Protein AF-A0A5E4Q7G3-F1 (afdb_monomer_lite)

Structure (mmCIF, N/CA/C/O backbone):
data_AF-A0A5E4Q7G3-F1
#
_entry.id   AF-A0A5E4Q7G3-F1
#
loop_
_atom_site.group_PDB
_atom_site.id
_atom_site.type_symbol
_atom_site.label_atom_id
_atom_site.label_alt_id
_atom_site.label_comp_id
_atom_site.label_asym_id
_atom_site.label_entity_id
_atom_site.label_seq_id
_atom_site.pdbx_PDB_ins_code
_atom_site.Cartn_x
_atom_site.Cartn_y
_atom_site.Cartn_z
_atom_site.occupancy
_atom_site.B_iso_or_equiv
_atom_site.auth_seq_id
_atom_site.auth_comp_id
_atom_site.auth_asym_id
_atom_site.auth_atom_id
_atom_site.pdbx_PDB_model_num
ATOM 1 N N . MET A 1 1 ? 1.281 -84.523 -41.295 1.00 33.53 1 MET A N 1
ATOM 2 C CA . MET A 1 1 ? 2.326 -84.997 -42.229 1.00 33.53 1 MET A CA 1
ATOM 3 C C . MET A 1 1 ? 3.065 -83.779 -42.746 1.00 33.53 1 MET A C 1
ATOM 5 O O . MET A 1 1 ? 2.372 -82.820 -43.047 1.00 33.53 1 MET A O 1
ATOM 9 N N . HIS A 1 2 ? 4.398 -83.860 -42.839 1.00 33.78 2 HIS A N 1
ATOM 10 C CA . HIS A 1 2 ? 5.343 -82.878 -43.409 1.00 33.78 2 HIS A CA 1
ATOM 11 C C . HIS A 1 2 ? 5.363 -81.467 -42.773 1.00 33.78 2 HIS A C 1
ATOM 13 O O . HIS A 1 2 ? 4.324 -80.849 -42.578 1.00 33.78 2 HIS A O 1
ATOM 19 N N . ASN A 1 3 ? 6.486 -81.024 -42.182 1.00 35.19 3 ASN A N 1
ATOM 20 C CA . ASN A 1 3 ? 7.797 -80.636 -42.763 1.00 35.19 3 ASN A CA 1
ATOM 21 C C . ASN A 1 3 ? 7.667 -79.319 -43.564 1.00 35.19 3 ASN A C 1
ATOM 23 O O . ASN A 1 3 ? 6.898 -79.261 -44.516 1.00 35.19 3 ASN A O 1
ATOM 27 N N . GLU A 1 4 ? 8.217 -78.189 -43.093 1.00 39.72 4 GLU A N 1
ATOM 28 C CA . GLU A 1 4 ? 9.654 -77.803 -43.120 1.00 39.72 4 GLU A CA 1
ATOM 29 C C . GLU A 1 4 ? 10.160 -77.636 -44.569 1.00 39.72 4 GLU A C 1
ATOM 31 O O . GLU A 1 4 ? 10.179 -78.600 -45.324 1.00 39.72 4 GLU A O 1
ATOM 36 N N . ASN A 1 5 ? 10.594 -76.456 -45.031 1.00 40.16 5 ASN A N 1
ATOM 37 C CA . ASN A 1 5 ? 11.782 -75.736 -44.539 1.00 40.16 5 ASN A CA 1
ATOM 38 C C . ASN A 1 5 ? 11.869 -74.264 -45.040 1.00 40.16 5 ASN A C 1
ATOM 40 O O . ASN A 1 5 ? 10.962 -73.793 -45.718 1.00 40.16 5 ASN A O 1
ATOM 44 N N . ASN A 1 6 ? 12.995 -73.583 -44.747 1.00 35.78 6 ASN A N 1
ATOM 45 C CA . ASN A 1 6 ? 13.366 -72.192 -45.105 1.00 35.78 6 ASN A CA 1
ATOM 46 C C . ASN A 1 6 ? 12.511 -71.114 -44.399 1.00 35.78 6 ASN A C 1
ATOM 48 O O . ASN A 1 6 ? 11.368 -70.880 -44.764 1.00 35.78 6 ASN A O 1
ATOM 52 N N . VAL A 1 7 ? 12.951 -70.406 -43.346 1.00 44.25 7 VAL A N 1
ATOM 53 C CA . VAL A 1 7 ? 14.304 -70.013 -42.873 1.00 44.25 7 VAL A CA 1
ATOM 54 C C . VAL A 1 7 ? 15.029 -69.052 -43.828 1.00 44.25 7 VAL A C 1
ATOM 56 O O . VAL A 1 7 ? 15.693 -69.507 -44.751 1.00 44.25 7 VAL A O 1
ATOM 59 N N . ASN A 1 8 ? 14.889 -67.729 -43.588 1.00 41.88 8 ASN A N 1
ATOM 60 C CA . ASN A 1 8 ? 16.001 -66.740 -43.539 1.00 41.88 8 ASN A CA 1
ATOM 61 C C . ASN A 1 8 ? 15.612 -65.238 -43.401 1.00 41.88 8 ASN A C 1
ATOM 63 O O . ASN A 1 8 ? 16.510 -64.406 -43.331 1.00 41.88 8 ASN A O 1
ATOM 67 N N . SER A 1 9 ? 14.335 -64.837 -43.276 1.00 43.03 9 SER A N 1
ATOM 68 C CA . SER A 1 9 ? 13.967 -63.404 -43.088 1.00 43.03 9 SER A CA 1
ATOM 69 C C . SER A 1 9 ? 13.734 -62.949 -41.631 1.00 43.03 9 SER A C 1
ATOM 71 O O . SER A 1 9 ? 13.394 -61.794 -41.381 1.00 43.03 9 SER A O 1
ATOM 73 N N . ILE A 1 10 ? 13.896 -63.838 -40.645 1.00 42.53 10 ILE A N 1
ATOM 74 C CA . ILE A 1 10 ? 13.334 -63.652 -39.291 1.00 42.53 10 ILE A CA 1
ATOM 75 C C . ILE A 1 10 ? 14.233 -62.827 -38.336 1.00 42.53 10 ILE A C 1
ATOM 77 O O . ILE A 1 10 ? 13.729 -62.219 -37.388 1.00 42.53 10 ILE A O 1
ATOM 81 N N . ASN A 1 11 ? 15.543 -62.723 -38.594 1.00 47.00 11 ASN A N 1
ATOM 82 C CA . ASN A 1 11 ? 16.506 -62.159 -37.629 1.00 47.00 11 ASN A CA 1
ATOM 83 C C . ASN A 1 11 ? 16.468 -60.629 -37.427 1.00 47.00 11 ASN A C 1
ATOM 85 O O . ASN A 1 11 ? 17.014 -60.154 -36.435 1.00 47.00 11 ASN A O 1
ATOM 89 N N . LEU A 1 12 ? 15.806 -59.852 -38.294 1.00 42.72 12 LEU A N 1
ATOM 90 C CA . LEU A 1 12 ? 15.695 -58.388 -38.127 1.00 42.72 12 LEU A CA 1
ATOM 91 C C . LEU A 1 12 ? 14.387 -57.938 -37.449 1.00 42.72 12 LEU A C 1
ATOM 93 O O . LEU A 1 12 ? 14.372 -56.924 -36.752 1.00 42.72 12 LEU A O 1
ATOM 97 N N . GLY A 1 13 ? 13.299 -58.707 -37.570 1.00 46.28 13 GLY A N 1
ATOM 98 C CA . GLY A 1 13 ? 12.019 -58.370 -36.930 1.00 46.28 13 GLY A CA 1
ATOM 99 C C . GLY A 1 13 ? 12.007 -58.598 -35.412 1.00 46.28 13 GLY A C 1
ATOM 100 O O . GLY A 1 13 ? 11.421 -57.815 -34.662 1.00 46.28 13 GLY A O 1
ATOM 101 N N . ILE A 1 14 ? 12.679 -59.654 -34.938 1.00 47.28 14 ILE A N 1
ATOM 102 C CA . ILE A 1 14 ? 12.605 -60.078 -33.529 1.00 47.28 14 ILE A CA 1
ATOM 103 C C . ILE A 1 14 ? 13.321 -59.102 -32.582 1.00 47.28 14 ILE A C 1
ATOM 105 O O . ILE A 1 14 ? 12.804 -58.833 -31.497 1.00 47.28 14 ILE A O 1
ATOM 109 N N . ILE A 1 15 ? 14.458 -58.522 -32.982 1.00 46.25 15 ILE A N 1
ATOM 110 C CA . ILE A 1 15 ? 15.265 -57.636 -32.119 1.00 46.25 15 ILE A CA 1
ATOM 111 C C . ILE A 1 15 ? 14.501 -56.341 -31.778 1.00 46.25 15 ILE A C 1
ATOM 113 O O . ILE A 1 15 ? 14.453 -55.938 -30.612 1.00 46.25 15 ILE A O 1
ATOM 117 N N . SER A 1 16 ? 13.811 -55.754 -32.764 1.00 46.75 16 SER A N 1
ATOM 118 C CA . SER A 1 16 ? 12.926 -54.590 -32.583 1.00 46.75 16 SER A CA 1
ATOM 119 C C . SER A 1 16 ? 11.803 -54.867 -31.569 1.00 46.75 16 SER A C 1
ATOM 121 O O . SER A 1 16 ? 11.556 -54.080 -30.648 1.00 46.75 16 SER A O 1
ATOM 123 N N . ILE A 1 17 ? 11.164 -56.037 -31.680 1.00 47.84 17 ILE A N 1
ATOM 124 C CA . ILE A 1 17 ? 10.080 -56.450 -30.782 1.00 47.84 17 ILE A CA 1
ATOM 125 C C . ILE A 1 17 ? 10.610 -56.738 -29.368 1.00 47.84 17 ILE A C 1
ATOM 127 O O . ILE A 1 17 ? 9.956 -56.363 -28.394 1.00 47.84 17 ILE A O 1
ATOM 131 N N . PHE A 1 18 ? 11.795 -57.340 -29.223 1.00 43.28 18 PHE A N 1
ATOM 132 C CA . PHE A 1 18 ? 12.357 -57.667 -27.908 1.00 43.28 18 PHE A CA 1
ATOM 133 C C . PHE A 1 18 ? 12.684 -56.418 -27.076 1.00 43.28 18 PHE A C 1
ATOM 135 O O . PHE A 1 18 ? 12.331 -56.364 -25.895 1.00 43.28 18 PHE A O 1
ATOM 142 N N . TYR A 1 19 ? 13.276 -55.383 -27.682 1.00 40.91 19 TYR A N 1
ATOM 143 C CA . TYR A 1 19 ? 13.567 -54.134 -26.967 1.00 40.91 19 TYR A CA 1
ATOM 144 C C . TYR A 1 19 ? 12.303 -53.333 -26.634 1.00 40.91 19 TYR A C 1
ATOM 146 O O . TYR A 1 19 ? 12.154 -52.874 -25.498 1.00 40.91 19 TYR A O 1
ATOM 154 N N . ARG A 1 20 ? 11.334 -53.234 -27.558 1.00 41.97 20 ARG A N 1
ATOM 155 C CA . ARG A 1 20 ? 10.076 -52.515 -27.287 1.00 41.97 20 ARG A CA 1
ATOM 156 C C . ARG A 1 20 ? 9.209 -53.226 -26.230 1.00 41.97 20 ARG A C 1
ATOM 158 O O . ARG A 1 20 ? 8.549 -52.555 -25.442 1.00 41.97 20 ARG A O 1
ATOM 165 N N . LYS A 1 21 ? 9.265 -54.564 -26.145 1.00 40.22 21 LYS A N 1
ATOM 166 C CA . LYS A 1 21 ? 8.501 -55.375 -25.173 1.00 40.22 21 LYS A CA 1
ATOM 167 C C . LYS A 1 21 ? 9.150 -55.476 -23.782 1.00 40.22 21 LYS A C 1
ATOM 169 O O . LYS A 1 21 ? 8.447 -55.748 -22.810 1.00 40.22 21 LYS A O 1
ATOM 174 N N . LYS A 1 22 ? 10.463 -55.230 -23.650 1.00 40.47 22 LYS A N 1
ATOM 175 C CA . LYS A 1 22 ? 11.159 -55.220 -22.345 1.00 40.47 22 LYS A CA 1
ATOM 176 C C . LYS A 1 22 ? 10.972 -53.902 -21.579 1.00 40.47 22 LYS A C 1
ATOM 178 O O . LYS A 1 22 ? 10.901 -53.927 -20.354 1.00 40.47 22 LYS A O 1
ATOM 183 N N . LEU A 1 23 ? 10.801 -52.778 -22.282 1.00 38.38 23 LEU A N 1
ATOM 184 C CA . LEU A 1 23 ? 10.471 -51.478 -21.675 1.00 38.38 23 LEU A CA 1
ATOM 185 C C . LEU A 1 23 ? 8.989 -51.351 -21.275 1.00 38.38 23 LEU A C 1
ATOM 187 O O . LEU A 1 23 ? 8.686 -50.732 -20.259 1.00 38.38 23 LEU A O 1
ATOM 191 N N . SER A 1 24 ? 8.059 -51.994 -21.992 1.00 40.38 24 SER A N 1
ATOM 192 C CA . SER A 1 24 ? 6.626 -51.948 -21.651 1.00 40.38 24 SER A CA 1
ATOM 193 C C . SER A 1 24 ? 6.224 -52.812 -20.445 1.00 40.38 24 SER A C 1
ATOM 195 O O . SER A 1 24 ? 5.126 -52.642 -19.922 1.00 40.38 24 SER A O 1
ATOM 197 N N . HIS A 1 25 ? 7.077 -53.743 -19.998 1.00 40.81 25 HIS A N 1
ATOM 198 C CA . HIS A 1 25 ? 6.750 -54.701 -18.929 1.00 40.81 25 HIS A CA 1
ATOM 199 C C . HIS A 1 25 ? 7.330 -54.379 -17.541 1.00 40.81 25 HIS A C 1
ATOM 201 O O . HIS A 1 25 ? 6.961 -55.052 -16.581 1.00 40.81 25 HIS A O 1
ATOM 207 N N . LEU A 1 26 ? 8.164 -53.340 -17.391 1.00 40.31 26 LEU A N 1
ATOM 208 C CA . LEU A 1 26 ? 8.622 -52.877 -16.067 1.00 40.31 26 LEU A CA 1
ATOM 209 C C . LEU A 1 26 ? 7.696 -51.826 -15.420 1.00 40.31 26 LEU A C 1
ATOM 211 O O . LEU A 1 26 ? 7.762 -51.623 -14.212 1.00 40.31 26 LEU A O 1
ATOM 215 N N . ALA A 1 27 ? 6.804 -51.191 -16.189 1.00 46.03 27 ALA A N 1
ATOM 216 C CA . ALA A 1 27 ? 5.942 -50.107 -15.701 1.00 46.03 27 ALA A CA 1
ATOM 217 C C . ALA A 1 27 ? 4.634 -50.572 -15.020 1.00 46.03 27 ALA A C 1
ATOM 219 O O . ALA A 1 27 ? 3.998 -49.793 -14.311 1.00 46.03 27 ALA A O 1
ATOM 220 N N . VAL A 1 28 ? 4.208 -51.830 -15.211 1.00 48.28 28 VAL A N 1
ATOM 221 C CA . VAL A 1 28 ? 2.921 -52.347 -14.702 1.00 48.28 28 VAL A CA 1
ATOM 222 C C . VAL A 1 28 ? 3.105 -53.746 -14.109 1.00 48.28 28 VAL A C 1
ATOM 224 O O . VAL A 1 28 ? 2.985 -54.748 -14.810 1.00 48.28 28 VAL A O 1
ATOM 227 N N . GLY A 1 29 ? 3.376 -53.841 -12.802 1.00 42.97 29 GLY A N 1
ATOM 228 C CA . GLY A 1 29 ? 3.504 -55.159 -12.162 1.00 42.97 29 GLY A CA 1
ATOM 229 C C . GLY A 1 29 ? 3.873 -55.216 -10.679 1.00 42.97 29 GLY A C 1
ATOM 230 O O . GLY A 1 29 ? 3.520 -56.202 -10.037 1.00 42.97 29 GLY A O 1
ATOM 231 N N . SER A 1 30 ? 4.532 -54.195 -10.114 1.00 51.88 30 SER A N 1
ATOM 232 C CA . SER A 1 30 ? 5.008 -54.257 -8.719 1.00 51.88 30 SER A CA 1
ATOM 233 C C . SER A 1 30 ? 3.874 -54.581 -7.722 1.00 51.88 30 SER A C 1
ATOM 235 O O . SER A 1 30 ? 2.863 -53.864 -7.706 1.00 51.88 30 SER A O 1
ATOM 237 N N . PRO A 1 31 ? 4.031 -55.606 -6.853 1.00 57.00 31 PRO A N 1
ATOM 238 C CA . PRO A 1 31 ? 3.083 -55.897 -5.778 1.00 57.00 31 PRO A CA 1
ATOM 239 C C . PRO A 1 31 ? 2.855 -54.689 -4.868 1.00 57.00 31 PRO A C 1
ATOM 241 O O . PRO A 1 31 ? 1.723 -54.456 -4.446 1.00 57.00 31 PRO A O 1
ATOM 244 N N . PHE A 1 32 ? 3.897 -53.877 -4.654 1.00 50.94 32 PHE A N 1
ATOM 245 C CA . PHE A 1 32 ? 3.817 -52.628 -3.904 1.00 50.94 32 PHE A CA 1
ATOM 246 C C . PHE A 1 32 ? 2.799 -51.670 -4.528 1.00 50.94 32 PHE A C 1
ATOM 248 O O . PHE A 1 32 ? 1.934 -51.182 -3.820 1.00 50.94 32 PHE A O 1
ATOM 255 N N . ASN A 1 33 ? 2.784 -51.485 -5.853 1.00 52.88 33 ASN A N 1
ATOM 256 C CA . ASN A 1 33 ? 1.806 -50.602 -6.504 1.00 52.88 33 ASN A CA 1
ATOM 257 C C . ASN A 1 33 ? 0.362 -51.134 -6.418 1.00 52.88 33 ASN A C 1
ATOM 259 O O . ASN A 1 33 ? -0.573 -50.348 -6.286 1.00 52.88 33 ASN A O 1
ATOM 263 N N . LYS A 1 34 ? 0.148 -52.459 -6.432 1.00 61.25 34 LYS A N 1
ATOM 264 C CA . LYS A 1 34 ? -1.188 -53.040 -6.182 1.00 61.25 34 LYS A CA 1
ATOM 265 C C . LYS A 1 34 ? -1.612 -52.925 -4.715 1.00 61.25 34 LYS A C 1
ATOM 267 O O . LYS A 1 34 ? -2.794 -52.708 -4.452 1.00 61.25 34 LYS A O 1
ATOM 272 N N . MET A 1 35 ? -0.683 -53.072 -3.772 1.00 57.88 35 MET A N 1
ATOM 273 C CA . MET A 1 35 ? -0.973 -52.990 -2.339 1.00 57.88 35 MET A CA 1
ATOM 274 C C . MET A 1 35 ? -1.159 -51.534 -1.895 1.00 57.88 35 MET A C 1
ATOM 276 O O . MET A 1 35 ? -2.177 -51.232 -1.289 1.00 57.88 35 MET A O 1
ATOM 280 N N . PHE A 1 36 ? -0.285 -50.623 -2.327 1.00 58.00 36 PHE A N 1
ATOM 281 C CA . PHE A 1 36 ? -0.400 -49.172 -2.160 1.00 58.00 36 PHE A CA 1
ATOM 282 C C . PHE A 1 36 ? -1.655 -48.618 -2.836 1.00 58.00 36 PHE A C 1
ATOM 284 O O . PHE A 1 36 ? -2.344 -47.807 -2.229 1.00 58.00 36 PHE A O 1
ATOM 291 N N . LYS A 1 37 ? -2.038 -49.100 -4.033 1.00 67.88 37 LYS A N 1
ATOM 292 C CA . LYS A 1 37 ? -3.345 -48.746 -4.606 1.00 67.88 37 LYS A CA 1
ATOM 293 C C . LYS A 1 37 ? -4.497 -49.241 -3.727 1.00 67.88 37 LYS A C 1
ATOM 295 O O . LYS A 1 37 ? -5.342 -48.434 -3.382 1.00 67.88 37 LYS A O 1
ATOM 300 N N . LYS A 1 38 ? -4.507 -50.500 -3.268 1.00 72.06 38 LYS A N 1
ATOM 301 C CA . LYS A 1 38 ? -5.537 -50.974 -2.317 1.00 72.06 38 LYS A CA 1
ATOM 302 C C . LYS A 1 38 ? -5.549 -50.194 -0.996 1.00 72.06 38 LYS A C 1
ATOM 304 O O . LYS A 1 38 ? -6.622 -50.000 -0.438 1.00 72.06 38 LYS A O 1
ATOM 309 N N . PHE A 1 39 ? -4.395 -49.751 -0.499 1.00 62.75 39 PHE A N 1
ATOM 310 C CA . PHE A 1 39 ? -4.285 -48.934 0.712 1.00 62.75 39 PHE A CA 1
ATOM 311 C C . PHE A 1 39 ? -4.801 -47.513 0.482 1.00 62.75 39 PHE A C 1
ATOM 313 O O . PHE A 1 39 ? -5.541 -47.003 1.312 1.00 62.75 39 PHE A O 1
ATOM 320 N N . LYS A 1 40 ? -4.472 -46.901 -0.661 1.00 68.81 40 LYS A N 1
ATOM 321 C CA . LYS A 1 40 ? -4.963 -45.584 -1.083 1.00 68.81 40 LYS A CA 1
ATOM 322 C C . LYS A 1 40 ? -6.460 -45.598 -1.385 1.00 68.81 40 LYS A C 1
ATOM 324 O O . LYS A 1 40 ? -7.146 -44.665 -0.995 1.00 68.81 40 LYS A O 1
ATOM 329 N N . ASP A 1 41 ? -6.962 -46.645 -2.034 1.00 70.88 41 ASP A N 1
ATOM 330 C CA . ASP A 1 41 ? -8.383 -46.825 -2.330 1.00 70.88 41 ASP A CA 1
ATOM 331 C C . ASP A 1 41 ? -9.168 -47.034 -1.016 1.00 70.88 41 ASP A C 1
ATOM 333 O O . ASP A 1 41 ? -10.182 -46.373 -0.811 1.00 70.88 41 ASP A O 1
ATOM 337 N N . LYS A 1 42 ? -8.651 -47.839 -0.067 1.00 67.50 42 LYS A N 1
ATOM 338 C CA . LYS A 1 42 ? -9.216 -47.966 1.292 1.00 67.50 42 LYS A CA 1
ATOM 339 C C . LYS A 1 42 ? -9.164 -46.665 2.092 1.00 67.50 42 LYS A C 1
ATOM 341 O O . LYS A 1 42 ? -10.177 -46.279 2.656 1.00 67.50 42 LYS A O 1
ATOM 346 N N . LEU A 1 43 ? -8.020 -45.978 2.128 1.00 58.28 43 LEU A N 1
ATOM 347 C CA . LEU A 1 43 ? -7.893 -44.679 2.797 1.00 58.28 43 LEU A CA 1
ATOM 348 C C . LEU A 1 43 ? -8.832 -43.648 2.172 1.00 58.28 43 LEU A C 1
ATOM 350 O O . LEU A 1 43 ? -9.441 -42.881 2.900 1.00 58.28 43 LEU A O 1
ATOM 354 N N . ALA A 1 44 ? -9.011 -43.647 0.850 1.00 66.19 44 ALA A N 1
ATOM 355 C CA . ALA A 1 44 ? -9.978 -42.780 0.188 1.00 66.19 44 ALA A CA 1
ATOM 356 C C . ALA A 1 44 ? -11.426 -43.144 0.556 1.00 66.19 44 ALA A C 1
ATOM 358 O O . ALA A 1 44 ? -12.235 -42.246 0.756 1.00 66.19 44 ALA A O 1
ATOM 359 N N . GLU A 1 45 ? -11.765 -44.428 0.681 1.00 70.06 45 GLU A N 1
ATOM 360 C CA . GLU A 1 45 ? -13.092 -44.894 1.107 1.00 70.06 45 GLU A CA 1
ATOM 361 C C . GLU A 1 45 ? -13.373 -44.578 2.591 1.00 70.06 45 GLU A C 1
ATOM 363 O O . GLU A 1 45 ? -14.463 -44.123 2.942 1.00 70.06 45 GLU A O 1
ATOM 368 N N . GLU A 1 46 ? -12.372 -44.713 3.459 1.00 65.44 46 GLU A N 1
ATOM 369 C CA . GLU A 1 46 ? -12.439 -44.407 4.892 1.00 65.44 46 GLU A CA 1
ATOM 370 C C . GLU A 1 46 ? -12.462 -42.889 5.157 1.00 65.44 46 GLU A C 1
ATOM 372 O O . GLU A 1 46 ? -13.314 -42.404 5.897 1.00 65.44 46 GLU A O 1
ATOM 377 N N . VAL A 1 47 ? -11.636 -42.101 4.458 1.00 60.50 47 VAL A N 1
ATOM 378 C CA . VAL A 1 47 ? -11.658 -40.624 4.496 1.00 60.50 47 VAL A CA 1
ATOM 379 C C . VAL A 1 47 ? -12.928 -40.052 3.858 1.00 60.50 47 VAL A C 1
ATOM 381 O O . VAL A 1 47 ? -13.389 -38.997 4.280 1.00 60.50 47 VAL A O 1
ATOM 384 N N . LYS A 1 48 ? -13.546 -40.730 2.882 1.00 64.12 48 LYS A N 1
ATOM 385 C CA . LYS A 1 48 ? -14.812 -40.288 2.266 1.00 64.12 48 LYS A CA 1
ATOM 386 C C . LYS A 1 48 ? -16.045 -40.679 3.085 1.00 64.12 48 LYS A C 1
ATOM 388 O O . LYS A 1 48 ? -17.024 -39.937 3.090 1.00 64.12 48 LYS A O 1
ATOM 393 N N . SER A 1 49 ? -15.998 -41.803 3.803 1.00 62.84 49 SER A N 1
ATOM 394 C CA . SER A 1 49 ? -17.077 -42.239 4.703 1.00 62.84 49 SER A CA 1
ATOM 395 C C . SER A 1 49 ? -16.978 -41.647 6.113 1.00 62.84 49 SER A C 1
ATOM 397 O O . SER A 1 49 ? -18.004 -41.532 6.781 1.00 62.84 49 SER A O 1
ATOM 399 N N . SER A 1 50 ? -15.797 -41.207 6.561 1.00 61.75 50 SER A N 1
ATOM 400 C CA . SER A 1 50 ? -15.600 -40.565 7.869 1.00 61.75 50 SER A CA 1
ATOM 401 C C . SER A 1 50 ? -16.462 -39.298 8.057 1.00 61.75 50 SER A C 1
ATOM 403 O O . SER A 1 50 ? -17.244 -39.280 9.010 1.00 61.75 50 SER A O 1
ATOM 405 N N . PRO A 1 51 ? -16.484 -38.305 7.139 1.00 62.56 51 PRO A N 1
ATOM 406 C CA . PRO A 1 51 ? -17.391 -37.159 7.231 1.00 62.56 51 PRO A CA 1
ATOM 407 C C . PRO A 1 51 ? -18.868 -37.559 7.277 1.00 62.56 51 PRO A C 1
ATOM 409 O O . PRO A 1 51 ? -19.615 -37.005 8.076 1.00 62.56 51 PRO A O 1
ATOM 412 N N . GLN A 1 52 ? -19.294 -38.552 6.485 1.00 69.94 52 GLN A N 1
ATOM 413 C CA . GLN A 1 52 ? -20.681 -39.031 6.511 1.00 69.94 52 GLN A CA 1
ATOM 414 C C . GLN A 1 52 ? -21.029 -39.744 7.823 1.00 69.94 52 GLN A C 1
ATOM 416 O O . GLN A 1 52 ? -22.117 -39.530 8.347 1.00 69.94 52 GLN A O 1
ATOM 421 N N . ARG A 1 53 ? -20.115 -40.537 8.397 1.00 68.62 53 ARG A N 1
ATOM 422 C CA . ARG A 1 53 ? -20.299 -41.152 9.721 1.00 68.62 53 ARG A CA 1
ATOM 423 C C . ARG A 1 53 ? -20.350 -40.102 10.825 1.00 68.62 53 ARG A C 1
ATOM 425 O O . ARG A 1 53 ? -21.239 -40.167 11.662 1.00 68.62 53 ARG A O 1
ATOM 432 N N . ILE A 1 54 ? -19.450 -39.120 10.810 1.00 66.94 54 ILE A N 1
ATOM 433 C CA . ILE A 1 54 ? -19.445 -38.009 11.773 1.00 66.94 54 ILE A CA 1
ATOM 434 C C . ILE A 1 54 ? -20.739 -37.194 11.646 1.00 66.94 54 ILE A C 1
ATOM 436 O O . ILE A 1 54 ? -21.352 -36.879 12.659 1.00 66.94 54 ILE A O 1
ATOM 440 N N . GLN A 1 55 ? -21.213 -36.928 10.426 1.00 68.81 55 GLN A N 1
ATOM 441 C CA . GLN A 1 55 ? -22.481 -36.237 10.184 1.00 68.81 55 GLN A CA 1
ATOM 442 C C . GLN A 1 55 ? -23.693 -37.064 10.647 1.00 68.81 55 GLN A C 1
ATOM 444 O O . GLN A 1 55 ? -24.594 -36.509 11.267 1.00 68.81 55 GLN A O 1
ATOM 449 N N . GLN A 1 56 ? -23.698 -38.384 10.432 1.00 72.81 56 GLN A N 1
ATOM 450 C CA . GLN A 1 56 ? -24.730 -39.292 10.951 1.00 72.81 56 GLN A CA 1
ATOM 451 C C . GLN A 1 56 ? -24.723 -39.359 12.484 1.00 72.81 56 GLN A C 1
ATOM 453 O O . GLN A 1 56 ? -25.788 -39.295 13.090 1.00 72.81 56 GLN A O 1
ATOM 458 N N . PHE A 1 57 ? -23.553 -39.430 13.127 1.00 62.88 57 PHE A N 1
ATOM 459 C CA . PHE A 1 57 ? -23.442 -39.390 14.589 1.00 62.88 57 PHE A CA 1
ATOM 460 C C . PHE A 1 57 ? -23.840 -38.027 15.164 1.00 62.88 57 PHE A C 1
ATOM 462 O O . PHE A 1 57 ? -24.537 -37.989 16.173 1.00 62.88 57 PHE A O 1
ATOM 469 N N . ALA A 1 58 ? -23.470 -36.919 14.517 1.00 63.56 58 ALA A N 1
ATOM 470 C CA . ALA A 1 58 ? -23.891 -35.578 14.914 1.00 63.56 58 ALA A CA 1
ATOM 471 C C . ALA A 1 58 ? -25.412 -35.404 14.782 1.00 63.56 58 ALA A C 1
ATOM 473 O O . ALA A 1 58 ? -26.051 -34.921 15.711 1.00 63.56 58 ALA A O 1
ATOM 474 N N . GLN A 1 59 ? -26.008 -35.864 13.678 1.00 71.00 59 GLN A N 1
ATOM 475 C CA . GLN A 1 59 ? -27.454 -35.812 13.461 1.00 71.00 59 GLN A CA 1
ATOM 476 C C . GLN A 1 59 ? -28.214 -36.745 14.418 1.00 71.00 59 GLN A C 1
ATOM 478 O O . GLN A 1 59 ? -29.257 -36.365 14.941 1.00 71.00 59 GLN A O 1
ATOM 483 N N . ALA A 1 60 ? -27.680 -37.933 14.721 1.00 74.38 60 ALA A N 1
ATOM 484 C CA . ALA A 1 60 ? -28.244 -38.826 15.733 1.00 74.38 60 ALA A CA 1
ATOM 485 C C . ALA A 1 60 ? -28.158 -38.219 17.145 1.00 74.38 60 ALA A C 1
ATOM 487 O O . ALA A 1 60 ? -29.147 -38.238 17.873 1.00 74.38 60 ALA A O 1
ATOM 488 N N . ALA A 1 61 ? -27.019 -37.627 17.517 1.00 67.81 61 ALA A N 1
ATOM 489 C CA . ALA A 1 61 ? -26.851 -36.936 18.794 1.00 67.81 61 ALA A CA 1
ATOM 490 C C . ALA A 1 61 ? -27.772 -35.711 18.908 1.00 67.81 61 ALA A C 1
ATOM 492 O O . ALA A 1 61 ? -28.378 -35.503 19.955 1.00 67.81 61 ALA A O 1
ATOM 493 N N . GLN A 1 62 ? -27.936 -34.940 17.829 1.00 71.12 62 GLN A N 1
ATOM 494 C CA . GLN A 1 62 ? -28.863 -33.810 17.767 1.00 71.12 62 GLN A CA 1
ATOM 495 C C . GLN A 1 62 ? -30.322 -34.268 17.903 1.00 71.12 62 GLN A C 1
ATOM 497 O O . GLN A 1 62 ? -31.065 -33.680 18.684 1.00 71.12 62 GLN A O 1
ATOM 502 N N . ASN A 1 63 ? -30.720 -35.348 17.223 1.00 78.06 63 ASN A N 1
ATOM 503 C CA . ASN A 1 63 ? -32.057 -35.930 17.359 1.00 78.06 63 ASN A CA 1
ATOM 504 C C . ASN A 1 63 ? -32.318 -36.425 18.792 1.00 78.06 63 ASN A C 1
ATOM 506 O O . ASN A 1 63 ? -33.362 -36.112 19.354 1.00 78.06 63 ASN A O 1
ATOM 510 N N . VAL A 1 64 ? -31.363 -37.129 19.412 1.00 79.00 64 VAL A N 1
ATOM 511 C CA . VAL A 1 64 ? -31.467 -37.582 20.814 1.00 79.00 64 VAL A CA 1
ATOM 512 C C . VAL A 1 64 ? -31.526 -36.399 21.785 1.00 79.00 64 VAL A C 1
ATOM 514 O O . VAL A 1 64 ? -32.276 -36.450 22.760 1.00 79.00 64 VAL A O 1
ATOM 517 N N . LEU A 1 65 ? -30.783 -35.318 21.526 1.00 75.44 65 LEU A N 1
ATOM 518 C CA . LEU A 1 65 ? -30.824 -34.102 22.341 1.00 75.44 65 LEU A CA 1
ATOM 519 C C . LEU A 1 65 ? -32.200 -33.423 22.257 1.00 75.44 65 LEU A C 1
ATOM 521 O O . LEU A 1 65 ? -32.776 -33.105 23.295 1.00 75.44 65 LEU A O 1
ATOM 525 N N . VAL A 1 66 ? -32.752 -33.275 21.047 1.00 81.00 66 VAL A N 1
ATOM 526 C CA . VAL A 1 66 ? -34.101 -32.730 20.815 1.00 81.00 66 VAL A CA 1
ATOM 527 C C . VAL A 1 66 ? -35.172 -33.620 21.446 1.00 81.00 66 VAL A C 1
ATOM 529 O O . VAL A 1 66 ? -36.019 -33.114 22.171 1.00 81.00 66 VAL A O 1
ATOM 532 N N . GLU A 1 67 ? -35.116 -34.942 21.266 1.00 77.38 67 GLU A N 1
ATOM 533 C CA . GLU A 1 67 ? -36.080 -35.875 21.867 1.00 77.38 67 GLU A CA 1
ATOM 534 C C . GLU A 1 67 ? -36.013 -35.861 23.406 1.00 77.38 67 GLU A C 1
ATOM 536 O O . GLU A 1 67 ? -37.043 -35.909 24.084 1.00 77.38 67 GLU A O 1
ATOM 541 N N . THR A 1 68 ? -34.813 -35.717 23.979 1.00 78.00 68 THR A N 1
ATOM 542 C CA . THR A 1 68 ? -34.623 -35.561 25.431 1.00 78.00 68 THR A CA 1
ATOM 543 C C . THR A 1 68 ? -35.164 -34.218 25.928 1.00 78.00 68 THR A C 1
ATOM 545 O O . THR A 1 68 ? -35.818 -34.172 26.972 1.00 78.00 68 THR A O 1
ATOM 548 N N . GLN A 1 69 ? -34.951 -33.135 25.174 1.00 77.25 69 GLN A N 1
ATOM 549 C CA . GLN A 1 69 ? -35.472 -31.803 25.478 1.00 77.25 69 GLN A CA 1
ATOM 550 C C . GLN A 1 69 ? -37.005 -31.765 25.395 1.00 77.25 69 GLN A C 1
ATOM 552 O O . GLN A 1 69 ? -37.645 -31.308 26.339 1.00 77.25 69 GLN A O 1
ATOM 557 N N . ASP A 1 70 ? -37.611 -32.316 24.343 1.00 81.69 70 ASP A N 1
ATOM 558 C CA . ASP A 1 70 ? -39.065 -32.447 24.196 1.00 81.69 70 ASP A CA 1
ATOM 559 C C . ASP A 1 70 ? -39.677 -33.276 25.328 1.00 81.69 70 ASP A C 1
ATOM 561 O O . ASP A 1 70 ? -40.726 -32.925 25.872 1.00 81.69 70 ASP A O 1
ATOM 565 N N . LYS A 1 71 ? -39.016 -34.367 25.729 1.00 82.69 71 LYS A N 1
ATOM 566 C CA . LYS A 1 71 ? -39.452 -35.207 26.850 1.00 82.69 71 LYS A CA 1
ATOM 567 C C . LYS A 1 71 ? -39.365 -34.467 28.188 1.00 82.69 71 LYS A C 1
ATOM 569 O O . LYS A 1 71 ? -40.275 -34.594 29.007 1.00 82.69 71 LYS A O 1
ATOM 574 N N . ALA A 1 72 ? -38.331 -33.650 28.394 1.00 73.19 72 ALA A N 1
ATOM 575 C CA . ALA A 1 72 ? -38.220 -32.773 29.558 1.00 73.19 72 ALA A CA 1
ATOM 576 C C . ALA A 1 72 ? -39.286 -31.661 29.547 1.00 73.19 72 ALA A C 1
ATOM 578 O O . ALA A 1 72 ? -39.917 -31.416 30.573 1.00 73.19 72 ALA A O 1
ATOM 579 N N . LEU A 1 73 ? -39.552 -31.036 28.395 1.00 80.38 73 LEU A N 1
ATOM 580 C CA . LEU A 1 73 ? -40.583 -30.005 28.237 1.00 80.38 73 LEU A CA 1
ATOM 581 C C . LEU A 1 73 ? -41.992 -30.562 28.476 1.00 80.38 73 LEU A C 1
ATOM 583 O O . LEU A 1 73 ? -42.756 -29.956 29.225 1.00 80.38 73 LEU A O 1
ATOM 587 N N . ARG A 1 74 ? -42.320 -31.747 27.937 1.00 85.00 74 ARG A N 1
ATOM 588 C CA . ARG A 1 74 ? -43.572 -32.454 28.264 1.00 85.00 74 ARG A CA 1
ATOM 589 C C . ARG A 1 74 ? -43.672 -32.729 29.759 1.00 85.00 74 ARG A C 1
ATOM 591 O O . ARG A 1 74 ? -44.694 -32.409 30.353 1.00 85.00 74 ARG A O 1
ATOM 598 N N . ARG A 1 75 ? -42.596 -33.212 30.393 1.00 85.06 75 ARG A N 1
ATOM 599 C CA . ARG A 1 75 ? -42.592 -33.479 31.838 1.00 85.06 75 ARG A CA 1
ATOM 600 C C . ARG A 1 75 ? -42.755 -32.210 32.684 1.00 85.06 75 ARG A C 1
ATOM 602 O O . ARG A 1 75 ? -43.406 -32.259 33.722 1.00 85.06 75 ARG A O 1
ATOM 609 N N . ILE A 1 76 ? -42.220 -31.071 32.243 1.00 79.06 76 ILE A N 1
ATOM 610 C CA . ILE A 1 76 ? -42.439 -29.763 32.882 1.00 79.06 76 ILE A CA 1
ATOM 611 C C . ILE A 1 76 ? -43.898 -29.313 32.722 1.00 79.06 76 ILE A C 1
ATOM 613 O O . ILE A 1 76 ? -44.470 -28.790 33.677 1.00 79.06 76 ILE A O 1
ATOM 617 N N . SER A 1 77 ? -44.520 -29.531 31.560 1.00 82.31 77 SER A N 1
ATOM 618 C CA . SER A 1 77 ? -45.947 -29.246 31.351 1.00 82.31 77 SER A CA 1
ATOM 619 C C . SER A 1 77 ? -46.846 -30.140 32.211 1.00 82.31 77 SER A C 1
ATOM 621 O O . SER A 1 77 ? -47.703 -29.613 32.911 1.00 82.31 77 SER A O 1
ATOM 623 N N . GLU A 1 78 ? -46.588 -31.453 32.256 1.00 84.94 78 GLU A N 1
ATOM 624 C CA . GLU A 1 78 ? -47.273 -32.404 33.150 1.00 84.94 78 GLU A CA 1
ATOM 625 C C . GLU A 1 78 ? -47.183 -31.964 34.620 1.00 84.94 78 GLU A C 1
ATOM 627 O O . GLU A 1 78 ? -48.187 -31.945 35.325 1.00 84.94 78 GLU A O 1
ATOM 632 N N . LEU A 1 79 ? -45.994 -31.566 35.091 1.00 86.25 79 LEU A N 1
ATOM 633 C CA . LEU A 1 79 ? -45.790 -31.112 36.472 1.00 86.25 79 LEU A CA 1
ATOM 634 C C . LEU A 1 79 ? -46.468 -29.762 36.764 1.00 86.25 79 LEU A C 1
ATOM 636 O O . LEU A 1 79 ? -46.945 -29.548 37.878 1.00 86.25 79 LEU A O 1
ATOM 640 N N . LYS A 1 80 ? -46.552 -28.854 35.781 1.00 85.50 80 LYS A N 1
ATOM 641 C CA . LYS A 1 80 ? -47.317 -27.600 35.906 1.00 85.50 80 LYS A CA 1
ATOM 642 C C . LYS A 1 80 ? -48.821 -27.857 35.975 1.00 85.50 80 LYS A C 1
ATOM 644 O O . LYS A 1 80 ? -49.495 -27.244 36.800 1.00 85.50 80 LYS A O 1
ATOM 649 N N . GLU A 1 81 ? -49.334 -28.767 35.151 1.00 89.62 81 GLU A N 1
ATOM 650 C CA . GLU A 1 81 ? -50.740 -29.176 35.170 1.00 89.62 81 GLU A CA 1
ATOM 651 C C . GLU A 1 81 ? -51.089 -29.874 36.492 1.00 89.62 81 GLU A C 1
ATOM 653 O O . GLU A 1 81 ? -52.051 -29.482 37.149 1.00 89.62 81 GLU A O 1
ATOM 658 N N . GLN A 1 82 ? -50.251 -30.807 36.960 1.00 84.31 82 GLN A N 1
ATOM 659 C CA . GLN A 1 82 ? -50.401 -31.447 38.273 1.00 84.31 82 GLN A CA 1
ATOM 660 C C . GLN A 1 82 ? -50.403 -30.426 39.420 1.00 84.31 82 GLN A C 1
ATOM 662 O O . GLN A 1 82 ? -51.305 -30.465 40.251 1.00 84.31 82 GLN A O 1
ATOM 667 N N . CYS A 1 83 ? -49.469 -29.470 39.436 1.00 84.69 83 CYS A N 1
ATOM 668 C CA . CYS A 1 83 ? -49.427 -28.410 40.449 1.00 84.69 83 CYS A CA 1
ATOM 669 C C . CYS A 1 83 ? -50.682 -27.512 40.412 1.00 84.69 83 CYS A C 1
ATOM 671 O O . CYS A 1 83 ? -51.224 -27.154 41.457 1.00 84.69 83 CYS A O 1
ATOM 673 N N . SER A 1 84 ? -51.198 -27.185 39.222 1.00 83.44 84 SER A N 1
ATOM 674 C CA . SER A 1 84 ? -52.433 -26.402 39.072 1.00 83.44 84 SER A CA 1
ATOM 675 C C . SER A 1 84 ? -53.675 -27.171 39.547 1.00 83.44 84 SER A C 1
ATOM 677 O O . SER A 1 84 ? -54.513 -26.615 40.263 1.00 83.44 84 SER A O 1
ATOM 679 N N . LEU A 1 85 ? -53.769 -28.464 39.221 1.00 86.69 85 LEU A N 1
ATOM 680 C CA . LEU A 1 85 ? -54.830 -29.353 39.698 1.00 86.69 85 LEU A CA 1
ATOM 681 C C . LEU A 1 85 ? -54.760 -29.562 41.218 1.00 86.69 85 LEU A C 1
ATOM 683 O O . LEU A 1 85 ? -55.798 -29.555 41.876 1.00 86.69 85 LEU A O 1
ATOM 687 N N . GLU A 1 86 ? -53.562 -29.680 41.794 1.00 84.69 86 GLU A N 1
ATOM 688 C CA . GLU A 1 86 ? -53.354 -29.804 43.241 1.00 84.69 86 GLU A CA 1
ATOM 689 C C . GLU A 1 86 ? -53.715 -28.508 43.987 1.00 84.69 86 GLU A C 1
ATOM 691 O O . GLU A 1 86 ? -54.396 -28.560 45.011 1.00 84.69 86 GLU A O 1
ATOM 696 N N . GLN A 1 87 ? -53.361 -27.333 43.449 1.00 83.25 87 GLN A N 1
ATOM 697 C CA . GLN A 1 87 ? -53.818 -26.043 43.983 1.00 83.25 87 GLN A CA 1
ATOM 698 C C . GLN A 1 87 ? -55.347 -25.914 43.935 1.00 83.25 87 GLN A C 1
ATOM 700 O O . GLN A 1 87 ? -55.953 -25.488 44.920 1.00 83.25 87 GLN A O 1
ATOM 705 N N . SER A 1 88 ? -55.979 -26.326 42.831 1.00 81.75 88 SER A N 1
ATOM 706 C CA . SER A 1 88 ? -57.440 -26.351 42.702 1.00 81.75 88 SER A CA 1
ATOM 707 C C . SER A 1 88 ? -58.080 -27.297 43.727 1.00 81.75 88 SER A C 1
ATOM 709 O O . SER A 1 88 ? -58.957 -26.889 44.489 1.00 81.75 88 SER A O 1
ATOM 711 N N . ALA A 1 89 ? -57.584 -28.534 43.837 1.00 85.12 89 ALA A N 1
ATOM 712 C CA . ALA A 1 89 ? -58.054 -29.513 44.815 1.00 85.12 89 ALA A CA 1
ATOM 713 C C . ALA A 1 89 ? -57.894 -29.010 46.261 1.00 85.12 89 ALA A C 1
ATOM 715 O O . ALA A 1 89 ? -58.812 -29.158 47.067 1.00 85.12 89 ALA A O 1
ATOM 716 N N . LYS A 1 90 ? -56.776 -28.346 46.580 1.00 86.44 90 LYS A N 1
ATOM 717 C CA . LYS A 1 90 ? -56.535 -27.729 47.890 1.00 86.44 90 LYS A CA 1
ATOM 718 C C . LYS A 1 90 ? -57.499 -26.574 48.176 1.00 86.44 90 LYS A C 1
ATOM 720 O O . LYS A 1 90 ? -58.017 -26.498 49.286 1.00 86.44 90 LYS A O 1
ATOM 725 N N . ALA A 1 91 ? -57.794 -25.720 47.195 1.00 87.25 91 ALA A N 1
ATOM 726 C CA . ALA A 1 91 ? -58.783 -24.648 47.338 1.00 87.25 91 ALA A CA 1
ATOM 727 C C . ALA A 1 91 ? -60.214 -25.195 47.516 1.00 87.25 91 ALA A C 1
ATOM 729 O O . ALA A 1 91 ? -60.985 -24.676 48.324 1.00 87.25 91 ALA A O 1
ATOM 730 N N . HIS A 1 92 ? -60.562 -26.283 46.820 1.00 85.12 92 HIS A N 1
ATOM 731 C CA . HIS A 1 92 ? -61.820 -27.000 47.031 1.00 85.12 92 HIS A CA 1
ATOM 732 C C . HIS A 1 92 ? -61.898 -27.646 48.425 1.00 85.12 92 HIS A C 1
ATOM 734 O O . HIS A 1 92 ? -62.944 -27.554 49.068 1.00 85.12 92 HIS A O 1
ATOM 740 N N . LEU A 1 93 ? -60.803 -28.234 48.922 1.00 87.81 93 LEU A N 1
ATOM 741 C CA . LEU A 1 93 ? -60.719 -28.798 50.272 1.00 87.81 93 LEU A CA 1
ATOM 742 C C . LEU A 1 93 ? -60.849 -27.712 51.351 1.00 87.81 93 LEU A C 1
ATOM 744 O O . LEU A 1 93 ? -61.629 -27.874 52.284 1.00 87.81 93 LEU A O 1
ATOM 748 N N . GLU A 1 94 ? -60.146 -26.583 51.210 1.00 89.00 94 GLU A N 1
ATOM 749 C CA . GLU A 1 94 ? -60.272 -25.449 52.133 1.00 89.00 94 GLU A CA 1
ATOM 750 C C . GLU A 1 94 ? -61.707 -24.907 52.146 1.00 89.00 94 GLU A C 1
ATOM 752 O O . GLU A 1 94 ? -62.264 -24.655 53.212 1.00 89.00 94 GLU A O 1
ATOM 757 N N . LYS A 1 95 ? -62.349 -24.789 50.976 1.00 86.56 95 LYS A N 1
ATOM 758 C CA . LYS A 1 95 ? -63.747 -24.356 50.885 1.00 86.56 95 LYS A CA 1
ATOM 759 C C . LYS A 1 95 ? -64.710 -25.344 51.554 1.00 86.56 95 LYS A C 1
ATOM 761 O O . LYS A 1 95 ? -65.650 -24.898 52.204 1.00 86.56 95 LYS A O 1
ATOM 766 N N . ALA A 1 96 ? -64.477 -26.651 51.435 1.00 84.88 96 ALA A N 1
ATOM 767 C CA . ALA A 1 96 ? -65.271 -27.666 52.129 1.00 84.88 96 ALA A CA 1
ATOM 768 C C . ALA A 1 96 ? -65.088 -27.590 53.656 1.00 84.88 96 ALA A C 1
ATOM 770 O O . ALA A 1 96 ? -66.074 -27.588 54.387 1.00 84.88 96 ALA A O 1
ATOM 771 N N . LEU A 1 97 ? -63.847 -27.439 54.134 1.00 87.50 97 LEU A N 1
ATOM 772 C CA . LEU A 1 97 ? -63.537 -27.289 55.560 1.00 87.50 97 LEU A CA 1
ATOM 773 C C . LEU A 1 97 ? -64.091 -25.983 56.152 1.00 87.50 97 LEU A C 1
ATOM 775 O O . LEU A 1 97 ? -64.535 -25.984 57.296 1.00 87.50 97 LEU A O 1
ATOM 779 N N . ARG A 1 98 ? -64.119 -24.886 55.380 1.00 91.44 98 ARG A N 1
ATOM 780 C CA . ARG A 1 98 ? -64.807 -23.641 55.767 1.00 91.44 98 ARG A CA 1
ATOM 781 C C . ARG A 1 98 ? -66.310 -23.862 55.924 1.00 91.44 98 ARG A C 1
ATOM 783 O O . ARG A 1 98 ? -66.834 -23.538 56.977 1.00 91.44 98 ARG A O 1
ATOM 790 N N . VAL A 1 99 ? -66.976 -24.488 54.949 1.00 87.12 99 VAL A N 1
ATOM 791 C CA . VAL A 1 99 ? -68.415 -24.803 55.052 1.00 87.12 99 VAL A CA 1
ATOM 792 C C . VAL A 1 99 ? -68.707 -25.713 56.251 1.00 87.12 99 VAL A C 1
ATOM 794 O O . VAL A 1 99 ? -69.659 -25.461 56.981 1.00 87.12 99 VAL A O 1
ATOM 797 N N . GLU A 1 100 ? -67.875 -26.725 56.520 1.00 87.44 100 GLU A N 1
ATOM 798 C CA . GLU A 1 100 ? -68.067 -27.578 57.699 1.00 87.44 100 GLU A CA 1
ATOM 799 C C . GLU A 1 100 ? -67.839 -26.815 59.023 1.00 87.44 100 GLU A C 1
ATOM 801 O O . GLU A 1 100 ? -68.554 -27.063 59.997 1.00 87.44 100 GLU A O 1
ATOM 806 N N . LEU A 1 101 ? -66.891 -25.869 59.070 1.00 90.38 101 LEU A N 1
ATOM 807 C CA . LEU A 1 101 ? -66.697 -24.962 60.209 1.00 90.38 101 LEU A CA 1
ATOM 808 C C . LEU A 1 101 ? -67.878 -24.001 60.392 1.00 90.38 101 LEU A C 1
ATOM 810 O O . LEU A 1 101 ? -68.330 -23.833 61.523 1.00 90.38 101 LEU A O 1
ATOM 814 N N . ASP A 1 102 ? -68.412 -23.431 59.312 1.00 89.88 102 ASP A N 1
ATOM 815 C CA . ASP A 1 102 ? -69.594 -22.563 59.335 1.00 89.88 102 ASP A CA 1
ATOM 816 C C . ASP A 1 102 ? -70.824 -23.344 59.845 1.00 89.88 102 ASP A C 1
ATOM 818 O O . ASP A 1 102 ? -71.558 -22.860 60.708 1.00 89.88 102 ASP A O 1
ATOM 822 N N . GLU A 1 103 ? -71.002 -24.601 59.414 1.00 88.12 103 GLU A N 1
ATOM 823 C CA . GLU A 1 103 ? -72.017 -25.518 59.955 1.00 88.12 103 GLU A CA 1
ATOM 824 C C . GLU A 1 103 ? -71.796 -25.839 61.444 1.00 88.12 103 GLU A C 1
ATOM 826 O O . GLU A 1 103 ? -72.766 -25.904 62.209 1.00 88.12 103 GLU A O 1
ATOM 831 N N . LYS A 1 104 ? -70.542 -26.030 61.897 1.00 89.44 104 LYS A N 1
ATOM 832 C CA . LYS A 1 104 ? -70.259 -26.192 63.336 1.00 89.44 104 LYS A CA 1
ATOM 833 C C . LYS A 1 104 ? -70.590 -24.908 64.097 1.00 89.44 104 LYS A C 1
ATOM 835 O O . LYS A 1 104 ? -71.183 -25.016 65.167 1.00 89.44 104 LYS A O 1
ATOM 840 N N . SER A 1 105 ? -70.258 -23.732 63.558 1.00 88.75 105 SER A N 1
ATOM 841 C CA . SER A 1 105 ? -70.553 -22.436 64.180 1.00 88.75 105 SER A CA 1
ATOM 842 C C . SER A 1 105 ? -72.055 -22.244 64.326 1.00 88.75 105 SER A C 1
ATOM 844 O O . SER A 1 105 ? -72.527 -22.136 65.449 1.00 88.75 105 SER A O 1
ATOM 846 N N . MET A 1 106 ? -72.832 -22.385 63.244 1.00 84.94 106 MET A N 1
ATOM 847 C CA . MET A 1 106 ? -74.299 -22.332 63.301 1.00 84.94 106 MET A CA 1
ATOM 848 C C . MET A 1 106 ? -74.892 -23.310 64.325 1.00 84.94 106 MET A C 1
ATOM 850 O O . MET A 1 106 ? -75.905 -23.014 64.961 1.00 84.9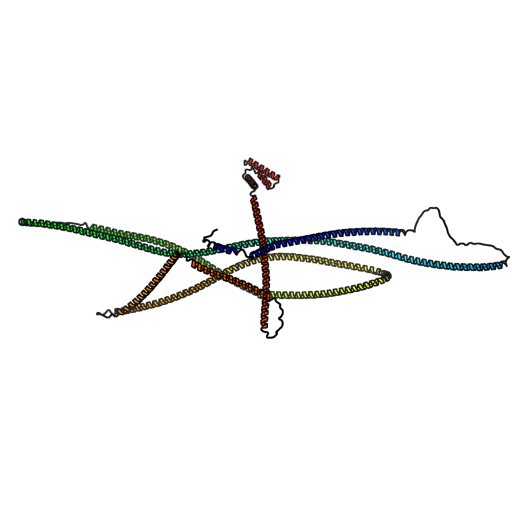4 106 MET A O 1
ATOM 854 N N . LYS A 1 107 ? -74.269 -24.479 64.517 1.00 86.56 107 LYS A N 1
ATOM 855 C CA . LYS A 1 107 ? -74.691 -25.452 65.530 1.00 86.56 107 LYS A CA 1
ATOM 856 C C . LYS A 1 107 ? -74.299 -25.043 66.954 1.00 86.56 107 LYS A C 1
ATOM 858 O O . LYS A 1 107 ? -75.079 -25.291 67.871 1.00 86.56 107 LYS A O 1
ATOM 863 N N . ILE A 1 108 ? -73.145 -24.406 67.147 1.00 88.38 108 ILE A N 1
ATOM 864 C CA . ILE A 1 108 ? -72.727 -23.787 68.416 1.00 88.38 108 ILE A CA 1
ATOM 865 C C . ILE A 1 108 ? -73.638 -22.600 68.751 1.00 88.38 108 ILE A C 1
ATOM 867 O O . ILE A 1 108 ? -74.079 -22.496 69.892 1.00 88.38 108 ILE A O 1
ATOM 871 N N . ASP A 1 109 ? -74.001 -21.772 67.774 1.00 85.81 109 ASP A N 1
ATOM 872 C CA . ASP A 1 109 ? -74.912 -20.636 67.930 1.00 85.81 109 ASP A CA 1
ATOM 873 C C . ASP A 1 109 ? -76.333 -21.111 68.267 1.00 85.81 109 ASP A C 1
ATOM 875 O O . ASP A 1 109 ? -76.968 -20.593 69.188 1.00 85.81 109 ASP A O 1
ATOM 879 N N . ALA A 1 110 ? -76.821 -22.164 67.602 1.00 82.12 110 ALA A N 1
ATOM 880 C CA . ALA A 1 110 ? -78.105 -22.790 67.918 1.00 82.12 110 ALA A CA 1
ATOM 881 C C . ALA A 1 110 ? -78.119 -23.424 69.322 1.00 82.12 110 ALA A C 1
ATOM 883 O O . ALA A 1 110 ? -79.095 -23.262 70.056 1.00 82.12 110 ALA A O 1
ATOM 884 N N . LEU A 1 111 ? -77.041 -24.108 69.726 1.00 83.81 111 LEU A N 1
ATOM 885 C CA . LEU A 1 111 ? -76.899 -24.660 71.078 1.00 83.81 111 LEU A CA 1
ATOM 886 C C . LEU A 1 111 ? -76.768 -23.556 72.136 1.00 83.81 111 LEU A C 1
ATOM 888 O O . LEU A 1 111 ? -77.399 -23.650 73.183 1.00 83.81 111 LEU A O 1
ATOM 892 N N . SER A 1 112 ? -76.035 -22.479 71.852 1.00 76.00 112 SER A N 1
ATOM 893 C CA . SER A 1 112 ? -75.913 -21.310 72.733 1.00 76.00 112 SER A CA 1
ATOM 894 C C . SER A 1 112 ? -77.250 -20.586 72.877 1.00 76.00 112 SER A C 1
ATOM 896 O O . SER A 1 112 ? -77.634 -20.223 73.982 1.00 76.00 112 SER A O 1
ATOM 898 N N . THR A 1 113 ? -78.028 -20.488 71.796 1.00 83.00 113 THR A N 1
ATOM 899 C CA . THR A 1 113 ? -79.403 -19.966 71.821 1.00 83.00 113 THR A CA 1
ATOM 900 C C . THR A 1 113 ? -80.325 -20.864 72.651 1.00 83.00 113 THR A C 1
ATOM 902 O O . THR A 1 113 ? -81.124 -20.362 73.439 1.00 83.00 113 THR A O 1
ATOM 905 N N . GLN A 1 114 ? -80.203 -22.194 72.546 1.00 79.50 114 GLN A N 1
ATOM 906 C CA . GLN A 1 114 ? -80.935 -23.127 73.413 1.00 79.50 114 GLN A CA 1
ATOM 907 C C . GLN A 1 114 ? -80.517 -22.996 74.885 1.00 79.50 114 GLN A C 1
ATOM 909 O O . GLN A 1 114 ? -81.385 -22.980 75.753 1.00 79.50 114 GLN A O 1
ATOM 914 N N . ILE A 1 115 ? -79.223 -22.833 75.174 1.00 76.19 115 ILE A N 1
ATOM 915 C CA . ILE A 1 115 ? -78.704 -22.594 76.528 1.00 76.19 115 ILE A CA 1
ATOM 916 C C . ILE A 1 115 ? -79.245 -21.269 77.083 1.00 76.19 115 ILE A C 1
ATOM 918 O O . ILE A 1 115 ? -79.788 -21.274 78.185 1.00 76.19 115 ILE A O 1
ATOM 922 N N . SER A 1 116 ? -79.223 -20.174 76.316 1.00 77.25 116 SER A N 1
ATOM 923 C CA . SER A 1 116 ? -79.849 -18.903 76.710 1.00 77.25 116 SER A CA 1
ATOM 924 C C . SER A 1 116 ? -81.356 -19.042 76.943 1.00 77.25 116 SER A C 1
ATOM 926 O O . SER A 1 116 ? -81.872 -18.497 77.912 1.00 77.25 116 SER A O 1
ATOM 928 N N . LEU A 1 117 ? -82.080 -19.806 76.119 1.00 72.31 117 LEU A N 1
ATOM 929 C CA . LEU A 1 117 ? -83.515 -20.063 76.313 1.00 72.31 117 LEU A CA 1
ATOM 930 C C . LEU A 1 117 ? -83.819 -20.963 77.523 1.00 72.31 117 LEU A C 1
ATOM 932 O O . LEU A 1 117 ? -84.917 -20.884 78.073 1.00 72.31 117 LEU A O 1
ATOM 936 N N . ILE A 1 118 ? -82.874 -21.801 77.955 1.00 65.81 118 ILE A N 1
ATOM 937 C CA . ILE A 1 118 ? -82.974 -22.608 79.181 1.00 65.81 118 ILE A CA 1
ATOM 938 C C . ILE A 1 118 ? -82.624 -21.759 80.414 1.00 65.81 118 ILE A C 1
ATOM 940 O O . ILE A 1 118 ? -83.342 -21.812 81.409 1.00 65.81 118 ILE A O 1
ATOM 944 N N . GLN A 1 119 ? -81.591 -20.916 80.336 1.00 61.09 119 GLN A N 1
ATOM 945 C CA . GLN A 1 119 ? -81.217 -19.968 81.392 1.00 61.09 119 GLN A CA 1
ATOM 946 C C . GLN A 1 119 ? -82.324 -18.926 81.629 1.00 61.09 119 GLN A C 1
ATOM 948 O O . GLN A 1 119 ? -82.765 -18.743 82.763 1.00 61.09 119 GLN A O 1
ATOM 953 N N . ASN A 1 120 ? -82.870 -18.333 80.562 1.00 51.06 120 ASN A N 1
ATOM 954 C CA . ASN A 1 120 ? -83.968 -17.361 80.635 1.00 51.06 120 ASN A CA 1
ATOM 955 C C . ASN A 1 120 ? -85.299 -17.971 81.115 1.00 51.06 120 ASN A C 1
ATOM 957 O O . ASN A 1 120 ? -86.182 -17.235 81.546 1.00 51.06 120 ASN A O 1
ATOM 961 N N . LYS A 1 121 ? -85.462 -19.301 81.077 1.00 48.28 121 LYS A N 1
ATOM 962 C CA . LYS A 1 121 ? -86.647 -19.986 81.626 1.00 48.28 121 LYS A CA 1
ATOM 963 C C . LYS A 1 121 ? -86.626 -20.165 83.145 1.00 48.28 121 LYS A C 1
ATOM 965 O O . LYS A 1 121 ? -87.637 -20.588 83.694 1.00 48.28 121 LYS A O 1
ATOM 970 N N . ASN A 1 122 ? -85.515 -19.852 83.814 1.00 43.53 122 ASN A N 1
ATOM 971 C CA . ASN A 1 122 ? -85.331 -20.115 85.245 1.00 43.53 122 ASN A CA 1
ATOM 972 C C . ASN A 1 122 ? -85.376 -18.855 86.134 1.00 43.53 122 ASN A C 1
ATOM 974 O O . ASN A 1 122 ? -85.159 -18.961 87.337 1.00 43.53 122 ASN A O 1
ATOM 978 N N . ILE A 1 123 ? -85.635 -17.667 85.567 1.00 38.88 123 ILE A N 1
ATOM 979 C CA . ILE A 1 123 ? -85.679 -16.394 86.311 1.00 38.88 123 ILE A CA 1
ATOM 980 C C . ILE A 1 123 ? -86.832 -15.506 85.810 1.00 38.88 123 ILE A C 1
ATOM 982 O O . ILE A 1 123 ? -86.597 -14.506 85.142 1.00 38.88 123 ILE A O 1
ATOM 986 N N . HIS A 1 124 ? -88.082 -15.865 86.131 1.00 34.84 124 HIS A N 1
ATOM 987 C CA . HIS A 1 124 ? -89.180 -14.893 86.279 1.00 34.84 124 HIS A CA 1
ATOM 988 C C . HIS A 1 124 ? -90.424 -15.514 86.942 1.00 34.84 124 HIS A C 1
ATOM 990 O O . HIS A 1 124 ? -91.398 -15.861 86.280 1.00 34.84 124 HIS A O 1
ATOM 996 N N . GLU A 1 125 ? -90.432 -15.579 88.274 1.00 31.88 125 GLU A N 1
ATOM 997 C CA . GLU A 1 125 ? -91.688 -15.474 89.022 1.00 31.88 125 GLU A CA 1
ATOM 998 C C . GLU A 1 125 ? -91.447 -14.784 90.375 1.00 31.88 125 GLU A C 1
ATOM 1000 O O . GLU A 1 125 ? -90.780 -15.340 91.245 1.00 31.88 125 GLU A O 1
ATOM 1005 N N . LYS A 1 126 ? -92.066 -13.595 90.494 1.00 29.88 126 LYS A N 1
ATOM 1006 C CA . LYS A 1 126 ? -92.244 -12.674 91.642 1.00 29.88 126 LYS A CA 1
ATOM 1007 C C . LYS A 1 126 ? -91.207 -11.539 91.774 1.00 29.88 126 LYS A C 1
ATOM 1009 O O . LYS A 1 126 ? -90.016 -11.764 91.607 1.00 29.88 126 LYS A O 1
ATOM 1014 N N . ASP A 1 127 ? -91.599 -10.278 92.013 1.00 28.73 127 ASP A N 1
ATOM 1015 C CA . ASP A 1 127 ? -92.922 -9.716 92.381 1.00 28.73 127 ASP A CA 1
ATOM 1016 C C . ASP A 1 127 ? -93.135 -8.263 91.864 1.00 28.73 127 ASP A C 1
ATOM 1018 O O . ASP A 1 127 ? -92.216 -7.671 91.303 1.00 28.73 127 ASP A O 1
ATOM 1022 N N . PHE A 1 128 ? -94.324 -7.692 92.142 1.00 28.41 128 PHE A N 1
ATOM 1023 C CA . PHE A 1 128 ? -94.790 -6.294 91.928 1.00 28.41 128 PHE A CA 1
ATOM 1024 C C . PHE A 1 128 ? -95.189 -5.848 90.494 1.00 28.41 128 PHE A C 1
ATOM 1026 O O . PHE A 1 128 ? -94.424 -6.002 89.551 1.00 28.41 128 PHE A O 1
ATOM 1033 N N . GLN A 1 129 ? -96.337 -5.176 90.268 1.00 34.41 129 GLN A N 1
ATOM 1034 C CA . GLN A 1 129 ? -97.589 -5.088 91.057 1.00 34.41 129 GLN A CA 1
ATOM 1035 C C . GLN A 1 129 ? -98.754 -4.491 90.224 1.00 34.41 129 GLN A C 1
ATOM 1037 O O . GLN A 1 129 ? -98.504 -3.777 89.258 1.00 34.41 129 GLN A O 1
ATOM 1042 N N . ASN A 1 130 ? -99.994 -4.669 90.715 1.00 28.38 130 ASN A N 1
ATOM 1043 C CA . ASN A 1 130 ? -101.249 -3.978 90.336 1.00 28.38 130 ASN A CA 1
ATOM 1044 C C . ASN A 1 130 ? -101.839 -4.263 88.930 1.00 28.38 130 ASN A C 1
ATOM 1046 O O . ASN A 1 130 ? -101.115 -4.388 87.953 1.00 28.38 130 ASN A O 1
ATOM 1050 N N . SER A 1 131 ? -103.168 -4.344 88.748 1.00 28.83 131 SER A N 1
ATOM 1051 C CA . SER A 1 131 ? -104.287 -4.364 89.723 1.00 28.83 131 SER A CA 1
ATOM 1052 C C . SER A 1 131 ? -105.610 -4.789 89.061 1.00 28.83 131 SER A C 1
ATOM 1054 O O . SER A 1 131 ? -105.863 -4.359 87.939 1.00 28.83 131 SER A O 1
ATOM 1056 N N . ASN A 1 132 ? -106.484 -5.469 89.824 1.00 28.61 132 ASN A N 1
ATOM 1057 C CA . ASN A 1 132 ? -107.912 -5.742 89.539 1.00 28.61 132 ASN A CA 1
ATOM 1058 C C . ASN A 1 132 ? -108.205 -6.670 88.316 1.00 28.61 132 ASN A C 1
ATOM 1060 O O . ASN A 1 132 ? -107.376 -6.813 87.429 1.00 28.61 132 ASN A O 1
ATOM 1064 N N . GLU A 1 133 ? -109.335 -7.394 88.211 1.00 29.83 133 GLU A N 1
ATOM 1065 C CA . GLU A 1 133 ? -110.544 -7.438 89.056 1.00 29.83 133 GLU A CA 1
ATOM 1066 C C . GLU A 1 133 ? -111.280 -8.809 89.019 1.00 29.83 133 GLU A C 1
ATOM 1068 O O . GLU A 1 133 ? -111.497 -9.367 87.953 1.00 29.83 133 GLU A O 1
ATOM 1073 N N . ASN A 1 134 ? -111.742 -9.265 90.194 1.00 31.00 134 ASN A N 1
ATOM 1074 C CA . ASN A 1 134 ? -113.032 -9.931 90.492 1.00 31.00 134 ASN A CA 1
ATOM 1075 C C . ASN A 1 134 ? -113.559 -11.260 89.858 1.00 31.00 134 ASN A C 1
ATOM 1077 O O . ASN A 1 134 ? -113.581 -11.477 88.656 1.00 31.00 134 ASN A O 1
ATOM 1081 N N . ILE A 1 135 ? -114.251 -12.007 90.746 1.00 31.48 135 ILE A N 1
ATOM 1082 C CA . ILE A 1 135 ? -115.464 -12.851 90.543 1.00 31.48 135 ILE A CA 1
ATOM 1083 C C . ILE A 1 135 ? -115.324 -14.362 90.163 1.00 31.48 135 ILE A C 1
ATOM 1085 O O . ILE A 1 135 ? -115.529 -14.785 89.034 1.00 31.48 135 ILE A O 1
ATOM 1089 N N . ASN A 1 136 ? -115.148 -15.177 91.222 1.00 30.53 136 ASN A N 1
ATOM 1090 C CA . ASN A 1 136 ? -116.171 -16.087 91.813 1.00 30.53 136 ASN A CA 1
ATOM 1091 C C . ASN A 1 136 ? -116.443 -17.527 91.268 1.00 30.53 136 ASN A C 1
ATOM 1093 O O . ASN A 1 136 ? -116.902 -17.688 90.145 1.00 30.53 136 ASN A O 1
ATOM 1097 N N . ASN A 1 137 ? -116.410 -18.513 92.196 1.00 32.47 137 ASN A N 1
ATOM 1098 C CA . ASN A 1 137 ? -117.001 -19.883 92.167 1.00 32.47 137 ASN A CA 1
ATOM 1099 C C . ASN A 1 137 ? -116.474 -20.894 91.102 1.00 32.47 137 ASN A C 1
ATOM 1101 O O . ASN A 1 137 ? -116.208 -20.520 89.973 1.00 32.47 137 ASN A O 1
ATOM 1105 N N . GLN A 1 138 ? -116.320 -22.212 91.358 1.00 30.38 138 GLN A N 1
ATOM 1106 C CA . GLN A 1 138 ? -117.075 -23.129 92.244 1.00 30.38 138 GLN A CA 1
ATOM 1107 C C . GLN A 1 138 ? -116.333 -24.496 92.489 1.00 30.38 138 GLN A C 1
ATOM 1109 O O . GLN A 1 138 ? -115.487 -24.862 91.685 1.00 30.38 138 GLN A O 1
ATOM 1114 N N . VAL A 1 139 ? -116.770 -25.297 93.493 1.00 30.34 139 VAL A N 1
ATOM 1115 C CA . VAL A 1 139 ? -116.693 -26.801 93.606 1.00 30.34 139 VAL A CA 1
ATOM 1116 C C . VAL A 1 139 ? -115.368 -27.542 93.999 1.00 30.34 139 VAL A C 1
ATOM 1118 O O . VAL A 1 139 ? -114.469 -27.656 93.182 1.00 30.34 139 VAL A O 1
ATOM 1121 N N . GLN A 1 140 ? -115.396 -28.214 95.184 1.00 27.56 140 GLN A N 1
ATOM 1122 C CA . GLN A 1 140 ? -114.706 -29.478 95.639 1.00 27.56 140 GLN A CA 1
ATOM 1123 C C . GLN A 1 140 ? -113.145 -29.568 95.632 1.00 27.56 140 GLN A C 1
ATOM 1125 O O . GLN A 1 140 ? -112.504 -28.876 94.860 1.00 27.56 140 GLN A O 1
ATOM 1130 N N . LEU A 1 141 ? -112.411 -30.375 96.435 1.00 26.48 141 LEU A N 1
ATOM 1131 C CA . LEU A 1 141 ? -112.606 -31.351 97.554 1.00 26.48 141 LEU A CA 1
ATOM 1132 C C . LEU A 1 141 ? -111.601 -30.974 98.700 1.00 26.48 141 LEU A C 1
ATOM 1134 O O . LEU A 1 141 ? -110.559 -30.409 98.393 1.00 26.48 141 LEU A O 1
ATOM 1138 N N . ILE A 1 142 ? -111.897 -31.042 100.014 1.00 25.78 142 ILE A N 1
ATOM 1139 C CA . ILE A 1 142 ? -111.879 -32.190 100.977 1.00 25.78 142 ILE A CA 1
ATOM 1140 C C . ILE A 1 142 ? -110.492 -32.865 101.187 1.00 25.78 142 ILE A C 1
ATOM 1142 O O . ILE A 1 142 ? -109.876 -33.176 100.175 1.00 25.78 142 ILE A O 1
ATOM 1146 N N . THR A 1 143 ? -109.971 -33.283 102.371 1.00 23.56 143 THR A N 1
ATOM 1147 C CA . THR A 1 143 ? -110.039 -32.976 103.850 1.00 23.56 143 THR A CA 1
ATOM 1148 C C . THR A 1 143 ? -108.963 -33.879 104.556 1.00 23.56 143 THR A C 1
ATOM 1150 O O . THR A 1 143 ? -108.429 -34.755 103.879 1.00 23.56 143 THR A O 1
ATOM 1153 N N . LEU A 1 144 ? -108.750 -33.760 105.890 1.00 26.17 144 LEU A N 1
ATOM 1154 C CA . LEU A 1 144 ? -108.100 -34.715 106.846 1.00 26.17 144 LEU A CA 1
ATOM 1155 C C . LEU A 1 144 ? -106.557 -34.658 106.926 1.00 26.17 144 LEU A C 1
ATOM 1157 O O . LEU A 1 144 ? -105.922 -34.400 105.911 1.00 26.17 144 LEU A O 1
ATOM 1161 N N . ASN A 1 145 ? -105.845 -35.008 108.010 1.00 26.86 145 ASN A N 1
ATOM 1162 C CA . ASN A 1 145 ? -105.942 -35.140 109.498 1.00 26.86 145 ASN A CA 1
ATOM 1163 C C . ASN A 1 145 ? -104.609 -35.874 109.886 1.00 26.86 145 ASN A C 1
ATOM 1165 O O . ASN A 1 145 ? -103.917 -36.339 108.978 1.00 26.86 145 ASN A O 1
ATOM 1169 N N . ASP A 1 146 ? -104.097 -36.030 111.110 1.00 28.16 146 ASP A N 1
ATOM 1170 C CA . ASP A 1 146 ? -104.513 -35.791 112.508 1.00 28.16 146 ASP A CA 1
ATOM 1171 C C . ASP A 1 146 ? -103.538 -34.762 113.166 1.00 28.16 146 ASP A C 1
ATOM 1173 O O . ASP A 1 146 ? -102.515 -34.435 112.566 1.00 28.16 146 ASP A O 1
ATOM 1177 N N . GLU A 1 147 ? -103.767 -34.067 114.292 1.00 29.33 147 GLU A N 1
ATOM 1178 C CA . GLU A 1 147 ? -104.263 -34.439 115.640 1.00 29.33 147 GLU A CA 1
ATOM 1179 C C . GLU A 1 147 ? -103.322 -35.388 116.435 1.00 29.33 147 GLU A C 1
ATOM 1181 O O . GLU A 1 147 ? -102.711 -36.280 115.859 1.00 29.33 147 GLU A O 1
ATOM 1186 N N . HIS A 1 148 ? -103.076 -35.229 117.749 1.00 29.06 148 HIS A N 1
ATOM 1187 C CA . HIS A 1 148 ? -103.665 -34.350 118.783 1.00 29.06 148 HIS A CA 1
ATOM 1188 C C . HIS A 1 148 ? -102.593 -33.639 119.652 1.00 29.06 148 HIS A C 1
ATOM 1190 O O . HIS A 1 148 ? -101.490 -34.152 119.802 1.00 29.06 148 HIS A O 1
ATOM 1196 N N . GLU A 1 149 ? -102.966 -32.558 120.354 1.00 23.70 149 GLU A N 1
ATOM 1197 C CA . GLU A 1 149 ? -103.148 -32.616 121.824 1.00 23.70 149 GLU A CA 1
ATOM 1198 C C . GLU A 1 149 ? -104.003 -31.434 122.337 1.00 23.70 149 GLU A C 1
ATOM 1200 O O . GLU A 1 149 ? -103.794 -30.276 121.976 1.00 23.70 149 GLU A O 1
ATOM 1205 N N . SER A 1 150 ? -104.997 -31.749 123.168 1.00 27.61 150 SER A N 1
ATOM 1206 C CA . SER A 1 150 ? -105.913 -30.835 123.870 1.00 27.61 150 SER A CA 1
ATOM 1207 C C . SER A 1 150 ? -105.845 -31.152 125.384 1.00 27.61 150 SER A C 1
ATOM 1209 O O . SER A 1 150 ? -105.258 -32.160 125.767 1.00 27.61 150 SER A O 1
ATOM 1211 N N . GLU A 1 151 ? -106.347 -30.376 126.348 1.00 27.52 151 GLU A N 1
ATOM 1212 C CA . GLU A 1 151 ? -107.279 -29.239 126.367 1.00 27.52 151 GLU A CA 1
ATOM 1213 C C . GLU A 1 151 ? -107.131 -28.501 127.730 1.00 27.52 151 GLU A C 1
ATOM 1215 O O . GLU A 1 151 ? -106.562 -29.064 128.668 1.00 27.52 151 GLU A O 1
ATOM 1220 N N . GLU A 1 152 ? -107.697 -27.300 127.913 1.00 27.28 152 GLU A N 1
ATOM 1221 C CA . GLU A 1 152 ? -107.953 -26.734 129.259 1.00 27.28 152 GLU A CA 1
ATOM 1222 C C . GLU A 1 152 ? -109.330 -26.048 129.326 1.00 27.28 152 GLU A C 1
ATOM 1224 O O . GLU A 1 152 ? -109.704 -25.303 128.419 1.00 27.28 152 GLU A O 1
ATOM 1229 N N . ASN A 1 153 ? -110.088 -26.270 130.413 1.00 29.06 153 ASN A N 1
ATOM 1230 C CA . ASN A 1 153 ? -111.316 -25.524 130.732 1.00 29.06 153 ASN A CA 1
ATOM 1231 C C . ASN A 1 153 ? -111.676 -25.602 132.242 1.00 29.06 153 ASN A C 1
ATOM 1233 O O . ASN A 1 153 ? -111.056 -26.361 132.989 1.00 29.06 153 ASN A O 1
ATOM 1237 N N . LEU A 1 154 ? -112.643 -24.801 132.721 1.00 41.50 154 LEU A N 1
ATOM 1238 C CA . LEU A 1 154 ? -112.753 -24.392 134.141 1.00 41.50 154 LEU A CA 1
ATOM 1239 C C . LEU A 1 154 ? -114.196 -24.407 134.724 1.00 41.50 154 LEU A C 1
ATOM 1241 O O . LEU A 1 154 ? -115.115 -24.081 133.981 1.00 41.50 154 LEU A O 1
ATOM 1245 N N . GLN A 1 155 ? -114.374 -24.667 136.048 1.00 33.78 155 GLN A N 1
ATOM 1246 C CA . GLN A 1 155 ? -115.355 -24.079 137.034 1.00 33.78 155 GLN A CA 1
ATOM 1247 C C . GLN A 1 155 ? -115.688 -24.996 138.269 1.00 33.78 155 GLN A C 1
ATOM 1249 O O . GLN A 1 155 ? -115.110 -26.069 138.412 1.00 33.78 155 GLN A O 1
ATOM 1254 N N . SER A 1 156 ? -116.522 -24.542 139.239 1.00 36.72 156 SER A N 1
ATOM 1255 C CA . SER A 1 156 ? -116.922 -25.215 140.525 1.00 36.72 156 SER A CA 1
ATOM 1256 C C . SER A 1 156 ? -118.230 -24.600 141.113 1.00 36.72 156 SER A C 1
ATOM 1258 O O . SER A 1 156 ? -118.626 -23.577 140.544 1.00 36.72 156 SER A O 1
ATOM 1260 N N . PRO A 1 157 ? -118.926 -25.119 142.184 1.00 46.50 157 PRO A N 1
ATOM 1261 C CA . PRO A 1 157 ? -118.636 -24.735 143.603 1.00 46.50 157 PRO A CA 1
ATOM 1262 C C . PRO A 1 157 ? -119.252 -25.617 144.774 1.00 46.50 157 PRO A C 1
ATOM 1264 O O . PRO A 1 157 ? -119.713 -26.736 144.572 1.00 46.50 157 PRO A O 1
ATOM 1267 N N . THR A 1 158 ? -119.334 -25.041 146.001 1.00 31.70 158 THR A N 1
ATOM 1268 C CA . THR A 1 158 ? -120.344 -25.188 147.119 1.00 31.70 158 THR A CA 1
ATOM 1269 C C . THR A 1 158 ? -120.316 -26.259 148.260 1.00 31.70 158 THR A C 1
ATOM 1271 O O . THR A 1 158 ? -120.786 -27.378 148.115 1.00 31.70 158 THR A O 1
ATOM 1274 N N . ALA A 1 159 ? -119.898 -25.792 149.459 1.00 35.44 159 ALA A N 1
ATOM 1275 C CA . ALA A 1 159 ? -120.512 -25.801 150.825 1.00 35.44 159 ALA A CA 1
ATOM 1276 C C . ALA A 1 159 ? -121.233 -27.012 151.507 1.00 35.44 159 ALA A C 1
ATOM 1278 O O . ALA A 1 159 ? -122.247 -27.499 151.019 1.00 35.44 159 ALA A O 1
ATOM 1279 N N . THR A 1 160 ? -120.841 -27.333 152.765 1.00 41.03 160 THR A N 1
ATOM 1280 C CA . THR A 1 160 ? -121.663 -27.337 154.031 1.00 41.03 160 THR A CA 1
ATOM 1281 C C . THR A 1 160 ? -120.855 -27.839 155.263 1.00 41.03 160 THR A C 1
ATOM 1283 O O . THR A 1 160 ? -119.683 -28.190 155.120 1.00 41.03 160 THR A O 1
ATOM 1286 N N . GLU A 1 161 ? -121.418 -27.793 156.487 1.00 41.09 161 GLU A N 1
ATOM 1287 C CA . GLU A 1 161 ? -120.665 -27.723 157.764 1.00 41.09 161 GLU A CA 1
ATOM 1288 C C . GLU A 1 161 ? -120.976 -28.830 158.821 1.00 41.09 161 GLU A C 1
ATOM 1290 O O . GLU A 1 161 ? -121.924 -29.602 158.715 1.00 41.09 161 GLU A O 1
ATOM 1295 N N . THR A 1 162 ? -120.113 -28.915 159.842 1.00 44.94 162 THR A N 1
ATOM 1296 C CA . THR A 1 162 ? -120.328 -29.451 161.213 1.00 44.94 162 THR A CA 1
ATOM 1297 C C . THR A 1 162 ? -120.880 -30.862 161.507 1.00 44.94 162 THR A C 1
ATOM 1299 O O . THR A 1 162 ? -121.199 -31.142 162.659 1.00 44.94 162 THR A O 1
ATOM 1302 N N . VAL A 1 163 ? -120.728 -31.846 160.609 1.00 51.44 163 VAL A N 1
ATOM 1303 C CA . VAL A 1 163 ? -120.319 -33.218 161.045 1.00 51.44 163 VAL A CA 1
ATOM 1304 C C . VAL A 1 163 ? -118.788 -33.333 160.957 1.00 51.44 163 VAL A C 1
ATOM 1306 O O . VAL A 1 163 ? -118.200 -34.156 160.254 1.00 51.44 163 VAL A O 1
ATOM 1309 N N . VAL A 1 164 ? -118.122 -32.386 161.620 1.00 56.56 164 VAL A N 1
ATOM 1310 C CA . VAL A 1 164 ? -116.706 -32.051 161.429 1.00 56.56 164 VAL A CA 1
ATOM 1311 C C . VAL A 1 164 ? -115.910 -32.462 162.663 1.00 56.56 164 VAL A C 1
ATOM 1313 O O . VAL A 1 164 ? -115.739 -31.665 163.575 1.00 56.56 164 VAL A O 1
ATOM 1316 N N . LEU A 1 165 ? -115.381 -33.690 162.652 1.00 48.88 165 LEU A N 1
ATOM 1317 C CA . LEU A 1 165 ? -114.058 -33.996 163.224 1.00 48.88 165 LEU A CA 1
ATOM 1318 C C . LEU A 1 165 ? -113.495 -35.327 162.693 1.00 48.88 165 LEU A C 1
ATOM 1320 O O . LEU A 1 165 ? -112.401 -35.328 162.141 1.00 48.88 165 LEU A O 1
ATOM 1324 N N . ASN A 1 166 ? -114.251 -36.430 162.737 1.00 51.47 166 ASN A N 1
ATOM 1325 C CA . ASN A 1 166 ? -113.755 -37.738 162.262 1.00 51.47 166 ASN A CA 1
ATOM 1326 C C . ASN A 1 166 ? -113.526 -37.741 160.742 1.00 51.47 166 ASN A C 1
ATOM 1328 O O . ASN A 1 166 ? -112.404 -37.957 160.290 1.00 51.47 166 ASN A O 1
ATOM 1332 N N . ASN A 1 167 ? -114.524 -37.303 159.965 1.00 52.84 167 ASN A N 1
ATOM 1333 C CA . ASN A 1 167 ? -114.365 -37.027 158.530 1.00 52.84 167 ASN A CA 1
ATOM 1334 C C . ASN A 1 167 ? -113.341 -35.910 158.243 1.00 52.84 167 ASN A C 1
ATOM 1336 O O . ASN A 1 167 ? -113.022 -35.672 157.084 1.00 52.84 167 ASN A O 1
ATOM 1340 N N . LYS A 1 168 ? -112.845 -35.184 159.258 1.00 54.97 168 LYS A N 1
ATOM 1341 C CA . LYS A 1 168 ? -111.771 -34.191 159.112 1.00 54.97 168 LYS A CA 1
ATOM 1342 C C . LYS A 1 168 ? -110.392 -34.850 159.182 1.00 54.97 168 LYS A C 1
ATOM 1344 O O . LYS A 1 168 ? -109.508 -34.375 158.488 1.00 54.97 168 LYS A O 1
ATOM 1349 N N . ILE A 1 169 ? -110.216 -35.929 159.951 1.00 59.12 169 ILE A N 1
ATOM 1350 C CA . ILE A 1 169 ? -108.965 -36.708 159.988 1.00 59.12 169 ILE A CA 1
ATOM 1351 C C . ILE A 1 169 ? -108.787 -37.453 158.665 1.00 59.12 169 ILE A C 1
ATOM 1353 O O . ILE A 1 169 ? -107.803 -37.213 157.976 1.00 59.12 169 ILE A O 1
ATOM 1357 N N . GLU A 1 170 ? -109.784 -38.233 158.235 1.00 61.91 170 GLU A N 1
ATOM 1358 C CA . GLU A 1 170 ? -109.718 -38.947 156.951 1.00 61.91 170 GLU A CA 1
ATOM 1359 C C . GLU A 1 170 ? -109.563 -37.971 155.770 1.00 61.91 170 GLU A C 1
ATOM 1361 O O . GLU A 1 170 ? -108.724 -38.174 154.892 1.00 61.91 170 GLU A O 1
ATOM 1366 N N . LYS A 1 171 ? -110.288 -36.839 155.776 1.00 61.66 171 LYS A N 1
ATOM 1367 C CA . LYS A 1 171 ? -110.065 -35.791 154.769 1.00 61.66 171 LYS A CA 1
ATOM 1368 C C . LYS A 1 171 ? -108.687 -35.153 154.875 1.00 61.66 171 LYS A C 1
ATOM 1370 O O . LYS A 1 171 ? -108.173 -34.806 153.826 1.00 61.66 171 LYS A O 1
ATOM 1375 N N . LEU A 1 172 ? -108.081 -34.992 156.055 1.00 64.62 172 LEU A N 1
ATOM 1376 C CA . LEU A 1 172 ? -106.711 -34.474 156.200 1.00 64.62 172 LEU A CA 1
ATOM 1377 C C . LEU A 1 172 ? -105.660 -35.471 155.701 1.00 64.62 172 LEU A C 1
ATOM 1379 O O . LEU A 1 172 ? -104.677 -35.038 155.110 1.00 64.62 172 LEU A O 1
ATOM 1383 N N . GLU A 1 173 ? -105.872 -36.776 155.865 1.00 66.38 173 GLU A N 1
ATOM 1384 C CA . GLU A 1 173 ? -105.008 -37.818 155.296 1.00 66.38 173 GLU A CA 1
ATOM 1385 C C . GLU A 1 173 ? -105.145 -37.879 153.769 1.00 66.38 173 GLU A C 1
ATOM 1387 O O . GLU A 1 173 ? -104.140 -37.864 153.057 1.00 66.38 173 GLU A O 1
ATOM 1392 N N . GLN A 1 174 ? -106.373 -37.810 153.242 1.00 67.38 174 GLN A N 1
ATOM 1393 C CA . GLN A 1 174 ? -106.616 -37.641 151.806 1.00 67.38 174 GLN A CA 1
ATOM 1394 C C . GLN A 1 174 ? -106.056 -36.306 151.280 1.00 67.38 174 GLN A C 1
ATOM 1396 O O . GLN A 1 174 ? -105.554 -36.267 150.158 1.00 67.38 174 GLN A O 1
ATOM 1401 N N . LEU A 1 175 ? -106.077 -35.225 152.073 1.00 67.19 175 LEU A N 1
ATOM 1402 C CA . LEU A 1 175 ? -105.459 -33.941 151.724 1.00 67.19 175 LEU A CA 1
ATOM 1403 C C . LEU A 1 175 ? -103.933 -34.038 151.730 1.00 67.19 175 LEU A C 1
ATOM 1405 O O . LEU A 1 175 ? -103.304 -33.485 150.843 1.00 67.19 175 LEU A O 1
ATOM 1409 N N . LEU A 1 176 ? -103.328 -34.758 152.678 1.00 67.62 176 LEU A N 1
ATOM 1410 C CA . LEU A 1 176 ? -101.886 -35.016 152.724 1.00 67.62 176 LEU A CA 1
ATOM 1411 C C . LEU A 1 176 ? -101.427 -35.903 151.566 1.00 67.62 176 LEU A C 1
ATOM 1413 O O . LEU A 1 176 ? -100.357 -35.660 151.011 1.00 67.62 176 LEU A O 1
ATOM 1417 N N . SER A 1 177 ? -102.238 -36.886 151.170 1.00 71.19 177 SER A N 1
ATOM 1418 C CA . SER A 1 177 ? -101.987 -37.692 149.975 1.00 71.19 177 SER A CA 1
ATOM 1419 C C . SER A 1 177 ? -102.095 -36.831 148.713 1.00 71.19 177 SER A C 1
ATOM 1421 O O . SER A 1 177 ? -101.122 -36.723 147.972 1.00 71.19 177 SER A O 1
ATOM 1423 N N . LYS A 1 178 ? -103.200 -36.091 148.535 1.00 72.88 178 LYS A N 1
ATOM 1424 C CA . LYS A 1 178 ? -103.387 -35.160 147.408 1.00 72.88 178 LYS A CA 1
ATOM 1425 C C . LYS A 1 178 ? -102.364 -34.025 147.383 1.00 72.88 178 LYS A C 1
ATOM 1427 O O . LYS A 1 178 ? -101.985 -33.602 146.300 1.00 72.88 178 LYS A O 1
ATOM 1432 N N . TYR A 1 179 ? -101.873 -33.545 148.525 1.00 70.44 179 TYR A N 1
ATOM 1433 C CA . TYR A 1 179 ? -100.785 -32.567 148.570 1.00 70.44 179 TYR A CA 1
ATOM 1434 C C . TYR A 1 179 ? -99.435 -33.205 148.252 1.00 70.44 179 TYR A C 1
ATOM 1436 O O . TYR A 1 179 ? -98.666 -32.580 147.538 1.00 70.44 179 TYR A O 1
ATOM 1444 N N . LYS A 1 180 ? -99.133 -34.435 148.690 1.00 75.50 180 LYS A N 1
ATOM 1445 C CA . LYS A 1 180 ? -97.930 -35.155 148.229 1.00 75.50 180 LYS A CA 1
ATOM 1446 C C . LYS A 1 180 ? -97.967 -35.414 146.725 1.00 75.50 180 LYS A C 1
ATOM 1448 O O . LYS A 1 180 ? -96.957 -35.229 146.059 1.00 75.50 180 LYS A O 1
ATOM 1453 N N . GLU A 1 181 ? -99.119 -35.813 146.202 1.00 73.75 181 GLU A N 1
ATOM 1454 C CA . GLU A 1 181 ? -99.347 -36.102 144.787 1.00 73.75 181 GLU A CA 1
ATOM 1455 C C . GLU A 1 181 ? -99.317 -34.823 143.939 1.00 73.75 181 GLU A C 1
ATOM 1457 O O . GLU A 1 181 ? -98.607 -34.773 142.944 1.00 73.75 181 GLU A O 1
ATOM 1462 N N . SER A 1 182 ? -99.951 -33.741 144.398 1.00 70.31 182 SER A N 1
ATOM 1463 C CA . SER A 1 182 ? -99.856 -32.402 143.800 1.00 70.31 182 SER A CA 1
ATOM 1464 C C . SER A 1 182 ? -98.433 -31.834 143.863 1.00 70.31 182 SER A C 1
ATOM 1466 O O . SER A 1 182 ? -97.950 -31.289 142.877 1.00 70.31 182 SER A O 1
ATOM 1468 N N . LEU A 1 183 ? -97.695 -32.026 144.964 1.00 70.81 183 LEU A N 1
ATOM 1469 C CA . LEU A 1 183 ? -96.291 -31.611 145.066 1.00 70.81 183 LEU A CA 1
ATOM 1470 C C . LEU A 1 183 ? -95.371 -32.483 144.192 1.00 70.81 183 LEU A C 1
ATOM 1472 O O . LEU A 1 183 ? -94.371 -31.981 143.680 1.00 70.81 183 LEU A O 1
ATOM 1476 N N . LYS A 1 184 ? -95.708 -33.767 143.987 1.00 77.94 184 LYS A N 1
ATOM 1477 C CA . LYS A 1 184 ? -95.032 -34.641 143.018 1.00 77.94 184 LYS A CA 1
ATOM 1478 C C . LYS A 1 184 ? -95.298 -34.142 141.601 1.00 77.94 184 LYS A C 1
ATOM 1480 O O . LYS A 1 184 ? -94.340 -33.787 140.935 1.00 77.94 184 LYS A O 1
ATOM 1485 N N . LEU A 1 185 ? -96.561 -34.008 141.193 1.00 74.81 185 LEU A N 1
ATOM 1486 C CA . LEU A 1 185 ? -96.974 -33.493 139.882 1.00 74.81 185 LEU A CA 1
ATOM 1487 C C . LEU A 1 185 ? -96.454 -32.072 139.614 1.00 74.81 185 LEU A C 1
ATOM 1489 O O . LEU A 1 185 ? -96.113 -31.752 138.483 1.00 74.81 185 LEU A O 1
ATOM 1493 N N . SER A 1 186 ? -96.330 -31.228 140.640 1.00 71.31 186 SER A N 1
ATOM 1494 C CA . SER A 1 186 ? -95.723 -29.895 140.543 1.00 71.31 186 SER A CA 1
ATOM 1495 C C . SER A 1 186 ? -94.206 -29.968 140.348 1.00 71.31 186 SER A C 1
ATOM 1497 O O . SER A 1 186 ? -93.675 -29.249 139.505 1.00 71.31 186 SER A O 1
ATOM 1499 N N . LYS A 1 187 ? -93.497 -30.869 141.046 1.00 79.69 187 LYS A N 1
ATOM 1500 C CA . LYS A 1 187 ? -92.080 -31.158 140.759 1.00 79.69 187 LYS A CA 1
ATOM 1501 C C . LYS A 1 187 ? -91.879 -31.788 139.381 1.00 79.69 187 LYS A C 1
ATOM 1503 O O . LYS A 1 187 ? -90.894 -31.478 138.729 1.00 79.69 187 LYS A O 1
ATOM 1508 N N . GLU A 1 188 ? -92.796 -32.641 138.945 1.00 76.62 188 GLU A N 1
ATOM 1509 C CA . GLU A 1 188 ? -92.768 -33.353 137.664 1.00 76.62 188 GLU A CA 1
ATOM 1510 C C . GLU A 1 188 ? -93.020 -32.366 136.511 1.00 76.62 188 GLU A C 1
ATOM 1512 O O . GLU A 1 188 ? -92.190 -32.276 135.611 1.00 76.62 188 GLU A O 1
ATOM 1517 N N . LYS A 1 189 ? -94.036 -31.490 136.617 1.00 79.88 189 LYS A N 1
ATOM 1518 C CA . LYS A 1 189 ? -94.229 -30.344 135.707 1.00 79.88 189 LYS A CA 1
ATOM 1519 C C . LYS A 1 189 ? -93.064 -29.350 135.744 1.00 79.88 189 LYS A C 1
ATOM 1521 O O . LYS A 1 189 ? -92.657 -28.906 134.681 1.00 79.88 189 LYS A O 1
ATOM 1526 N N . ASN A 1 190 ? -92.484 -29.016 136.902 1.00 74.00 190 ASN A N 1
ATOM 1527 C CA . ASN A 1 190 ? -91.297 -28.144 136.946 1.00 74.00 190 ASN A CA 1
ATOM 1528 C C . ASN A 1 190 ? -90.060 -28.807 136.324 1.00 74.00 190 ASN A C 1
ATOM 1530 O O . ASN A 1 190 ? -89.270 -28.122 135.683 1.00 74.00 190 ASN A O 1
ATOM 1534 N N . SER A 1 191 ? -89.889 -30.122 136.480 1.00 80.00 191 SER A N 1
ATOM 1535 C CA . SER A 1 191 ? -88.819 -30.868 135.812 1.00 80.00 191 SER A CA 1
ATOM 1536 C C . SER A 1 191 ? -89.017 -30.862 134.297 1.00 80.00 191 SER A C 1
ATOM 1538 O O . SER A 1 191 ? -88.057 -30.622 133.575 1.00 80.00 191 SER A O 1
ATOM 1540 N N . GLN A 1 192 ? -90.251 -31.072 133.831 1.00 79.50 192 GLN A N 1
ATOM 1541 C CA . GLN A 1 192 ? -90.616 -31.049 132.415 1.00 79.50 192 GLN A CA 1
ATOM 1542 C C . GLN A 1 192 ? -90.449 -29.650 131.802 1.00 79.50 192 GLN A C 1
ATOM 1544 O O . GLN A 1 192 ? -89.769 -29.490 130.798 1.00 79.50 192 GLN A O 1
ATOM 1549 N N . LEU A 1 193 ? -90.961 -28.607 132.461 1.00 79.12 193 LEU A N 1
ATOM 1550 C CA . LEU A 1 193 ? -90.731 -27.218 132.057 1.00 79.12 193 LEU A CA 1
ATOM 1551 C C . LEU A 1 193 ? -89.235 -26.883 132.031 1.00 79.12 193 LEU A C 1
ATOM 1553 O O . LEU A 1 193 ? -88.780 -26.213 131.113 1.00 79.12 193 LEU A O 1
ATOM 1557 N N . SER A 1 194 ? -88.449 -27.374 132.994 1.00 77.44 194 SER A N 1
ATOM 1558 C CA . SER A 1 194 ? -87.001 -27.150 133.007 1.00 77.44 194 SER A CA 1
ATOM 1559 C C . SER A 1 194 ? -86.273 -27.878 131.871 1.00 77.44 194 SER A C 1
ATOM 1561 O O . SER A 1 194 ? -85.285 -27.340 131.373 1.00 77.44 194 SER A O 1
ATOM 1563 N N . THR A 1 195 ? -86.720 -29.066 131.448 1.00 82.19 195 THR A N 1
ATOM 1564 C CA . THR A 1 195 ? -86.131 -29.759 130.289 1.00 82.19 195 THR A CA 1
ATOM 1565 C C . THR A 1 195 ? -86.597 -29.158 128.966 1.00 82.19 195 THR A C 1
ATOM 1567 O O . THR A 1 195 ? -85.798 -29.070 128.038 1.00 82.19 195 THR A O 1
ATOM 1570 N N . ASP A 1 196 ? -87.834 -28.675 128.869 1.00 81.31 196 ASP A N 1
ATOM 1571 C CA . ASP A 1 196 ? -88.347 -28.043 127.650 1.00 81.31 196 ASP A CA 1
ATOM 1572 C C . ASP A 1 196 ? -87.800 -26.618 127.462 1.00 81.31 196 ASP A C 1
ATOM 1574 O O . ASP A 1 196 ? -87.458 -26.242 126.343 1.00 81.31 196 ASP A O 1
ATOM 1578 N N . ILE A 1 197 ? -87.555 -25.871 128.548 1.00 82.50 197 ILE A N 1
ATOM 1579 C CA . ILE A 1 197 ? -86.747 -24.638 128.519 1.00 82.50 197 ILE A CA 1
ATOM 1580 C C . ILE A 1 197 ? -85.320 -24.935 128.029 1.00 82.50 197 ILE A C 1
ATOM 1582 O O . ILE A 1 197 ? -84.782 -24.165 127.237 1.00 82.50 197 ILE A O 1
ATOM 1586 N N . GLN A 1 198 ? -84.707 -26.055 128.439 1.00 82.44 198 GLN A N 1
ATOM 1587 C CA . GLN A 1 198 ? -83.392 -26.458 127.920 1.00 82.44 198 GLN A CA 1
ATOM 1588 C C . GLN A 1 198 ? -83.428 -26.841 126.432 1.00 82.44 198 GLN A C 1
ATOM 1590 O O . GLN A 1 198 ? -82.520 -26.450 125.702 1.00 82.44 198 GLN A O 1
ATOM 1595 N N . LYS A 1 199 ? -84.464 -27.550 125.958 1.00 83.88 199 LYS A N 1
ATOM 1596 C CA . LYS A 1 199 ? -84.640 -27.845 124.523 1.00 83.88 199 LYS A CA 1
ATOM 1597 C C . LYS A 1 199 ? -84.782 -26.562 123.708 1.00 83.88 199 LYS A C 1
ATOM 1599 O O . LYS A 1 199 ? -84.024 -26.372 122.766 1.00 83.88 199 LYS A O 1
ATOM 1604 N N . LEU A 1 200 ? -85.688 -25.667 124.108 1.00 81.31 200 LEU A N 1
ATOM 1605 C CA . LEU A 1 200 ? -85.919 -24.395 123.419 1.00 81.31 200 LEU A CA 1
ATOM 1606 C C . LEU A 1 200 ? -84.671 -23.502 123.437 1.00 81.31 200 LEU A C 1
ATOM 1608 O O . LEU A 1 200 ? -84.377 -22.854 122.439 1.00 81.31 200 LEU A O 1
ATOM 1612 N N . ALA A 1 201 ? -83.891 -23.503 124.522 1.00 80.00 201 ALA A N 1
ATOM 1613 C CA . ALA A 1 201 ? -82.607 -22.804 124.564 1.00 80.00 201 ALA A CA 1
ATOM 1614 C C . ALA A 1 201 ? -81.597 -23.378 123.551 1.00 80.00 201 ALA A C 1
ATOM 1616 O O . ALA A 1 201 ? -80.971 -22.608 122.827 1.00 80.00 201 ALA A O 1
ATOM 1617 N N . LEU A 1 202 ? -81.472 -24.708 123.455 1.00 83.25 202 LEU A N 1
ATOM 1618 C CA . LEU A 1 202 ? -80.600 -25.376 122.476 1.00 83.25 202 LEU A CA 1
ATOM 1619 C C . LEU A 1 202 ? -81.074 -25.173 121.027 1.00 83.25 202 LEU A C 1
ATOM 1621 O O . LEU A 1 202 ? -80.251 -25.033 120.124 1.00 83.25 202 LEU A O 1
ATOM 1625 N N . GLU A 1 203 ? -82.385 -25.136 120.798 1.00 85.94 203 GLU A N 1
ATOM 1626 C CA . GLU A 1 203 ? -82.988 -24.901 119.484 1.00 85.94 203 GLU A CA 1
ATOM 1627 C C . GLU A 1 203 ? -82.787 -23.448 119.029 1.00 85.94 203 GLU A C 1
ATOM 1629 O O . GLU A 1 203 ? -82.325 -23.215 117.913 1.00 85.94 203 GLU A O 1
ATOM 1634 N N . ILE A 1 204 ? -82.985 -22.471 119.924 1.00 81.12 204 ILE A N 1
ATOM 1635 C CA . ILE A 1 204 ? -82.628 -21.061 119.695 1.00 81.12 204 ILE A CA 1
ATOM 1636 C C . ILE A 1 204 ? -81.119 -20.913 119.438 1.00 81.12 204 ILE A C 1
ATOM 1638 O O . ILE A 1 204 ? -80.722 -20.189 118.526 1.00 81.12 204 ILE A O 1
ATOM 1642 N N . GLU A 1 205 ? -80.262 -21.622 120.181 1.00 83.88 205 GLU A N 1
ATOM 1643 C CA . GLU A 1 205 ? -78.810 -21.612 119.955 1.00 83.88 205 GLU A CA 1
ATOM 1644 C C . GLU A 1 205 ? -78.434 -22.226 118.589 1.00 83.88 205 GLU A C 1
ATOM 1646 O O . GLU A 1 205 ? -77.509 -21.749 117.926 1.00 83.88 205 GLU A O 1
ATOM 1651 N N . SER A 1 206 ? -79.167 -23.246 118.129 1.00 84.62 206 SER A N 1
ATOM 1652 C CA . SER A 1 206 ? -79.001 -23.843 116.798 1.00 84.62 206 SER A CA 1
ATOM 1653 C C . SER A 1 206 ? -79.432 -22.882 115.683 1.00 84.62 206 SER A C 1
ATOM 1655 O O . SER A 1 206 ? -78.661 -22.640 114.755 1.00 84.62 206 SER A O 1
ATOM 1657 N N . VAL A 1 207 ? -80.615 -22.271 115.803 1.00 84.00 207 VAL A N 1
ATOM 1658 C CA . VAL A 1 207 ? -81.152 -21.298 114.832 1.00 84.00 207 VAL A CA 1
ATOM 1659 C C . VAL A 1 207 ? -80.317 -20.011 114.793 1.00 84.00 207 VAL A C 1
ATOM 1661 O O . VAL A 1 207 ? -80.175 -19.405 113.729 1.00 84.00 207 VAL A O 1
ATOM 1664 N N . SER A 1 208 ? -79.698 -19.606 115.910 1.00 82.06 208 SER A N 1
ATOM 1665 C CA . SER A 1 208 ? -78.701 -18.525 115.917 1.00 82.06 208 SER A CA 1
ATOM 1666 C C . SER A 1 208 ? -77.487 -18.905 115.070 1.00 82.06 208 SER A C 1
ATOM 1668 O O . SER A 1 208 ? -77.150 -18.184 114.137 1.00 82.06 208 SER A O 1
ATOM 1670 N N . LYS A 1 209 ? -76.885 -20.078 115.316 1.00 85.06 209 LYS A N 1
ATOM 1671 C CA . LYS A 1 209 ? -75.719 -20.569 114.555 1.00 85.06 209 LYS A CA 1
ATOM 1672 C C . LYS A 1 209 ? -76.015 -20.784 113.069 1.00 85.06 209 LYS A C 1
ATOM 1674 O O . LYS A 1 209 ? -75.095 -20.723 112.255 1.00 85.06 209 LYS A O 1
ATOM 1679 N N . GLU A 1 210 ? -77.262 -21.065 112.704 1.00 85.50 210 GLU A N 1
ATOM 1680 C CA . GLU A 1 210 ? -77.695 -21.145 111.308 1.00 85.50 210 GLU A CA 1
ATOM 1681 C C . GLU A 1 210 ? -77.865 -19.757 110.675 1.00 85.50 210 GLU A C 1
ATOM 1683 O O . GLU A 1 210 ? -77.346 -19.530 109.583 1.00 85.50 210 GLU A O 1
ATOM 1688 N N . ASN A 1 211 ? -78.470 -18.793 111.381 1.00 78.12 211 ASN A N 1
ATOM 1689 C CA . ASN A 1 211 ? -78.504 -17.393 110.940 1.00 78.12 211 ASN A CA 1
ATOM 1690 C C . ASN A 1 211 ? -77.099 -16.805 110.765 1.00 78.12 211 ASN A C 1
ATOM 1692 O O . ASN A 1 211 ? -76.839 -16.155 109.756 1.00 78.12 211 ASN A O 1
ATOM 1696 N N . ASP A 1 212 ? -76.180 -17.058 111.699 1.00 84.06 212 ASP A N 1
ATOM 1697 C CA . ASP A 1 212 ? -74.800 -16.568 111.617 1.00 84.06 212 ASP A CA 1
ATOM 1698 C C . ASP A 1 212 ? -74.068 -17.142 110.383 1.00 84.06 212 ASP A C 1
ATOM 1700 O O . ASP A 1 212 ? -73.344 -16.419 109.689 1.00 84.06 212 ASP A O 1
ATOM 1704 N N . LYS A 1 213 ? -74.315 -18.417 110.037 1.00 84.94 213 LYS A N 1
ATOM 1705 C CA . LYS A 1 213 ? -73.827 -19.035 108.786 1.00 84.94 213 LYS A CA 1
ATOM 1706 C C . LYS A 1 213 ? -74.452 -18.410 107.541 1.00 84.94 213 LYS A C 1
ATOM 1708 O O . LYS A 1 213 ? -73.715 -18.005 106.649 1.00 84.94 213 LYS A O 1
ATOM 1713 N N . LEU A 1 214 ? -75.781 -18.304 107.478 1.00 82.19 214 LEU A N 1
ATOM 1714 C CA . LEU A 1 214 ? -76.492 -17.725 106.330 1.00 82.19 214 LEU A CA 1
ATOM 1715 C C . LEU A 1 214 ? -76.096 -16.262 106.100 1.00 82.19 214 LEU A C 1
ATOM 1717 O O . LEU A 1 214 ? -75.940 -15.831 104.960 1.00 82.19 214 LEU A O 1
ATOM 1721 N N . LYS A 1 215 ? -75.857 -15.512 107.179 1.00 85.81 215 LYS A N 1
ATOM 1722 C CA . LYS A 1 215 ? -75.306 -14.159 107.126 1.00 85.81 215 LYS A CA 1
ATOM 1723 C C . LYS A 1 215 ? -73.887 -14.137 106.551 1.00 85.81 215 LYS A C 1
ATOM 1725 O O . LYS A 1 215 ? -73.648 -13.379 105.615 1.00 85.81 215 LYS A O 1
ATOM 1730 N N . SER A 1 216 ? -72.994 -15.011 107.020 1.00 82.94 216 SER A N 1
ATOM 1731 C CA . SER A 1 216 ? -71.638 -15.160 106.462 1.00 82.94 216 SER A CA 1
ATOM 1732 C C . SER A 1 216 ? -71.661 -15.521 104.966 1.00 82.94 216 SER A C 1
ATOM 1734 O O . SER A 1 216 ? -70.873 -15.007 104.175 1.00 82.94 216 SER A O 1
ATOM 1736 N N . GLU A 1 217 ? -72.592 -16.385 104.552 1.00 84.56 217 GLU A N 1
ATOM 1737 C CA . GLU A 1 217 ? -72.761 -16.803 103.157 1.00 84.56 217 GLU A CA 1
ATOM 1738 C C . GLU A 1 217 ? -73.297 -15.650 102.282 1.00 84.56 217 GLU A C 1
ATOM 1740 O O . GLU A 1 217 ? -72.798 -15.422 101.180 1.00 84.56 217 GLU A O 1
ATOM 1745 N N . CYS A 1 218 ? -74.252 -14.862 102.792 1.00 78.25 218 CYS A N 1
ATOM 1746 C CA . CYS A 1 218 ? -74.746 -13.639 102.149 1.00 78.25 218 CYS A CA 1
ATOM 1747 C C . CYS A 1 218 ? -73.665 -12.558 102.009 1.00 78.25 218 CYS A C 1
ATOM 1749 O O . CYS A 1 218 ? -73.614 -11.872 100.986 1.00 78.25 218 CYS A O 1
ATOM 1751 N N . GLU A 1 219 ? -72.799 -12.405 103.013 1.00 82.81 219 GLU A N 1
ATOM 1752 C CA . GLU A 1 219 ? -71.657 -11.490 102.961 1.00 82.81 219 GLU A CA 1
ATOM 1753 C C . GLU A 1 219 ? -70.668 -11.933 101.865 1.00 82.81 219 GLU A C 1
ATOM 1755 O O . GLU A 1 219 ? -70.358 -11.124 100.987 1.00 82.81 219 GLU A O 1
ATOM 1760 N N . ARG A 1 220 ? -70.316 -13.228 101.781 1.00 86.25 220 ARG A N 1
ATOM 1761 C CA . ARG A 1 220 ? -69.483 -13.765 100.683 1.00 86.25 220 ARG A CA 1
ATOM 1762 C C . ARG A 1 220 ? -70.118 -13.561 99.300 1.00 86.25 220 ARG A C 1
ATOM 1764 O O . ARG A 1 220 ? -69.463 -13.058 98.394 1.00 86.25 220 ARG A O 1
ATOM 1771 N N . VAL A 1 221 ? -71.414 -13.847 99.136 1.00 83.19 221 VAL A N 1
ATOM 1772 C CA . VAL A 1 221 ? -72.137 -13.634 97.862 1.00 83.19 221 VAL A CA 1
ATOM 1773 C C . VAL A 1 221 ? -72.214 -12.146 97.473 1.00 83.19 221 VAL A C 1
ATOM 1775 O O . VAL A 1 221 ? -72.309 -11.812 96.288 1.00 83.19 221 VAL A O 1
ATOM 1778 N N . SER A 1 222 ? -72.156 -11.228 98.442 1.00 81.94 222 SER A N 1
ATOM 1779 C CA . SER A 1 222 ? -72.041 -9.784 98.193 1.00 81.94 222 SER A CA 1
ATOM 1780 C C . SER A 1 222 ? -70.660 -9.408 97.643 1.00 81.94 222 SER A C 1
ATOM 1782 O O . SER A 1 222 ? -70.556 -8.559 96.756 1.00 81.94 222 SER A O 1
ATOM 1784 N N . GLU A 1 223 ? -69.598 -10.061 98.117 1.00 87.94 223 GLU A N 1
ATOM 1785 C CA . GLU A 1 223 ? -68.229 -9.887 97.619 1.00 87.94 223 GLU A CA 1
ATOM 1786 C C . GLU A 1 223 ? -68.034 -10.521 96.236 1.00 87.94 223 GLU A C 1
ATOM 1788 O O . GLU A 1 223 ? -67.550 -9.840 95.329 1.00 87.94 223 GLU A O 1
ATOM 1793 N N . ASP A 1 224 ? -68.531 -11.743 96.019 1.00 85.25 224 ASP A N 1
ATOM 1794 C CA . ASP A 1 224 ? -68.538 -12.411 94.708 1.00 85.25 224 ASP A CA 1
ATOM 1795 C C . ASP A 1 224 ? -69.215 -11.531 93.636 1.00 85.25 224 ASP A C 1
ATOM 1797 O O . ASP A 1 224 ? -68.697 -11.358 92.531 1.00 85.25 224 ASP A O 1
ATOM 1801 N N . LYS A 1 225 ? -70.344 -10.885 93.970 1.00 83.25 225 LYS A N 1
ATOM 1802 C CA . LYS A 1 225 ? -71.042 -9.950 93.066 1.00 83.25 225 LYS A CA 1
ATOM 1803 C C . LYS A 1 225 ? -70.234 -8.688 92.746 1.00 83.25 225 LYS A C 1
ATOM 1805 O O . LYS A 1 225 ? -70.311 -8.208 91.613 1.00 83.25 225 LYS A O 1
ATOM 1810 N N . LYS A 1 226 ? -69.456 -8.150 93.695 1.00 86.44 226 LYS A N 1
ATOM 1811 C CA . LYS A 1 226 ? -68.537 -7.024 93.431 1.00 86.44 226 LYS A CA 1
ATOM 1812 C C . LYS A 1 226 ? -67.413 -7.460 92.493 1.00 86.44 226 LYS A C 1
ATOM 1814 O O . LYS A 1 226 ? -67.165 -6.783 91.499 1.00 86.44 226 LYS A O 1
ATOM 1819 N N . LEU A 1 227 ? -66.802 -8.617 92.760 1.00 90.81 227 LEU A N 1
ATOM 1820 C CA . LEU A 1 227 ? -65.723 -9.173 91.945 1.00 90.81 227 LEU A CA 1
ATOM 1821 C C . LEU A 1 227 ? -66.178 -9.441 90.501 1.00 90.81 227 LEU A C 1
ATOM 1823 O O . LEU A 1 227 ? -65.476 -9.073 89.561 1.00 90.81 227 LEU A O 1
ATOM 1827 N N . ILE A 1 228 ? -67.376 -10.004 90.309 1.00 85.19 228 ILE A N 1
ATOM 1828 C CA . ILE A 1 228 ? -67.978 -10.197 88.980 1.00 85.19 228 ILE A CA 1
ATOM 1829 C C . ILE A 1 228 ? -68.172 -8.855 88.258 1.00 85.19 228 ILE A C 1
ATOM 1831 O O . ILE A 1 228 ? -67.821 -8.747 87.083 1.00 85.19 228 ILE A O 1
ATOM 1835 N N . LYS A 1 229 ? -68.676 -7.814 88.939 1.00 86.06 229 LYS A N 1
ATOM 1836 C CA . LYS A 1 229 ? -68.855 -6.482 88.332 1.00 86.06 229 LYS A CA 1
ATOM 1837 C C . LYS A 1 229 ? -67.520 -5.866 87.906 1.00 86.06 229 LYS A C 1
ATOM 1839 O O . LYS A 1 229 ? -67.398 -5.403 86.776 1.00 86.06 229 LYS A O 1
ATOM 1844 N N . GLU A 1 230 ? -66.504 -5.936 88.763 1.00 87.56 230 GLU A N 1
ATOM 1845 C CA . GLU A 1 230 ? -65.151 -5.491 88.424 1.00 87.56 230 GLU A CA 1
ATOM 1846 C C . GLU A 1 230 ? -64.536 -6.266 87.245 1.00 87.56 230 GLU A C 1
ATOM 1848 O O . GLU A 1 230 ? -63.769 -5.697 86.469 1.00 87.56 230 GLU A O 1
ATOM 1853 N N . LEU A 1 231 ? -64.814 -7.567 87.117 1.00 87.00 231 LEU A N 1
ATOM 1854 C CA . LEU A 1 231 ? -64.329 -8.385 86.000 1.00 87.00 231 LEU A CA 1
ATOM 1855 C C . LEU A 1 231 ? -65.036 -8.039 84.683 1.00 87.00 231 LEU A C 1
ATOM 1857 O O . LEU A 1 231 ? -64.379 -8.023 83.644 1.00 87.00 231 LEU A O 1
ATOM 1861 N N . LEU A 1 232 ? -66.329 -7.702 84.720 1.00 85.69 232 LEU A N 1
ATOM 1862 C CA . LEU A 1 232 ? -67.061 -7.199 83.552 1.00 85.69 232 LEU A CA 1
ATOM 1863 C C . LEU A 1 232 ? -66.499 -5.851 83.075 1.00 85.69 232 LEU A C 1
ATOM 1865 O O . LEU A 1 232 ? -66.191 -5.712 81.895 1.00 85.69 232 LEU A O 1
ATOM 1869 N N . GLU A 1 233 ? -66.268 -4.904 83.987 1.00 88.44 233 GLU A N 1
ATOM 1870 C CA . GLU A 1 233 ? -65.663 -3.599 83.666 1.00 88.44 233 GLU A CA 1
ATOM 1871 C C . GLU A 1 233 ? -64.241 -3.750 83.092 1.00 88.44 233 GLU A C 1
ATOM 1873 O O . GLU A 1 233 ? -63.878 -3.094 82.114 1.00 88.44 233 GLU A O 1
ATOM 1878 N N . LYS A 1 234 ? -63.436 -4.674 83.637 1.00 89.50 234 LYS A N 1
ATOM 1879 C CA . LYS A 1 234 ? -62.102 -4.997 83.098 1.00 89.50 234 LYS A CA 1
ATOM 1880 C C . LYS A 1 234 ? -62.182 -5.652 81.713 1.00 89.50 234 LYS A C 1
ATOM 1882 O O . LYS A 1 234 ? -61.358 -5.329 80.861 1.00 89.50 234 LYS A O 1
ATOM 1887 N N . ASN A 1 235 ? -63.167 -6.520 81.464 1.00 84.56 235 ASN A N 1
ATOM 1888 C CA . ASN A 1 235 ? -63.402 -7.099 80.138 1.00 84.56 235 ASN A CA 1
ATOM 1889 C C . ASN A 1 235 ? -63.822 -6.041 79.111 1.00 84.56 235 ASN A C 1
ATOM 1891 O O . ASN A 1 235 ? -63.293 -6.056 78.006 1.00 84.56 235 ASN A O 1
ATOM 1895 N N . GLU A 1 236 ? -64.694 -5.094 79.463 1.00 89.25 236 GLU A N 1
ATOM 1896 C CA . GLU A 1 236 ? -65.106 -4.011 78.558 1.00 89.25 236 GLU A CA 1
ATOM 1897 C C . GLU A 1 236 ? -63.911 -3.125 78.153 1.00 89.25 236 GLU A C 1
ATOM 1899 O O . GLU A 1 236 ? -63.730 -2.799 76.976 1.00 89.25 236 GLU A O 1
ATOM 1904 N N . VAL A 1 237 ? -63.023 -2.798 79.100 1.00 88.56 237 VAL A N 1
ATOM 1905 C CA . VAL A 1 237 ? -61.769 -2.075 78.818 1.00 88.56 237 VAL A CA 1
ATOM 1906 C C . VAL A 1 237 ? -60.812 -2.902 77.943 1.00 88.56 237 VAL A C 1
ATOM 1908 O O . VAL A 1 237 ? -60.203 -2.355 77.019 1.00 88.56 237 VAL A O 1
ATOM 1911 N N . LEU A 1 238 ? -60.693 -4.215 78.171 1.00 86.50 238 LEU A N 1
ATOM 1912 C CA . LEU A 1 238 ? -59.890 -5.114 77.328 1.00 86.50 238 LEU A CA 1
ATOM 1913 C C . LEU A 1 238 ? -60.461 -5.258 75.907 1.00 86.50 238 LEU A C 1
ATOM 1915 O O . LEU A 1 238 ? -59.710 -5.255 74.934 1.00 86.50 238 LEU A O 1
ATOM 1919 N N . GLU A 1 239 ? -61.781 -5.331 75.756 1.00 87.69 239 GLU A N 1
ATOM 1920 C CA . GLU A 1 239 ? -62.441 -5.420 74.453 1.00 87.69 239 GLU A CA 1
ATOM 1921 C C . GLU A 1 239 ? -62.267 -4.120 73.652 1.00 87.69 239 GLU A C 1
ATOM 1923 O O . GLU A 1 239 ? -61.938 -4.149 72.465 1.00 87.69 239 GLU A O 1
ATOM 1928 N N . ASN A 1 240 ? -62.404 -2.965 74.309 1.00 88.56 240 ASN A N 1
ATOM 1929 C CA . ASN A 1 240 ? -62.204 -1.658 73.682 1.00 88.56 240 ASN A CA 1
ATOM 1930 C C . ASN A 1 240 ? -60.731 -1.393 73.316 1.00 88.56 240 ASN A C 1
ATOM 1932 O O . ASN A 1 240 ? -60.455 -0.843 72.247 1.00 88.56 240 ASN A O 1
ATOM 1936 N N . THR A 1 241 ? -59.772 -1.838 74.133 1.00 89.19 241 THR A N 1
ATOM 1937 C CA . THR A 1 241 ? -58.338 -1.750 73.789 1.00 89.19 241 THR A CA 1
ATOM 1938 C C . THR A 1 241 ? -57.935 -2.726 72.681 1.00 89.19 241 THR A C 1
ATOM 1940 O O . THR A 1 241 ? -57.156 -2.341 71.808 1.00 89.19 241 THR A O 1
ATOM 1943 N N . ASN A 1 242 ? -58.522 -3.928 72.617 1.00 83.69 242 ASN A N 1
ATOM 1944 C CA . ASN A 1 242 ? -58.357 -4.826 71.467 1.00 83.69 242 ASN A CA 1
ATOM 1945 C C . ASN A 1 242 ? -58.903 -4.204 70.173 1.00 83.69 242 ASN A C 1
ATOM 1947 O O . ASN A 1 242 ? -58.180 -4.167 69.181 1.00 83.69 242 ASN A O 1
ATOM 1951 N N . LYS A 1 243 ? -60.117 -3.635 70.183 1.00 90.12 243 LYS A N 1
ATOM 1952 C CA . LYS A 1 243 ? -60.693 -2.936 69.013 1.00 90.12 243 LYS A CA 1
ATOM 1953 C C . LYS A 1 243 ? -59.803 -1.782 68.531 1.00 90.12 243 LYS A C 1
ATOM 1955 O O . LYS A 1 243 ? -59.614 -1.609 67.327 1.00 90.12 243 LYS A O 1
ATOM 1960 N N . ALA A 1 244 ? -59.212 -1.017 69.453 1.00 85.94 244 ALA A N 1
ATOM 1961 C CA . ALA A 1 244 ? -58.258 0.041 69.116 1.00 85.94 244 ALA A CA 1
ATOM 1962 C C . ALA A 1 244 ? -56.952 -0.509 68.503 1.00 85.94 244 ALA A C 1
ATOM 1964 O O . ALA A 1 244 ? -56.453 0.041 67.517 1.00 85.94 244 ALA A O 1
ATOM 1965 N N . LEU A 1 245 ? -56.422 -1.617 69.035 1.00 88.62 245 LEU A N 1
ATOM 1966 C CA . LEU A 1 245 ? -55.243 -2.301 68.491 1.00 88.62 245 LEU A CA 1
ATOM 1967 C C . LEU A 1 245 ? -55.500 -2.904 67.104 1.00 88.62 245 LEU A C 1
ATOM 1969 O O . LEU A 1 245 ? -54.648 -2.772 66.226 1.00 88.62 245 LEU A O 1
ATOM 1973 N N . GLU A 1 246 ? -56.659 -3.524 66.873 1.00 87.25 246 GLU A N 1
ATOM 1974 C CA . GLU A 1 246 ? -57.057 -4.008 65.547 1.00 87.25 246 GLU A CA 1
ATOM 1975 C C . GLU A 1 246 ? -57.197 -2.860 64.550 1.00 87.25 246 GLU A C 1
ATOM 1977 O O . GLU A 1 246 ? -56.672 -2.951 63.442 1.00 87.25 246 GLU A O 1
ATOM 1982 N N . PHE A 1 247 ? -57.829 -1.747 64.937 1.00 90.19 247 PHE A N 1
ATOM 1983 C CA . PHE A 1 247 ? -57.930 -0.571 64.073 1.00 90.19 247 PHE A CA 1
ATOM 1984 C C . PHE A 1 247 ? -56.549 -0.002 63.706 1.00 90.19 247 PHE A C 1
ATOM 1986 O O . PHE A 1 247 ? -56.304 0.302 62.536 1.00 90.19 247 PHE A O 1
ATOM 1993 N N . SER A 1 248 ? -55.620 0.086 64.667 1.00 86.94 248 SER A N 1
ATOM 1994 C CA . SER A 1 248 ? -54.249 0.546 64.402 1.00 86.94 248 SER A CA 1
ATOM 1995 C C . SER A 1 248 ? -53.488 -0.412 63.480 1.00 86.94 248 SER A C 1
ATOM 1997 O O . SER A 1 248 ? -52.924 0.029 62.480 1.00 86.94 248 SER A O 1
ATOM 1999 N N . LYS A 1 249 ? -53.545 -1.727 63.741 1.00 91.25 249 LYS A N 1
ATOM 2000 C CA . LYS A 1 249 ? -52.934 -2.752 62.877 1.00 91.25 249 LYS A CA 1
ATOM 2001 C C . LYS A 1 249 ? -53.507 -2.717 61.464 1.00 91.25 249 LYS A C 1
ATOM 2003 O O . LYS A 1 249 ? -52.749 -2.701 60.503 1.00 91.25 249 LYS A O 1
ATOM 2008 N N . ASN A 1 250 ? -54.829 -2.648 61.315 1.00 87.75 250 ASN A N 1
ATOM 2009 C CA . ASN A 1 250 ? -55.483 -2.591 60.006 1.00 87.75 250 ASN A CA 1
ATOM 2010 C C . ASN A 1 250 ? -55.114 -1.312 59.235 1.00 87.75 250 ASN A C 1
ATOM 2012 O O . ASN A 1 250 ? -54.949 -1.357 58.016 1.00 87.75 250 ASN A O 1
ATOM 2016 N N . LYS A 1 251 ? -54.907 -0.186 59.931 1.00 90.06 251 LYS A N 1
ATOM 2017 C CA . LYS A 1 251 ? -54.394 1.058 59.340 1.00 90.06 251 LYS A CA 1
ATOM 2018 C C . LYS A 1 251 ? -52.938 0.921 58.872 1.00 90.06 251 LYS A C 1
ATOM 2020 O O . LYS A 1 251 ? -52.623 1.351 57.765 1.00 90.06 251 LYS A O 1
ATOM 2025 N N . GLU A 1 252 ? -52.063 0.306 59.664 1.00 88.88 252 GLU A N 1
ATOM 2026 C CA . GLU A 1 252 ? -50.666 0.039 59.281 1.00 88.88 252 GLU A CA 1
ATOM 2027 C C . GLU A 1 252 ? -50.566 -0.961 58.120 1.00 88.88 252 GLU A C 1
ATOM 2029 O O . GLU A 1 252 ? -49.812 -0.733 57.173 1.00 88.88 252 GLU A O 1
ATOM 2034 N N . ILE A 1 253 ? -51.387 -2.016 58.127 1.00 87.19 253 ILE A N 1
ATOM 2035 C CA . ILE A 1 253 ? -51.521 -2.982 57.027 1.00 87.19 253 ILE A CA 1
ATOM 2036 C C . ILE A 1 253 ? -52.004 -2.278 55.749 1.00 87.19 253 ILE A C 1
ATOM 2038 O O . ILE A 1 253 ? -51.451 -2.511 54.679 1.00 87.19 253 ILE A O 1
ATOM 2042 N N . ALA A 1 254 ? -52.975 -1.363 55.836 1.00 88.44 254 ALA A N 1
ATOM 2043 C CA . ALA A 1 254 ? -53.436 -0.597 54.676 1.00 88.44 254 ALA A CA 1
ATOM 2044 C C . ALA A 1 254 ? -52.354 0.348 54.115 1.00 88.44 254 ALA A C 1
ATOM 2046 O O . ALA A 1 254 ? -52.201 0.458 52.897 1.00 88.44 254 ALA A O 1
ATOM 2047 N N . ILE A 1 255 ? -51.576 1.007 54.982 1.00 89.50 255 ILE A N 1
ATOM 2048 C CA . ILE A 1 255 ? -50.471 1.891 54.572 1.00 89.50 255 ILE A CA 1
ATOM 2049 C C . ILE A 1 255 ? -49.337 1.082 53.927 1.00 89.50 255 ILE A C 1
ATOM 2051 O O . ILE A 1 255 ? -48.861 1.453 52.855 1.00 89.50 255 ILE A O 1
ATOM 2055 N N . THR A 1 256 ? -48.938 -0.038 54.534 1.00 88.81 256 THR A N 1
ATOM 2056 C CA . THR A 1 256 ? -47.864 -0.904 54.015 1.00 88.81 256 THR A CA 1
ATOM 2057 C C . THR A 1 256 ? -48.266 -1.644 52.739 1.00 88.81 256 THR A C 1
ATOM 2059 O O . THR A 1 256 ? -47.453 -1.751 51.827 1.00 88.81 256 THR A O 1
ATOM 2062 N N . ALA A 1 257 ? -49.526 -2.067 52.594 1.00 87.00 257 ALA A N 1
ATOM 2063 C CA . ALA A 1 257 ? -50.043 -2.593 51.329 1.00 87.00 257 ALA A CA 1
ATOM 2064 C C . ALA A 1 257 ? -50.071 -1.523 50.219 1.00 87.00 257 ALA A C 1
ATOM 2066 O O . ALA A 1 257 ? -49.824 -1.831 49.053 1.00 87.00 257 ALA A O 1
ATOM 2067 N N . SER A 1 258 ? -50.335 -0.257 50.568 1.00 88.31 258 SER A N 1
ATOM 2068 C CA . SER A 1 258 ? -50.289 0.862 49.620 1.00 88.31 258 SER A CA 1
ATOM 2069 C C . SER A 1 258 ? -48.859 1.156 49.147 1.00 88.31 258 SER A C 1
ATOM 2071 O O . SER A 1 258 ? -48.623 1.262 47.944 1.00 88.31 258 SER A O 1
ATOM 2073 N N . SER A 1 259 ? -47.880 1.218 50.060 1.00 89.25 259 SER A N 1
ATOM 2074 C CA . SER A 1 259 ? -46.475 1.439 49.687 1.00 89.25 259 SER A CA 1
ATOM 2075 C C . SER A 1 259 ? -45.864 0.248 48.943 1.00 89.25 259 SER A C 1
ATOM 2077 O O . SER A 1 259 ? -45.145 0.465 47.969 1.00 89.25 259 SER A O 1
ATOM 2079 N N . LEU A 1 260 ? -46.211 -0.993 49.315 1.00 90.31 260 LEU A N 1
ATOM 2080 C CA . LEU A 1 260 ? -45.844 -2.196 48.561 1.00 90.31 260 LEU A CA 1
ATOM 2081 C C . LEU A 1 260 ? -46.336 -2.098 47.112 1.00 90.31 260 LEU A C 1
ATOM 2083 O O . LEU A 1 260 ? -45.551 -2.265 46.187 1.00 90.31 260 LEU A O 1
ATOM 2087 N N . LYS A 1 261 ? -47.610 -1.745 46.906 1.00 91.69 261 LYS A N 1
ATOM 2088 C CA . LYS A 1 261 ? -48.211 -1.624 45.572 1.00 91.69 261 LYS A CA 1
ATOM 2089 C C . LYS A 1 261 ? -47.574 -0.524 44.714 1.00 91.69 261 LYS A C 1
ATOM 2091 O O . LYS A 1 261 ? -47.480 -0.678 43.498 1.00 91.69 261 LYS A O 1
ATOM 2096 N N . ILE A 1 262 ? -47.125 0.573 45.327 1.00 91.19 262 ILE A N 1
ATOM 2097 C CA . ILE A 1 262 ? -46.355 1.619 44.635 1.00 91.19 262 ILE A CA 1
ATOM 2098 C C . ILE A 1 262 ? -44.982 1.070 44.217 1.00 91.19 262 ILE A C 1
ATOM 2100 O O . ILE A 1 262 ? -44.601 1.219 43.057 1.00 91.19 262 ILE A O 1
ATOM 2104 N N . ALA A 1 263 ? -44.282 0.362 45.110 1.00 87.06 263 ALA A N 1
ATOM 2105 C CA . ALA A 1 263 ? -43.001 -0.270 44.795 1.00 87.06 263 ALA A CA 1
ATOM 2106 C C . ALA A 1 263 ? -43.128 -1.361 43.712 1.00 87.06 263 ALA A C 1
ATOM 2108 O O . ALA A 1 263 ? -42.283 -1.441 42.828 1.00 87.06 263 ALA A O 1
ATOM 2109 N N . GLU A 1 264 ? -44.200 -2.161 43.710 1.00 89.38 264 GLU A N 1
ATOM 2110 C CA . GLU A 1 264 ? -44.502 -3.133 42.646 1.00 89.38 264 GLU A CA 1
ATOM 2111 C C . GLU A 1 264 ? -44.692 -2.453 41.280 1.00 89.38 264 GLU A C 1
ATOM 2113 O O . GLU A 1 264 ? -44.170 -2.927 40.267 1.00 89.38 264 GLU A O 1
ATOM 2118 N N . GLN A 1 265 ? -45.402 -1.319 41.238 1.00 91.31 265 GLN A N 1
ATOM 2119 C CA . GLN A 1 265 ? -45.582 -0.525 40.018 1.00 91.31 265 GLN A CA 1
ATOM 2120 C C . GLN A 1 265 ? -44.264 0.096 39.538 1.00 91.31 265 GLN A C 1
ATOM 2122 O O . GLN A 1 265 ? -43.966 0.057 38.341 1.00 91.31 265 GLN A O 1
ATOM 2127 N N . GLU A 1 266 ? -43.449 0.618 40.455 1.00 93.62 266 GLU A N 1
ATOM 2128 C CA . GLU A 1 266 ? -42.137 1.182 40.140 1.00 93.62 266 GLU A CA 1
ATOM 2129 C C . GLU A 1 266 ? -41.178 0.101 39.617 1.00 93.62 266 GLU A C 1
ATOM 2131 O O . GLU A 1 266 ? -40.616 0.265 38.532 1.00 93.62 266 GLU A O 1
ATOM 2136 N N . ILE A 1 267 ? -41.091 -1.054 40.288 1.00 89.75 267 ILE A N 1
ATOM 2137 C CA . ILE A 1 267 ? -40.332 -2.233 39.839 1.00 89.75 267 ILE A CA 1
ATOM 2138 C C . ILE A 1 267 ? -40.790 -2.682 38.447 1.00 89.75 267 ILE A C 1
ATOM 2140 O O . ILE A 1 267 ? -39.946 -2.918 37.585 1.00 89.75 267 ILE A O 1
ATOM 2144 N N . SER A 1 268 ? -42.098 -2.754 38.187 1.00 90.75 268 SER A N 1
ATOM 2145 C CA . SER A 1 268 ? -42.627 -3.125 36.868 1.00 90.75 268 SER A CA 1
ATOM 2146 C C . SER A 1 268 ? -42.233 -2.113 35.779 1.00 90.75 268 SER A C 1
ATOM 2148 O O . SER A 1 268 ? -41.858 -2.500 34.668 1.00 90.75 268 SER A O 1
ATOM 2150 N N . SER A 1 269 ? -42.220 -0.814 36.102 1.00 89.25 269 SER A N 1
ATOM 2151 C CA . SER A 1 269 ? -41.757 0.234 35.182 1.00 89.25 269 SER A CA 1
ATOM 2152 C C . SER A 1 269 ? -40.248 0.154 34.903 1.00 89.25 269 SER A C 1
ATOM 2154 O O . SER A 1 269 ? -39.823 0.285 33.754 1.00 89.25 269 SER A O 1
ATOM 2156 N N . LEU A 1 270 ? -39.438 -0.145 35.924 1.00 91.12 270 LEU A N 1
ATOM 2157 C CA . LEU A 1 270 ? -37.989 -0.316 35.807 1.00 91.12 270 LEU A CA 1
ATOM 2158 C C . LEU A 1 270 ? -37.635 -1.585 35.025 1.00 91.12 270 LEU A C 1
ATOM 2160 O O . LEU A 1 270 ? -36.768 -1.536 34.156 1.00 91.12 270 LEU A O 1
ATOM 2164 N N . GLN A 1 271 ? -38.347 -2.692 35.256 1.00 90.38 271 GLN A N 1
ATOM 2165 C CA . GLN A 1 271 ? -38.227 -3.921 34.466 1.00 90.38 271 GLN A CA 1
ATOM 2166 C C . GLN A 1 271 ? -38.510 -3.660 32.984 1.00 90.38 271 GLN A C 1
ATOM 2168 O O . GLN A 1 271 ? -37.719 -4.071 32.137 1.00 90.38 271 GLN A O 1
ATOM 2173 N N . LYS A 1 272 ? -39.577 -2.914 32.660 1.00 92.38 272 LYS A N 1
ATOM 2174 C CA . LYS A 1 272 ? -39.858 -2.519 31.274 1.00 92.38 272 LYS A CA 1
ATOM 2175 C C . LYS A 1 272 ? -38.743 -1.645 30.688 1.00 92.38 272 LYS A C 1
ATOM 2177 O O . LYS A 1 272 ? -38.311 -1.893 29.568 1.00 92.38 272 LYS A O 1
ATOM 2182 N N . ASN A 1 273 ? -38.241 -0.662 31.436 1.00 92.31 273 ASN A N 1
ATOM 2183 C CA . ASN A 1 273 ? -37.147 0.194 30.969 1.00 92.31 273 ASN A CA 1
ATOM 2184 C C . ASN A 1 273 ? -35.852 -0.600 30.716 1.00 92.31 273 ASN A C 1
ATOM 2186 O O . ASN A 1 273 ? -35.148 -0.309 29.754 1.00 92.31 273 ASN A O 1
ATOM 2190 N N . ILE A 1 274 ? -35.555 -1.620 31.529 1.00 90.94 274 ILE A N 1
ATOM 2191 C CA . ILE A 1 274 ? -34.432 -2.548 31.315 1.00 90.94 274 ILE A CA 1
ATOM 2192 C C . ILE A 1 274 ? -34.652 -3.388 30.048 1.00 90.94 274 ILE A C 1
ATOM 2194 O O . ILE A 1 274 ? -33.726 -3.552 29.259 1.00 90.94 274 ILE A O 1
ATOM 2198 N N . GLU A 1 275 ? -35.868 -3.880 29.818 1.00 91.44 275 GLU A N 1
ATOM 2199 C CA . GLU A 1 275 ? -36.227 -4.644 28.616 1.00 91.44 275 GLU A CA 1
ATOM 2200 C C . GLU A 1 275 ? -36.102 -3.800 27.331 1.00 91.44 275 GLU A C 1
ATOM 2202 O O . GLU A 1 275 ? -35.548 -4.251 26.328 1.00 91.44 275 GLU A O 1
ATOM 2207 N N . ASP A 1 276 ? -36.558 -2.545 27.368 1.00 90.50 276 ASP A N 1
ATOM 2208 C CA . ASP A 1 276 ? -36.449 -1.598 26.252 1.00 90.50 276 ASP A CA 1
ATOM 2209 C C . ASP A 1 276 ? -35.006 -1.072 26.064 1.00 90.50 276 ASP A C 1
ATOM 2211 O O . ASP A 1 276 ? -34.644 -0.629 24.973 1.00 90.50 276 ASP A O 1
ATOM 2215 N N . LEU A 1 277 ? -34.153 -1.117 27.096 1.00 89.12 277 LEU A N 1
ATOM 2216 C CA . LEU A 1 277 ? -32.712 -0.851 26.975 1.00 89.12 277 LEU A CA 1
ATOM 2217 C C . LEU A 1 277 ? -31.969 -2.032 26.341 1.00 89.12 277 LEU A C 1
ATOM 2219 O O . LEU A 1 277 ? -31.220 -1.807 25.393 1.00 89.12 277 LEU A O 1
ATOM 2223 N N . LYS A 1 278 ? -32.234 -3.270 26.780 1.00 90.69 278 LYS A N 1
ATOM 2224 C CA . LYS A 1 278 ? -31.667 -4.486 26.170 1.00 90.69 278 LYS A CA 1
ATOM 2225 C C . LYS A 1 278 ? -31.956 -4.567 24.676 1.00 90.69 278 LYS A C 1
ATOM 2227 O O . LYS A 1 278 ? -31.044 -4.824 23.907 1.00 90.69 278 LYS A O 1
ATOM 2232 N N . LYS A 1 279 ? -33.190 -4.279 24.250 1.00 91.69 279 LYS A N 1
ATOM 2233 C CA . LYS A 1 279 ? -33.548 -4.279 22.821 1.00 91.69 279 LYS A CA 1
ATOM 2234 C C . LYS A 1 279 ? -32.724 -3.279 22.014 1.00 91.69 279 LYS A C 1
ATOM 2236 O O . LYS A 1 279 ? -32.249 -3.631 20.945 1.00 91.69 279 LYS A O 1
ATOM 2241 N N . ARG A 1 280 ? -32.472 -2.073 22.541 1.00 89.75 280 ARG A N 1
ATOM 2242 C CA . ARG A 1 280 ? -31.572 -1.107 21.881 1.00 89.75 280 ARG A CA 1
ATOM 2243 C C . ARG A 1 280 ? -30.114 -1.565 21.877 1.00 89.75 280 ARG A C 1
ATOM 2245 O O . ARG A 1 280 ? -29.397 -1.256 20.935 1.00 89.75 280 ARG A O 1
ATOM 2252 N N . GLU A 1 281 ? -29.665 -2.271 22.913 1.00 84.88 281 GLU A N 1
ATOM 2253 C CA . GLU A 1 281 ? -28.319 -2.855 22.970 1.00 84.88 281 GLU A CA 1
ATOM 2254 C C . GLU A 1 281 ? -28.161 -3.998 21.951 1.00 84.88 281 GLU A C 1
ATOM 2256 O O . GLU A 1 281 ? -27.163 -4.041 21.234 1.00 84.88 281 GLU A O 1
ATOM 2261 N N . GLU A 1 282 ? -29.176 -4.853 21.800 1.00 87.31 282 GLU A N 1
ATOM 2262 C CA . GLU A 1 282 ? -29.263 -5.891 20.766 1.00 87.31 282 GLU A CA 1
ATOM 2263 C C . GLU A 1 282 ? -29.326 -5.283 19.353 1.00 87.31 282 GLU A C 1
ATOM 2265 O O . GLU A 1 282 ? -28.532 -5.662 18.495 1.00 87.31 282 GLU A O 1
ATOM 2270 N N . GLU A 1 283 ? -30.190 -4.291 19.109 1.00 89.50 283 GLU A N 1
ATOM 2271 C CA . GLU A 1 283 ? -30.274 -3.545 17.841 1.00 89.50 283 GLU A CA 1
ATOM 2272 C C . GLU A 1 283 ? -28.942 -2.860 17.487 1.00 89.50 283 GLU A C 1
ATOM 2274 O O . GLU A 1 283 ? -28.492 -2.920 16.340 1.00 89.50 283 GLU A O 1
ATOM 2279 N N . TYR A 1 284 ? -28.267 -2.252 18.469 1.00 90.81 284 TYR A N 1
ATOM 2280 C CA . TYR A 1 284 ? -26.956 -1.630 18.279 1.00 90.81 284 TYR A CA 1
ATOM 2281 C C . TYR A 1 284 ? -25.862 -2.669 17.998 1.00 90.81 284 TYR A C 1
ATOM 2283 O O . TYR A 1 284 ? -25.040 -2.464 17.105 1.00 90.81 284 TYR A O 1
ATOM 2291 N N . ALA A 1 285 ? -25.867 -3.808 18.698 1.00 86.19 285 ALA A N 1
ATOM 2292 C CA . ALA A 1 28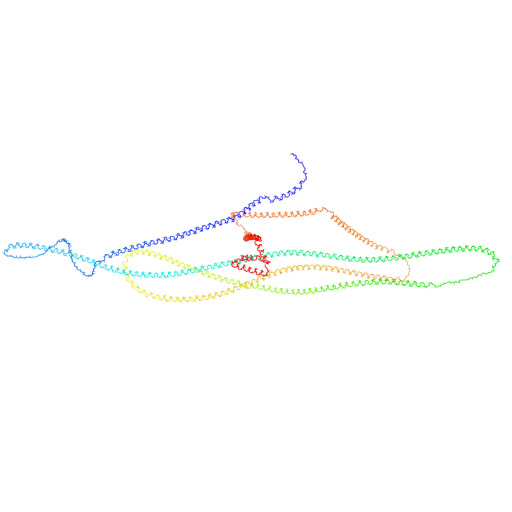5 ? -24.936 -4.908 18.454 1.00 86.19 285 ALA A CA 1
ATOM 2293 C C . ALA A 1 285 ? -25.139 -5.545 17.066 1.00 86.19 285 ALA A C 1
ATOM 2295 O O . ALA A 1 285 ? -24.155 -5.850 16.388 1.00 86.19 285 ALA A O 1
ATOM 2296 N N . ILE A 1 286 ? -26.391 -5.688 16.616 1.00 87.38 286 ILE A N 1
ATOM 2297 C CA . ILE A 1 286 ? -26.741 -6.133 15.260 1.00 87.38 286 ILE A CA 1
ATOM 2298 C C . ILE A 1 286 ? -26.226 -5.121 14.234 1.00 87.38 286 ILE A C 1
ATOM 2300 O O . ILE A 1 286 ? -25.458 -5.501 13.354 1.00 87.38 286 ILE A O 1
ATOM 2304 N N . SER A 1 287 ? -26.548 -3.833 14.380 1.00 86.44 287 SER A N 1
ATOM 2305 C CA . SER A 1 287 ? -26.107 -2.791 13.443 1.00 86.44 287 SER A CA 1
ATOM 2306 C C . SER A 1 287 ? -24.575 -2.665 13.379 1.00 86.44 287 SER A C 1
ATOM 2308 O O . SER A 1 287 ? -24.000 -2.513 12.299 1.00 86.44 287 SER A O 1
ATOM 2310 N N . LEU A 1 288 ? -23.881 -2.818 14.513 1.00 86.25 288 LEU A N 1
ATOM 2311 C CA . LEU A 1 288 ? -22.418 -2.854 14.574 1.00 86.25 288 LEU A CA 1
ATOM 2312 C C . LEU A 1 288 ? -21.842 -4.096 13.870 1.00 86.25 288 LEU A C 1
ATOM 2314 O O . LEU A 1 288 ? -20.820 -3.994 13.186 1.00 86.25 288 LEU A O 1
ATOM 2318 N N . ALA A 1 289 ? -22.492 -5.257 13.999 1.00 84.38 289 ALA A N 1
ATOM 2319 C CA . ALA A 1 289 ? -22.106 -6.483 13.305 1.00 84.38 289 ALA A CA 1
ATOM 2320 C C . ALA A 1 289 ? -22.361 -6.403 11.788 1.00 84.38 289 ALA A C 1
ATOM 2322 O O . ALA A 1 289 ? -21.503 -6.821 11.012 1.00 84.38 289 ALA A O 1
ATOM 2323 N N . GLU A 1 290 ? -23.484 -5.824 11.357 1.00 83.56 290 GLU A N 1
ATOM 2324 C CA . GLU A 1 290 ? -23.809 -5.575 9.946 1.00 83.56 290 GLU A CA 1
ATOM 2325 C C . GLU A 1 290 ? -22.822 -4.599 9.301 1.00 83.56 290 GLU A C 1
ATOM 2327 O O . GLU A 1 290 ? -22.287 -4.880 8.229 1.00 83.56 290 GLU A O 1
ATOM 2332 N N . ASN A 1 291 ? -22.510 -3.489 9.977 1.00 88.50 291 ASN A N 1
ATOM 2333 C CA . ASN A 1 291 ? -21.532 -2.510 9.508 1.00 88.50 291 ASN A CA 1
ATOM 2334 C C . ASN A 1 291 ? -20.131 -3.144 9.402 1.00 88.50 291 ASN A C 1
ATOM 2336 O O . ASN A 1 291 ? -19.491 -3.085 8.352 1.00 88.50 291 ASN A O 1
ATOM 2340 N N . LYS A 1 292 ? -19.698 -3.886 10.432 1.00 91.19 292 LYS A N 1
ATOM 2341 C CA . LYS A 1 292 ? -18.445 -4.656 10.394 1.00 91.19 292 LYS A CA 1
ATOM 2342 C C . LYS A 1 292 ? -18.424 -5.699 9.266 1.00 91.19 292 LYS A C 1
ATOM 2344 O O . LYS A 1 292 ? -17.382 -5.887 8.641 1.00 91.19 292 LYS A O 1
ATOM 2349 N N . LEU A 1 293 ? -19.545 -6.365 8.982 1.00 87.88 293 LEU A N 1
ATOM 2350 C CA . LEU A 1 293 ? -19.666 -7.314 7.871 1.00 87.88 293 LEU A CA 1
ATOM 2351 C C . LEU A 1 293 ? -19.609 -6.610 6.506 1.00 87.88 293 LEU A C 1
ATOM 2353 O O . LEU A 1 293 ? -19.009 -7.147 5.577 1.00 87.88 293 LEU A O 1
ATOM 2357 N N . SER A 1 294 ? -20.184 -5.411 6.385 1.00 89.38 294 SER A N 1
ATOM 2358 C CA . SER A 1 294 ? -20.097 -4.581 5.178 1.00 89.38 294 SER A CA 1
ATOM 2359 C C . SER A 1 294 ? -18.657 -4.137 4.911 1.00 89.38 294 SER A C 1
ATOM 2361 O O . SER A 1 294 ? -18.160 -4.334 3.807 1.00 89.38 294 SER A O 1
ATOM 2363 N N . ILE A 1 295 ? -17.957 -3.638 5.936 1.00 89.44 295 ILE A N 1
ATOM 2364 C CA . ILE A 1 295 ? -16.537 -3.262 5.850 1.00 89.44 295 ILE A CA 1
ATOM 2365 C C . ILE A 1 295 ? -15.671 -4.480 5.493 1.00 89.44 295 ILE A C 1
ATOM 2367 O O . ILE A 1 295 ? -14.767 -4.367 4.671 1.00 89.44 295 ILE A O 1
ATOM 2371 N N . HIS A 1 296 ? -15.948 -5.663 6.055 1.00 89.44 296 HIS A N 1
ATOM 2372 C CA . HIS A 1 296 ? -15.226 -6.882 5.675 1.00 89.44 296 HIS A CA 1
ATOM 2373 C C . HIS A 1 296 ? -15.467 -7.299 4.219 1.00 89.44 296 HIS A C 1
ATOM 2375 O O . HIS A 1 296 ? -14.513 -7.730 3.580 1.00 89.44 296 HIS A O 1
ATOM 2381 N N . LYS A 1 297 ? -16.684 -7.144 3.679 1.00 90.25 297 LYS A N 1
ATOM 2382 C CA . LYS A 1 297 ? -16.956 -7.394 2.253 1.00 90.25 297 LYS A CA 1
ATOM 2383 C C . LYS A 1 297 ? -16.234 -6.401 1.352 1.00 90.25 297 LYS A C 1
ATOM 2385 O O . LYS A 1 297 ? -15.575 -6.824 0.415 1.00 90.25 297 LYS A O 1
ATOM 2390 N N . GLU A 1 298 ? -16.295 -5.107 1.665 1.00 90.12 298 GLU A N 1
ATOM 2391 C CA . GLU A 1 298 ? -15.582 -4.085 0.892 1.00 90.12 298 GLU A CA 1
ATOM 2392 C C . GLU A 1 298 ? -14.064 -4.327 0.917 1.00 90.12 298 GLU A C 1
ATOM 2394 O O . GLU A 1 298 ? -13.405 -4.230 -0.115 1.00 90.12 298 GLU A O 1
ATOM 2399 N N . LEU A 1 299 ? -13.505 -4.737 2.061 1.00 86.12 299 LEU A N 1
ATOM 2400 C CA . LEU A 1 299 ? -12.105 -5.158 2.157 1.00 86.12 299 LEU A CA 1
ATOM 2401 C C . LEU A 1 299 ? -11.807 -6.443 1.367 1.00 86.12 299 LEU A C 1
ATOM 2403 O O . LEU A 1 299 ? -10.740 -6.522 0.770 1.00 86.12 299 LEU A O 1
ATOM 2407 N N . GLU A 1 300 ? -12.708 -7.428 1.327 1.00 88.44 300 GLU A N 1
ATOM 2408 C CA . GLU A 1 300 ? -12.540 -8.660 0.537 1.00 88.44 300 GLU A CA 1
ATOM 2409 C C . GLU A 1 300 ? -12.592 -8.370 -0.977 1.00 88.44 300 GLU A C 1
ATOM 2411 O O . GLU A 1 300 ? -11.726 -8.835 -1.723 1.00 88.44 300 GLU A O 1
ATOM 2416 N N . ASP A 1 301 ? -13.516 -7.513 -1.420 1.00 88.19 301 ASP A N 1
ATOM 2417 C CA . ASP A 1 301 ? -13.596 -7.013 -2.798 1.00 88.19 301 ASP A CA 1
ATOM 2418 C C . ASP A 1 301 ? -12.343 -6.194 -3.172 1.00 88.19 301 ASP A C 1
ATOM 2420 O O . ASP A 1 301 ? -11.786 -6.360 -4.262 1.00 88.19 301 ASP A O 1
ATOM 2424 N N . LYS A 1 302 ? -11.827 -5.356 -2.258 1.00 89.94 302 LYS A N 1
ATOM 2425 C CA . LYS A 1 302 ? -10.567 -4.618 -2.464 1.00 89.94 302 LYS A CA 1
ATOM 2426 C C . LYS A 1 302 ? -9.324 -5.504 -2.402 1.00 89.94 302 LYS A C 1
ATOM 2428 O O . LYS A 1 302 ? -8.384 -5.248 -3.153 1.00 89.94 302 LYS A O 1
ATOM 2433 N N . GLU A 1 303 ? -9.289 -6.566 -1.599 1.00 89.69 303 GLU A N 1
ATOM 2434 C CA . GLU A 1 303 ? -8.217 -7.568 -1.670 1.00 89.69 303 GLU A CA 1
ATOM 2435 C C . GLU A 1 303 ? -8.256 -8.334 -3.000 1.00 89.69 303 GLU A C 1
ATOM 2437 O O . GLU A 1 303 ? -7.195 -8.605 -3.571 1.00 89.69 303 GLU A O 1
ATOM 2442 N N . ALA A 1 304 ? -9.444 -8.628 -3.541 1.00 87.38 304 ALA A N 1
ATOM 2443 C CA . ALA A 1 304 ? -9.602 -9.234 -4.861 1.00 87.38 304 ALA A CA 1
ATOM 2444 C C . ALA A 1 304 ? -9.135 -8.298 -5.995 1.00 87.38 304 ALA A C 1
ATOM 2446 O O . ALA A 1 304 ? -8.397 -8.740 -6.878 1.00 87.38 304 ALA A O 1
ATOM 2447 N N . GLU A 1 305 ? -9.476 -7.005 -5.941 1.00 90.81 305 GLU A N 1
ATOM 2448 C CA . GLU A 1 305 ? -8.985 -5.977 -6.875 1.00 90.81 305 GLU A CA 1
ATOM 2449 C C . GLU A 1 305 ? -7.458 -5.799 -6.777 1.00 90.81 305 GLU A C 1
ATOM 2451 O O . GLU A 1 305 ? -6.750 -5.823 -7.782 1.00 90.81 305 GLU A O 1
ATOM 2456 N N . ILE A 1 306 ? -6.902 -5.716 -5.563 1.00 88.44 306 ILE A N 1
ATOM 2457 C CA . ILE A 1 306 ? -5.447 -5.660 -5.346 1.00 88.44 306 ILE A CA 1
ATOM 2458 C C . ILE A 1 306 ? -4.760 -6.934 -5.857 1.00 88.44 306 ILE A C 1
ATOM 2460 O O . ILE A 1 306 ? -3.621 -6.872 -6.327 1.00 88.44 306 ILE A O 1
ATOM 2464 N N . LYS A 1 307 ? -5.415 -8.097 -5.773 1.00 90.06 307 LYS A N 1
ATOM 2465 C CA . LYS A 1 307 ? -4.877 -9.357 -6.291 1.00 90.06 307 LYS A CA 1
ATOM 2466 C C . LYS A 1 307 ? -4.856 -9.373 -7.821 1.00 90.06 307 LYS A C 1
ATOM 2468 O O . LYS A 1 307 ? -3.809 -9.702 -8.374 1.00 90.06 307 LYS A O 1
ATOM 2473 N N . SER A 1 308 ? -5.936 -8.976 -8.496 1.00 87.81 308 SER A N 1
ATOM 2474 C CA . SER A 1 308 ? -5.966 -8.920 -9.965 1.00 87.81 308 SER A CA 1
ATOM 2475 C C . SER A 1 308 ? -5.005 -7.864 -10.523 1.00 87.81 308 SER A C 1
ATOM 2477 O O . SER A 1 308 ? -4.326 -8.127 -11.512 1.00 87.81 308 SER A O 1
ATOM 2479 N N . LEU A 1 309 ? -4.846 -6.721 -9.843 1.00 89.50 309 LEU A N 1
ATOM 2480 C CA . LEU A 1 309 ? -3.844 -5.705 -10.186 1.00 89.50 309 LEU A CA 1
ATOM 2481 C C . LEU A 1 309 ? -2.399 -6.188 -9.968 1.00 89.50 309 LEU A C 1
ATOM 2483 O O . LEU A 1 309 ? -1.512 -5.835 -10.739 1.00 89.50 309 LEU A O 1
ATOM 2487 N N . LYS A 1 310 ? -2.131 -7.018 -8.951 1.00 90.56 310 LYS A N 1
ATOM 2488 C CA . LYS A 1 310 ? -0.816 -7.671 -8.791 1.00 90.56 310 LYS A CA 1
ATOM 2489 C C . LYS A 1 310 ? -0.558 -8.715 -9.876 1.00 90.56 310 LYS A C 1
ATOM 2491 O O . LYS A 1 310 ? 0.578 -8.855 -10.316 1.00 90.56 310 LYS A O 1
ATOM 2496 N N . GLU A 1 311 ? -1.591 -9.437 -10.296 1.00 89.75 311 GLU A N 1
ATOM 2497 C CA . GLU A 1 311 ? -1.507 -10.451 -11.348 1.00 89.75 311 GLU A CA 1
ATOM 2498 C C . GLU A 1 311 ? -1.260 -9.803 -12.720 1.00 89.75 311 GLU A C 1
ATOM 2500 O O . GLU A 1 311 ? -0.328 -10.207 -13.412 1.00 89.75 311 GLU A O 1
ATOM 2505 N N . SER A 1 312 ? -1.964 -8.717 -13.064 1.00 88.44 312 SER A N 1
ATOM 2506 C CA . SER A 1 312 ? -1.700 -7.953 -14.294 1.00 88.44 312 SER A CA 1
ATOM 2507 C C . SER A 1 312 ? -0.331 -7.265 -14.287 1.00 88.44 312 SER A C 1
ATOM 2509 O O . SER A 1 312 ? 0.385 -7.345 -15.282 1.00 88.44 312 SER A O 1
ATOM 2511 N N . VAL A 1 313 ? 0.101 -6.681 -13.160 1.00 89.25 313 VAL A N 1
ATOM 2512 C CA . VAL A 1 313 ? 1.474 -6.160 -13.017 1.00 89.25 313 VAL A CA 1
ATOM 2513 C C . VAL A 1 313 ? 2.507 -7.274 -13.192 1.00 89.25 313 VAL A C 1
ATOM 2515 O O . VAL A 1 313 ? 3.507 -7.057 -13.867 1.00 89.25 313 VAL A O 1
ATOM 2518 N N . SER A 1 314 ? 2.272 -8.476 -12.655 1.00 87.31 314 SER A N 1
ATOM 2519 C CA . SER A 1 314 ? 3.178 -9.615 -12.855 1.00 87.31 314 SER A CA 1
ATOM 2520 C C . SER A 1 314 ? 3.237 -10.069 -14.316 1.00 87.31 314 SER A C 1
ATOM 2522 O O . SER A 1 314 ? 4.321 -10.410 -14.786 1.00 87.31 314 SER A O 1
ATOM 2524 N N . ILE A 1 315 ? 2.108 -10.052 -15.034 1.00 89.50 315 ILE A N 1
ATOM 2525 C CA . ILE A 1 315 ? 2.042 -10.372 -16.468 1.00 89.50 315 ILE A CA 1
ATOM 2526 C C . ILE A 1 315 ? 2.841 -9.339 -17.270 1.00 89.50 315 ILE A C 1
ATOM 2528 O O . ILE A 1 315 ? 3.759 -9.719 -17.996 1.00 89.50 315 ILE A O 1
ATOM 2532 N N . SER A 1 316 ? 2.612 -8.041 -17.060 1.00 81.25 316 SER A N 1
ATOM 2533 C CA . SER A 1 316 ? 3.384 -6.999 -17.750 1.00 81.25 316 SER A CA 1
ATOM 2534 C C . SER A 1 316 ? 4.857 -6.945 -17.332 1.00 81.25 316 SER A C 1
ATOM 2536 O O . SER A 1 316 ? 5.707 -6.552 -18.129 1.00 81.25 316 SER A O 1
ATOM 2538 N N . GLN A 1 317 ? 5.209 -7.413 -16.130 1.00 86.12 317 GLN A N 1
ATOM 2539 C CA . GLN A 1 317 ? 6.604 -7.633 -15.737 1.00 86.12 317 GLN A CA 1
ATOM 2540 C C . GLN A 1 317 ? 7.245 -8.763 -16.567 1.00 86.12 317 GLN A C 1
ATOM 2542 O O . GLN A 1 317 ? 8.390 -8.622 -17.000 1.00 86.12 317 GLN A O 1
ATOM 2547 N N . THR A 1 318 ? 6.527 -9.865 -16.826 1.00 86.94 318 THR A N 1
ATOM 2548 C CA . THR A 1 318 ? 7.007 -10.937 -17.718 1.00 86.94 318 THR A CA 1
ATOM 2549 C C . THR A 1 318 ? 7.069 -10.500 -19.182 1.00 86.94 318 THR A C 1
ATOM 2551 O O . THR A 1 318 ? 8.111 -10.693 -19.803 1.00 86.94 318 THR A O 1
ATOM 2554 N N . GLU A 1 319 ? 6.049 -9.811 -19.702 1.00 88.00 319 GLU A N 1
ATOM 2555 C CA . GLU A 1 319 ? 6.052 -9.238 -21.059 1.00 88.00 319 GLU A CA 1
ATOM 2556 C C . GLU A 1 319 ? 7.223 -8.262 -21.248 1.00 88.00 319 GLU A C 1
ATOM 2558 O O . GLU A 1 319 ? 7.931 -8.317 -22.251 1.00 88.00 319 GLU A O 1
ATOM 2563 N N . HIS A 1 320 ? 7.499 -7.400 -20.262 1.00 87.56 320 HIS A N 1
ATOM 2564 C CA . HIS A 1 320 ? 8.636 -6.484 -20.324 1.00 87.56 320 HIS A CA 1
ATOM 2565 C C . HIS A 1 320 ? 9.985 -7.220 -20.291 1.00 87.56 320 HIS A C 1
ATOM 2567 O O . HIS A 1 320 ? 10.918 -6.814 -20.983 1.00 87.56 320 HIS A O 1
ATOM 2573 N N . ASN A 1 321 ? 10.103 -8.328 -19.553 1.00 87.56 321 ASN A N 1
ATOM 2574 C CA . ASN A 1 321 ? 11.305 -9.167 -19.573 1.00 87.56 321 ASN A CA 1
ATOM 2575 C C . ASN A 1 321 ? 11.504 -9.868 -20.932 1.00 87.56 321 ASN A C 1
ATOM 2577 O O . ASN A 1 321 ? 12.632 -9.926 -21.425 1.00 87.56 321 ASN A O 1
ATOM 2581 N N . GLU A 1 322 ? 10.432 -10.346 -21.568 1.00 88.50 322 GLU A N 1
ATOM 2582 C CA . GLU A 1 322 ? 10.481 -10.930 -22.916 1.00 88.50 322 GLU A CA 1
ATOM 2583 C C . GLU A 1 322 ? 10.818 -9.879 -23.983 1.00 88.50 322 GLU A C 1
ATOM 2585 O O . GLU A 1 322 ? 11.707 -10.098 -24.807 1.00 88.50 322 GLU A O 1
ATOM 2590 N N . LEU A 1 323 ? 10.213 -8.690 -23.914 1.00 87.12 323 LEU A N 1
ATOM 2591 C CA . LEU A 1 323 ? 10.565 -7.555 -24.771 1.00 87.12 323 LEU A CA 1
ATOM 2592 C C . LEU A 1 323 ? 12.023 -7.122 -24.571 1.00 87.12 323 LEU A C 1
ATOM 2594 O O . LEU A 1 323 ? 12.719 -6.875 -25.552 1.00 87.12 323 LEU A O 1
ATOM 2598 N N . ASN A 1 324 ? 12.534 -7.094 -23.336 1.00 87.44 324 ASN A N 1
ATOM 2599 C CA . ASN A 1 324 ? 13.948 -6.808 -23.067 1.00 87.44 324 ASN A CA 1
ATOM 2600 C C . ASN A 1 324 ? 14.885 -7.888 -23.641 1.00 87.44 324 ASN A C 1
ATOM 2602 O O . ASN A 1 324 ? 15.972 -7.557 -24.120 1.00 87.44 324 ASN A O 1
ATOM 2606 N N . LYS A 1 325 ? 14.469 -9.163 -23.658 1.00 88.69 325 LYS A N 1
ATOM 2607 C CA . LYS A 1 325 ? 15.200 -10.245 -24.339 1.00 88.69 325 LYS A CA 1
ATOM 2608 C C . LYS A 1 325 ? 15.241 -10.013 -25.854 1.00 88.69 325 LYS A C 1
ATOM 2610 O O . LYS A 1 325 ? 16.330 -10.003 -26.420 1.00 88.69 325 LYS A O 1
ATOM 2615 N N . ILE A 1 326 ? 14.099 -9.714 -26.479 1.00 90.50 326 ILE A N 1
ATOM 2616 C CA . ILE A 1 326 ? 13.993 -9.398 -27.917 1.00 90.50 326 ILE A CA 1
ATOM 2617 C C . ILE A 1 326 ? 14.809 -8.144 -28.279 1.00 90.50 326 ILE A C 1
ATOM 2619 O O . ILE A 1 326 ? 15.493 -8.121 -29.301 1.00 90.50 326 ILE A O 1
ATOM 2623 N N . ILE A 1 327 ? 14.804 -7.111 -27.431 1.00 86.25 327 ILE A N 1
ATOM 2624 C CA . ILE A 1 327 ? 15.612 -5.894 -27.610 1.00 86.25 327 ILE A CA 1
ATOM 2625 C C . ILE A 1 327 ? 17.110 -6.214 -27.543 1.00 86.25 327 ILE A C 1
ATOM 2627 O O . ILE A 1 327 ? 17.880 -5.671 -28.333 1.00 86.25 327 ILE A O 1
ATOM 2631 N N . ASN A 1 328 ? 17.548 -7.093 -26.639 1.00 85.69 328 ASN A N 1
ATOM 2632 C CA . ASN A 1 328 ? 18.958 -7.478 -26.548 1.00 85.69 328 ASN A CA 1
ATOM 2633 C C . ASN A 1 328 ? 19.389 -8.396 -27.705 1.00 85.69 328 ASN A C 1
ATOM 2635 O O . ASN A 1 328 ? 20.470 -8.202 -28.251 1.00 85.69 328 ASN A O 1
ATOM 2639 N N . GLU A 1 329 ? 18.531 -9.311 -28.160 1.00 89.56 329 GLU A N 1
ATOM 2640 C CA . GLU A 1 329 ? 18.751 -10.086 -29.392 1.00 89.56 329 GLU A CA 1
ATOM 2641 C C . GLU A 1 329 ? 18.841 -9.165 -30.623 1.00 89.56 329 GLU A C 1
ATOM 2643 O O . GLU A 1 329 ? 19.748 -9.308 -31.442 1.00 89.56 329 GLU A O 1
ATOM 2648 N N . SER A 1 330 ? 17.981 -8.144 -30.699 1.00 83.69 330 SER A N 1
ATOM 2649 C CA . SER A 1 330 ? 18.012 -7.126 -31.759 1.00 83.69 330 SER A CA 1
ATOM 2650 C C . SER A 1 330 ? 19.286 -6.274 -31.716 1.00 83.69 330 SER A C 1
ATOM 2652 O O . SER A 1 330 ? 19.883 -6.023 -32.759 1.00 83.69 330 SER A O 1
ATOM 2654 N N . LYS A 1 331 ? 19.751 -5.862 -30.526 1.00 89.75 331 LYS A N 1
ATOM 2655 C CA . LYS A 1 331 ? 21.036 -5.156 -30.355 1.00 89.75 331 LYS A CA 1
ATOM 2656 C C . LYS A 1 331 ? 22.217 -6.013 -30.802 1.00 89.75 331 LYS A C 1
ATOM 2658 O O . LYS A 1 331 ? 23.073 -5.514 -31.522 1.00 89.75 331 LYS A O 1
ATOM 2663 N N . ASN A 1 332 ? 22.247 -7.291 -30.421 1.00 88.19 332 ASN A N 1
ATOM 2664 C CA . ASN A 1 332 ? 23.299 -8.212 -30.854 1.00 88.19 332 ASN A CA 1
ATOM 2665 C C . ASN A 1 332 ? 23.301 -8.350 -32.384 1.00 88.19 332 ASN A C 1
ATOM 2667 O O . ASN A 1 332 ? 24.357 -8.244 -33.002 1.00 88.19 332 ASN A O 1
ATOM 2671 N N . LYS A 1 333 ? 22.121 -8.471 -33.010 1.00 89.69 333 LYS A N 1
ATOM 2672 C CA . LYS A 1 333 ? 21.999 -8.525 -34.473 1.00 89.69 333 LYS A CA 1
ATOM 2673 C C . LYS A 1 333 ? 22.423 -7.218 -35.160 1.00 89.69 333 LYS A C 1
ATOM 2675 O O . LYS A 1 333 ? 23.005 -7.273 -36.238 1.00 89.69 333 LYS A O 1
ATOM 2680 N N . ILE A 1 334 ? 22.195 -6.057 -34.538 1.00 87.12 334 ILE A N 1
ATOM 2681 C CA . ILE A 1 334 ? 22.727 -4.768 -35.014 1.00 87.12 334 ILE A CA 1
ATOM 2682 C C . ILE A 1 334 ? 24.259 -4.759 -34.943 1.00 87.12 334 ILE A C 1
ATOM 2684 O O . ILE A 1 334 ? 24.888 -4.425 -35.939 1.00 87.12 334 ILE A O 1
ATOM 2688 N N . VAL A 1 335 ? 24.865 -5.197 -33.835 1.00 89.25 335 VAL A N 1
ATOM 2689 C CA . VAL A 1 335 ? 26.334 -5.274 -33.695 1.00 89.25 335 VAL A CA 1
ATOM 2690 C C . VAL A 1 335 ? 26.951 -6.253 -34.704 1.00 89.25 335 VAL A C 1
ATOM 2692 O O . VAL A 1 335 ? 27.994 -5.960 -35.284 1.00 89.25 335 VAL A O 1
ATOM 2695 N N . GLU A 1 336 ? 26.306 -7.390 -34.979 1.00 87.44 336 GLU A N 1
ATOM 2696 C CA . GLU A 1 336 ? 26.711 -8.304 -36.059 1.00 87.44 336 GLU A CA 1
ATOM 2697 C C . GLU A 1 336 ? 26.685 -7.608 -37.432 1.00 87.44 336 GLU A C 1
ATOM 2699 O O . GLU A 1 336 ? 27.681 -7.645 -38.151 1.00 87.44 336 GLU A O 1
ATOM 2704 N N . LEU A 1 337 ? 25.599 -6.899 -37.763 1.00 87.25 337 LEU A N 1
ATOM 2705 C CA . LEU A 1 337 ? 25.464 -6.154 -39.023 1.00 87.25 337 LEU A CA 1
ATOM 2706 C C . LEU A 1 337 ? 26.424 -4.952 -39.122 1.00 87.25 337 LEU A C 1
ATOM 2708 O O . LEU A 1 337 ? 26.868 -4.608 -40.217 1.00 87.25 337 LEU A O 1
ATOM 2712 N N . GLU A 1 338 ? 26.775 -4.309 -38.007 1.00 85.69 338 GLU A N 1
ATOM 2713 C CA . GLU A 1 338 ? 27.791 -3.250 -37.960 1.00 85.69 338 GLU A CA 1
ATOM 2714 C C . GLU A 1 338 ? 29.202 -3.812 -38.185 1.00 85.69 338 GLU A C 1
ATOM 2716 O O . GLU A 1 338 ? 29.985 -3.214 -38.927 1.00 85.69 338 GLU A O 1
ATOM 2721 N N . ASN A 1 339 ? 29.501 -4.995 -37.640 1.00 87.50 339 ASN A N 1
ATOM 2722 C CA . ASN A 1 339 ? 30.744 -5.716 -37.913 1.00 87.50 339 ASN A CA 1
ATOM 2723 C C . ASN A 1 339 ? 30.825 -6.164 -39.385 1.00 87.50 339 ASN A C 1
ATOM 2725 O O . ASN A 1 339 ? 31.829 -5.882 -40.041 1.00 87.50 339 ASN A O 1
ATOM 2729 N N . GLU A 1 340 ? 29.767 -6.767 -39.942 1.00 87.88 340 GLU A N 1
ATOM 2730 C CA . GLU A 1 340 ? 29.675 -7.127 -41.371 1.00 87.88 340 GLU A CA 1
ATOM 2731 C C . GLU A 1 340 ? 29.829 -5.894 -42.279 1.00 87.88 340 GLU A C 1
ATOM 2733 O O . GLU A 1 340 ? 30.584 -5.917 -43.252 1.00 87.88 340 GLU A O 1
ATOM 2738 N N . ARG A 1 341 ? 29.188 -4.772 -41.926 1.00 87.75 341 ARG A N 1
ATOM 2739 C CA . ARG A 1 341 ? 29.361 -3.486 -42.616 1.00 87.75 341 ARG A CA 1
ATOM 2740 C C . ARG A 1 341 ? 30.799 -2.973 -42.530 1.00 87.75 341 ARG A C 1
ATOM 2742 O O . ARG A 1 341 ? 31.284 -2.412 -43.509 1.00 87.75 341 ARG A O 1
ATOM 2749 N N . SER A 1 342 ? 31.486 -3.143 -41.399 1.00 87.88 342 SER A N 1
ATOM 2750 C CA . SER A 1 342 ? 32.893 -2.739 -41.256 1.00 87.88 342 SER A CA 1
ATOM 2751 C C . SER A 1 342 ? 33.829 -3.580 -42.133 1.00 87.88 342 SER A C 1
ATOM 2753 O O . SER A 1 342 ? 34.742 -3.028 -42.748 1.00 87.88 342 SER A O 1
ATOM 2755 N N . ALA A 1 343 ? 33.547 -4.882 -42.273 1.00 87.44 343 ALA A N 1
ATOM 2756 C CA . ALA A 1 343 ? 34.258 -5.769 -43.188 1.00 87.44 343 ALA A CA 1
ATOM 2757 C C . ALA A 1 343 ? 34.014 -5.357 -44.648 1.00 87.44 343 ALA A C 1
ATOM 2759 O O . ALA A 1 343 ? 34.968 -5.035 -45.349 1.00 87.44 343 ALA A O 1
ATOM 2760 N N . MET A 1 344 ? 32.754 -5.206 -45.073 1.00 87.62 344 MET A N 1
ATOM 2761 C CA . MET A 1 344 ? 32.439 -4.759 -46.438 1.00 87.62 344 MET A CA 1
ATOM 2762 C C . MET A 1 344 ? 32.966 -3.351 -46.763 1.00 87.62 344 MET A C 1
ATOM 2764 O O . MET A 1 344 ? 33.280 -3.075 -47.918 1.00 87.62 344 MET A O 1
ATOM 2768 N N . LEU A 1 345 ? 33.103 -2.452 -45.780 1.00 85.94 345 LEU A N 1
ATOM 2769 C CA . LEU A 1 345 ? 33.778 -1.162 -45.975 1.00 85.94 345 LEU A CA 1
ATOM 2770 C C . LEU A 1 345 ? 35.283 -1.329 -46.217 1.00 85.94 345 LEU A C 1
ATOM 2772 O O . LEU A 1 345 ? 35.831 -0.641 -47.078 1.00 85.94 345 LEU A O 1
ATOM 2776 N N . LYS A 1 346 ? 35.942 -2.253 -45.509 1.00 85.81 346 LYS A N 1
ATOM 2777 C CA . LYS A 1 346 ? 37.348 -2.594 -45.751 1.00 85.81 346 LYS A CA 1
ATOM 2778 C C . LYS A 1 346 ? 37.524 -3.190 -47.150 1.00 85.81 346 LYS A C 1
ATOM 2780 O O . LYS A 1 346 ? 38.337 -2.678 -47.921 1.00 85.81 346 LYS A O 1
ATOM 2785 N N . ASP A 1 347 ? 36.703 -4.172 -47.510 1.00 88.25 347 ASP A N 1
ATOM 2786 C CA . ASP A 1 347 ? 36.722 -4.813 -48.828 1.00 88.25 347 ASP A CA 1
ATOM 2787 C C . ASP A 1 347 ? 36.452 -3.787 -49.944 1.00 88.25 347 ASP A C 1
ATOM 2789 O O . ASP A 1 347 ? 37.132 -3.780 -50.968 1.00 88.25 347 ASP A O 1
ATOM 2793 N N . LEU A 1 348 ? 35.533 -2.837 -49.725 1.00 85.69 348 LEU A N 1
ATOM 2794 C CA . LEU A 1 348 ? 35.271 -1.730 -50.649 1.00 85.69 348 LEU A CA 1
ATOM 2795 C C . LEU A 1 348 ? 36.473 -0.779 -50.789 1.00 85.69 348 LEU A C 1
ATOM 2797 O O . LEU A 1 348 ? 36.742 -0.304 -51.893 1.00 85.69 348 LEU A O 1
ATOM 2801 N N . THR A 1 349 ? 37.220 -0.496 -49.716 1.00 84.50 349 THR A N 1
ATOM 2802 C CA . THR A 1 349 ? 38.467 0.287 -49.828 1.00 84.50 349 THR A CA 1
ATOM 2803 C C . THR A 1 349 ? 39.571 -0.472 -50.566 1.00 84.50 349 THR A C 1
ATOM 2805 O O . THR A 1 349 ? 40.283 0.133 -51.368 1.00 84.50 349 THR A O 1
ATOM 2808 N N . GLU A 1 350 ? 39.667 -1.793 -50.393 1.00 88.06 350 GLU A N 1
ATOM 2809 C CA . GLU A 1 350 ? 40.604 -2.630 -51.147 1.00 88.06 350 GLU A CA 1
ATOM 2810 C C . GLU A 1 350 ? 40.228 -2.686 -52.636 1.00 88.06 350 GLU A C 1
ATOM 2812 O O . GLU A 1 350 ? 41.068 -2.381 -53.486 1.00 88.06 350 GLU A O 1
ATOM 2817 N N . VAL A 1 351 ? 38.952 -2.933 -52.959 1.00 85.69 351 VAL A N 1
ATOM 2818 C CA . VAL A 1 351 ? 38.403 -2.887 -54.327 1.00 85.69 351 VAL A CA 1
ATOM 2819 C C . VAL A 1 351 ? 38.614 -1.520 -54.976 1.00 85.69 351 VAL A C 1
ATOM 2821 O O . VAL A 1 351 ? 38.994 -1.463 -56.144 1.00 85.69 351 VAL A O 1
ATOM 2824 N N . ASN A 1 352 ? 38.444 -0.414 -54.246 1.00 83.94 352 ASN A N 1
ATOM 2825 C CA . ASN A 1 352 ? 38.758 0.916 -54.771 1.00 83.94 352 ASN A CA 1
ATOM 2826 C C . ASN A 1 352 ? 40.263 1.085 -55.045 1.00 83.94 352 ASN A C 1
ATOM 2828 O O . ASN A 1 352 ? 40.618 1.615 -56.094 1.00 83.94 352 ASN A O 1
ATOM 2832 N N . SER A 1 353 ? 41.153 0.571 -54.188 1.00 85.12 353 SER A N 1
ATOM 2833 C CA . SER A 1 353 ? 42.604 0.601 -54.450 1.00 85.12 353 SER A CA 1
ATOM 2834 C C . SER A 1 353 ? 43.003 -0.231 -55.680 1.00 85.12 353 SER A C 1
ATOM 2836 O O . SER A 1 353 ? 43.863 0.179 -56.461 1.00 85.12 353 SER A O 1
ATOM 2838 N N . LEU A 1 354 ? 42.342 -1.374 -55.898 1.00 87.12 354 LEU A N 1
ATOM 2839 C CA . LEU A 1 354 ? 42.503 -2.198 -57.096 1.00 87.12 354 LEU A CA 1
ATOM 2840 C C . LEU A 1 354 ? 41.935 -1.491 -58.331 1.00 87.12 354 LEU A C 1
ATOM 2842 O O . LEU A 1 354 ? 42.543 -1.546 -59.394 1.00 87.12 354 LEU A O 1
ATOM 2846 N N . ARG A 1 355 ? 40.818 -0.769 -58.194 1.00 90.19 355 ARG A N 1
ATOM 2847 C CA . ARG A 1 355 ? 40.219 0.031 -59.269 1.00 90.19 355 ARG A CA 1
ATOM 2848 C C . ARG A 1 355 ? 41.124 1.187 -59.700 1.00 90.19 355 ARG A C 1
ATOM 2850 O O . ARG A 1 355 ? 41.231 1.418 -60.901 1.00 90.19 355 ARG A O 1
ATOM 2857 N N . THR A 1 356 ? 41.809 1.855 -58.769 1.00 85.50 356 THR A N 1
ATOM 2858 C CA . THR A 1 356 ? 42.835 2.862 -59.096 1.00 85.50 356 THR A CA 1
ATOM 2859 C C . THR A 1 356 ? 43.990 2.229 -59.870 1.00 85.50 356 THR A C 1
ATOM 2861 O O . THR A 1 356 ? 44.299 2.696 -60.959 1.00 85.50 356 THR A O 1
ATOM 2864 N N . LYS A 1 357 ? 44.535 1.095 -59.406 1.00 90.06 357 LYS A N 1
ATOM 2865 C CA . LYS A 1 357 ? 45.596 0.357 -60.123 1.00 90.06 357 LYS A CA 1
ATOM 2866 C C . LYS A 1 357 ? 45.166 -0.120 -61.514 1.00 90.06 357 LYS A C 1
ATOM 2868 O O . LYS A 1 357 ? 45.945 -0.071 -62.456 1.00 90.06 357 LYS A O 1
ATOM 2873 N N . ILE A 1 358 ? 43.915 -0.555 -61.673 1.00 85.62 358 ILE A N 1
ATOM 2874 C CA . ILE A 1 358 ? 43.341 -0.911 -62.981 1.00 85.62 358 ILE A CA 1
ATOM 2875 C C . ILE A 1 358 ? 43.199 0.331 -63.874 1.00 85.62 358 ILE A C 1
ATOM 2877 O O . ILE A 1 358 ? 43.377 0.226 -65.085 1.00 85.62 358 ILE A O 1
ATOM 2881 N N . HIS A 1 359 ? 42.907 1.505 -63.309 1.00 86.06 359 HIS A N 1
ATOM 2882 C CA . HIS A 1 359 ? 42.867 2.760 -64.059 1.00 86.06 359 HIS A CA 1
ATOM 2883 C C . HIS A 1 359 ? 44.268 3.224 -64.486 1.00 86.06 359 HIS A C 1
ATOM 2885 O O . HIS A 1 359 ? 44.435 3.583 -65.646 1.00 86.06 359 HIS A O 1
ATOM 2891 N N . GLU A 1 360 ? 45.272 3.122 -63.609 1.00 87.12 360 GLU A N 1
ATOM 2892 C CA . GLU A 1 360 ? 46.694 3.357 -63.916 1.00 87.12 360 GLU A CA 1
ATOM 2893 C C . GLU A 1 360 ? 47.168 2.429 -65.048 1.00 87.12 360 GLU A C 1
ATOM 2895 O O . GLU A 1 360 ? 47.591 2.901 -66.099 1.00 87.12 360 GLU A O 1
ATOM 2900 N N . ILE A 1 361 ? 46.957 1.114 -64.911 1.00 87.75 361 ILE A N 1
ATOM 2901 C CA . ILE A 1 361 ? 47.277 0.118 -65.949 1.00 87.75 361 ILE A CA 1
ATOM 2902 C C . ILE A 1 361 ? 46.496 0.381 -67.249 1.00 87.75 361 ILE A C 1
ATOM 2904 O O . ILE A 1 361 ? 47.002 0.123 -68.339 1.00 87.75 361 ILE A O 1
ATOM 2908 N N . SER A 1 362 ? 45.266 0.895 -67.180 1.00 86.44 362 SER A N 1
ATOM 2909 C CA . SER A 1 362 ? 44.498 1.297 -68.368 1.00 86.44 362 SER A CA 1
ATOM 2910 C C . SER A 1 362 ? 45.094 2.541 -69.038 1.00 86.44 362 SER A C 1
ATOM 2912 O O . SER A 1 362 ? 45.171 2.599 -70.264 1.00 86.44 362 SER A O 1
ATOM 2914 N N . LEU A 1 363 ? 45.578 3.512 -68.258 1.00 86.44 363 LEU A N 1
ATOM 2915 C CA . LEU A 1 363 ? 46.291 4.687 -68.759 1.00 86.44 363 LEU A CA 1
ATOM 2916 C C . LEU A 1 363 ? 47.586 4.272 -69.476 1.00 86.44 363 LEU A C 1
ATOM 2918 O O . LEU A 1 363 ? 47.787 4.650 -70.629 1.00 86.44 363 LEU A O 1
ATOM 2922 N N . ASP A 1 364 ? 48.392 3.411 -68.850 1.00 87.75 364 ASP A N 1
ATOM 2923 C CA . ASP A 1 364 ? 49.624 2.862 -69.429 1.00 87.75 364 ASP A CA 1
ATOM 2924 C C . ASP A 1 364 ? 49.347 2.075 -70.719 1.00 87.75 364 ASP A C 1
ATOM 2926 O O . ASP A 1 364 ? 50.041 2.252 -71.721 1.00 87.75 364 ASP A O 1
ATOM 2930 N N . ASN A 1 365 ? 48.291 1.252 -70.748 1.00 83.00 365 ASN A N 1
ATOM 2931 C CA . ASN A 1 365 ? 47.869 0.552 -71.965 1.00 83.00 365 ASN A CA 1
ATOM 2932 C C . ASN A 1 365 ? 47.429 1.519 -73.076 1.00 83.00 365 ASN A C 1
ATOM 2934 O O . ASN A 1 365 ? 47.722 1.266 -74.243 1.00 83.00 365 ASN A O 1
ATOM 2938 N N . ASN A 1 366 ? 46.763 2.632 -72.751 1.00 84.62 366 ASN A N 1
ATOM 2939 C CA . ASN A 1 366 ? 46.410 3.652 -73.743 1.00 84.62 366 ASN A CA 1
ATOM 2940 C C . ASN A 1 366 ? 47.657 4.357 -74.301 1.00 84.62 366 ASN A C 1
ATOM 2942 O O . ASN A 1 366 ? 47.756 4.529 -75.516 1.00 84.62 366 ASN A O 1
ATOM 2946 N N . VAL A 1 367 ? 48.639 4.681 -73.451 1.00 86.62 367 VAL A N 1
ATOM 2947 C CA . VAL A 1 367 ? 49.938 5.235 -73.876 1.00 86.62 367 VAL A CA 1
ATOM 2948 C C . VAL A 1 367 ? 50.695 4.242 -74.767 1.00 86.62 367 VAL A C 1
ATOM 2950 O O . VAL A 1 367 ? 51.201 4.627 -75.819 1.00 86.62 367 VAL A O 1
ATOM 2953 N N . LEU A 1 368 ? 50.722 2.954 -74.412 1.00 84.94 368 LEU A N 1
ATOM 2954 C CA . LEU A 1 368 ? 51.325 1.899 -75.236 1.00 84.94 368 LEU A CA 1
ATOM 2955 C C . LEU A 1 368 ? 50.596 1.720 -76.579 1.00 84.94 368 LEU A C 1
ATOM 2957 O O . LEU A 1 368 ? 51.246 1.551 -77.608 1.00 84.94 368 LEU A O 1
ATOM 2961 N N . LEU A 1 369 ? 49.263 1.811 -76.610 1.00 86.25 369 LEU A N 1
ATOM 2962 C CA . LEU A 1 369 ? 48.477 1.769 -77.850 1.00 86.25 369 LEU A CA 1
ATOM 2963 C C . LEU A 1 369 ? 48.716 2.996 -78.742 1.00 86.25 369 LEU A C 1
ATOM 2965 O O . LEU A 1 369 ? 48.726 2.864 -79.967 1.00 86.25 369 LEU A O 1
ATOM 2969 N N . GLU A 1 370 ? 48.922 4.181 -78.165 1.00 84.12 370 GLU A N 1
ATOM 2970 C CA . GLU A 1 370 ? 49.301 5.376 -78.924 1.00 84.12 370 GLU A CA 1
ATOM 2971 C C . GLU A 1 370 ? 50.735 5.263 -79.465 1.00 84.12 370 GLU A C 1
ATOM 2973 O O . GLU A 1 370 ? 50.960 5.515 -80.649 1.00 84.12 370 GLU A O 1
ATOM 2978 N N . GLN A 1 371 ? 51.680 4.754 -78.667 1.00 87.94 371 GLN A N 1
ATOM 2979 C CA . GLN A 1 371 ? 53.034 4.435 -79.130 1.00 87.94 371 GLN A CA 1
ATOM 2980 C C . GLN A 1 371 ? 53.017 3.431 -80.291 1.00 87.94 371 GLN A C 1
ATOM 2982 O O . GLN A 1 371 ? 53.631 3.705 -81.323 1.00 87.94 371 GLN A O 1
ATOM 2987 N N . ILE A 1 372 ? 52.266 2.327 -80.186 1.00 83.56 372 ILE A N 1
ATOM 2988 C CA . ILE A 1 372 ? 52.101 1.342 -81.271 1.00 83.56 372 ILE A CA 1
ATOM 2989 C C . ILE A 1 372 ? 51.570 2.022 -82.540 1.00 83.56 372 ILE A C 1
ATOM 2991 O O . ILE A 1 372 ? 52.175 1.865 -83.597 1.00 83.56 372 ILE A O 1
ATOM 2995 N N . LYS A 1 373 ? 50.534 2.869 -82.443 1.00 83.56 373 LYS A N 1
ATOM 2996 C CA . LYS A 1 373 ? 50.039 3.652 -83.592 1.00 83.56 373 LYS A CA 1
ATOM 2997 C C . LYS A 1 373 ? 51.112 4.563 -84.198 1.00 83.56 373 LYS A C 1
ATOM 2999 O O . LYS A 1 373 ? 51.177 4.680 -85.419 1.00 83.56 373 LYS A O 1
ATOM 3004 N N . THR A 1 374 ? 51.970 5.199 -83.393 1.00 83.44 374 THR A N 1
ATOM 3005 C CA . THR A 1 374 ? 53.081 5.999 -83.948 1.00 83.44 374 THR A CA 1
ATOM 3006 C C . THR A 1 374 ? 54.140 5.133 -84.630 1.00 83.44 374 THR A C 1
ATOM 3008 O O . THR A 1 374 ? 54.663 5.538 -85.667 1.00 83.44 374 THR A O 1
ATOM 3011 N N . PHE A 1 375 ? 54.413 3.924 -84.126 1.00 83.50 375 PHE A N 1
ATOM 3012 C CA . PHE A 1 375 ? 55.312 2.976 -84.785 1.00 83.50 375 PHE A CA 1
ATOM 3013 C C . PHE A 1 375 ? 54.726 2.442 -86.096 1.00 83.50 375 PHE A C 1
ATOM 3015 O O . PHE A 1 375 ? 55.447 2.409 -87.090 1.00 83.50 375 PHE A O 1
ATOM 3022 N N . ASP A 1 376 ? 53.434 2.109 -86.145 1.00 81.56 376 ASP A N 1
ATOM 3023 C CA . ASP A 1 376 ? 52.754 1.682 -87.374 1.00 81.56 376 ASP A CA 1
ATOM 3024 C C . ASP A 1 376 ? 52.695 2.809 -88.420 1.00 81.56 376 ASP A C 1
ATOM 3026 O O . ASP A 1 376 ? 52.973 2.567 -89.594 1.00 81.56 376 ASP A O 1
ATOM 3030 N N . ASN A 1 377 ? 52.432 4.056 -88.011 1.00 83.00 377 ASN A N 1
ATOM 3031 C CA . ASN A 1 377 ? 52.477 5.216 -88.910 1.00 83.00 377 ASN A CA 1
ATOM 3032 C C . ASN A 1 377 ? 53.897 5.472 -89.451 1.00 83.00 377 ASN A C 1
ATOM 3034 O O . ASN A 1 377 ? 54.073 5.713 -90.646 1.00 83.00 377 ASN A O 1
ATOM 3038 N N . ASN A 1 378 ? 54.922 5.387 -88.595 1.00 83.88 378 ASN A N 1
ATOM 3039 C CA . ASN A 1 378 ? 56.322 5.526 -89.010 1.00 83.88 378 ASN A CA 1
ATOM 3040 C C . ASN A 1 378 ? 56.760 4.377 -89.930 1.00 83.88 378 ASN A C 1
ATOM 3042 O O . ASN A 1 378 ? 57.487 4.606 -90.894 1.00 83.88 378 ASN A O 1
ATOM 3046 N N . LYS A 1 379 ? 56.284 3.154 -89.680 1.00 86.69 379 LYS A N 1
ATOM 3047 C CA . LYS A 1 379 ? 56.500 2.006 -90.562 1.00 86.69 379 LYS A CA 1
ATOM 3048 C C . LYS A 1 379 ? 55.818 2.208 -91.915 1.00 86.69 379 LYS A C 1
ATOM 3050 O O . LYS A 1 379 ? 56.470 2.012 -92.929 1.00 86.69 379 LYS A O 1
ATOM 3055 N N . GLY A 1 380 ? 54.558 2.647 -91.943 1.00 80.75 380 GLY A N 1
ATOM 3056 C CA . GLY A 1 380 ? 53.838 2.947 -93.184 1.00 80.75 380 GLY A CA 1
ATOM 3057 C C . GLY A 1 380 ? 54.576 3.979 -94.040 1.00 80.75 380 GLY A C 1
ATOM 3058 O O . GLY A 1 380 ? 54.757 3.768 -95.235 1.00 80.75 380 GLY A O 1
ATOM 3059 N N . ARG A 1 381 ? 55.113 5.030 -93.408 1.00 83.94 381 ARG A N 1
ATOM 3060 C CA . ARG A 1 381 ? 56.000 5.994 -94.071 1.00 83.94 381 ARG A CA 1
ATOM 3061 C C . ARG A 1 381 ? 57.282 5.367 -94.620 1.00 83.94 381 ARG A C 1
ATOM 3063 O O . ARG A 1 381 ? 57.647 5.664 -95.749 1.00 83.94 381 ARG A O 1
ATOM 3070 N N . LEU A 1 382 ? 57.957 4.505 -93.859 1.00 82.75 382 LEU A N 1
ATOM 3071 C CA . LEU A 1 382 ? 59.163 3.809 -94.327 1.00 82.75 382 LEU A CA 1
ATOM 3072 C C . LEU A 1 382 ? 58.860 2.832 -95.476 1.00 82.75 382 LEU A C 1
ATOM 3074 O O . LEU A 1 382 ? 59.655 2.731 -96.408 1.00 82.75 382 LEU A O 1
ATOM 3078 N N . ASP A 1 383 ? 57.706 2.160 -95.451 1.00 83.56 383 ASP A N 1
ATOM 3079 C CA . ASP A 1 383 ? 57.224 1.298 -96.536 1.00 83.56 383 ASP A CA 1
ATOM 3080 C C . ASP A 1 383 ? 56.897 2.128 -97.803 1.00 83.56 383 ASP A C 1
ATOM 3082 O O . ASP A 1 383 ? 57.174 1.686 -98.921 1.00 83.56 383 ASP A O 1
ATOM 3086 N N . GLU A 1 384 ? 56.369 3.352 -97.661 1.00 84.81 384 GLU A N 1
ATOM 3087 C CA . GLU A 1 384 ? 56.164 4.305 -98.767 1.00 84.81 384 GLU A CA 1
ATOM 3088 C C . GLU A 1 384 ? 57.484 4.877 -99.311 1.00 84.81 384 GLU A C 1
ATOM 3090 O O . GLU A 1 384 ? 57.707 4.851 -100.522 1.00 84.81 384 GLU A O 1
ATOM 3095 N N . GLU A 1 385 ? 58.394 5.327 -98.442 1.00 83.38 385 GLU A N 1
ATOM 3096 C CA . GLU A 1 385 ? 59.730 5.824 -98.802 1.00 83.38 385 GLU A CA 1
ATOM 3097 C C . GLU A 1 385 ? 60.545 4.727 -99.526 1.00 83.38 385 GLU A C 1
ATOM 3099 O O . GLU A 1 385 ? 61.133 4.980 -100.583 1.00 83.38 385 GLU A O 1
ATOM 3104 N N . TYR A 1 386 ? 60.489 3.476 -99.049 1.00 87.00 386 TYR A N 1
ATOM 3105 C CA . TYR A 1 386 ? 61.074 2.306 -99.717 1.00 87.00 386 TYR A CA 1
ATOM 3106 C C . TYR A 1 386 ? 60.472 2.060 -101.108 1.00 87.00 386 TYR A C 1
ATOM 3108 O O . TYR A 1 386 ? 61.196 1.787 -102.065 1.00 87.00 386 TYR A O 1
ATOM 3116 N N . LYS A 1 387 ? 59.150 2.188 -101.252 1.00 89.50 387 LYS A N 1
ATOM 3117 C CA . LYS A 1 387 ? 58.438 1.977 -102.522 1.00 89.50 387 LYS A CA 1
ATOM 3118 C C . LYS A 1 387 ? 58.717 3.084 -103.543 1.00 89.50 387 LYS A C 1
ATOM 3120 O O . LYS A 1 387 ? 58.813 2.802 -104.737 1.00 89.50 387 LYS A O 1
ATOM 3125 N N . CYS A 1 388 ? 58.912 4.320 -103.086 1.00 84.94 388 CYS A N 1
ATOM 3126 C CA . CYS A 1 388 ? 59.402 5.427 -103.907 1.00 84.94 388 CYS A CA 1
ATOM 3127 C C . CYS A 1 388 ? 60.841 5.180 -104.386 1.00 84.94 388 CYS A C 1
ATOM 3129 O O . CYS A 1 388 ? 61.112 5.333 -105.577 1.00 84.94 388 CYS A O 1
ATOM 3131 N N . LEU A 1 389 ? 61.736 4.708 -103.511 1.00 87.19 389 LEU A N 1
ATOM 3132 C CA . LEU A 1 389 ? 63.096 4.295 -103.888 1.00 87.19 389 LEU A CA 1
ATOM 3133 C C . LEU A 1 389 ? 63.095 3.119 -104.881 1.00 87.19 389 LEU A C 1
ATOM 3135 O O . LEU A 1 389 ? 63.860 3.125 -105.845 1.00 87.19 389 LEU A O 1
ATOM 3139 N N . GLU A 1 390 ? 62.210 2.133 -104.705 1.00 86.25 390 GLU A N 1
ATOM 3140 C CA . GLU A 1 390 ? 62.055 1.007 -105.636 1.00 86.25 390 GLU A CA 1
ATOM 3141 C C . GLU A 1 390 ? 61.568 1.473 -107.023 1.00 86.25 390 GLU A C 1
ATOM 3143 O O . GLU A 1 390 ? 62.065 1.007 -108.052 1.00 86.25 390 GLU A O 1
ATOM 3148 N N . LEU A 1 391 ? 60.628 2.426 -107.069 1.00 85.94 391 LEU A N 1
ATOM 3149 C CA . LEU A 1 391 ? 60.162 3.059 -108.307 1.00 85.94 391 LEU A CA 1
ATOM 3150 C C . LEU A 1 391 ? 61.260 3.895 -108.977 1.00 85.94 391 LEU A C 1
ATOM 3152 O O . LEU A 1 391 ? 61.433 3.793 -110.190 1.00 85.94 391 LEU A O 1
ATOM 3156 N N . GLN A 1 392 ? 62.040 4.657 -108.209 1.00 86.69 392 GLN A N 1
ATOM 3157 C CA . GLN A 1 392 ? 63.167 5.435 -108.726 1.00 86.69 392 GLN A CA 1
ATOM 3158 C C . GLN A 1 392 ? 64.258 4.522 -109.310 1.00 86.69 392 GLN A C 1
ATOM 3160 O O . GLN A 1 392 ? 64.762 4.786 -110.400 1.00 86.69 392 GLN A O 1
ATOM 3165 N N . LEU A 1 393 ? 64.561 3.393 -108.659 1.00 84.94 393 LEU A N 1
ATOM 3166 C CA . LEU A 1 393 ? 65.494 2.386 -109.178 1.00 84.94 393 LEU A CA 1
ATOM 3167 C C . LEU A 1 393 ? 64.972 1.724 -110.470 1.00 84.94 393 LEU A C 1
ATOM 3169 O O . LEU A 1 393 ? 65.742 1.476 -111.404 1.00 84.94 393 LEU A O 1
ATOM 3173 N N . LYS A 1 394 ? 63.659 1.466 -110.556 1.00 86.00 394 LYS A N 1
ATOM 3174 C CA . LYS A 1 394 ? 62.990 0.977 -111.777 1.00 86.00 394 LYS A CA 1
ATOM 3175 C C . LYS A 1 394 ? 63.025 2.011 -112.908 1.00 86.00 394 LYS A C 1
ATOM 3177 O O . LYS A 1 394 ? 63.243 1.632 -114.056 1.00 86.00 394 LYS A O 1
ATOM 3182 N N . GLN A 1 395 ? 62.881 3.300 -112.601 1.00 84.56 395 GLN A N 1
ATOM 3183 C CA . GLN A 1 395 ? 63.036 4.370 -113.586 1.00 84.56 395 GLN A CA 1
ATOM 3184 C C . GLN A 1 395 ? 64.492 4.482 -114.063 1.00 84.56 395 GLN A C 1
ATOM 3186 O O . GLN A 1 395 ? 64.731 4.420 -115.265 1.00 84.56 395 GLN A O 1
ATOM 3191 N N . GLU A 1 396 ? 65.476 4.539 -113.160 1.00 83.50 396 GLU A N 1
ATOM 3192 C CA . GLU A 1 396 ? 66.898 4.584 -113.533 1.00 83.50 396 GLU A CA 1
ATOM 3193 C C . GLU A 1 396 ? 67.323 3.386 -114.395 1.00 83.50 396 GLU A C 1
ATOM 3195 O O . GLU A 1 396 ? 68.139 3.530 -115.305 1.00 83.50 396 GLU A O 1
ATOM 3200 N N . THR A 1 397 ? 66.807 2.187 -114.112 1.00 86.38 397 THR A N 1
ATOM 3201 C CA . THR A 1 397 ? 67.117 0.993 -114.914 1.00 86.38 397 THR A CA 1
ATOM 3202 C C . THR A 1 397 ? 66.420 1.011 -116.274 1.00 86.38 397 THR A C 1
ATOM 3204 O O . THR A 1 397 ? 67.051 0.637 -117.262 1.00 86.38 397 THR A O 1
ATOM 3207 N N . ALA A 1 398 ? 65.190 1.526 -116.373 1.00 82.44 398 ALA A N 1
ATOM 3208 C CA . ALA A 1 398 ? 64.524 1.772 -117.654 1.00 82.44 398 ALA A CA 1
ATOM 3209 C C . ALA A 1 398 ? 65.236 2.852 -118.495 1.00 82.44 398 ALA A C 1
ATOM 3211 O O . ALA A 1 398 ? 65.410 2.673 -119.698 1.00 82.44 398 ALA A O 1
ATOM 3212 N N . GLU A 1 399 ? 65.714 3.936 -117.878 1.00 83.25 399 GLU A N 1
ATOM 3213 C CA . GLU A 1 399 ? 66.494 4.985 -118.549 1.00 83.25 399 GLU A CA 1
ATOM 3214 C C . GLU A 1 399 ? 67.854 4.461 -119.033 1.00 83.25 399 GLU A C 1
ATOM 3216 O O . GLU A 1 399 ? 68.247 4.719 -120.172 1.00 83.25 399 GLU A O 1
ATOM 3221 N N . LYS A 1 400 ? 68.546 3.649 -118.220 1.00 86.94 400 LYS A N 1
ATOM 3222 C CA . LYS A 1 400 ? 69.792 2.970 -118.622 1.00 86.94 400 LYS A CA 1
ATOM 3223 C C . LYS A 1 400 ? 69.556 1.998 -119.782 1.00 86.94 400 LYS A C 1
ATOM 3225 O O . LYS A 1 400 ? 70.357 1.993 -120.713 1.00 86.94 400 LYS A O 1
ATOM 3230 N N . LEU A 1 401 ? 68.457 1.238 -119.781 1.00 84.19 401 LEU A N 1
ATOM 3231 C CA . LEU A 1 401 ? 68.068 0.374 -120.905 1.00 84.19 401 LEU A CA 1
ATOM 3232 C C . LEU A 1 401 ? 67.765 1.184 -122.173 1.00 84.19 401 LEU A C 1
ATOM 3234 O O . LEU A 1 401 ? 68.344 0.902 -123.215 1.00 84.19 401 LEU A O 1
ATOM 3238 N N . ALA A 1 402 ? 66.965 2.249 -122.084 1.00 83.19 402 ALA A N 1
ATOM 3239 C CA . ALA A 1 402 ? 66.684 3.125 -123.223 1.00 83.19 402 ALA A CA 1
ATOM 3240 C C . ALA A 1 402 ? 67.952 3.816 -123.769 1.00 83.19 402 ALA A C 1
ATOM 3242 O O . ALA A 1 402 ? 68.066 4.055 -124.974 1.00 83.19 402 ALA A O 1
ATOM 3243 N N . MET A 1 403 ? 68.934 4.113 -122.909 1.00 81.56 403 MET A N 1
ATOM 3244 C CA . MET A 1 403 ? 70.238 4.627 -123.333 1.00 81.56 403 MET A CA 1
ATOM 3245 C C . MET A 1 403 ? 71.109 3.543 -123.989 1.00 81.56 403 MET A C 1
ATOM 3247 O O . MET A 1 403 ? 71.816 3.846 -124.949 1.00 81.56 403 MET A O 1
ATOM 3251 N N . ILE A 1 404 ? 71.029 2.286 -123.537 1.00 83.06 404 ILE A N 1
ATOM 3252 C CA . ILE A 1 404 ? 71.661 1.135 -124.201 1.00 83.06 404 ILE A CA 1
ATOM 3253 C C . ILE A 1 404 ? 71.035 0.911 -125.582 1.00 83.06 404 ILE A C 1
ATOM 3255 O O . ILE A 1 404 ? 71.776 0.877 -126.558 1.00 83.06 404 ILE A O 1
ATOM 3259 N N . ASP A 1 405 ? 69.707 0.862 -125.705 1.00 84.44 405 ASP A N 1
ATOM 3260 C CA . ASP A 1 405 ? 69.017 0.707 -126.995 1.00 84.44 405 ASP A CA 1
ATOM 3261 C C . ASP A 1 405 ? 69.348 1.856 -127.959 1.00 84.44 405 ASP A C 1
ATOM 3263 O O . ASP A 1 405 ? 69.596 1.640 -129.147 1.00 84.44 405 ASP A O 1
ATOM 3267 N N . ARG A 1 406 ? 69.438 3.091 -127.446 1.00 85.75 406 ARG A N 1
ATOM 3268 C CA . ARG A 1 406 ? 69.904 4.249 -128.219 1.00 85.75 406 ARG A CA 1
ATOM 3269 C C . ARG A 1 406 ? 71.358 4.096 -128.666 1.00 85.75 406 ARG A C 1
ATOM 3271 O O . ARG A 1 406 ? 71.668 4.463 -129.798 1.00 85.75 406 ARG A O 1
ATOM 3278 N N . ASN A 1 407 ? 72.237 3.564 -127.821 1.00 83.12 407 ASN A N 1
ATOM 3279 C CA . ASN A 1 407 ? 73.629 3.301 -128.182 1.00 83.12 407 ASN A CA 1
ATOM 3280 C C . ASN A 1 407 ? 73.735 2.170 -129.214 1.00 83.12 407 ASN A C 1
ATOM 3282 O O . ASN A 1 407 ? 74.431 2.353 -130.202 1.00 83.12 407 ASN A O 1
ATOM 3286 N N . VAL A 1 408 ? 72.977 1.078 -129.077 1.00 86.19 408 VAL A N 1
ATOM 3287 C CA . VAL A 1 408 ? 72.899 -0.012 -130.068 1.00 86.19 408 VAL A CA 1
ATOM 3288 C C . VAL A 1 408 ? 72.344 0.495 -131.403 1.00 86.19 408 VAL A C 1
ATOM 3290 O O . VAL A 1 408 ? 72.870 0.154 -132.462 1.00 86.19 408 VAL A O 1
ATOM 3293 N N . TYR A 1 409 ? 71.337 1.374 -131.390 1.00 85.56 409 TYR A N 1
ATOM 3294 C CA . TYR A 1 409 ? 70.860 2.046 -132.601 1.00 85.56 409 TYR A CA 1
ATOM 3295 C C . TYR A 1 409 ? 71.934 2.956 -133.217 1.00 85.56 409 TYR A C 1
ATOM 3297 O O . TYR A 1 409 ? 72.097 2.969 -134.435 1.00 85.56 409 TYR A O 1
ATOM 3305 N N . LEU A 1 410 ? 72.700 3.692 -132.405 1.00 82.00 410 LEU A N 1
ATOM 3306 C CA . LEU A 1 410 ? 73.807 4.526 -132.883 1.00 82.00 410 LEU A CA 1
ATOM 3307 C C . LEU A 1 410 ? 74.993 3.693 -133.393 1.00 82.00 410 LEU A C 1
ATOM 3309 O O . LEU A 1 410 ? 75.594 4.082 -134.386 1.00 82.00 410 LEU A O 1
ATOM 3313 N N . GLU A 1 411 ? 75.302 2.538 -132.806 1.00 82.12 411 GLU A N 1
ATOM 3314 C CA . GLU A 1 411 ? 76.304 1.588 -133.308 1.00 82.12 411 GLU A CA 1
ATOM 3315 C C . GLU A 1 411 ? 75.843 0.914 -134.604 1.00 82.12 411 GLU A C 1
ATOM 3317 O O . GLU A 1 411 ? 76.615 0.825 -135.557 1.00 82.12 411 GLU A O 1
ATOM 3322 N N . SER A 1 412 ? 74.569 0.521 -134.695 1.00 83.31 412 SER A N 1
ATOM 3323 C CA . SER A 1 412 ? 73.951 0.029 -135.931 1.00 83.31 412 SER A CA 1
ATOM 3324 C C . SER A 1 412 ? 73.958 1.105 -137.022 1.00 83.31 412 SER A C 1
ATOM 3326 O O . SER A 1 412 ? 74.300 0.840 -138.174 1.00 83.31 412 SER A O 1
ATOM 3328 N N . ARG A 1 413 ? 73.674 2.364 -136.668 1.00 85.19 413 ARG A N 1
ATOM 3329 C CA . ARG A 1 413 ? 73.739 3.487 -137.607 1.00 85.19 413 ARG A CA 1
ATOM 3330 C C . ARG A 1 413 ? 75.176 3.839 -137.987 1.00 85.19 413 ARG A C 1
ATOM 3332 O O . ARG A 1 413 ? 75.419 4.162 -139.143 1.00 85.19 413 ARG A O 1
ATOM 3339 N N . ASN A 1 414 ? 76.131 3.726 -137.067 1.00 77.50 414 ASN A N 1
ATOM 3340 C CA . ASN A 1 414 ? 77.553 3.923 -137.342 1.00 77.50 414 ASN A CA 1
ATOM 3341 C C . ASN A 1 414 ? 78.127 2.793 -138.202 1.00 77.50 414 ASN A C 1
ATOM 3343 O O . ASN A 1 414 ? 78.931 3.082 -139.076 1.00 77.50 414 ASN A O 1
ATOM 3347 N N . THR A 1 415 ? 77.688 1.543 -138.033 1.00 82.56 415 THR A N 1
ATOM 3348 C CA . THR A 1 415 ? 78.073 0.425 -138.915 1.00 82.56 415 THR A CA 1
ATOM 3349 C C . THR A 1 415 ? 77.413 0.519 -140.289 1.00 82.56 415 THR A C 1
ATOM 3351 O O . THR A 1 415 ? 78.085 0.292 -141.289 1.00 82.56 415 THR A O 1
ATOM 3354 N N . GLN A 1 416 ? 76.163 0.986 -140.389 1.00 80.56 416 GLN A N 1
ATOM 3355 C CA . GLN A 1 416 ? 75.584 1.397 -141.677 1.00 80.56 416 GLN A CA 1
ATOM 3356 C C . GLN A 1 416 ? 76.383 2.535 -142.325 1.00 80.56 416 GLN A C 1
ATOM 3358 O O . GLN A 1 416 ? 76.614 2.502 -143.529 1.00 80.56 416 GLN A O 1
ATOM 3363 N N . LEU A 1 417 ? 76.827 3.532 -141.551 1.00 77.12 417 LEU A N 1
ATOM 3364 C CA . LEU A 1 417 ? 77.624 4.649 -142.060 1.00 77.12 417 LEU A CA 1
ATOM 3365 C C . LEU A 1 417 ? 79.059 4.240 -142.415 1.00 77.12 417 LEU A C 1
ATOM 3367 O O . LEU A 1 417 ? 79.591 4.781 -143.378 1.00 77.12 417 LEU A O 1
ATOM 3371 N N . THR A 1 418 ? 79.688 3.282 -141.726 1.00 78.62 418 THR A N 1
ATOM 3372 C CA . THR A 1 418 ? 80.986 2.734 -142.151 1.00 78.62 418 THR A CA 1
ATOM 3373 C C . THR A 1 418 ? 80.840 1.789 -143.334 1.00 78.62 418 THR A C 1
ATOM 3375 O O . THR A 1 418 ? 81.671 1.859 -144.228 1.00 78.62 418 THR A O 1
ATOM 3378 N N . GLU A 1 419 ? 79.770 0.998 -143.446 1.00 80.00 419 GLU A N 1
ATOM 3379 C CA . GLU A 1 419 ? 79.452 0.266 -144.677 1.00 80.00 419 GLU A CA 1
ATOM 3380 C C . GLU A 1 419 ? 79.190 1.212 -145.853 1.00 80.00 419 GLU A C 1
ATOM 3382 O O . GLU A 1 419 ? 79.732 1.001 -146.936 1.00 80.00 419 GLU A O 1
ATOM 3387 N N . GLU A 1 420 ? 78.388 2.263 -145.662 1.00 78.31 420 GLU A N 1
ATOM 3388 C CA . GLU A 1 420 ? 78.196 3.315 -146.659 1.00 78.31 420 GLU A CA 1
ATOM 3389 C C . GLU A 1 420 ? 79.523 3.998 -146.985 1.00 78.31 420 GLU A C 1
ATOM 3391 O O . GLU A 1 420 ? 79.774 4.248 -148.155 1.00 78.31 420 GLU A O 1
ATOM 3396 N N . ASN A 1 421 ? 80.395 4.262 -146.009 1.00 73.50 421 ASN A N 1
ATOM 3397 C CA . ASN A 1 421 ? 81.708 4.861 -146.249 1.00 73.50 421 ASN A CA 1
ATOM 3398 C C . ASN A 1 421 ? 82.718 3.882 -146.862 1.00 73.50 421 ASN A C 1
ATOM 3400 O O . ASN A 1 421 ? 83.621 4.341 -147.542 1.00 73.50 421 ASN A O 1
ATOM 3404 N N . ILE A 1 422 ? 82.560 2.563 -146.722 1.00 77.75 422 ILE A N 1
ATOM 3405 C CA . ILE A 1 422 ? 83.354 1.542 -147.429 1.00 77.75 422 ILE A CA 1
ATOM 3406 C C . ILE A 1 422 ? 82.845 1.381 -148.867 1.00 77.75 422 ILE A C 1
ATOM 3408 O O . ILE A 1 422 ? 83.639 1.318 -149.802 1.00 77.75 422 ILE A O 1
ATOM 3412 N N . LYS A 1 423 ? 81.525 1.389 -149.083 1.00 78.44 423 LYS A N 1
ATOM 3413 C CA . LYS A 1 423 ? 80.900 1.394 -150.420 1.00 78.44 423 LYS A CA 1
ATOM 3414 C C . LYS A 1 423 ? 81.221 2.694 -151.167 1.00 78.44 423 LYS A C 1
ATOM 3416 O O . LYS A 1 423 ? 81.633 2.660 -152.322 1.00 78.44 423 LYS A O 1
ATOM 3421 N N . LYS A 1 424 ? 81.145 3.840 -150.484 1.00 73.44 424 LYS A N 1
ATOM 3422 C CA . LYS A 1 424 ? 81.607 5.138 -150.990 1.00 73.44 424 LYS A CA 1
ATOM 3423 C C . LYS A 1 424 ? 83.121 5.178 -151.127 1.00 73.44 424 LYS A C 1
ATOM 3425 O O . LYS A 1 424 ? 83.549 5.709 -152.124 1.00 73.44 424 LYS A O 1
ATOM 3430 N N . SER A 1 425 ? 83.931 4.592 -150.242 1.00 68.88 425 SER A N 1
ATOM 3431 C CA . SER A 1 425 ? 85.398 4.541 -150.401 1.00 68.88 425 SER A CA 1
ATOM 3432 C C . SER A 1 425 ? 85.813 3.662 -151.576 1.00 68.88 425 SER A C 1
ATOM 3434 O O . SER A 1 425 ? 86.675 4.061 -152.337 1.00 68.88 425 SER A O 1
ATOM 3436 N N . THR A 1 426 ? 85.176 2.517 -151.812 1.00 69.75 426 THR A N 1
ATOM 3437 C CA . THR A 1 426 ? 85.447 1.704 -153.010 1.00 69.75 426 THR A CA 1
ATOM 3438 C C . THR A 1 426 ? 84.984 2.401 -154.291 1.00 69.75 426 THR A C 1
ATOM 3440 O O . THR A 1 426 ? 85.686 2.342 -155.300 1.00 69.75 426 THR A O 1
ATOM 3443 N N . HIS A 1 427 ? 83.874 3.144 -154.244 1.00 69.12 427 HIS A N 1
ATOM 3444 C CA . HIS A 1 427 ? 83.456 4.003 -155.352 1.00 69.12 427 HIS A CA 1
ATOM 3445 C C . HIS A 1 427 ? 84.381 5.222 -155.533 1.00 69.12 427 HIS A C 1
ATOM 3447 O O . HIS A 1 427 ? 84.736 5.545 -156.660 1.00 69.12 427 HIS A O 1
ATOM 3453 N N . ILE A 1 428 ? 84.845 5.844 -154.449 1.00 61.47 428 ILE A N 1
ATOM 3454 C CA . ILE A 1 428 ? 85.803 6.955 -154.426 1.00 61.47 428 ILE A CA 1
ATOM 3455 C C . ILE A 1 428 ? 87.145 6.475 -154.961 1.00 61.47 428 ILE A C 1
ATOM 3457 O O . ILE A 1 428 ? 87.615 7.081 -155.898 1.00 61.47 428 ILE A O 1
ATOM 3461 N N . ASN A 1 429 ? 87.685 5.328 -154.553 1.00 60.91 429 ASN A N 1
ATOM 3462 C CA . ASN A 1 429 ? 88.899 4.758 -155.147 1.00 60.91 429 ASN A CA 1
ATOM 3463 C C . ASN A 1 429 ? 88.729 4.512 -156.667 1.00 60.91 429 ASN A C 1
ATOM 3465 O O . ASN A 1 429 ? 89.673 4.688 -157.435 1.00 60.91 429 ASN A O 1
ATOM 3469 N N . SER A 1 430 ? 87.521 4.142 -157.128 1.00 59.59 430 SER A N 1
ATOM 3470 C CA . SER A 1 430 ? 87.211 4.014 -158.567 1.00 59.59 430 SER A CA 1
ATOM 3471 C C . SER A 1 430 ? 87.030 5.358 -159.293 1.00 59.59 430 SER A C 1
ATOM 3473 O O . SER A 1 430 ? 87.235 5.425 -160.503 1.00 59.59 430 SER A O 1
ATOM 3475 N N . LEU A 1 431 ? 86.672 6.420 -158.563 1.00 53.78 431 LEU A N 1
ATOM 3476 C CA . LEU A 1 431 ? 86.462 7.778 -159.067 1.00 53.78 431 LEU A CA 1
ATOM 3477 C C . LEU A 1 431 ? 87.704 8.665 -158.911 1.00 53.78 431 LEU A C 1
ATOM 3479 O O . LEU A 1 431 ? 87.884 9.556 -159.716 1.00 53.78 431 LEU A O 1
ATOM 3483 N N . GLU A 1 432 ? 88.600 8.421 -157.960 1.00 52.81 432 GLU A N 1
ATOM 3484 C CA . GLU A 1 432 ? 89.906 9.074 -157.793 1.00 52.81 432 GLU A CA 1
ATOM 3485 C C . GLU A 1 432 ? 90.850 8.650 -158.918 1.00 52.81 432 GLU A C 1
ATOM 3487 O O . GLU A 1 432 ? 91.556 9.484 -159.482 1.00 52.81 432 GLU A O 1
ATOM 3492 N N . ALA A 1 433 ? 90.743 7.392 -159.357 1.00 53.84 433 ALA A N 1
ATOM 3493 C CA . ALA A 1 433 ? 91.319 6.909 -160.611 1.00 53.84 433 ALA A CA 1
ATOM 3494 C C . ALA A 1 433 ? 90.754 7.607 -161.875 1.00 53.84 433 ALA A C 1
ATOM 3496 O O . ALA A 1 433 ? 91.282 7.390 -162.961 1.00 53.84 433 ALA A O 1
ATOM 3497 N N . GLN A 1 434 ? 89.701 8.428 -161.749 1.00 50.84 434 GLN A N 1
ATOM 3498 C CA . GLN A 1 434 ? 89.077 9.208 -162.834 1.00 50.84 434 GLN A CA 1
ATOM 3499 C C . GLN A 1 434 ? 89.109 10.736 -162.569 1.00 50.84 434 GLN A C 1
ATOM 3501 O O . GLN A 1 434 ? 89.025 11.534 -163.498 1.00 50.84 434 GLN A O 1
ATOM 3506 N N . LEU A 1 435 ? 89.297 11.163 -161.315 1.00 41.81 435 LEU A N 1
ATOM 3507 C CA . LEU A 1 435 ? 89.403 12.556 -160.859 1.00 41.81 435 LEU A CA 1
ATOM 3508 C C . LEU A 1 435 ? 90.857 13.033 -160.742 1.00 41.81 435 LEU A C 1
ATOM 3510 O O . LEU A 1 435 ? 91.091 14.237 -160.673 1.00 41.81 435 LEU A O 1
ATOM 3514 N N . LEU A 1 436 ? 91.837 12.127 -160.838 1.00 46.53 436 LEU A N 1
ATOM 3515 C CA . LEU A 1 436 ? 93.226 12.488 -161.148 1.00 46.53 436 LEU A CA 1
ATOM 3516 C C . LEU A 1 436 ? 93.379 13.163 -162.526 1.00 46.53 436 LEU A C 1
ATOM 3518 O O . LEU A 1 436 ? 94.399 13.803 -162.771 1.00 46.53 436 LEU A O 1
ATOM 3522 N N . GLU A 1 437 ? 92.380 13.046 -163.410 1.00 39.69 437 GLU A N 1
ATOM 3523 C CA . GLU A 1 437 ? 92.398 13.619 -164.762 1.00 39.69 437 GLU A CA 1
ATOM 3524 C C . GLU A 1 437 ? 91.495 14.862 -164.929 1.00 39.69 437 GLU A C 1
ATOM 3526 O O . GLU A 1 437 ? 91.742 15.666 -165.830 1.00 39.69 437 GLU A O 1
ATOM 3531 N N . LEU A 1 438 ? 90.481 15.086 -164.071 1.00 36.44 438 LEU A N 1
ATOM 3532 C CA . LEU A 1 438 ? 89.456 16.112 -164.334 1.00 36.44 438 LEU A CA 1
ATOM 3533 C C . LEU A 1 438 ? 88.999 16.958 -163.120 1.00 36.44 438 LEU A C 1
ATOM 3535 O O . LEU A 1 438 ? 87.892 16.801 -162.606 1.00 36.44 438 LEU A O 1
ATOM 3539 N N . ASN A 1 439 ? 89.786 18.000 -162.820 1.00 33.59 439 ASN A N 1
ATOM 3540 C CA . ASN A 1 439 ? 89.553 19.079 -161.834 1.00 33.59 439 ASN A CA 1
ATOM 3541 C C . ASN A 1 439 ? 89.799 18.672 -160.363 1.00 33.59 439 ASN A C 1
ATOM 3543 O O . ASN A 1 439 ? 89.170 17.765 -159.844 1.00 33.59 439 ASN A O 1
ATOM 3547 N N . ALA A 1 440 ? 90.649 19.348 -159.583 1.00 38.44 440 ALA A N 1
ATOM 3548 C CA . ALA A 1 440 ? 91.319 20.639 -159.785 1.00 38.44 440 ALA A CA 1
ATOM 3549 C C . ALA A 1 440 ? 90.383 21.855 -159.994 1.00 38.44 440 ALA A C 1
ATOM 3551 O O . ALA A 1 440 ? 90.678 22.713 -160.827 1.00 38.44 440 ALA A O 1
ATOM 3552 N N . LYS A 1 441 ? 89.280 21.930 -159.219 1.00 35.78 441 LYS A N 1
ATOM 3553 C CA . LYS A 1 441 ? 88.622 23.176 -158.744 1.00 35.78 441 LYS A CA 1
ATOM 3554 C C . LYS A 1 441 ? 87.504 22.908 -157.707 1.00 35.78 441 LYS A C 1
ATOM 3556 O O . LYS A 1 441 ? 86.433 22.473 -158.101 1.00 35.78 441 LYS A O 1
ATOM 3561 N N . ILE A 1 442 ? 87.777 23.266 -156.442 1.00 33.28 442 ILE A N 1
ATOM 3562 C CA . ILE A 1 442 ? 86.929 24.054 -155.502 1.00 33.28 442 ILE A CA 1
ATOM 3563 C C . ILE A 1 442 ? 85.481 23.539 -155.264 1.00 33.28 442 ILE A C 1
ATOM 3565 O O . ILE A 1 442 ? 84.677 23.574 -156.185 1.00 33.28 442 ILE A O 1
ATOM 3569 N N . GLU A 1 443 ? 85.003 23.063 -154.100 1.00 29.98 443 GLU A N 1
ATOM 3570 C CA . GLU A 1 443 ? 85.341 23.176 -152.652 1.00 29.98 443 GLU A CA 1
ATOM 3571 C C . GLU A 1 443 ? 84.680 24.344 -151.858 1.00 29.98 443 GLU A C 1
ATOM 3573 O O . GLU A 1 443 ? 84.736 25.498 -152.275 1.00 29.98 443 GLU A O 1
ATOM 3578 N N . SER A 1 444 ? 84.150 24.019 -150.654 1.00 29.19 444 SER A N 1
ATOM 3579 C CA . SER A 1 444 ? 83.646 24.873 -149.532 1.00 29.19 444 SER A CA 1
ATOM 3580 C C . SER A 1 444 ? 82.209 25.485 -149.583 1.00 29.19 444 SER A C 1
ATOM 3582 O O . SER A 1 444 ? 81.679 25.662 -150.672 1.00 29.19 444 SER A O 1
ATOM 3584 N N . ILE A 1 445 ? 81.517 25.892 -148.481 1.00 37.25 445 ILE A N 1
ATOM 3585 C CA . ILE A 1 445 ? 81.325 25.357 -147.088 1.00 37.25 445 ILE A CA 1
ATOM 3586 C C . ILE A 1 445 ? 80.199 26.149 -146.308 1.00 37.25 445 ILE A C 1
ATOM 3588 O O . ILE A 1 445 ? 79.879 27.261 -146.710 1.00 37.25 445 ILE A O 1
ATOM 3592 N N . GLN A 1 446 ? 79.691 25.635 -145.156 1.00 34.00 446 GLN A N 1
ATOM 3593 C CA . GLN A 1 446 ? 79.024 26.343 -143.999 1.00 34.00 446 GLN A CA 1
ATOM 3594 C C . GLN A 1 446 ? 77.558 26.886 -144.118 1.00 34.00 446 GLN A C 1
ATOM 3596 O O . GLN A 1 446 ? 77.086 27.116 -145.222 1.00 34.00 446 GLN A O 1
ATOM 3601 N N . ALA A 1 447 ? 76.746 27.112 -143.047 1.00 30.33 447 ALA A N 1
ATOM 3602 C CA . ALA A 1 447 ? 76.830 26.862 -141.573 1.00 30.33 447 ALA A CA 1
ATOM 3603 C C . ALA A 1 447 ? 75.440 26.911 -140.830 1.00 30.33 447 ALA A C 1
ATOM 3605 O O . ALA A 1 447 ? 74.391 27.014 -141.462 1.00 30.33 447 ALA A O 1
ATOM 3606 N N . HIS A 1 448 ? 75.444 26.820 -139.482 1.00 32.12 448 HIS A N 1
ATOM 3607 C CA . HIS A 1 448 ? 74.298 26.799 -138.526 1.00 32.12 448 HIS A CA 1
ATOM 3608 C C . HIS A 1 448 ? 74.285 28.073 -137.607 1.00 32.12 448 HIS A C 1
ATOM 3610 O O . HIS A 1 448 ? 75.011 29.006 -137.931 1.00 32.12 448 HIS A O 1
ATOM 3616 N N . LYS A 1 449 ? 73.567 28.257 -136.468 1.00 37.25 449 LYS A N 1
ATOM 3617 C CA . LYS A 1 449 ? 72.773 27.404 -135.531 1.00 37.25 449 LYS A CA 1
ATOM 3618 C C . LYS A 1 449 ? 71.873 28.271 -134.584 1.00 37.25 449 LYS A C 1
ATOM 3620 O O . LYS A 1 449 ? 72.013 29.488 -134.582 1.00 37.25 449 LYS A O 1
ATOM 3625 N N . SER A 1 450 ? 71.059 27.642 -133.718 1.00 38.50 450 SER A N 1
ATOM 3626 C CA . SER A 1 450 ? 70.325 28.199 -132.542 1.00 38.50 450 SER A CA 1
ATOM 3627 C C . SER A 1 450 ? 70.545 27.316 -131.260 1.00 38.50 450 SER A C 1
ATOM 3629 O O . SER A 1 450 ? 71.440 26.460 -131.299 1.00 38.50 450 SER A O 1
ATOM 3631 N N . ASP A 1 451 ? 69.891 27.422 -130.078 1.00 36.84 451 ASP A N 1
ATOM 3632 C CA . ASP A 1 451 ? 68.592 28.007 -129.641 1.00 36.84 451 ASP A CA 1
ATOM 3633 C C . ASP A 1 451 ? 68.460 28.100 -128.080 1.00 36.84 451 ASP A C 1
ATOM 3635 O O . ASP A 1 451 ? 69.270 27.470 -127.395 1.00 36.84 451 ASP A O 1
ATOM 3639 N N . GLY A 1 452 ? 67.402 28.746 -127.533 1.00 35.78 452 GLY A N 1
ATOM 3640 C CA . GLY A 1 452 ? 66.820 28.440 -126.192 1.00 35.78 452 GLY A CA 1
ATOM 3641 C C . GLY A 1 452 ? 66.715 29.535 -125.090 1.00 35.78 452 GLY A C 1
ATOM 3642 O O . GLY A 1 452 ? 67.692 30.217 -124.805 1.00 35.78 452 GLY A O 1
ATOM 3643 N N . GLU A 1 453 ? 65.557 29.624 -124.392 1.00 44.31 453 GLU A N 1
ATOM 3644 C CA . GLU A 1 453 ? 65.364 30.450 -123.158 1.00 44.31 453 GLU A CA 1
ATOM 3645 C C . GLU A 1 453 ? 64.218 29.988 -122.190 1.00 44.31 453 GLU A C 1
ATOM 3647 O O . GLU A 1 453 ? 63.841 30.692 -121.259 1.00 44.31 453 GLU A O 1
ATOM 3652 N N . THR A 1 454 ? 63.616 28.800 -122.363 1.00 49.06 454 THR A N 1
ATOM 3653 C CA . THR A 1 454 ? 62.325 28.423 -121.716 1.00 49.06 454 THR A CA 1
ATOM 3654 C C . THR A 1 454 ? 62.387 27.575 -120.429 1.00 49.06 454 THR A C 1
ATOM 3656 O O . THR A 1 454 ? 61.343 27.142 -119.939 1.00 49.06 454 THR A O 1
ATOM 3659 N N . ALA A 1 455 ? 63.567 27.306 -119.862 1.00 54.09 455 ALA A N 1
ATOM 3660 C CA . ALA A 1 455 ? 63.717 26.331 -118.768 1.00 54.09 455 ALA A CA 1
ATOM 3661 C C . ALA A 1 455 ? 63.511 26.896 -117.343 1.00 54.09 455 ALA A C 1
ATOM 3663 O O . ALA A 1 455 ? 62.865 26.256 -116.512 1.00 54.09 455 ALA A O 1
ATOM 3664 N N . GLU A 1 456 ? 64.052 28.080 -117.040 1.00 56.16 456 GLU A N 1
ATOM 3665 C CA . GLU A 1 456 ? 64.251 28.525 -115.647 1.00 56.16 456 GLU A CA 1
ATOM 3666 C C . GLU A 1 456 ? 62.955 28.898 -114.909 1.00 56.16 456 GLU A C 1
ATOM 3668 O O . GLU A 1 456 ? 62.795 28.582 -113.728 1.00 56.16 456 GLU A O 1
ATOM 3673 N N . LEU A 1 457 ? 61.992 29.516 -115.604 1.00 54.50 457 LEU A N 1
ATOM 3674 C CA . LEU A 1 457 ? 60.714 29.927 -115.005 1.00 54.50 457 LEU A CA 1
ATOM 3675 C C . LEU A 1 457 ? 59.917 28.738 -114.446 1.00 54.50 457 LEU A C 1
ATOM 3677 O O . LEU A 1 457 ? 59.265 28.869 -113.412 1.00 54.50 457 LEU A O 1
ATOM 3681 N N . LYS A 1 458 ? 60.008 27.564 -115.085 1.00 55.59 458 LYS A N 1
ATOM 3682 C CA . LYS A 1 458 ? 59.261 26.368 -114.670 1.00 55.59 458 LYS A CA 1
ATOM 3683 C C . LYS A 1 458 ? 59.789 25.766 -113.364 1.00 55.59 458 LYS A C 1
ATOM 3685 O O . LYS A 1 458 ? 59.003 25.270 -112.564 1.00 55.59 458 LYS A O 1
ATOM 3690 N N . ILE A 1 459 ? 61.098 25.855 -113.125 1.00 68.12 459 ILE A N 1
ATOM 3691 C CA . ILE A 1 459 ? 61.724 25.417 -111.867 1.00 68.12 459 ILE A CA 1
ATOM 3692 C C . ILE A 1 459 ? 61.269 26.329 -110.719 1.00 68.12 459 ILE A C 1
ATOM 3694 O O . ILE A 1 459 ? 60.912 25.855 -109.643 1.00 68.12 459 ILE A O 1
ATOM 3698 N N . LYS A 1 460 ? 61.207 27.644 -110.964 1.00 66.06 460 LYS A N 1
ATOM 3699 C CA . LYS A 1 460 ? 60.868 28.635 -109.934 1.00 66.06 460 LYS A CA 1
ATOM 3700 C C . LYS A 1 460 ? 59.426 28.526 -109.422 1.00 66.06 460 LYS A C 1
ATOM 3702 O O . LYS A 1 460 ? 59.207 28.715 -108.231 1.00 66.06 460 LYS A O 1
ATOM 3707 N N . CYS A 1 461 ? 58.466 28.187 -110.286 1.00 63.75 461 CYS A N 1
ATOM 3708 C CA . CYS A 1 461 ? 57.084 27.928 -109.866 1.00 63.75 461 CYS A CA 1
ATOM 3709 C C . CYS A 1 461 ? 56.962 26.657 -109.011 1.00 63.75 461 CYS A C 1
ATOM 3711 O O . CYS A 1 461 ? 56.338 26.703 -107.956 1.00 63.75 461 CYS A O 1
ATOM 3713 N N . ASN A 1 462 ? 57.594 25.551 -109.424 1.00 69.25 462 ASN A N 1
ATOM 3714 C CA . ASN A 1 462 ? 57.516 24.280 -108.696 1.00 69.25 462 ASN A CA 1
ATOM 3715 C C . ASN A 1 462 ? 58.059 24.383 -107.260 1.00 69.25 462 ASN A C 1
ATOM 3717 O O . ASN A 1 462 ? 57.484 23.791 -106.350 1.00 69.25 462 ASN A O 1
ATOM 3721 N N . ASN A 1 463 ? 59.142 25.138 -107.049 1.00 71.94 463 ASN A N 1
ATOM 3722 C CA . ASN A 1 463 ? 59.729 25.299 -105.717 1.00 71.94 463 ASN A CA 1
ATOM 3723 C C . ASN A 1 463 ? 58.774 26.034 -104.757 1.00 71.94 463 ASN A C 1
ATOM 3725 O O . ASN A 1 463 ? 58.570 25.570 -103.641 1.00 71.94 463 ASN A O 1
ATOM 3729 N N . LEU A 1 464 ? 58.137 27.122 -105.214 1.00 70.50 464 LEU A N 1
ATOM 3730 C CA . LEU A 1 464 ? 57.166 27.884 -104.414 1.00 70.50 464 LEU A CA 1
ATOM 3731 C C . LEU A 1 464 ? 55.901 27.069 -104.091 1.00 70.50 464 LEU A C 1
ATOM 3733 O O . LEU A 1 464 ? 55.354 27.194 -103.000 1.00 70.50 464 LEU A O 1
ATOM 3737 N N . GLU A 1 465 ? 55.445 26.215 -105.013 1.00 72.50 465 GLU A N 1
ATOM 3738 C CA . GLU A 1 465 ? 54.314 25.304 -104.772 1.00 72.50 465 GLU A CA 1
ATOM 3739 C C . GLU A 1 465 ? 54.644 24.276 -103.667 1.00 72.50 465 GLU A C 1
ATOM 3741 O O . GLU A 1 465 ? 53.788 23.969 -102.838 1.00 72.50 465 GLU A O 1
ATOM 3746 N N . SER A 1 466 ? 55.892 23.787 -103.612 1.00 74.19 466 SER A N 1
ATOM 3747 C CA . SER A 1 466 ? 56.374 22.888 -102.549 1.00 74.19 466 SER A CA 1
ATOM 3748 C C . SER A 1 466 ? 56.442 23.596 -101.193 1.00 74.19 466 SER A C 1
ATOM 3750 O O . SER A 1 466 ? 55.926 23.081 -100.206 1.00 74.19 466 SER A O 1
ATOM 3752 N N . GLU A 1 467 ? 57.017 24.800 -101.162 1.00 74.62 467 GLU A N 1
ATOM 3753 C CA . GLU A 1 467 ? 57.195 25.624 -99.957 1.00 74.62 467 GLU A CA 1
ATOM 3754 C C . GLU A 1 467 ? 55.831 25.963 -99.312 1.00 74.62 467 GLU A C 1
ATOM 3756 O O . GLU A 1 467 ? 55.612 25.711 -98.127 1.00 74.62 467 GLU A O 1
ATOM 3761 N N . ILE A 1 468 ? 54.846 26.377 -100.123 1.00 73.75 468 ILE A N 1
ATOM 3762 C CA . ILE A 1 468 ? 53.452 26.610 -99.693 1.00 73.75 468 ILE A CA 1
ATOM 3763 C C . ILE A 1 468 ? 52.779 25.326 -99.172 1.00 73.75 468 ILE A C 1
ATOM 3765 O O . ILE A 1 468 ? 51.928 25.379 -98.278 1.00 73.75 468 ILE A O 1
ATOM 3769 N N . GLN A 1 469 ? 53.104 24.161 -99.736 1.00 75.00 469 GLN A N 1
ATOM 3770 C CA . GLN A 1 469 ? 52.503 22.895 -99.318 1.00 75.00 469 GLN A CA 1
ATOM 3771 C C . GLN A 1 469 ? 53.123 22.351 -98.019 1.00 75.00 469 GLN A C 1
ATOM 3773 O O . GLN A 1 469 ? 52.404 21.742 -97.223 1.00 75.00 469 GLN A O 1
ATOM 3778 N N . GLU A 1 470 ? 54.402 22.622 -97.759 1.00 78.06 470 GLU A N 1
ATOM 3779 C CA . GLU A 1 470 ? 55.052 22.351 -96.472 1.00 78.06 470 GLU A CA 1
ATOM 3780 C C . GLU A 1 470 ? 54.477 23.243 -95.359 1.00 78.06 470 GLU A C 1
ATOM 3782 O O . GLU A 1 470 ? 54.031 22.710 -94.337 1.00 78.06 470 GLU A O 1
ATOM 3787 N N . GLU A 1 471 ? 54.344 24.559 -95.594 1.00 77.25 471 GLU A N 1
ATOM 3788 C CA . GLU A 1 471 ? 53.682 25.482 -94.654 1.00 77.25 471 GLU A CA 1
ATOM 3789 C C . GLU A 1 471 ? 52.261 25.015 -94.295 1.00 77.25 471 GLU A C 1
ATOM 3791 O O . GLU A 1 471 ? 51.887 25.001 -93.123 1.00 77.25 471 GLU A O 1
ATOM 3796 N N . ARG A 1 472 ? 51.465 24.562 -95.277 1.00 80.56 472 ARG A N 1
ATOM 3797 C CA . ARG A 1 472 ? 50.110 24.021 -95.038 1.00 80.56 472 ARG A CA 1
ATOM 3798 C C . ARG A 1 472 ? 50.104 22.780 -94.150 1.00 80.56 472 ARG A C 1
ATOM 3800 O O . ARG A 1 472 ? 49.226 22.650 -93.298 1.00 80.56 472 ARG A O 1
ATOM 3807 N N . VAL A 1 473 ? 51.048 21.860 -94.347 1.00 79.56 473 VAL A N 1
ATOM 3808 C CA . VAL A 1 473 ? 51.167 20.648 -93.520 1.00 79.56 473 VAL A CA 1
ATOM 3809 C C . VAL A 1 473 ? 51.570 21.007 -92.088 1.00 79.56 473 VAL A C 1
ATOM 3811 O O . VAL A 1 473 ? 51.105 20.369 -91.144 1.00 79.56 473 VAL A O 1
ATOM 3814 N N . GLU A 1 474 ? 52.391 22.038 -91.899 1.00 81.38 474 GLU A N 1
ATOM 3815 C CA . GLU A 1 474 ? 52.743 22.542 -90.571 1.00 81.38 474 GLU A CA 1
ATOM 3816 C C . GLU A 1 474 ? 51.577 23.282 -89.893 1.00 81.38 474 GLU A C 1
ATOM 3818 O O . GLU A 1 474 ? 51.304 23.046 -88.715 1.00 81.38 474 GLU A O 1
ATOM 3823 N N . LEU A 1 475 ? 50.799 24.059 -90.654 1.00 78.44 475 LEU A N 1
ATOM 3824 C CA . LEU A 1 475 ? 49.570 24.713 -90.191 1.00 78.44 475 LEU A CA 1
ATOM 3825 C C . LEU A 1 475 ? 48.534 23.696 -89.681 1.00 78.44 475 LEU A C 1
ATOM 3827 O O . LEU A 1 475 ? 47.968 23.885 -88.607 1.00 78.44 475 LEU A O 1
ATOM 3831 N N . VAL A 1 476 ? 48.331 22.580 -90.395 1.00 79.56 476 VAL A N 1
ATOM 3832 C CA . VAL A 1 476 ? 47.423 21.501 -89.957 1.00 79.56 476 VAL A CA 1
ATOM 3833 C C . VAL A 1 476 ? 47.912 20.834 -88.667 1.00 79.56 476 VAL A C 1
ATOM 3835 O O . VAL A 1 476 ? 47.101 20.599 -87.771 1.00 79.56 476 VAL A O 1
ATOM 3838 N N . LYS A 1 477 ? 49.223 20.579 -88.517 1.00 84.44 477 LYS A N 1
ATOM 3839 C CA . LYS A 1 477 ? 49.787 20.047 -87.259 1.00 84.44 477 LYS A CA 1
ATOM 3840 C C . LYS A 1 477 ? 49.521 21.001 -86.094 1.00 84.44 477 LYS A C 1
ATOM 3842 O O . LYS A 1 477 ? 48.992 20.570 -85.070 1.00 84.44 477 LYS A O 1
ATOM 3847 N N . LEU A 1 478 ? 49.834 22.288 -86.269 1.00 84.69 478 LEU A N 1
ATOM 3848 C CA . LEU A 1 478 ? 49.576 23.336 -85.276 1.00 84.69 478 LEU A CA 1
ATOM 3849 C C . LEU A 1 478 ? 48.090 23.410 -84.908 1.00 84.69 478 LEU A C 1
ATOM 3851 O O . LEU A 1 478 ? 47.763 23.545 -83.733 1.00 84.69 478 LEU A O 1
ATOM 3855 N N . GLN A 1 479 ? 47.192 23.258 -85.882 1.00 78.62 479 GLN A N 1
ATOM 3856 C CA . GLN A 1 479 ? 45.751 23.258 -85.649 1.00 78.62 479 GLN A CA 1
ATOM 3857 C C . GLN A 1 479 ? 45.300 22.050 -84.806 1.00 78.62 479 GLN A C 1
ATOM 3859 O O . GLN A 1 479 ? 44.605 22.245 -83.811 1.00 78.62 479 GLN A O 1
ATOM 3864 N N . THR A 1 480 ? 45.779 20.832 -85.096 1.00 84.62 480 THR A N 1
ATOM 3865 C CA . THR A 1 480 ? 45.513 19.663 -84.229 1.00 84.62 480 THR A CA 1
ATOM 3866 C C . THR A 1 480 ? 46.139 19.780 -82.836 1.00 84.62 480 THR A C 1
ATOM 3868 O O . THR A 1 480 ? 45.583 19.269 -81.866 1.00 84.62 480 THR A O 1
ATOM 3871 N N . GLU A 1 481 ? 47.276 20.464 -82.701 1.00 87.12 481 GLU A N 1
ATOM 3872 C CA . GLU A 1 481 ? 47.916 20.679 -81.400 1.00 87.12 481 GLU A CA 1
ATOM 3873 C C . GLU A 1 481 ? 47.138 21.711 -80.560 1.00 87.12 481 GLU A C 1
ATOM 3875 O O . GLU A 1 481 ? 46.948 21.518 -79.360 1.00 87.12 481 GLU A O 1
ATOM 3880 N N . ILE A 1 482 ? 46.582 22.749 -81.198 1.00 83.50 482 ILE A N 1
ATOM 3881 C CA . ILE A 1 482 ? 45.639 23.694 -80.579 1.00 83.50 482 ILE A CA 1
ATOM 3882 C C . ILE A 1 482 ? 44.351 22.979 -80.142 1.00 83.50 482 ILE A C 1
ATOM 3884 O O . ILE A 1 482 ? 43.891 23.201 -79.025 1.00 83.50 482 ILE A O 1
ATOM 3888 N N . GLU A 1 483 ? 43.787 22.091 -80.965 1.00 84.25 483 GLU A N 1
ATOM 3889 C CA . GLU A 1 483 ? 42.592 21.308 -80.609 1.00 84.25 483 GLU A CA 1
ATOM 3890 C C . GLU A 1 483 ? 42.839 20.390 -79.398 1.00 84.25 483 GLU A C 1
ATOM 3892 O O . GLU A 1 483 ? 42.028 20.368 -78.467 1.00 84.25 483 GLU A O 1
ATOM 3897 N N . LYS A 1 484 ? 43.994 19.709 -79.337 1.00 88.31 484 LYS A N 1
ATOM 3898 C CA . LYS A 1 484 ? 44.413 18.952 -78.143 1.00 88.31 484 LYS A CA 1
ATOM 3899 C C . LYS A 1 484 ? 44.542 19.846 -76.910 1.00 88.31 484 LYS A C 1
ATOM 3901 O O . LYS A 1 484 ? 44.054 19.472 -75.846 1.00 88.31 484 LYS A O 1
ATOM 3906 N N . LEU A 1 485 ? 45.188 21.008 -77.035 1.00 87.12 485 LEU A N 1
ATOM 3907 C CA . LEU A 1 485 ? 45.378 21.954 -75.930 1.00 87.12 485 LEU A CA 1
ATOM 3908 C C . LEU A 1 485 ? 44.045 22.517 -75.416 1.00 87.12 485 LEU A C 1
ATOM 3910 O O . LEU A 1 485 ? 43.883 22.660 -74.206 1.00 87.12 485 LEU A O 1
ATOM 3914 N N . LEU A 1 486 ? 43.079 22.777 -76.301 1.00 85.31 486 LEU A N 1
ATOM 3915 C CA . LEU A 1 486 ? 41.724 23.199 -75.932 1.00 85.31 486 LEU A CA 1
ATOM 3916 C C . LEU A 1 486 ? 40.972 22.094 -75.177 1.00 85.31 486 LEU A C 1
ATOM 3918 O O . LEU A 1 486 ? 40.433 22.362 -74.105 1.00 85.31 486 LEU A O 1
ATOM 3922 N N . TYR A 1 487 ? 41.005 20.850 -75.666 1.00 89.81 487 TYR A N 1
ATOM 3923 C CA . TYR A 1 487 ? 40.405 19.706 -74.965 1.00 89.81 487 TYR A CA 1
ATOM 3924 C C . TYR A 1 487 ? 41.053 19.458 -73.590 1.00 89.81 487 TYR A C 1
ATOM 3926 O O . TYR A 1 487 ? 40.367 19.176 -72.603 1.00 89.81 487 TYR A O 1
ATOM 3934 N N . HIS A 1 488 ? 42.378 19.612 -73.492 1.00 88.19 488 HIS A N 1
ATOM 3935 C CA . HIS A 1 488 ? 43.083 19.530 -72.214 1.00 88.19 488 HIS A CA 1
ATOM 3936 C C . HIS A 1 488 ? 42.676 20.673 -71.275 1.00 88.19 488 HIS A C 1
ATOM 3938 O O . HIS A 1 488 ? 42.425 20.423 -70.100 1.00 88.19 488 HIS A O 1
ATOM 3944 N N . HIS A 1 489 ? 42.549 21.906 -71.780 1.00 87.94 489 HIS A N 1
ATOM 3945 C CA . HIS A 1 489 ? 42.103 23.062 -71.000 1.00 87.94 489 HIS A CA 1
ATOM 3946 C C . HIS A 1 489 ? 40.680 22.879 -70.455 1.00 87.94 489 HIS A C 1
ATOM 3948 O O . HIS A 1 489 ? 40.464 23.097 -69.266 1.00 87.94 489 HIS A O 1
ATOM 3954 N N . GLU A 1 490 ? 39.738 22.409 -71.277 1.00 88.81 490 GLU A N 1
ATOM 3955 C CA . GLU A 1 490 ? 38.365 22.095 -70.860 1.00 88.81 490 GLU A CA 1
ATOM 3956 C C . GLU A 1 490 ? 38.334 20.981 -69.798 1.00 88.81 490 GLU A C 1
ATOM 3958 O O . GLU A 1 490 ? 37.677 21.116 -68.764 1.00 88.81 490 GLU A O 1
ATOM 3963 N N . THR A 1 491 ? 39.116 19.912 -69.988 1.00 88.12 491 THR A N 1
ATOM 3964 C CA . THR A 1 491 ? 39.252 18.823 -69.003 1.00 88.12 491 THR A CA 1
ATOM 3965 C C . THR A 1 491 ? 39.783 19.344 -67.661 1.00 88.12 491 THR A C 1
ATOM 3967 O O . THR A 1 491 ? 39.218 19.047 -66.607 1.00 88.12 491 THR A O 1
ATOM 3970 N N . LEU A 1 492 ? 40.831 20.171 -67.688 1.00 87.06 492 LEU A N 1
ATOM 3971 C CA . LEU A 1 492 ? 41.451 20.758 -66.496 1.00 87.06 492 LEU A CA 1
ATOM 3972 C C . LEU A 1 492 ? 40.525 21.796 -65.832 1.00 87.06 492 LEU A C 1
ATOM 3974 O O . LEU A 1 492 ? 40.500 21.913 -64.607 1.00 87.06 492 LEU A O 1
ATOM 3978 N N . GLN A 1 493 ? 39.714 22.523 -66.606 1.00 89.00 493 GLN A N 1
ATOM 3979 C CA . GLN A 1 493 ? 38.691 23.436 -66.090 1.00 89.00 493 GLN A CA 1
ATOM 3980 C C . GLN A 1 493 ? 37.570 22.673 -65.366 1.00 89.00 493 GLN A C 1
ATOM 3982 O O . GLN A 1 493 ? 37.176 23.075 -64.270 1.00 89.00 493 GLN A O 1
ATOM 3987 N N . ASN A 1 494 ? 37.112 21.546 -65.919 1.00 88.56 494 ASN A N 1
ATOM 3988 C CA . ASN A 1 494 ? 36.118 20.680 -65.281 1.00 88.56 494 ASN A CA 1
ATOM 3989 C C . ASN A 1 494 ? 36.658 20.040 -63.988 1.00 88.56 494 ASN A C 1
ATOM 3991 O O . ASN A 1 494 ? 35.990 20.095 -62.958 1.00 88.56 494 ASN A O 1
ATOM 3995 N N . GLN A 1 495 ? 37.902 19.549 -63.986 1.00 90.56 495 GLN A N 1
ATOM 3996 C CA . GLN A 1 495 ? 38.565 19.053 -62.769 1.00 90.56 495 GLN A CA 1
ATOM 3997 C C . GLN A 1 495 ? 38.709 20.145 -61.695 1.00 90.56 495 GLN A C 1
ATOM 3999 O O . GLN A 1 495 ? 38.483 19.889 -60.513 1.00 90.56 495 GLN A O 1
ATOM 4004 N N . ASN A 1 496 ? 39.025 21.387 -62.081 1.00 87.69 496 ASN A N 1
ATOM 4005 C CA . ASN A 1 496 ? 39.026 22.517 -61.148 1.00 87.69 496 ASN A CA 1
ATOM 4006 C C . ASN A 1 496 ? 37.619 22.830 -60.609 1.00 87.69 496 ASN A C 1
ATOM 4008 O O . ASN A 1 496 ? 37.496 23.216 -59.447 1.00 87.69 496 ASN A O 1
ATOM 4012 N N . LEU A 1 497 ? 36.558 22.665 -61.404 1.00 91.62 497 LEU A N 1
ATOM 4013 C CA . LEU A 1 497 ? 35.181 22.839 -60.933 1.00 91.62 497 LEU A CA 1
ATOM 4014 C C . LEU A 1 497 ? 34.823 21.783 -59.873 1.00 91.62 497 LEU A C 1
ATOM 4016 O O . LEU A 1 497 ? 34.352 22.140 -58.794 1.00 91.62 497 LEU A O 1
ATOM 4020 N N . GLU A 1 498 ? 35.111 20.507 -60.142 1.00 88.75 498 GLU A N 1
ATOM 4021 C CA . GLU A 1 498 ? 34.894 19.399 -59.200 1.00 88.75 498 GLU A CA 1
ATOM 4022 C C . GLU A 1 498 ? 35.696 19.579 -57.903 1.00 88.75 498 GLU A C 1
ATOM 4024 O O . GLU A 1 498 ? 35.146 19.426 -56.810 1.00 88.75 498 GLU A O 1
ATOM 4029 N N . LEU A 1 499 ? 36.968 19.984 -58.003 1.00 89.56 499 LEU A N 1
ATOM 4030 C CA . LEU A 1 499 ? 37.807 20.289 -56.842 1.00 89.56 499 LEU A CA 1
ATOM 4031 C C . LEU A 1 499 ? 37.245 21.445 -56.008 1.00 89.56 499 LEU A C 1
ATOM 4033 O O . LEU A 1 499 ? 37.226 21.338 -54.785 1.00 89.56 499 LEU A O 1
ATOM 4037 N N . ASN A 1 500 ? 36.749 22.522 -56.627 1.00 90.75 500 ASN A N 1
ATOM 4038 C CA . ASN A 1 500 ? 36.125 23.623 -55.886 1.00 90.75 500 ASN A CA 1
ATOM 4039 C C . ASN A 1 500 ? 34.832 23.180 -55.180 1.00 90.75 500 ASN A C 1
ATOM 4041 O O . ASN A 1 500 ? 34.638 23.525 -54.016 1.00 90.75 500 ASN A O 1
ATOM 4045 N N . ILE A 1 501 ? 33.994 22.361 -55.827 1.00 91.62 501 ILE A N 1
ATOM 4046 C CA . ILE A 1 501 ? 32.783 21.790 -55.211 1.00 91.62 501 ILE A CA 1
ATOM 4047 C C . ILE A 1 501 ? 33.150 20.906 -54.007 1.00 91.62 501 ILE A C 1
ATOM 4049 O O . ILE A 1 501 ? 32.556 21.044 -52.938 1.00 91.62 501 ILE A O 1
ATOM 4053 N N . ALA A 1 502 ? 34.156 20.037 -54.140 1.00 90.06 502 ALA A N 1
ATOM 4054 C CA . ALA A 1 502 ? 34.637 19.202 -53.039 1.00 90.06 502 ALA A CA 1
ATOM 4055 C C . ALA A 1 502 ? 35.225 20.035 -51.882 1.00 90.06 502 ALA A C 1
ATOM 4057 O O . ALA A 1 502 ? 34.989 19.733 -50.712 1.00 90.06 502 ALA A O 1
ATOM 4058 N N . LEU A 1 503 ? 35.953 21.109 -52.196 1.00 91.00 503 LEU A N 1
ATOM 4059 C CA . LEU A 1 503 ? 36.561 22.009 -51.214 1.00 91.00 503 LEU A CA 1
ATOM 4060 C C . LEU A 1 503 ? 35.487 22.822 -50.465 1.00 91.00 503 LEU A C 1
ATOM 4062 O O . LEU A 1 503 ? 35.582 22.973 -49.248 1.00 91.00 503 LEU A O 1
ATOM 4066 N N . ASP A 1 504 ? 34.427 23.273 -51.141 1.00 90.06 504 ASP A N 1
ATOM 4067 C CA . ASP A 1 504 ? 33.282 23.931 -50.496 1.00 90.06 504 ASP A CA 1
ATOM 4068 C C . ASP A 1 504 ? 32.447 22.965 -49.641 1.00 90.06 504 ASP A C 1
ATOM 4070 O O . ASP A 1 504 ? 32.053 23.326 -48.530 1.00 90.06 504 ASP A O 1
ATOM 4074 N N . LEU A 1 505 ? 32.260 21.711 -50.070 1.00 90.81 505 LEU A N 1
ATOM 4075 C CA . LEU A 1 505 ? 31.662 20.676 -49.218 1.00 90.81 505 LEU A CA 1
ATOM 4076 C C . LEU A 1 505 ? 32.492 20.463 -47.939 1.00 90.81 505 LEU A C 1
ATOM 4078 O O . LEU A 1 505 ? 31.936 20.517 -46.840 1.00 90.81 505 LEU A O 1
ATOM 4082 N N . LEU A 1 506 ? 33.819 20.334 -48.055 1.00 88.94 506 LEU A N 1
ATOM 4083 C CA . LEU A 1 506 ? 34.727 20.200 -46.907 1.00 88.94 506 LEU A CA 1
ATOM 4084 C C . LEU A 1 506 ? 34.730 21.437 -45.988 1.00 88.94 506 LEU A C 1
ATOM 4086 O O . LEU A 1 506 ? 34.836 21.277 -44.770 1.00 88.94 506 LEU A O 1
ATOM 4090 N N . LYS A 1 507 ? 34.559 22.659 -46.521 1.00 91.62 507 LYS A N 1
ATOM 4091 C CA . LYS A 1 507 ? 34.313 23.860 -45.695 1.00 91.62 507 LYS A CA 1
ATOM 4092 C C . LYS A 1 507 ? 33.032 23.698 -44.881 1.00 91.62 507 LYS A C 1
ATOM 4094 O O . LYS A 1 507 ? 33.083 23.834 -43.663 1.00 91.62 507 LYS A O 1
ATOM 4099 N N . THR A 1 508 ? 31.911 23.348 -45.520 1.00 91.00 508 THR A N 1
ATOM 4100 C CA . THR A 1 508 ? 30.635 23.199 -44.800 1.00 91.00 508 THR A CA 1
ATOM 4101 C C . THR A 1 508 ? 30.683 22.088 -43.750 1.00 91.00 508 THR A C 1
ATOM 4103 O O . THR A 1 508 ? 30.153 22.266 -42.654 1.00 91.00 508 THR A O 1
ATOM 4106 N N . GLU A 1 509 ? 31.371 20.971 -44.014 1.00 90.69 509 GLU A N 1
ATOM 4107 C CA . GLU A 1 509 ? 31.568 19.922 -43.012 1.00 90.69 509 GLU A CA 1
ATOM 4108 C C . GLU A 1 509 ? 32.380 20.440 -41.814 1.00 90.69 509 GLU A C 1
ATOM 4110 O O . GLU A 1 509 ? 31.931 20.293 -40.672 1.00 90.69 509 GLU A O 1
ATOM 4115 N N . ASN A 1 510 ? 33.507 21.118 -42.064 1.00 88.62 510 ASN A N 1
ATOM 4116 C CA . ASN A 1 510 ? 34.335 21.757 -41.037 1.00 88.62 510 ASN A CA 1
ATOM 4117 C C . ASN A 1 510 ? 33.535 22.779 -40.204 1.00 88.62 510 ASN A C 1
ATOM 4119 O O . ASN A 1 510 ? 33.601 22.750 -38.975 1.00 88.62 510 ASN A O 1
ATOM 4123 N N . ASP A 1 511 ? 32.692 23.601 -40.831 1.00 91.44 511 ASP A N 1
ATOM 4124 C CA . ASP A 1 511 ? 31.802 24.531 -40.126 1.00 91.44 511 ASP A CA 1
ATOM 4125 C C . ASP A 1 511 ? 30.811 23.786 -39.209 1.00 91.44 511 ASP A C 1
ATOM 4127 O O . ASP A 1 511 ? 30.615 24.181 -38.054 1.00 91.44 511 ASP A O 1
ATOM 4131 N N . THR A 1 512 ? 30.226 22.659 -39.648 1.00 90.44 512 THR A N 1
ATOM 4132 C CA . THR A 1 512 ? 29.377 21.848 -38.750 1.00 90.44 512 THR A CA 1
ATOM 4133 C C . THR A 1 512 ? 30.167 21.187 -37.618 1.00 90.44 512 THR A C 1
ATOM 4135 O O . THR A 1 512 ? 29.626 21.015 -36.522 1.00 90.44 512 THR A O 1
ATOM 4138 N N . LEU A 1 513 ? 31.433 20.822 -37.841 1.00 88.50 513 LEU A N 1
ATOM 4139 C CA . LEU A 1 513 ? 32.317 20.275 -36.809 1.00 88.50 513 LEU A CA 1
ATOM 4140 C C . LEU A 1 513 ? 32.691 21.347 -35.776 1.00 88.50 513 LEU A C 1
ATOM 4142 O O . LEU A 1 513 ? 32.622 21.075 -34.579 1.00 88.50 513 LEU A O 1
ATOM 4146 N N . GLN A 1 514 ? 32.964 22.582 -36.200 1.00 88.25 514 GLN A N 1
ATOM 4147 C CA . GLN A 1 514 ? 33.187 23.718 -35.299 1.00 88.25 514 GLN A CA 1
ATOM 4148 C C . GLN A 1 514 ? 31.928 24.063 -34.485 1.00 88.25 514 GLN A C 1
ATOM 4150 O O . GLN A 1 514 ? 32.016 24.273 -33.274 1.00 88.25 514 GLN A O 1
ATOM 4155 N N . GLN A 1 515 ? 30.734 24.021 -35.090 1.00 89.25 515 GLN A N 1
ATOM 4156 C CA . GLN A 1 515 ? 29.472 24.188 -34.353 1.00 89.25 515 GLN A CA 1
ATOM 4157 C C . GLN A 1 515 ? 29.224 23.066 -33.329 1.00 89.25 515 GLN A C 1
ATOM 4159 O O . GLN A 1 515 ? 28.741 23.335 -32.226 1.00 89.25 515 GLN A O 1
ATOM 4164 N N . LYS A 1 516 ? 29.569 21.811 -33.655 1.00 89.56 516 LYS A N 1
ATOM 4165 C CA . LYS A 1 516 ? 29.541 20.689 -32.696 1.00 89.56 516 LYS A CA 1
ATOM 4166 C C . LYS A 1 516 ? 30.546 20.915 -31.558 1.00 89.56 516 LYS A C 1
ATOM 4168 O O . LYS A 1 516 ? 30.198 20.687 -30.402 1.00 89.56 516 LYS A O 1
ATOM 4173 N N . LEU A 1 517 ? 31.744 21.422 -31.861 1.00 87.38 517 LEU A N 1
ATOM 4174 C CA . LEU A 1 517 ? 32.779 21.742 -30.873 1.00 87.38 517 LEU A CA 1
ATOM 4175 C C . LEU A 1 517 ? 32.337 22.855 -29.905 1.00 87.38 517 LEU A C 1
ATOM 4177 O O . LEU A 1 517 ? 32.540 22.719 -28.700 1.00 87.38 517 LEU A O 1
ATOM 4181 N N . SER A 1 518 ? 31.674 23.913 -30.393 1.00 88.12 518 SER A N 1
ATOM 4182 C CA . SER A 1 518 ? 31.099 24.965 -29.532 1.00 88.12 518 SER A CA 1
ATOM 4183 C C . SER A 1 518 ? 30.096 24.378 -28.538 1.00 88.12 518 SER A C 1
ATOM 4185 O O . SER A 1 518 ? 30.265 24.520 -27.328 1.00 88.12 518 SER A O 1
ATOM 4187 N N . LYS A 1 519 ? 29.129 23.592 -29.030 1.00 87.62 519 LYS A N 1
ATOM 4188 C CA . LYS A 1 519 ? 28.109 22.936 -28.194 1.00 87.62 519 LYS A CA 1
ATOM 4189 C C . LYS A 1 519 ? 28.711 21.950 -27.185 1.00 87.62 519 LYS A C 1
ATOM 4191 O O . LYS A 1 519 ? 28.228 21.856 -26.060 1.00 87.62 519 LYS A O 1
ATOM 4196 N N . MET A 1 520 ? 29.787 21.250 -27.548 1.00 86.69 520 MET A N 1
ATOM 4197 C CA . MET A 1 520 ? 30.559 20.400 -26.630 1.00 86.69 520 MET A CA 1
ATOM 4198 C C . MET A 1 520 ? 31.214 21.228 -25.508 1.00 86.69 520 MET A C 1
ATOM 4200 O O . MET A 1 520 ? 31.214 20.819 -24.347 1.00 86.69 520 MET A O 1
ATOM 4204 N N . ASN A 1 521 ? 31.738 22.415 -25.825 1.00 86.69 521 ASN A N 1
ATOM 4205 C CA . ASN A 1 521 ? 32.337 23.323 -24.844 1.00 86.69 521 ASN A CA 1
ATOM 4206 C C . ASN A 1 521 ? 31.284 23.961 -23.919 1.00 86.69 521 ASN A C 1
ATOM 4208 O O . ASN A 1 521 ? 31.495 24.010 -22.709 1.00 86.69 521 ASN A O 1
ATOM 4212 N N . GLU A 1 522 ? 30.128 24.361 -24.454 1.00 87.38 522 GLU A N 1
ATOM 4213 C CA . GLU A 1 522 ? 28.960 24.834 -23.690 1.00 87.38 522 GLU A CA 1
ATOM 4214 C C . GLU A 1 522 ? 28.409 23.746 -22.744 1.00 87.38 522 GLU A C 1
ATOM 4216 O O . GLU A 1 522 ? 28.050 24.010 -21.595 1.00 87.38 522 GLU A O 1
ATOM 4221 N N . MET A 1 523 ? 28.406 22.484 -23.185 1.00 84.38 523 MET A N 1
ATOM 4222 C CA . MET A 1 523 ? 28.041 21.346 -22.337 1.00 84.38 523 MET A CA 1
ATOM 4223 C C . MET A 1 523 ? 29.076 21.109 -21.223 1.00 84.38 523 MET A C 1
ATOM 4225 O O . MET A 1 523 ? 28.706 20.838 -20.080 1.00 84.38 523 MET A O 1
ATOM 4229 N N . ASN A 1 524 ? 30.370 21.279 -21.518 1.00 84.88 524 ASN A N 1
ATOM 4230 C CA . ASN A 1 524 ? 31.447 21.174 -20.532 1.00 84.88 524 ASN A CA 1
ATOM 4231 C C . ASN A 1 524 ? 31.424 22.300 -19.481 1.00 84.88 524 ASN A C 1
ATOM 4233 O O . ASN A 1 524 ? 31.722 22.038 -18.312 1.00 84.88 524 ASN A O 1
ATOM 4237 N N . THR A 1 525 ? 31.064 23.541 -19.830 1.00 86.56 525 THR A N 1
ATOM 4238 C CA . THR A 1 525 ? 30.898 24.610 -18.823 1.00 86.56 525 THR A CA 1
ATOM 4239 C C . THR A 1 525 ? 29.703 24.322 -17.915 1.00 86.56 525 THR A C 1
ATOM 4241 O O . THR A 1 525 ? 29.855 24.362 -16.692 1.00 86.56 525 THR A O 1
ATOM 4244 N N . CYS A 1 526 ? 28.567 23.896 -18.479 1.00 83.06 526 CYS A N 1
ATOM 4245 C CA . CYS A 1 526 ? 27.397 23.459 -17.711 1.00 83.06 526 CYS A CA 1
ATOM 4246 C C . CYS A 1 526 ? 27.726 22.292 -16.754 1.00 83.06 526 CYS A C 1
ATOM 4248 O O . CYS A 1 526 ? 27.398 22.342 -15.565 1.00 83.06 526 CYS A O 1
ATOM 4250 N N . PHE A 1 527 ? 28.463 21.277 -17.222 1.00 82.25 527 PHE A N 1
ATOM 4251 C CA . PHE A 1 527 ? 28.899 20.159 -16.380 1.00 82.25 527 PHE A CA 1
ATOM 4252 C C . PHE A 1 527 ? 29.804 20.613 -15.222 1.00 82.25 527 PHE A C 1
ATOM 4254 O O . PHE A 1 527 ? 29.669 20.124 -14.097 1.00 82.25 527 PHE A O 1
ATOM 4261 N N . ASN A 1 528 ? 30.692 21.586 -15.455 1.00 84.94 528 ASN A N 1
ATOM 4262 C CA . ASN A 1 528 ? 31.532 22.156 -14.401 1.00 84.94 528 ASN A CA 1
ATOM 4263 C C . ASN A 1 528 ? 30.725 22.975 -13.374 1.00 84.94 528 ASN A C 1
ATOM 4265 O O . ASN A 1 528 ? 31.006 22.871 -12.178 1.00 84.94 528 ASN A O 1
ATOM 4269 N N . GLU A 1 529 ? 29.680 23.702 -13.778 1.00 86.00 529 GLU A N 1
ATOM 4270 C CA . GLU A 1 529 ? 28.746 24.325 -12.828 1.00 86.00 529 GLU A CA 1
ATOM 4271 C C . GLU A 1 529 ? 27.996 23.293 -11.976 1.00 86.00 529 GLU A C 1
ATOM 4273 O O . GLU A 1 529 ? 27.908 23.438 -10.754 1.00 86.00 529 GLU A O 1
ATOM 4278 N N . CYS A 1 530 ? 27.464 22.234 -12.593 1.00 79.25 530 CYS A N 1
ATOM 4279 C CA . CYS A 1 530 ? 26.800 21.145 -11.874 1.00 79.25 530 CYS A CA 1
ATOM 4280 C C . CYS A 1 530 ? 27.757 20.451 -10.893 1.00 79.25 530 CYS A C 1
ATOM 4282 O O . CYS A 1 530 ? 27.378 20.151 -9.760 1.00 79.25 530 CYS A O 1
ATOM 4284 N N . LYS A 1 531 ? 29.023 20.266 -11.284 1.00 85.50 531 LYS A N 1
ATOM 4285 C CA . LYS A 1 531 ? 30.096 19.744 -10.429 1.00 85.50 531 LYS A CA 1
ATOM 4286 C C . LYS A 1 531 ? 30.384 20.666 -9.238 1.00 85.50 531 LYS A C 1
ATOM 4288 O O . LYS A 1 531 ? 30.514 20.164 -8.123 1.00 85.50 531 LYS A O 1
ATOM 4293 N N . LEU A 1 532 ? 30.425 21.988 -9.432 1.00 85.44 532 LEU A N 1
ATOM 4294 C CA . LEU A 1 532 ? 30.573 22.958 -8.338 1.00 85.44 532 LEU A CA 1
ATOM 4295 C C . LEU A 1 532 ? 29.389 22.885 -7.362 1.00 85.44 532 LEU A C 1
ATOM 4297 O O . LEU A 1 532 ? 29.612 22.638 -6.174 1.00 85.44 532 LEU A O 1
ATOM 4301 N N . LYS A 1 533 ? 28.149 22.959 -7.864 1.00 88.56 533 LYS A N 1
ATOM 4302 C CA . LYS A 1 533 ? 26.911 22.839 -7.066 1.00 88.56 533 LYS A CA 1
ATOM 4303 C C . LYS A 1 533 ? 26.870 21.515 -6.277 1.00 88.56 533 LYS A C 1
ATOM 4305 O O . LYS A 1 533 ? 26.545 21.505 -5.091 1.00 88.56 533 LYS A O 1
ATOM 4310 N N . LEU A 1 534 ? 27.320 20.404 -6.872 1.00 80.25 534 LEU A N 1
ATOM 4311 C CA . LEU A 1 534 ? 27.494 19.119 -6.176 1.00 80.25 534 LEU A CA 1
ATOM 4312 C C . LEU A 1 534 ? 28.535 19.167 -5.043 1.00 80.25 534 LEU A C 1
ATOM 4314 O O . LEU A 1 534 ? 28.338 18.509 -4.019 1.00 80.25 534 LEU A O 1
ATOM 4318 N N . THR A 1 535 ? 29.630 19.927 -5.171 1.00 84.31 535 THR A N 1
ATOM 4319 C CA . THR A 1 535 ? 30.576 20.101 -4.049 1.00 84.31 535 THR A CA 1
ATOM 4320 C C . THR A 1 535 ? 29.995 20.933 -2.909 1.00 84.31 535 THR A C 1
ATOM 4322 O O . THR A 1 535 ? 30.304 20.657 -1.751 1.00 84.31 535 THR A O 1
ATOM 4325 N N . GLU A 1 536 ? 29.125 21.901 -3.195 1.00 85.19 536 GLU A N 1
ATOM 4326 C CA . GLU A 1 536 ? 28.445 22.700 -2.170 1.00 85.19 536 GLU A CA 1
ATOM 4327 C C . GLU A 1 536 ? 27.391 21.881 -1.424 1.00 85.19 536 GLU A C 1
ATOM 4329 O O . GLU A 1 536 ? 27.416 21.834 -0.195 1.00 85.19 536 GLU A O 1
ATOM 4334 N N . ILE A 1 537 ? 26.562 21.120 -2.143 1.00 85.31 537 ILE A N 1
ATOM 4335 C CA . ILE A 1 537 ? 25.607 20.177 -1.540 1.00 85.31 537 ILE A CA 1
ATOM 4336 C C . ILE A 1 537 ? 26.341 19.163 -0.642 1.00 85.31 537 ILE A C 1
ATOM 4338 O O . ILE A 1 537 ? 25.914 18.910 0.484 1.00 85.31 537 ILE A O 1
ATOM 4342 N N . ARG A 1 538 ? 27.506 18.645 -1.067 1.00 85.19 538 ARG A N 1
ATOM 4343 C CA . ARG A 1 538 ? 28.350 17.767 -0.231 1.00 85.19 538 ARG A CA 1
ATOM 4344 C C . ARG A 1 538 ? 28.889 18.459 1.031 1.00 85.19 538 ARG A C 1
ATOM 4346 O O . ARG A 1 538 ? 28.974 17.805 2.070 1.00 85.19 538 ARG A O 1
ATOM 4353 N N . LYS A 1 539 ? 29.219 19.758 0.989 1.00 87.69 539 LYS A N 1
ATOM 4354 C CA . LYS A 1 539 ? 29.586 20.534 2.195 1.00 87.69 539 LYS A CA 1
ATOM 4355 C C . LYS A 1 539 ? 28.394 20.650 3.151 1.00 87.69 539 LYS A C 1
ATOM 4357 O O . LYS A 1 539 ? 28.553 20.359 4.333 1.00 87.69 539 LYS A O 1
ATOM 4362 N N . MET A 1 540 ? 27.208 20.993 2.642 1.00 87.44 540 MET A N 1
ATOM 4363 C CA . MET A 1 540 ? 25.983 21.125 3.446 1.00 87.44 540 MET A CA 1
ATOM 4364 C C . MET A 1 540 ? 25.584 19.799 4.113 1.00 87.44 540 MET A C 1
ATOM 4366 O O . MET A 1 540 ? 25.299 19.776 5.308 1.00 87.44 540 MET A O 1
ATOM 4370 N N . ILE A 1 541 ? 25.658 18.678 3.385 1.00 82.62 541 ILE A N 1
ATOM 4371 C CA . ILE A 1 541 ? 25.418 17.330 3.932 1.00 82.62 541 ILE A CA 1
ATOM 4372 C C . ILE A 1 541 ? 26.425 16.990 5.044 1.00 82.62 541 ILE A C 1
ATOM 4374 O O . ILE A 1 541 ? 26.040 16.432 6.070 1.00 82.62 541 ILE A O 1
ATOM 4378 N N . ASN A 1 542 ? 27.704 17.346 4.884 1.00 83.75 542 ASN A N 1
ATOM 4379 C CA . ASN A 1 542 ? 28.717 17.117 5.920 1.00 83.75 542 ASN A CA 1
ATOM 4380 C C . ASN A 1 542 ? 28.484 17.962 7.184 1.00 83.75 542 ASN A C 1
ATOM 4382 O O . ASN A 1 542 ? 28.736 17.466 8.282 1.00 83.75 542 ASN A O 1
ATOM 4386 N N . ILE A 1 543 ? 27.984 19.196 7.048 1.00 87.00 543 ILE A N 1
ATOM 4387 C CA . ILE A 1 543 ? 27.591 20.045 8.185 1.00 87.00 543 ILE A CA 1
ATOM 4388 C C . ILE A 1 543 ? 26.394 19.412 8.908 1.00 87.00 543 ILE A C 1
ATOM 4390 O O . ILE A 1 543 ? 26.527 19.027 10.066 1.00 87.00 543 ILE A O 1
ATOM 4394 N N . ALA A 1 544 ? 25.292 19.141 8.201 1.00 80.81 544 ALA A N 1
ATOM 4395 C CA . ALA A 1 544 ? 24.098 18.522 8.786 1.00 80.81 544 ALA A CA 1
ATOM 4396 C C . ALA A 1 544 ? 24.377 17.145 9.434 1.00 80.81 544 ALA A C 1
ATOM 4398 O O . ALA A 1 544 ? 23.807 16.806 10.469 1.00 80.81 544 ALA A O 1
ATOM 4399 N N . SER A 1 545 ? 25.297 16.356 8.867 1.00 81.94 545 SER A N 1
ATOM 4400 C CA . SER A 1 545 ? 25.769 15.086 9.444 1.00 81.94 545 SER A CA 1
ATOM 4401 C C . SER A 1 545 ? 26.565 15.280 10.743 1.00 81.94 545 SER A C 1
ATOM 4403 O O . SER A 1 545 ? 26.463 14.466 11.664 1.00 81.94 545 SER A O 1
ATOM 4405 N N . LYS A 1 546 ? 27.337 16.369 10.854 1.00 83.62 546 LYS A N 1
ATOM 4406 C CA . LYS A 1 546 ? 28.062 16.737 12.077 1.00 83.62 546 LYS A CA 1
ATOM 4407 C C . LYS A 1 546 ? 27.105 17.234 13.163 1.00 83.62 546 LYS A C 1
ATOM 4409 O O . LYS A 1 546 ? 27.221 16.800 14.307 1.00 83.62 546 LYS A O 1
ATOM 4414 N N . ASP A 1 547 ? 26.123 18.050 12.795 1.00 84.31 547 ASP A N 1
ATOM 4415 C CA . ASP A 1 547 ? 25.120 18.584 13.721 1.00 84.31 547 ASP A CA 1
ATOM 4416 C C . ASP A 1 547 ? 24.189 17.469 14.230 1.00 84.31 547 ASP A C 1
ATOM 4418 O O . ASP A 1 547 ? 23.930 17.367 15.428 1.00 84.31 547 ASP A O 1
ATOM 4422 N N . SER A 1 548 ? 23.783 16.541 13.352 1.00 77.69 548 SER A N 1
ATOM 4423 C CA . SER A 1 548 ? 23.018 15.338 13.718 1.00 77.69 548 SER A CA 1
ATOM 4424 C C . SER A 1 548 ? 23.773 14.421 14.692 1.00 77.69 548 SER A C 1
ATOM 4426 O O . SER A 1 548 ? 23.154 13.819 15.574 1.00 77.69 548 SER A O 1
ATOM 4428 N N . LYS A 1 549 ? 25.108 14.331 14.580 1.00 79.88 549 LYS A N 1
ATOM 4429 C CA . LYS A 1 549 ? 25.946 13.657 15.586 1.00 79.88 549 LYS A CA 1
ATOM 4430 C C . LYS A 1 549 ? 25.966 14.432 16.899 1.00 79.88 549 LYS A C 1
ATOM 4432 O O . LYS A 1 549 ? 25.610 13.854 17.914 1.00 79.88 549 LYS A O 1
ATOM 4437 N N . SER A 1 550 ? 26.253 15.735 16.874 1.00 83.62 550 SER A N 1
ATOM 4438 C CA . SER A 1 550 ? 26.285 16.563 18.089 1.00 83.62 550 SER A CA 1
ATOM 4439 C C . SER A 1 550 ? 24.967 16.516 18.872 1.00 83.62 550 SER A C 1
ATOM 4441 O O . SER A 1 550 ? 24.984 16.409 20.095 1.00 83.62 550 SER A O 1
ATOM 4443 N N . LEU A 1 551 ? 23.823 16.537 18.179 1.00 80.38 551 LEU A N 1
ATOM 4444 C CA . LEU A 1 551 ? 22.502 16.411 18.796 1.00 80.38 551 LEU A CA 1
ATOM 4445 C C . LEU A 1 551 ? 22.284 15.015 19.406 1.00 80.38 551 LEU A C 1
ATOM 4447 O O . LEU A 1 551 ? 21.773 14.898 20.517 1.00 80.38 551 LEU A O 1
ATOM 4451 N N . ARG A 1 552 ? 22.702 13.949 18.711 1.00 82.12 552 ARG A N 1
ATOM 4452 C CA . ARG A 1 552 ? 22.647 12.568 19.223 1.00 82.12 552 ARG A CA 1
ATOM 4453 C C . ARG A 1 552 ? 23.526 12.387 20.460 1.00 82.12 552 ARG A C 1
ATOM 4455 O O . ARG A 1 552 ? 23.091 11.763 21.425 1.00 82.12 552 ARG A O 1
ATOM 4462 N N . ASP A 1 553 ? 24.725 12.952 20.435 1.00 81.31 553 ASP A N 1
ATOM 4463 C CA . ASP A 1 553 ? 25.684 12.884 21.531 1.00 81.31 553 ASP A CA 1
ATOM 4464 C C . ASP A 1 553 ? 25.171 13.679 22.745 1.00 81.31 553 ASP A C 1
ATOM 4466 O O . ASP A 1 553 ? 25.277 13.194 23.872 1.00 81.31 553 ASP A O 1
ATOM 4470 N N . GLN A 1 554 ? 24.506 14.825 22.544 1.00 83.94 554 GLN A N 1
ATOM 4471 C CA . GLN A 1 554 ? 23.820 15.559 23.619 1.00 83.94 554 GLN A CA 1
ATOM 4472 C C . GLN A 1 554 ? 22.614 14.787 24.187 1.00 83.94 554 GLN A C 1
ATOM 4474 O O . GLN A 1 554 ? 22.448 14.707 25.406 1.00 83.94 554 GLN A O 1
ATOM 4479 N N . ILE A 1 555 ? 21.796 14.153 23.338 1.00 78.69 555 ILE A N 1
ATOM 4480 C CA . ILE A 1 555 ? 20.687 13.295 23.791 1.00 78.69 555 ILE A CA 1
ATOM 4481 C C . ILE A 1 555 ? 21.216 12.144 24.662 1.00 78.69 555 ILE A C 1
ATOM 4483 O O . ILE A 1 555 ? 20.664 11.888 25.732 1.00 78.69 555 ILE A O 1
ATOM 4487 N N . LEU A 1 556 ? 22.295 11.477 24.238 1.00 78.19 556 LEU A N 1
ATOM 4488 C CA . LEU A 1 556 ? 22.894 10.344 24.951 1.00 78.19 556 LEU A CA 1
ATOM 4489 C C . LEU A 1 556 ? 23.604 10.743 26.254 1.00 78.19 556 LEU A C 1
ATOM 4491 O O . LEU A 1 556 ? 23.487 10.021 27.243 1.00 78.19 556 LEU A O 1
ATOM 4495 N N . SER A 1 557 ? 24.342 11.855 26.255 1.00 80.00 557 SER A N 1
ATOM 4496 C CA . SER A 1 557 ? 25.176 12.276 27.393 1.00 80.00 557 SER A CA 1
ATOM 4497 C C . SER A 1 557 ? 24.452 13.144 28.420 1.00 80.00 557 SER A C 1
ATOM 4499 O O . SER A 1 557 ? 24.820 13.114 29.591 1.00 80.00 557 SER A O 1
ATOM 4501 N N . GLU A 1 558 ? 23.424 13.895 28.015 1.00 78.31 558 GLU A N 1
ATOM 4502 C CA . GLU A 1 558 ? 22.792 14.903 28.871 1.00 78.31 558 GLU A CA 1
ATOM 4503 C C . GLU A 1 558 ? 21.327 14.585 29.196 1.00 78.31 558 GLU A C 1
ATOM 4505 O O . GLU A 1 558 ? 20.930 14.638 30.360 1.00 78.31 558 GLU A O 1
ATOM 4510 N N . LEU A 1 559 ? 20.513 14.228 28.196 1.00 74.31 559 LEU A N 1
ATOM 4511 C CA . LEU A 1 559 ? 19.073 14.010 28.391 1.00 74.31 559 LEU A CA 1
ATOM 4512 C C . LEU A 1 559 ? 18.755 12.597 28.895 1.00 74.31 559 LEU A C 1
ATOM 4514 O O . LEU A 1 559 ? 17.991 12.447 29.849 1.00 74.31 559 LEU A O 1
ATOM 4518 N N . LEU A 1 560 ? 19.363 11.560 28.310 1.00 78.56 560 LEU A N 1
ATOM 4519 C CA . LEU A 1 560 ? 19.113 10.169 28.705 1.00 78.56 560 LEU A CA 1
ATOM 4520 C C . LEU A 1 560 ? 19.442 9.891 30.190 1.00 78.56 560 LEU A C 1
ATOM 4522 O O . LEU A 1 560 ? 18.648 9.202 30.838 1.00 78.56 560 LEU A O 1
ATOM 4526 N N . PRO A 1 561 ? 20.541 10.421 30.775 1.00 84.25 561 PRO A N 1
ATOM 4527 C CA . PRO A 1 561 ? 20.824 10.252 32.200 1.00 84.25 561 PRO A CA 1
ATOM 4528 C C . PRO A 1 561 ? 19.819 10.986 33.092 1.00 84.25 561 PRO A C 1
ATOM 4530 O O . PRO A 1 561 ? 19.324 10.385 34.040 1.00 84.25 561 PRO A O 1
ATOM 4533 N N . LYS A 1 562 ? 19.441 12.230 32.754 1.00 81.69 562 LYS A N 1
ATOM 4534 C CA . LYS A 1 562 ? 18.436 13.010 33.504 1.00 81.69 562 LYS A CA 1
ATOM 4535 C C . LYS A 1 562 ? 17.073 12.307 33.531 1.00 81.69 562 LYS A C 1
ATOM 4537 O O . LYS A 1 562 ? 16.440 12.234 34.580 1.00 81.69 562 LYS A O 1
ATOM 4542 N N . VAL A 1 563 ? 16.650 11.725 32.405 1.00 78.31 563 VAL A N 1
ATOM 4543 C CA . VAL A 1 563 ? 15.417 10.920 32.322 1.00 78.31 563 VAL A CA 1
ATOM 4544 C C . VAL A 1 563 ? 15.526 9.638 33.157 1.00 78.31 563 VAL A C 1
ATOM 4546 O O . VAL A 1 563 ? 14.591 9.310 33.884 1.00 78.31 563 VAL A O 1
ATOM 4549 N N . ARG A 1 564 ? 16.665 8.931 33.123 1.00 82.50 564 ARG A N 1
ATOM 4550 C CA . ARG A 1 564 ? 16.890 7.754 33.984 1.00 82.50 564 ARG A CA 1
ATOM 4551 C C . ARG A 1 564 ? 16.864 8.108 35.471 1.00 82.50 564 ARG A C 1
ATOM 4553 O O . ARG A 1 564 ? 16.256 7.378 36.244 1.00 82.50 564 ARG A O 1
ATOM 4560 N N . GLU A 1 565 ? 17.480 9.217 35.870 1.00 84.00 565 GLU A N 1
ATOM 4561 C CA . GLU A 1 565 ? 17.490 9.685 37.259 1.00 84.00 565 GLU A CA 1
ATOM 4562 C C . GLU A 1 565 ? 16.079 10.059 37.745 1.00 84.00 565 GLU A C 1
ATOM 4564 O O . GLU A 1 565 ? 15.694 9.693 38.855 1.00 84.00 565 GLU A O 1
ATOM 4569 N N . ALA A 1 566 ? 15.278 10.715 36.897 1.00 81.88 566 ALA A N 1
ATOM 4570 C CA . ALA A 1 566 ? 13.874 11.010 37.184 1.00 81.88 566 ALA A CA 1
ATOM 4571 C C . ALA A 1 566 ? 13.033 9.731 37.352 1.00 81.88 566 ALA A C 1
ATOM 4573 O O . ALA A 1 566 ? 12.294 9.616 38.327 1.00 81.88 566 ALA A O 1
ATOM 4574 N N . ILE A 1 567 ? 13.199 8.740 36.464 1.00 80.19 567 ILE A N 1
ATOM 4575 C CA . ILE A 1 567 ? 12.525 7.433 36.569 1.00 80.19 567 ILE A CA 1
ATOM 4576 C C . ILE A 1 567 ? 12.936 6.703 37.856 1.00 80.19 567 ILE A C 1
ATOM 4578 O O . ILE A 1 567 ? 12.079 6.155 38.542 1.00 80.19 567 ILE A O 1
ATOM 4582 N N . ILE A 1 568 ? 14.221 6.720 38.226 1.00 85.62 568 ILE A N 1
ATOM 4583 C CA . ILE A 1 568 ? 14.704 6.108 39.475 1.00 85.62 568 ILE A CA 1
ATOM 4584 C C . ILE A 1 568 ? 14.060 6.785 40.694 1.00 85.62 568 ILE A C 1
ATOM 4586 O O . ILE A 1 568 ? 13.539 6.085 41.558 1.00 85.62 568 ILE A O 1
ATOM 4590 N N . LYS A 1 569 ? 14.026 8.124 40.734 1.00 84.88 569 LYS A N 1
ATOM 4591 C CA . LYS A 1 569 ? 13.391 8.898 41.816 1.00 84.88 569 LYS A CA 1
ATOM 4592 C C . LYS A 1 569 ? 11.886 8.644 41.924 1.00 84.88 569 LYS A C 1
ATOM 4594 O O . LYS A 1 569 ? 11.365 8.507 43.029 1.00 84.88 569 LYS A O 1
ATOM 4599 N N . GLN A 1 570 ? 11.188 8.548 40.793 1.00 82.56 570 GLN A N 1
ATOM 4600 C CA . GLN A 1 570 ? 9.756 8.261 40.780 1.00 82.56 570 GLN A CA 1
ATOM 4601 C C . GLN A 1 570 ? 9.461 6.813 41.201 1.00 82.56 570 GLN A C 1
ATOM 4603 O O . GLN A 1 570 ? 8.542 6.587 41.981 1.00 82.56 570 GLN A O 1
ATOM 4608 N N . ASN A 1 571 ? 10.286 5.847 40.785 1.00 79.75 571 ASN A N 1
ATOM 4609 C CA . ASN A 1 571 ? 10.176 4.460 41.241 1.00 79.75 571 ASN A CA 1
ATOM 4610 C C . ASN A 1 571 ? 10.439 4.319 42.750 1.00 79.75 571 ASN A C 1
ATOM 4612 O O . ASN A 1 571 ? 9.731 3.558 43.402 1.00 79.75 571 ASN A O 1
ATOM 4616 N N . SER A 1 572 ? 11.402 5.056 43.325 1.00 82.94 572 SER A N 1
ATOM 4617 C CA . SER A 1 572 ? 11.623 5.033 44.779 1.00 82.94 572 SER A CA 1
ATOM 4618 C C . SER A 1 572 ? 10.447 5.616 45.565 1.00 82.94 572 SER A C 1
ATOM 4620 O O . SER A 1 572 ? 10.077 5.035 46.578 1.00 82.94 572 SER A O 1
ATOM 4622 N N . LEU A 1 573 ? 9.815 6.692 45.075 1.00 84.69 573 LEU A N 1
ATOM 4623 C CA . LEU A 1 573 ? 8.615 7.265 45.703 1.00 84.69 573 LEU A CA 1
ATOM 4624 C C . LEU A 1 573 ? 7.431 6.288 45.654 1.00 84.69 573 LEU A C 1
ATOM 4626 O O . LEU A 1 573 ? 6.825 6.015 46.683 1.00 84.69 573 LEU A O 1
ATOM 4630 N N . ILE A 1 574 ? 7.166 5.677 44.494 1.00 81.81 574 ILE A N 1
ATOM 4631 C CA . ILE A 1 574 ? 6.116 4.651 44.342 1.00 81.81 574 ILE A CA 1
ATOM 4632 C C . ILE A 1 574 ? 6.378 3.448 45.265 1.00 81.81 574 ILE A C 1
ATOM 4634 O O . ILE A 1 574 ? 5.444 2.853 45.799 1.00 81.81 574 ILE A O 1
ATOM 4638 N N . GLN A 1 575 ? 7.644 3.076 45.474 1.00 81.00 575 GLN A N 1
ATOM 4639 C CA . GLN A 1 575 ? 8.005 1.987 46.380 1.00 81.00 575 GLN A CA 1
ATOM 4640 C C . GLN A 1 575 ? 7.830 2.372 47.862 1.00 81.00 575 GLN A C 1
ATOM 4642 O O . GLN A 1 575 ? 7.417 1.526 48.651 1.00 81.00 575 GLN A O 1
ATOM 4647 N N . GLU A 1 576 ? 8.075 3.628 48.238 1.00 83.81 576 GLU A N 1
ATOM 4648 C CA . GLU A 1 576 ? 7.838 4.164 49.589 1.00 83.81 576 GLU A CA 1
ATOM 4649 C C . GLU A 1 576 ? 6.332 4.288 49.910 1.00 83.81 576 GLU A C 1
ATOM 4651 O O . GLU A 1 576 ? 5.885 3.850 50.975 1.00 83.81 576 GLU A O 1
ATOM 4656 N N . GLU A 1 577 ? 5.526 4.770 48.956 1.00 81.31 577 GLU A N 1
ATOM 4657 C CA . GLU A 1 577 ? 4.051 4.773 49.017 1.00 81.31 577 GLU A CA 1
ATOM 4658 C C . GLU A 1 577 ? 3.479 3.346 49.132 1.00 81.31 577 GLU A C 1
ATOM 4660 O O . GLU A 1 577 ? 2.532 3.091 49.880 1.00 81.31 577 GLU A O 1
ATOM 4665 N N . LEU A 1 578 ? 4.077 2.377 48.431 1.00 82.69 578 LEU A N 1
ATOM 4666 C CA . LEU A 1 578 ? 3.665 0.976 48.499 1.00 82.69 578 LEU A CA 1
ATOM 4667 C C . LEU A 1 578 ? 4.007 0.325 49.852 1.00 82.69 578 LEU A C 1
ATOM 4669 O O . LEU A 1 578 ? 3.213 -0.473 50.352 1.00 82.69 578 LEU A O 1
ATOM 4673 N N . GLU A 1 579 ? 5.153 0.642 50.460 1.00 83.25 579 GLU A N 1
ATOM 4674 C CA . GLU A 1 579 ? 5.499 0.157 51.807 1.00 83.25 579 GLU A CA 1
ATOM 4675 C C . GLU A 1 579 ? 4.610 0.788 52.891 1.00 83.25 579 GLU A C 1
ATOM 4677 O O . GLU A 1 579 ? 4.129 0.072 53.771 1.00 83.25 579 GLU A O 1
ATOM 4682 N N . THR A 1 580 ? 4.301 2.088 52.803 1.00 83.44 580 THR A N 1
ATOM 4683 C CA . THR A 1 580 ? 3.344 2.731 53.726 1.00 83.44 580 THR A CA 1
ATOM 4684 C C . THR A 1 580 ? 1.933 2.163 53.573 1.00 83.44 580 THR A C 1
ATOM 4686 O O . THR A 1 580 ? 1.321 1.797 54.575 1.00 83.44 580 THR A O 1
ATOM 4689 N N . SER A 1 581 ? 1.443 1.962 52.346 1.00 78.19 581 SER A N 1
ATOM 4690 C CA . SER A 1 581 ? 0.133 1.334 52.113 1.00 78.19 581 SER A CA 1
ATOM 4691 C C . SER A 1 581 ? 0.059 -0.113 52.637 1.00 78.19 581 SER A C 1
ATOM 4693 O O . SER A 1 581 ? -0.957 -0.515 53.211 1.00 78.19 581 SER A O 1
ATOM 4695 N N . LYS A 1 582 ? 1.147 -0.896 52.533 1.00 81.94 582 LYS A N 1
ATOM 4696 C CA . LYS A 1 582 ? 1.248 -2.223 53.175 1.00 81.94 582 LYS A CA 1
ATOM 4697 C C . LYS A 1 582 ? 1.207 -2.137 54.701 1.00 81.94 582 LYS A C 1
ATOM 4699 O O . LYS A 1 582 ? 0.552 -2.975 55.318 1.00 81.94 582 LYS A O 1
ATOM 4704 N N . ALA A 1 583 ? 1.898 -1.167 55.302 1.00 80.00 583 ALA A N 1
ATOM 4705 C CA . ALA A 1 583 ? 1.907 -0.972 56.751 1.00 80.00 583 ALA A CA 1
ATOM 4706 C C . ALA A 1 583 ? 0.508 -0.599 57.270 1.00 80.00 583 ALA A C 1
ATOM 4708 O O . ALA A 1 583 ? -0.001 -1.257 58.175 1.00 80.00 583 ALA A O 1
ATOM 4709 N N . GLU A 1 584 ? -0.169 0.357 56.623 1.00 82.75 584 GLU A N 1
ATOM 4710 C CA . GLU A 1 584 ? -1.561 0.708 56.933 1.00 82.75 584 GLU A CA 1
ATOM 4711 C C . GLU A 1 584 ? -2.507 -0.491 56.783 1.00 82.75 584 GLU A C 1
ATOM 4713 O O . GLU A 1 584 ? -3.360 -0.722 57.641 1.00 82.75 584 GLU A O 1
ATOM 4718 N N . PHE A 1 585 ? -2.358 -1.290 55.720 1.00 79.06 585 PHE A N 1
ATOM 4719 C CA . PHE A 1 585 ? -3.149 -2.508 55.540 1.00 79.06 585 PHE A CA 1
ATOM 4720 C C . PHE A 1 585 ? -2.876 -3.537 56.648 1.00 79.06 585 PHE A C 1
ATOM 4722 O O . PHE A 1 585 ? -3.813 -4.163 57.147 1.00 79.06 585 PHE A O 1
ATOM 4729 N N . HIS A 1 586 ? -1.618 -3.694 57.069 1.00 82.31 586 HIS A N 1
ATOM 4730 C CA . HIS A 1 586 ? -1.240 -4.598 58.152 1.00 82.31 586 HIS A CA 1
ATOM 4731 C C . HIS A 1 586 ? -1.846 -4.162 59.494 1.00 82.31 586 HIS A C 1
ATOM 4733 O O . HIS A 1 586 ? -2.504 -4.973 60.145 1.00 82.31 586 HIS A O 1
ATOM 4739 N N . ASP A 1 587 ? -1.741 -2.885 59.865 1.00 80.44 587 ASP A N 1
ATOM 4740 C CA . ASP A 1 587 ? -2.343 -2.345 61.092 1.00 80.44 587 ASP A CA 1
ATOM 4741 C C . ASP A 1 587 ? -3.873 -2.393 61.069 1.00 80.44 587 ASP A C 1
ATOM 4743 O O . ASP A 1 587 ? -4.508 -2.726 62.074 1.00 80.44 587 ASP A O 1
ATOM 4747 N N . ARG A 1 588 ? -4.496 -2.151 59.911 1.00 82.06 588 ARG A N 1
ATOM 4748 C CA . ARG A 1 588 ? -5.951 -2.268 59.747 1.00 82.06 588 ARG A CA 1
ATOM 4749 C C . ARG A 1 588 ? -6.415 -3.723 59.859 1.00 82.06 588 ARG A C 1
ATOM 4751 O O . ARG A 1 588 ? -7.444 -3.982 60.478 1.00 82.06 588 ARG A O 1
ATOM 4758 N N . ASN A 1 589 ? -5.634 -4.675 59.347 1.00 79.62 589 ASN A N 1
ATOM 4759 C CA . ASN A 1 589 ? -5.876 -6.110 59.511 1.00 79.62 589 ASN A CA 1
ATOM 4760 C C . ASN A 1 589 ? -5.637 -6.579 60.961 1.00 79.62 589 ASN A C 1
ATOM 4762 O O . ASN A 1 589 ? -6.412 -7.371 61.490 1.00 79.62 589 ASN A O 1
ATOM 4766 N N . ASN A 1 590 ? -4.626 -6.046 61.648 1.00 80.62 590 ASN A N 1
ATOM 4767 C CA . ASN A 1 590 ? -4.391 -6.301 63.072 1.00 80.62 590 ASN A CA 1
ATOM 4768 C C . ASN A 1 590 ? -5.540 -5.744 63.929 1.00 80.62 590 ASN A C 1
ATOM 4770 O O . ASN A 1 590 ? -6.053 -6.444 64.800 1.00 80.62 590 ASN A O 1
ATOM 4774 N N . THR A 1 591 ? -6.029 -4.543 63.615 1.00 82.75 591 THR A N 1
ATOM 4775 C CA . THR A 1 591 ? -7.217 -3.943 64.247 1.00 82.75 591 THR A CA 1
ATOM 4776 C C . THR A 1 591 ? -8.480 -4.778 63.985 1.00 82.75 591 THR A C 1
ATOM 4778 O O . THR A 1 591 ? -9.287 -4.985 64.894 1.00 82.75 591 THR A O 1
ATOM 4781 N N . LEU A 1 592 ? -8.642 -5.329 62.775 1.00 80.56 592 LEU A N 1
ATOM 4782 C CA . LEU A 1 592 ? -9.727 -6.258 62.443 1.00 80.56 592 LEU A CA 1
ATOM 4783 C C . LEU A 1 592 ? -9.620 -7.575 63.235 1.00 80.56 592 LEU A C 1
ATOM 4785 O O . LEU A 1 592 ? -10.625 -8.090 63.712 1.00 80.56 592 LEU A O 1
ATOM 4789 N N . ASN A 1 593 ? -8.412 -8.101 63.447 1.00 78.75 593 ASN A N 1
ATOM 4790 C CA . ASN A 1 593 ? -8.191 -9.295 64.268 1.00 78.75 593 ASN A CA 1
ATOM 4791 C C . ASN A 1 593 ? -8.467 -9.046 65.762 1.00 78.75 593 ASN A C 1
ATOM 4793 O O . ASN A 1 593 ? -9.055 -9.905 66.420 1.00 78.75 593 ASN A O 1
ATOM 4797 N N . VAL A 1 594 ? -8.109 -7.872 66.297 1.00 82.44 594 VAL A N 1
ATOM 4798 C CA . VAL A 1 594 ? -8.457 -7.464 67.672 1.00 82.44 594 VAL A CA 1
ATOM 4799 C C . VAL A 1 594 ? -9.970 -7.302 67.824 1.00 82.44 594 VAL A C 1
ATOM 4801 O O . VAL A 1 594 ? -10.563 -7.904 68.710 1.00 82.44 594 VAL A O 1
ATOM 4804 N N . THR A 1 595 ? -10.634 -6.575 66.925 1.00 80.19 595 THR A N 1
ATOM 4805 C CA . THR A 1 595 ? -12.098 -6.401 66.993 1.00 80.19 595 THR A CA 1
ATOM 4806 C C . THR A 1 595 ? -12.863 -7.710 66.770 1.00 80.19 595 THR A C 1
ATOM 4808 O O . THR A 1 595 ? -13.868 -7.938 67.439 1.00 80.19 595 THR A O 1
ATOM 4811 N N . ASN A 1 596 ? -12.363 -8.626 65.934 1.00 75.75 596 ASN A N 1
ATOM 4812 C CA . ASN A 1 596 ? -12.899 -9.987 65.827 1.00 75.75 596 ASN A CA 1
ATOM 4813 C C . ASN A 1 596 ? -12.687 -10.811 67.109 1.00 75.75 596 ASN A C 1
ATOM 4815 O O . ASN A 1 596 ? -13.569 -11.589 67.472 1.00 75.75 596 ASN A O 1
ATOM 4819 N N . SER A 1 597 ? -11.562 -10.654 67.819 1.00 77.62 597 SER A N 1
ATOM 4820 C CA . SER A 1 597 ? -11.342 -11.353 69.093 1.00 77.62 597 SER A CA 1
ATOM 4821 C C . SER A 1 597 ? -12.201 -10.778 70.224 1.00 77.62 597 SER A C 1
ATOM 4823 O O . SER A 1 597 ? -12.740 -11.547 71.016 1.00 77.62 597 SER A O 1
ATOM 4825 N N . GLU A 1 598 ? -12.449 -9.464 70.240 1.00 79.06 598 GLU A N 1
ATOM 4826 C CA . GLU A 1 598 ? -13.434 -8.833 71.126 1.00 79.06 598 GLU A CA 1
ATOM 4827 C C . GLU A 1 598 ? -14.872 -9.259 70.819 1.00 79.06 598 GLU A C 1
ATOM 4829 O O . GLU A 1 598 ? -15.640 -9.526 71.742 1.00 79.06 598 GLU A O 1
ATOM 4834 N N . LEU A 1 599 ? -15.261 -9.309 69.540 1.00 77.88 599 LEU A N 1
ATOM 4835 C CA . LEU A 1 599 ? -16.579 -9.792 69.119 1.00 77.88 599 LEU A CA 1
ATOM 4836 C C . LEU A 1 599 ? -16.763 -11.259 69.497 1.00 77.88 599 LEU A C 1
ATOM 4838 O O . LEU A 1 599 ? -17.824 -11.621 69.997 1.00 77.88 599 LEU A O 1
ATOM 4842 N N . LYS A 1 600 ? -15.723 -12.085 69.335 1.00 81.00 600 LYS A N 1
ATOM 4843 C CA . LYS A 1 600 ? -15.747 -13.474 69.786 1.00 81.00 600 LYS A CA 1
ATOM 4844 C C . LYS A 1 600 ? -15.839 -13.575 71.308 1.00 81.00 600 LYS A C 1
ATOM 4846 O O . LYS A 1 600 ? -16.691 -14.303 71.789 1.00 81.00 600 LYS A O 1
ATOM 4851 N N . PHE A 1 601 ? -15.063 -12.802 72.067 1.00 83.69 601 PHE A N 1
ATOM 4852 C CA . PHE A 1 601 ? -15.174 -12.765 73.529 1.00 83.69 601 PHE A CA 1
ATOM 4853 C C . PHE A 1 601 ? -16.576 -12.331 73.987 1.00 83.69 601 PHE A C 1
ATOM 4855 O O . PHE A 1 601 ? -17.150 -12.948 74.879 1.00 83.69 601 PHE A O 1
ATOM 4862 N N . LYS A 1 602 ? -17.170 -11.319 73.338 1.00 78.69 602 LYS A N 1
ATOM 4863 C CA . LYS A 1 602 ? -18.558 -10.890 73.581 1.00 78.69 602 LYS A CA 1
ATOM 4864 C C . LYS A 1 602 ? -19.572 -11.971 73.191 1.00 78.69 602 LYS A C 1
ATOM 4866 O O . LYS A 1 602 ? -20.568 -12.116 73.885 1.00 78.69 602 LYS A O 1
ATOM 4871 N N . HIS A 1 603 ? -19.330 -12.743 72.131 1.00 77.25 603 HIS A N 1
ATOM 4872 C CA . HIS A 1 603 ? -20.184 -13.862 71.725 1.00 77.25 603 HIS A CA 1
ATOM 4873 C C . HIS A 1 603 ? -20.089 -15.044 72.701 1.00 77.25 603 HIS A C 1
ATOM 4875 O O . HIS A 1 603 ? -21.117 -15.529 73.157 1.00 77.25 603 HIS A O 1
ATOM 4881 N N . ASP A 1 604 ? -18.877 -15.441 73.093 1.00 78.06 604 ASP A N 1
ATOM 4882 C CA . ASP A 1 604 ? -18.616 -16.484 74.090 1.00 78.06 604 ASP A CA 1
ATOM 4883 C C . ASP A 1 604 ? -19.175 -16.078 75.477 1.00 78.06 604 ASP A C 1
ATOM 4885 O O . ASP A 1 604 ? -19.653 -16.927 76.231 1.00 78.06 604 ASP A O 1
ATOM 4889 N N . GLN A 1 605 ? -19.177 -14.777 75.804 1.00 77.25 605 GLN A N 1
ATOM 4890 C CA . GLN A 1 605 ? -19.857 -14.232 76.985 1.00 77.25 605 GLN A CA 1
ATOM 4891 C C . GLN A 1 605 ? -21.384 -14.272 76.833 1.00 77.25 605 GLN A C 1
ATOM 4893 O O . GLN A 1 605 ? -22.046 -14.777 77.728 1.00 77.25 605 GLN A O 1
ATOM 4898 N N . PHE A 1 606 ? -21.950 -13.846 75.696 1.00 77.06 606 PHE A N 1
ATOM 4899 C CA . PHE A 1 606 ? -23.391 -13.970 75.425 1.00 77.06 606 PHE A CA 1
ATOM 4900 C C . PHE A 1 606 ? -23.874 -15.427 75.450 1.00 77.06 606 PHE A C 1
ATOM 4902 O O . PHE A 1 606 ? -25.001 -15.678 75.866 1.00 77.06 606 PHE A O 1
ATOM 4909 N N . ILE A 1 607 ? -23.044 -16.390 75.033 1.00 80.81 607 ILE A N 1
ATOM 4910 C CA . ILE A 1 607 ? -23.338 -17.823 75.158 1.00 80.81 607 ILE A CA 1
ATOM 4911 C C . ILE A 1 607 ? -23.404 -18.214 76.636 1.00 80.81 607 ILE A C 1
ATOM 4913 O O . ILE A 1 607 ? -24.401 -18.798 77.039 1.00 80.81 607 ILE A O 1
ATOM 4917 N N . LYS A 1 608 ? -22.427 -17.824 77.464 1.00 80.50 608 LYS A N 1
ATOM 4918 C CA . LYS A 1 608 ? -22.482 -18.068 78.917 1.00 80.50 608 LYS A CA 1
ATOM 4919 C C . LYS A 1 608 ? -23.664 -17.384 79.592 1.00 80.50 608 LYS A C 1
ATOM 4921 O O . LYS A 1 608 ? -24.288 -17.982 80.458 1.00 80.50 608 LYS A O 1
ATOM 4926 N N . ASP A 1 609 ? -23.988 -16.160 79.198 1.00 75.94 609 ASP A N 1
ATOM 4927 C CA . ASP A 1 609 ? -25.132 -15.427 79.736 1.00 75.94 609 ASP A CA 1
ATOM 4928 C C . ASP A 1 609 ? -26.449 -16.113 79.318 1.00 75.94 609 ASP A C 1
ATOM 4930 O O . ASP A 1 609 ? -27.372 -16.200 80.120 1.00 75.94 609 ASP A O 1
ATOM 4934 N N . MET A 1 610 ? -26.520 -16.696 78.114 1.00 76.25 610 MET A N 1
ATOM 4935 C CA . MET A 1 610 ? -27.639 -17.538 77.660 1.00 76.25 610 MET A CA 1
ATOM 4936 C C . MET A 1 610 ? -27.688 -18.907 78.360 1.00 76.25 610 MET A C 1
ATOM 4938 O O . MET A 1 610 ? -28.777 -19.376 78.671 1.00 76.25 610 MET A O 1
ATOM 4942 N N . GLU A 1 611 ? -26.549 -19.541 78.651 1.00 78.69 611 GLU A N 1
ATOM 4943 C CA . GLU A 1 611 ? -26.464 -20.785 79.435 1.00 78.69 611 GLU A CA 1
ATOM 4944 C C . GLU A 1 611 ? -26.907 -20.551 80.888 1.00 78.69 611 GLU A C 1
ATOM 4946 O O . GLU A 1 611 ? -27.704 -21.321 81.425 1.00 78.69 611 GLU A O 1
ATOM 4951 N N . LEU A 1 612 ? -26.468 -19.443 81.495 1.00 75.56 612 LEU A N 1
ATOM 4952 C CA . LEU A 1 612 ? -26.905 -18.986 82.815 1.00 75.56 612 LEU A CA 1
ATOM 4953 C C . LEU A 1 612 ? -28.389 -18.609 82.817 1.00 75.56 612 LEU A C 1
ATOM 4955 O O . LEU A 1 612 ? -29.090 -18.982 83.750 1.00 75.56 612 LEU A O 1
ATOM 4959 N N . LEU A 1 613 ? -28.899 -17.951 81.771 1.00 71.75 613 LEU A N 1
ATOM 4960 C CA . LEU A 1 613 ? -30.333 -17.705 81.602 1.00 71.75 613 LEU A CA 1
ATOM 4961 C C . LEU A 1 613 ? -31.116 -18.997 81.335 1.00 71.75 613 LEU A C 1
ATOM 4963 O O . LEU A 1 613 ? -32.289 -19.063 81.690 1.00 71.75 613 LEU A O 1
ATOM 4967 N N . GLU A 1 614 ? -30.518 -20.043 80.763 1.00 74.62 614 GLU A N 1
ATOM 4968 C CA . GLU A 1 614 ? -31.141 -21.364 80.660 1.00 74.62 614 GLU A CA 1
ATOM 4969 C C . GLU A 1 614 ? -31.178 -22.090 82.011 1.00 74.62 614 GLU A C 1
ATOM 4971 O O . GLU A 1 614 ? -32.200 -22.691 82.342 1.00 74.62 614 GLU A O 1
ATOM 4976 N N . GLU A 1 615 ? -30.108 -22.046 82.811 1.00 75.94 615 GLU A N 1
ATOM 4977 C CA . GLU A 1 615 ? -30.114 -22.556 84.191 1.00 75.94 615 GLU A CA 1
ATOM 4978 C C . GLU A 1 615 ? -31.056 -21.754 85.096 1.00 75.94 615 GLU A C 1
ATOM 4980 O O . GLU A 1 615 ? -31.789 -22.339 85.898 1.00 75.94 615 GLU A O 1
ATOM 4985 N N . GLU A 1 616 ? -31.111 -20.433 84.931 1.00 71.19 616 GLU A N 1
ATOM 4986 C CA . GLU A 1 616 ? -32.055 -19.569 85.627 1.00 71.19 616 GLU A CA 1
ATOM 4987 C C . GLU A 1 616 ? -33.485 -19.835 85.159 1.00 71.19 616 GLU A C 1
ATOM 4989 O O . GLU A 1 616 ? -34.354 -19.964 86.007 1.00 71.19 616 GLU A O 1
ATOM 4994 N N . ASN A 1 617 ? -33.758 -20.057 83.869 1.00 64.50 617 ASN A N 1
ATOM 4995 C CA . ASN A 1 617 ? -35.083 -20.502 83.418 1.00 64.50 617 ASN A CA 1
ATOM 4996 C C . ASN A 1 617 ? -35.440 -21.895 83.959 1.00 64.50 617 ASN A C 1
ATOM 4998 O O . ASN A 1 617 ? -36.588 -22.120 84.337 1.00 64.50 617 ASN A O 1
ATOM 5002 N N . LYS A 1 618 ? -34.485 -22.829 84.063 1.00 76.38 618 LYS A N 1
ATOM 5003 C CA . LYS A 1 618 ? -34.707 -24.147 84.690 1.00 76.38 618 LYS A CA 1
ATOM 5004 C C . LYS A 1 618 ? -35.025 -23.997 86.186 1.00 76.38 618 LYS A C 1
ATOM 5006 O O . LYS A 1 618 ? -35.967 -24.629 86.660 1.00 76.38 618 LYS A O 1
ATOM 5011 N N . ARG A 1 619 ? -34.334 -23.104 86.909 1.00 70.44 619 ARG A N 1
ATOM 5012 C CA . ARG A 1 619 ? -34.656 -22.723 88.300 1.00 70.44 619 ARG A CA 1
ATOM 5013 C C . ARG A 1 619 ? -35.995 -22.002 88.426 1.00 70.44 619 ARG A C 1
ATOM 5015 O O . ARG A 1 619 ? -36.794 -22.376 89.270 1.00 70.44 619 ARG A O 1
ATOM 5022 N N . LEU A 1 620 ? -36.279 -21.013 87.584 1.00 62.88 620 LEU A N 1
ATOM 5023 C CA . LEU A 1 620 ? -37.533 -20.259 87.573 1.00 62.88 620 LEU A CA 1
ATOM 5024 C C . LEU A 1 620 ? -38.723 -21.155 87.234 1.00 62.88 620 LEU A C 1
ATOM 5026 O O . LEU A 1 620 ? -39.808 -20.918 87.746 1.00 62.88 620 LEU A O 1
ATOM 5030 N N . LYS A 1 621 ? -38.528 -22.216 86.445 1.00 65.88 621 LYS A N 1
ATOM 5031 C CA . LYS A 1 621 ? -39.549 -23.231 86.162 1.00 65.88 621 LYS A CA 1
ATOM 5032 C C . LYS A 1 621 ? -39.847 -24.131 87.367 1.00 65.88 621 LYS A C 1
ATOM 5034 O O . LYS A 1 621 ? -40.993 -24.533 87.525 1.00 65.88 621 LYS A O 1
ATOM 5039 N N . VAL A 1 622 ? -38.862 -24.382 88.237 1.00 64.31 622 VAL A N 1
ATOM 5040 C CA . VAL A 1 622 ? -39.072 -25.011 89.558 1.00 64.31 622 VAL A CA 1
ATOM 5041 C C . VAL A 1 622 ? -39.735 -24.018 90.519 1.00 64.31 622 VAL A C 1
ATOM 5043 O O . VAL A 1 622 ? -40.770 -24.331 91.099 1.00 64.31 622 VAL A O 1
ATOM 5046 N N . ASN A 1 623 ? -39.230 -22.784 90.608 1.00 55.00 623 ASN A N 1
ATOM 5047 C CA . ASN A 1 623 ? -39.824 -21.732 91.436 1.00 55.00 623 ASN A CA 1
ATOM 5048 C C . ASN A 1 623 ? -41.251 -21.368 90.988 1.00 55.00 623 ASN A C 1
ATOM 5050 O O . ASN A 1 623 ? -42.034 -20.926 91.813 1.00 55.00 623 ASN A O 1
ATOM 5054 N N . LEU A 1 624 ? -41.628 -21.558 89.719 1.00 50.09 624 LEU A N 1
ATOM 5055 C CA . LEU A 1 624 ? -43.005 -21.387 89.234 1.00 50.09 624 LEU A CA 1
ATOM 5056 C C . LEU A 1 624 ? -43.962 -22.377 89.909 1.00 50.09 624 LEU A C 1
ATOM 5058 O O . LEU A 1 624 ? -45.045 -21.973 90.320 1.00 50.09 624 LEU A O 1
ATOM 5062 N N . GLN A 1 625 ? -43.524 -23.621 90.129 1.00 51.81 625 GLN A N 1
ATOM 5063 C CA . GLN A 1 625 ? -44.291 -24.621 90.882 1.00 51.81 625 GLN A CA 1
ATOM 5064 C C . GLN A 1 625 ? -44.391 -24.281 92.382 1.00 51.81 625 GLN A C 1
ATOM 5066 O O . GLN A 1 625 ? -45.320 -24.729 93.047 1.00 51.81 625 GLN A O 1
ATOM 5071 N N . GLU A 1 626 ? -43.478 -23.462 92.918 1.00 49.91 626 GLU A N 1
ATOM 5072 C CA . GLU A 1 626 ? -43.621 -22.865 94.255 1.00 49.91 626 GLU A CA 1
ATOM 5073 C C . GLU A 1 626 ? -44.463 -21.573 94.237 1.00 49.91 626 GLU A C 1
ATOM 5075 O O . GLU A 1 626 ? -45.165 -21.279 95.204 1.00 49.91 626 GLU A O 1
ATOM 5080 N N . LYS A 1 627 ? -44.443 -20.792 93.147 1.00 50.47 627 LYS A N 1
ATOM 5081 C CA . LYS A 1 627 ? -45.131 -19.493 93.044 1.00 50.47 627 LYS A CA 1
ATOM 5082 C C . LYS A 1 627 ? -46.635 -19.582 92.811 1.00 50.47 627 LYS A C 1
ATOM 5084 O O . LYS A 1 627 ? -47.323 -18.629 93.176 1.00 50.47 627 LYS A O 1
ATOM 5089 N N . ASP A 1 628 ? -47.158 -20.727 92.382 1.00 47.28 628 ASP A N 1
ATOM 5090 C CA . ASP A 1 628 ? -48.593 -21.025 92.496 1.00 47.28 628 ASP A CA 1
ATOM 5091 C C . ASP A 1 628 ? -49.086 -20.955 93.966 1.00 47.28 628 ASP A C 1
ATOM 5093 O O . ASP A 1 628 ? -50.246 -20.635 94.215 1.00 47.28 628 ASP A O 1
ATOM 5097 N N . SER A 1 629 ? -48.198 -21.142 94.958 1.00 47.69 629 SER A N 1
ATOM 5098 C CA . SER A 1 629 ? -48.489 -20.957 96.395 1.00 47.69 629 SER A CA 1
ATOM 5099 C C . SER A 1 629 ? -48.456 -19.485 96.857 1.00 47.69 629 SER A C 1
ATOM 5101 O O . SER A 1 629 ? -49.051 -19.122 97.872 1.00 47.69 629 SER A O 1
ATOM 5103 N N . ASP A 1 630 ? -47.777 -18.604 96.113 1.00 47.81 630 ASP A N 1
ATOM 5104 C CA . ASP A 1 630 ? -47.630 -17.174 96.437 1.00 47.81 630 ASP A CA 1
ATOM 5105 C C . ASP A 1 630 ? -48.604 -16.264 95.670 1.00 47.81 630 ASP A C 1
ATOM 5107 O O . ASP A 1 630 ? -48.715 -15.081 96.002 1.00 47.81 630 ASP A O 1
ATOM 5111 N N . TYR A 1 631 ? -49.342 -16.787 94.682 1.00 45.56 631 TYR A N 1
ATOM 5112 C CA . TYR A 1 631 ? -50.312 -16.013 93.893 1.00 45.56 631 TYR A CA 1
ATOM 5113 C C . TYR A 1 631 ? -51.345 -15.293 94.784 1.00 45.56 631 TYR A C 1
ATOM 5115 O O . TYR A 1 631 ? -51.689 -14.136 94.540 1.00 45.56 631 TYR A O 1
ATOM 5123 N N . SER A 1 632 ? -51.734 -15.920 95.902 1.00 47.25 632 SER A N 1
ATOM 5124 C CA . SER A 1 632 ? -52.627 -15.360 96.930 1.00 47.25 632 SER A CA 1
ATOM 5125 C C . SER A 1 632 ? -52.102 -14.107 97.652 1.00 47.25 632 SER A C 1
ATOM 5127 O O . SER A 1 632 ? -52.874 -13.460 98.351 1.00 47.25 632 SER A O 1
ATOM 5129 N N . LYS A 1 633 ? -50.817 -13.743 97.509 1.00 53.09 633 LYS A N 1
ATOM 5130 C CA . LYS A 1 633 ? -50.210 -12.544 98.131 1.00 53.09 633 LYS A CA 1
ATOM 5131 C C . LYS A 1 633 ? -49.998 -11.390 97.146 1.00 53.09 633 LYS A C 1
ATOM 5133 O O . LYS A 1 633 ? -49.765 -10.259 97.560 1.00 53.09 633 LYS A O 1
ATOM 5138 N N . LEU A 1 634 ? -50.079 -11.646 95.838 1.00 44.69 634 LEU A N 1
ATOM 5139 C CA . LEU A 1 634 ? -49.835 -10.628 94.806 1.00 44.69 634 LEU A CA 1
ATOM 5140 C C . LEU A 1 634 ? -51.046 -9.719 94.533 1.00 44.69 634 LEU A C 1
ATOM 5142 O O . LEU A 1 634 ? -50.906 -8.695 93.863 1.00 44.69 634 LEU A O 1
ATOM 5146 N N . LEU A 1 635 ? -52.219 -10.052 95.082 1.00 44.72 635 LEU A N 1
ATOM 5147 C CA . LEU A 1 635 ? -53.440 -9.260 94.928 1.00 44.72 635 LEU A CA 1
ATOM 5148 C C . LEU A 1 635 ? -53.380 -7.917 95.685 1.00 44.72 635 LEU A C 1
ATOM 5150 O O . LEU A 1 635 ? -53.865 -6.917 95.162 1.00 44.72 635 LEU A O 1
ATOM 5154 N N . GLU A 1 636 ? -52.735 -7.857 96.859 1.00 50.06 636 GLU A N 1
ATOM 5155 C CA . GLU A 1 636 ? -52.588 -6.612 97.639 1.00 50.06 636 GLU A CA 1
ATOM 5156 C C . GLU A 1 636 ? -51.651 -5.595 96.965 1.00 50.06 636 GLU A C 1
ATOM 5158 O O . GLU A 1 636 ? -51.931 -4.395 96.935 1.00 50.06 636 GLU A O 1
ATOM 5163 N N . MET A 1 637 ? -50.547 -6.064 96.375 1.00 45.94 637 MET A N 1
ATOM 5164 C CA . MET A 1 637 ? -49.492 -5.197 95.829 1.00 45.94 637 MET A CA 1
ATOM 5165 C C . MET A 1 637 ? -49.924 -4.430 94.565 1.00 45.94 637 MET A C 1
ATOM 5167 O O . MET A 1 637 ? -49.350 -3.390 94.234 1.00 45.94 637 MET A O 1
ATOM 5171 N N . LYS A 1 638 ? -50.983 -4.893 93.888 1.00 46.44 638 LYS A N 1
ATOM 5172 C CA . LYS A 1 638 ? -51.577 -4.243 92.710 1.00 46.44 638 LYS A CA 1
ATOM 5173 C C . LYS A 1 638 ? -52.045 -2.806 92.985 1.00 46.44 638 LYS A C 1
ATOM 5175 O O . LYS A 1 638 ? -52.011 -1.975 92.080 1.00 46.44 638 LYS A O 1
ATOM 5180 N N . ASN A 1 639 ? -52.437 -2.505 94.223 1.00 47.09 639 ASN A N 1
ATOM 5181 C CA . ASN A 1 639 ? -53.081 -1.239 94.577 1.00 47.09 639 ASN A CA 1
ATOM 5182 C C . ASN A 1 639 ? -52.112 -0.049 94.732 1.00 47.09 639 ASN A C 1
ATOM 5184 O O . ASN A 1 639 ? -52.572 1.089 94.722 1.00 47.09 639 ASN A O 1
ATOM 5188 N N . LEU A 1 640 ? -50.790 -0.268 94.818 1.00 51.72 640 LEU A N 1
ATOM 5189 C CA . LEU A 1 640 ? -49.808 0.835 94.826 1.00 51.72 640 LEU A CA 1
ATOM 5190 C C . LEU A 1 640 ? -49.412 1.300 93.414 1.00 51.72 640 LEU A C 1
ATOM 5192 O O . LEU A 1 640 ? -49.175 2.486 93.197 1.00 51.72 640 LEU A O 1
ATOM 5196 N N . ILE A 1 641 ? -49.357 0.386 92.439 1.00 51.47 641 ILE A N 1
ATOM 5197 C CA . ILE A 1 641 ? -48.785 0.655 91.104 1.00 51.47 641 ILE A CA 1
ATOM 5198 C C . ILE A 1 641 ? -49.626 1.667 90.301 1.00 51.47 641 ILE A C 1
ATOM 5200 O O . ILE A 1 641 ? -49.100 2.365 89.434 1.00 51.47 641 ILE A O 1
ATOM 5204 N N . SER A 1 642 ? -50.916 1.813 90.622 1.00 48.91 642 SER A N 1
ATOM 5205 C CA . SER A 1 642 ? -51.805 2.777 89.959 1.00 48.91 642 SER A CA 1
ATOM 5206 C C . SER A 1 642 ? -51.413 4.247 90.181 1.00 48.91 642 SER A C 1
ATOM 5208 O O . SER A 1 642 ? -51.863 5.093 89.415 1.00 48.91 642 SER A O 1
ATOM 5210 N N . ALA A 1 643 ? -50.589 4.564 91.189 1.00 52.41 643 ALA A N 1
ATOM 5211 C CA . ALA A 1 643 ? -50.186 5.940 91.502 1.00 52.41 643 ALA A CA 1
ATOM 5212 C C . ALA A 1 643 ? -48.952 6.430 90.712 1.00 52.41 643 ALA A C 1
ATOM 5214 O O . ALA A 1 643 ? -48.796 7.629 90.493 1.00 52.41 643 ALA A O 1
ATOM 5215 N N . GLU A 1 644 ? -48.072 5.532 90.252 1.00 48.38 644 GLU A N 1
ATOM 5216 C CA . GLU A 1 644 ? -46.850 5.925 89.524 1.00 48.38 644 GLU A CA 1
ATOM 5217 C C . GLU A 1 644 ? -47.093 6.201 88.029 1.00 48.38 644 GLU A C 1
ATOM 5219 O O . GLU A 1 644 ? -46.282 6.854 87.366 1.00 48.38 644 GLU A O 1
ATOM 5224 N N . GLN A 1 645 ? -48.196 5.699 87.465 1.00 52.28 645 GLN A N 1
ATOM 5225 C CA . GLN A 1 645 ? -48.439 5.765 86.021 1.00 52.28 645 GLN A CA 1
ATOM 5226 C C . GLN A 1 645 ? -48.802 7.180 85.543 1.00 52.28 645 GLN A C 1
ATOM 5228 O O . GLN A 1 645 ? -48.325 7.599 84.487 1.00 52.28 645 GLN A O 1
ATOM 5233 N N . GLU A 1 646 ? -49.540 7.959 86.341 1.00 53.19 646 GLU A N 1
ATOM 5234 C CA . GLU A 1 646 ? -49.906 9.346 86.007 1.00 53.19 646 GLU A CA 1
ATOM 5235 C C . GLU A 1 646 ? -48.672 10.258 85.875 1.00 53.19 646 GLU A C 1
ATOM 5237 O O . GLU A 1 646 ? -48.578 11.066 84.948 1.00 53.19 646 GLU A O 1
ATOM 5242 N N . GLN A 1 647 ? -47.659 10.073 86.732 1.00 53.28 647 GLN A N 1
ATOM 5243 C CA . GLN A 1 647 ? -46.411 10.848 86.685 1.00 53.28 647 GLN A CA 1
ATOM 5244 C C . GLN A 1 647 ? -45.535 10.502 85.462 1.00 53.28 647 GLN A C 1
ATOM 5246 O O . GLN A 1 647 ? -44.667 11.285 85.059 1.00 53.28 647 GLN A O 1
ATOM 5251 N N . ARG A 1 648 ? -45.747 9.331 84.850 1.00 53.41 648 ARG A N 1
ATOM 5252 C CA . ARG A 1 648 ? -44.948 8.842 83.718 1.00 53.41 648 ARG A CA 1
ATOM 5253 C C . ARG A 1 648 ? -45.414 9.413 82.376 1.00 53.41 648 ARG A C 1
ATOM 5255 O O . ARG A 1 648 ? -44.579 9.619 81.496 1.00 53.41 648 ARG A O 1
ATOM 5262 N N . ILE A 1 649 ? -46.705 9.732 82.248 1.00 58.62 649 ILE A N 1
ATOM 5263 C CA . ILE A 1 649 ? -47.309 10.312 81.036 1.00 58.62 649 ILE A CA 1
ATOM 5264 C C . ILE A 1 649 ? -46.715 11.702 80.747 1.00 58.62 649 ILE A C 1
ATOM 5266 O O . ILE A 1 649 ? -46.118 11.899 79.692 1.00 58.62 649 ILE A O 1
ATOM 5270 N N . GLY A 1 650 ? -46.723 12.618 81.726 1.00 57.06 650 GLY A N 1
ATOM 5271 C CA . GLY A 1 650 ? -46.222 14.001 81.578 1.00 57.06 650 GLY A CA 1
ATOM 5272 C C . GLY A 1 650 ? -44.701 14.172 81.374 1.00 57.06 650 GLY A C 1
ATOM 5273 O O . GLY A 1 650 ? -44.189 15.300 81.395 1.00 57.06 650 GLY A O 1
ATOM 5274 N N . ASN A 1 651 ? -43.971 13.065 81.204 1.00 54.62 651 ASN A N 1
ATOM 5275 C CA . ASN A 1 651 ? -42.567 13.022 80.789 1.00 54.62 651 ASN A CA 1
ATOM 5276 C C . ASN A 1 651 ? -42.374 12.507 79.348 1.00 54.62 651 ASN A C 1
ATOM 5278 O O . ASN A 1 651 ? -41.308 12.728 78.774 1.00 54.62 651 ASN A O 1
ATOM 5282 N N . LEU A 1 652 ? -43.378 11.856 78.748 1.00 52.91 652 LEU A N 1
ATOM 5283 C CA . LEU A 1 652 ? -43.329 11.401 77.356 1.00 52.91 652 LEU A CA 1
ATOM 5284 C C . LEU A 1 652 ? -43.592 12.558 76.382 1.00 52.91 652 LEU A C 1
ATOM 5286 O O . LEU A 1 652 ? -42.818 12.731 75.441 1.00 52.91 652 LEU A O 1
ATOM 5290 N N . ASP A 1 653 ? -44.576 13.416 76.668 1.00 59.41 653 ASP A N 1
ATOM 5291 C CA . ASP A 1 653 ? -44.926 14.570 75.819 1.00 59.41 653 ASP A CA 1
ATOM 5292 C C . ASP A 1 653 ? -43.717 15.493 75.554 1.00 59.41 653 ASP A C 1
ATOM 5294 O O . ASP A 1 653 ? -43.430 15.865 74.416 1.00 59.41 653 ASP A O 1
ATOM 5298 N N . LYS A 1 654 ? -42.917 15.765 76.594 1.00 60.97 654 LYS A N 1
ATOM 5299 C CA . LYS A 1 654 ? -41.698 16.599 76.524 1.00 60.97 654 LYS A CA 1
ATOM 5300 C C . LYS A 1 654 ? -40.571 15.992 75.678 1.00 60.97 654 LYS A C 1
ATOM 5302 O O . LYS A 1 654 ? -39.672 16.714 75.244 1.00 60.97 654 LYS A O 1
ATOM 5307 N N . ASN A 1 655 ? -40.587 14.678 75.448 1.00 61.59 655 ASN A N 1
ATOM 5308 C CA . ASN A 1 655 ? -39.662 14.024 74.521 1.00 61.59 655 ASN A CA 1
ATOM 5309 C C . ASN A 1 655 ? -40.194 14.065 73.080 1.00 61.59 655 ASN A C 1
ATOM 5311 O O . ASN A 1 655 ? -39.399 14.212 72.152 1.00 61.59 655 ASN A O 1
ATOM 5315 N N . CYS A 1 656 ? -41.515 14.016 72.881 1.00 58.00 656 CYS A N 1
ATOM 5316 C CA . CYS A 1 656 ? -42.134 14.210 71.568 1.00 58.00 656 CYS A CA 1
ATOM 5317 C C . CYS A 1 656 ? -41.870 15.619 71.009 1.00 58.00 656 CYS A C 1
ATOM 5319 O O . CYS A 1 656 ? -41.540 15.749 69.830 1.00 58.00 656 CYS A O 1
ATOM 5321 N N . GLU A 1 657 ? -41.922 16.662 71.847 1.00 62.69 657 GLU A N 1
ATOM 5322 C CA . GLU A 1 657 ? -41.569 18.034 71.443 1.00 62.69 657 GLU A CA 1
ATOM 5323 C C . GLU A 1 657 ? -40.116 18.136 70.941 1.00 62.69 657 GLU A C 1
ATOM 5325 O O . GLU A 1 657 ? -39.873 18.667 69.857 1.00 62.69 657 GLU A O 1
ATOM 5330 N N . LYS A 1 658 ? -39.149 17.547 71.662 1.00 65.62 658 LYS A N 1
ATOM 5331 C CA . LYS A 1 658 ? -37.737 17.514 71.230 1.00 65.62 658 LYS A CA 1
ATOM 5332 C C . LYS A 1 658 ? -37.526 16.753 69.922 1.00 65.62 658 LYS A C 1
ATOM 5334 O O . LYS A 1 658 ? -36.807 17.234 69.052 1.00 65.62 658 LYS A O 1
ATOM 5339 N N . LEU A 1 659 ? -38.174 15.600 69.753 1.00 59.84 659 LEU A N 1
ATOM 5340 C CA . LEU A 1 659 ? -38.095 14.832 68.506 1.00 59.84 659 LEU A CA 1
ATOM 5341 C C . LEU A 1 659 ? -38.698 15.597 67.315 1.00 59.84 659 LEU A C 1
ATOM 5343 O O . LEU A 1 659 ? -38.216 15.454 66.194 1.00 59.84 659 LEU A O 1
ATOM 5347 N N . SER A 1 660 ? -39.705 16.446 67.540 1.00 69.62 660 SER A N 1
ATOM 5348 C CA . SER A 1 660 ? -40.233 17.360 66.517 1.00 69.62 660 SER A CA 1
ATOM 5349 C C . SER A 1 660 ? -39.226 18.462 66.149 1.00 69.62 660 SER A C 1
ATOM 5351 O O . SER A 1 660 ? -38.986 18.722 64.969 1.00 69.62 660 SER A O 1
ATOM 5353 N N . GLU A 1 661 ? -38.571 19.057 67.151 1.00 71.81 661 GLU A N 1
ATOM 5354 C CA . GLU A 1 661 ? -37.529 20.080 66.979 1.00 71.81 661 GLU A CA 1
ATOM 5355 C C . GLU A 1 661 ? -36.308 19.542 66.202 1.00 71.81 661 GLU A C 1
ATOM 5357 O O . GLU A 1 661 ? -35.788 20.209 65.307 1.00 71.81 661 GLU A O 1
ATOM 5362 N N . ASP A 1 662 ? -35.864 18.317 66.493 1.00 71.81 662 ASP A N 1
ATOM 5363 C CA . ASP A 1 662 ? -34.700 17.711 65.836 1.00 71.81 662 ASP A CA 1
ATOM 5364 C C . ASP A 1 662 ? -35.022 17.155 64.435 1.00 71.81 662 ASP A C 1
ATOM 5366 O O . ASP A 1 662 ? -34.212 17.315 63.519 1.00 71.81 662 ASP A O 1
ATOM 5370 N N . ASN A 1 663 ? -36.233 16.629 64.200 1.00 68.50 663 ASN A N 1
ATOM 5371 C CA . ASN A 1 663 ? -36.705 16.306 62.843 1.00 68.50 663 ASN A CA 1
ATOM 5372 C C . ASN A 1 663 ? -36.744 17.544 61.930 1.00 68.50 663 ASN A C 1
ATOM 5374 O O . ASN A 1 663 ? -36.436 17.454 60.741 1.00 68.50 663 ASN A O 1
ATOM 5378 N N . LYS A 1 664 ? -37.079 18.717 62.480 1.00 74.38 664 LYS A N 1
ATOM 5379 C CA . LYS A 1 664 ? -37.098 19.984 61.737 1.00 74.38 664 LYS A CA 1
ATOM 5380 C C . LYS A 1 664 ? -35.693 20.421 61.298 1.00 74.38 664 LYS A C 1
ATOM 5382 O O . LYS A 1 664 ? -35.522 20.853 60.161 1.00 74.38 664 LYS A O 1
ATOM 5387 N N . LYS A 1 665 ? -34.681 20.229 62.154 1.00 74.62 665 LYS A N 1
ATOM 5388 C CA . LYS A 1 665 ? -33.259 20.466 61.825 1.00 74.62 665 LYS A CA 1
ATOM 5389 C C . LYS A 1 665 ? -32.736 19.458 60.800 1.00 74.62 665 LYS A C 1
ATOM 5391 O O . LYS A 1 665 ? -31.998 19.835 59.895 1.00 74.62 665 LYS A O 1
ATOM 5396 N N . LEU A 1 666 ? -33.141 18.189 60.899 1.00 71.69 666 LEU A N 1
ATOM 5397 C CA . LEU A 1 666 ? -32.801 17.167 59.902 1.00 71.69 666 LEU A CA 1
ATOM 5398 C C . LEU A 1 666 ? -33.370 17.513 58.517 1.00 71.69 666 LEU A C 1
ATOM 5400 O O . LEU A 1 666 ? -32.652 17.394 57.529 1.00 71.69 666 LEU A O 1
ATOM 5404 N N . LEU A 1 667 ? -34.605 18.018 58.438 1.00 70.19 667 LEU A N 1
ATOM 5405 C CA . LEU A 1 667 ? -35.195 18.537 57.195 1.00 70.19 667 LEU A CA 1
ATOM 5406 C C . LEU A 1 667 ? -34.396 19.707 56.593 1.00 70.19 667 LEU A C 1
ATOM 5408 O O . LEU A 1 667 ? -34.191 19.751 55.381 1.00 70.19 667 LEU A O 1
ATOM 5412 N N . GLU A 1 668 ? -33.898 20.626 57.422 1.00 74.44 668 GLU A N 1
ATOM 5413 C CA . GLU A 1 668 ? -33.050 21.741 56.979 1.00 74.44 668 GLU A CA 1
ATOM 5414 C C . GLU A 1 668 ? -31.684 21.254 56.452 1.00 74.44 668 GLU A C 1
ATOM 5416 O O . GLU A 1 668 ? -31.232 21.684 55.388 1.00 74.44 668 GLU A O 1
ATOM 5421 N N . VAL A 1 669 ? -31.067 20.271 57.121 1.00 75.12 669 VAL A N 1
ATOM 5422 C CA . VAL A 1 669 ? -29.834 19.603 56.657 1.00 75.12 669 VAL A CA 1
ATOM 5423 C C . VAL A 1 669 ? -30.059 18.817 55.358 1.00 75.12 669 VAL A C 1
ATOM 5425 O O . VAL A 1 669 ? -29.185 18.816 54.487 1.00 75.12 669 VAL A O 1
ATOM 5428 N N . VAL A 1 670 ? -31.226 18.192 55.169 1.00 73.44 670 VAL A N 1
ATOM 5429 C CA . VAL A 1 670 ? -31.594 17.539 53.900 1.00 73.44 670 VAL A CA 1
ATOM 5430 C C . VAL A 1 670 ? -31.728 18.573 52.777 1.00 73.44 670 VAL A C 1
ATOM 5432 O O . VAL A 1 670 ? -31.126 18.378 51.725 1.00 73.44 670 VAL A O 1
ATOM 5435 N N . GLY A 1 671 ? -32.389 19.713 52.999 1.00 78.75 671 GLY A N 1
ATOM 5436 C CA . GLY A 1 671 ? -32.474 20.794 52.002 1.00 78.75 671 GLY A CA 1
ATOM 5437 C C . GLY A 1 671 ? -31.106 21.388 51.621 1.00 78.75 671 GLY A C 1
ATOM 5438 O O . GLY A 1 671 ? -30.820 21.636 50.443 1.00 78.75 671 GLY A O 1
ATOM 5439 N N . LEU A 1 672 ? -30.202 21.550 52.592 1.00 76.56 672 LEU A N 1
ATOM 5440 C CA . LEU A 1 672 ? -28.804 21.914 52.326 1.00 76.56 672 LEU A CA 1
ATOM 5441 C C . LEU A 1 672 ? -28.069 20.820 51.528 1.00 76.56 672 LEU A C 1
ATOM 5443 O O . LEU A 1 672 ? -27.303 21.126 50.614 1.00 76.56 672 LEU A O 1
ATOM 5447 N N . SER A 1 673 ? -28.346 19.545 51.804 1.00 70.50 673 SER A N 1
ATOM 5448 C CA . SER A 1 673 ? -27.785 18.416 51.047 1.00 70.50 673 SER A CA 1
ATOM 5449 C C . SER A 1 673 ? -28.288 18.390 49.599 1.00 70.50 673 SER A C 1
ATOM 5451 O O . SER A 1 673 ? -27.491 18.231 48.676 1.00 70.50 673 SER A O 1
ATOM 5453 N N . GLU A 1 674 ? -29.583 18.617 49.365 1.00 74.50 674 GLU A N 1
ATOM 5454 C CA . GLU A 1 674 ? -30.181 18.676 48.026 1.00 74.50 674 GLU A CA 1
ATOM 5455 C C . GLU A 1 674 ? -29.668 19.859 47.198 1.00 74.50 674 GLU A C 1
ATOM 5457 O O . GLU A 1 674 ? -29.374 19.707 46.009 1.00 74.50 674 GLU A O 1
ATOM 5462 N N . THR A 1 675 ? -29.516 21.042 47.800 1.00 77.56 675 THR A N 1
ATOM 5463 C CA . THR A 1 675 ? -28.910 22.192 47.104 1.00 77.56 675 THR A CA 1
ATOM 5464 C C . THR A 1 675 ? -27.446 21.923 46.752 1.00 77.56 675 THR A C 1
ATOM 5466 O O . THR A 1 675 ? -27.027 22.242 45.637 1.00 77.56 675 THR A O 1
ATOM 5469 N N . ASN A 1 676 ? -26.692 21.245 47.624 1.00 79.62 676 ASN A N 1
ATOM 5470 C CA . ASN A 1 676 ? -25.312 20.854 47.341 1.00 79.62 676 ASN A CA 1
ATOM 5471 C C . ASN A 1 676 ? -25.224 19.784 46.230 1.00 79.62 676 ASN A C 1
ATOM 5473 O O . ASN A 1 676 ? -24.440 19.932 45.295 1.00 79.62 676 ASN A O 1
ATOM 5477 N N . ILE A 1 677 ? -26.101 18.771 46.239 1.00 76.44 677 ILE A N 1
ATOM 5478 C CA . ILE A 1 677 ? -26.236 17.775 45.155 1.00 76.44 677 ILE A CA 1
ATOM 5479 C C . ILE A 1 677 ? -26.580 18.451 43.818 1.00 76.44 677 ILE A C 1
ATOM 5481 O O . ILE A 1 677 ? -26.043 18.077 42.775 1.00 76.44 677 ILE A O 1
ATOM 5485 N N . ASN A 1 678 ? -27.446 19.466 43.822 1.00 75.81 678 ASN A N 1
ATOM 5486 C CA . ASN A 1 678 ? -27.797 20.210 42.611 1.00 75.81 678 ASN A CA 1
ATOM 5487 C C . ASN A 1 678 ? -26.663 21.122 42.108 1.00 75.81 678 ASN A C 1
ATOM 5489 O O . ASN A 1 678 ? -26.553 21.335 40.900 1.00 75.81 678 ASN A O 1
ATOM 5493 N N . ASN A 1 679 ? -25.791 21.620 42.989 1.00 80.12 679 ASN A N 1
ATOM 5494 C CA . ASN A 1 679 ? -24.574 22.327 42.586 1.00 80.12 679 ASN A CA 1
ATOM 5495 C C . ASN A 1 679 ? -23.529 21.356 42.014 1.00 80.12 679 ASN A C 1
ATOM 5497 O O . ASN A 1 679 ? -23.053 21.582 40.904 1.00 80.12 679 ASN A O 1
ATOM 5501 N N . LEU A 1 680 ? -23.289 20.217 42.671 1.00 81.19 680 LEU A N 1
ATOM 5502 C CA . LEU A 1 680 ? -22.424 19.148 42.156 1.00 81.19 680 LEU A CA 1
ATOM 5503 C C . LEU A 1 680 ? -22.908 18.609 40.798 1.00 81.19 680 LEU A C 1
ATOM 5505 O O . LEU A 1 680 ? -22.093 18.347 39.920 1.00 81.19 680 LEU A O 1
ATOM 5509 N N . LYS A 1 681 ? -24.226 18.517 40.559 1.00 79.69 681 LYS A N 1
ATOM 5510 C CA . LYS A 1 681 ? -24.785 18.200 39.228 1.00 79.69 681 LYS A CA 1
ATOM 5511 C C . LYS A 1 681 ? -24.480 19.273 38.176 1.00 79.69 681 LYS A C 1
ATOM 5513 O O . LYS A 1 681 ? -24.216 18.926 37.028 1.00 79.69 681 LYS A O 1
ATOM 5518 N N . LYS A 1 682 ? -24.498 20.564 38.529 1.00 81.00 682 LYS A N 1
ATOM 5519 C CA . LYS A 1 682 ? -24.108 21.644 37.599 1.00 81.00 682 LYS A CA 1
ATOM 5520 C C . LYS A 1 682 ? -22.622 21.570 37.261 1.00 81.00 682 LYS A C 1
ATOM 5522 O O . LYS A 1 682 ? -22.278 21.670 36.087 1.00 81.00 682 LYS A O 1
ATOM 5527 N N . GLU A 1 683 ? -21.765 21.344 38.256 1.00 82.31 683 GLU A N 1
ATOM 5528 C CA . GLU A 1 683 ? -20.326 21.151 38.046 1.00 82.31 683 GLU A CA 1
ATOM 5529 C C . GLU A 1 683 ? -20.044 19.903 37.203 1.00 82.31 683 GLU A C 1
ATOM 5531 O O . GLU A 1 683 ? -19.302 19.994 36.229 1.00 82.31 683 GLU A O 1
ATOM 5536 N N . LEU A 1 684 ? -20.707 18.776 37.485 1.00 82.19 684 LEU A N 1
ATOM 5537 C CA . LEU A 1 684 ? -20.617 17.550 36.687 1.00 82.19 684 LEU A CA 1
ATOM 5538 C C . LEU A 1 684 ? -21.008 17.796 35.223 1.00 82.19 684 LEU A C 1
ATOM 5540 O O . LEU A 1 684 ? -20.277 17.386 34.326 1.00 82.19 684 LEU A O 1
ATOM 5544 N N . ASN A 1 685 ? -22.104 18.516 34.968 1.00 78.44 685 ASN A N 1
ATOM 5545 C CA . ASN A 1 685 ? -22.535 18.865 33.611 1.00 78.44 685 ASN A CA 1
ATOM 5546 C C . ASN A 1 685 ? -21.539 19.813 32.908 1.00 78.44 685 ASN A C 1
ATOM 5548 O O . ASN A 1 685 ? -21.318 19.688 31.704 1.00 78.44 685 ASN A O 1
ATOM 5552 N N . MET A 1 686 ? -20.908 20.737 33.643 1.00 81.94 686 MET A N 1
ATOM 5553 C CA . MET A 1 686 ? -19.844 21.612 33.125 1.00 81.94 686 MET A CA 1
ATOM 5554 C C . MET A 1 686 ? -18.547 20.846 32.828 1.00 81.94 686 MET A C 1
ATOM 5556 O O . MET A 1 686 ? -17.858 21.139 31.851 1.00 81.94 686 MET A O 1
ATOM 5560 N N . ILE A 1 687 ? -18.216 19.849 33.650 1.00 78.06 687 ILE A N 1
ATOM 5561 C CA . ILE A 1 687 ? -17.095 18.937 33.420 1.00 78.06 687 ILE A CA 1
ATOM 5562 C C . ILE A 1 687 ? -17.394 18.058 32.203 1.00 78.06 687 ILE A C 1
ATOM 5564 O O . ILE A 1 687 ? -16.532 17.935 31.342 1.00 78.06 687 ILE A O 1
ATOM 5568 N N . GLN A 1 688 ? -18.608 17.515 32.068 1.00 76.00 688 GLN A N 1
ATOM 5569 C CA . GLN A 1 688 ? -19.020 16.719 30.907 1.00 76.00 688 GLN A CA 1
ATOM 5570 C C . GLN A 1 688 ? -18.988 17.522 29.602 1.00 76.00 688 GLN A C 1
ATOM 5572 O O . GLN A 1 688 ? -18.416 17.044 28.626 1.00 76.00 688 GLN A O 1
ATOM 5577 N N . SER A 1 689 ? -19.523 18.748 29.561 1.00 77.31 689 SER A N 1
ATOM 5578 C CA . SE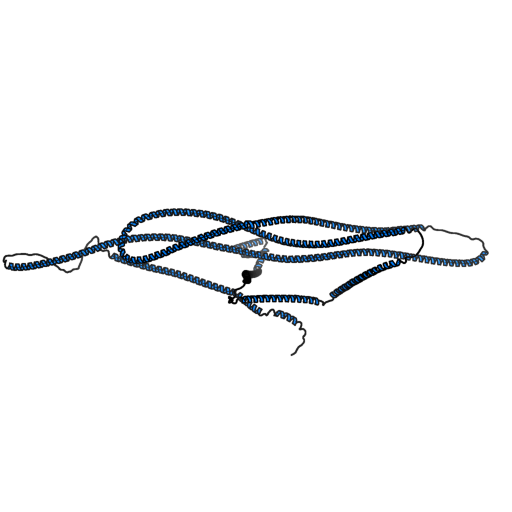R A 1 689 ? -19.475 19.568 28.340 1.00 77.31 689 SER A CA 1
ATOM 5579 C C . SER A 1 689 ? -18.039 19.939 27.951 1.00 77.31 689 SER A C 1
ATOM 5581 O O . SER A 1 689 ? -17.670 19.839 26.779 1.00 77.31 689 SER A O 1
ATOM 5583 N N . LYS A 1 690 ? -17.189 20.265 28.934 1.00 83.31 690 LYS A N 1
ATOM 5584 C CA . LYS A 1 690 ? -15.756 20.498 28.712 1.00 83.31 690 LYS A CA 1
ATOM 5585 C C . LYS A 1 690 ? -15.025 19.229 28.265 1.00 83.31 690 LYS A C 1
ATOM 5587 O O . LYS A 1 690 ? -14.180 19.305 27.381 1.00 83.31 690 LYS A O 1
ATOM 5592 N N . ASN A 1 691 ? -15.358 18.066 28.822 1.00 75.56 691 ASN A N 1
ATOM 5593 C CA . ASN A 1 691 ? -14.732 16.798 28.454 1.00 75.56 691 ASN A CA 1
ATOM 5594 C C . ASN A 1 691 ? -15.164 16.331 27.056 1.00 75.56 691 ASN A C 1
ATOM 5596 O O . ASN A 1 691 ? -14.335 15.818 26.315 1.00 75.56 691 ASN A O 1
ATOM 5600 N N . ASN A 1 692 ? -16.411 16.590 26.651 1.00 77.56 692 ASN A N 1
ATOM 5601 C CA . ASN A 1 692 ? -16.877 16.360 25.282 1.00 77.56 692 ASN A CA 1
ATOM 5602 C C . ASN A 1 692 ? -16.150 17.277 24.284 1.00 77.56 692 ASN A C 1
ATOM 5604 O O . ASN A 1 692 ? -15.691 16.799 23.254 1.00 77.56 692 ASN A O 1
ATOM 5608 N N . SER A 1 693 ? -15.959 18.562 24.612 1.00 81.44 693 SER A N 1
ATOM 5609 C CA . SER A 1 693 ? -15.172 19.479 23.771 1.00 81.44 693 SER A CA 1
ATOM 5610 C C . SER A 1 693 ? -13.691 19.075 23.693 1.00 81.44 693 SER A C 1
ATOM 5612 O O . SER A 1 693 ? -13.094 19.123 22.620 1.00 81.44 693 SER A O 1
ATOM 5614 N N . ASN A 1 694 ? -13.104 18.586 24.793 1.00 82.00 694 ASN A N 1
ATOM 5615 C CA . ASN A 1 694 ? -11.766 17.988 24.776 1.00 82.00 694 ASN A CA 1
ATOM 5616 C C . ASN A 1 694 ? -11.714 16.722 23.898 1.00 82.00 694 ASN A C 1
ATOM 5618 O O . ASN A 1 694 ? -10.722 16.507 23.210 1.00 82.00 694 ASN A O 1
ATOM 5622 N N . LEU A 1 695 ? -12.759 15.885 23.918 1.00 79.25 695 LEU A N 1
ATOM 5623 C CA . LEU A 1 695 ? -12.852 14.664 23.111 1.00 79.25 695 LEU A CA 1
ATOM 5624 C C . LEU A 1 695 ? -12.949 14.987 21.613 1.00 79.25 695 LEU A C 1
ATOM 5626 O O . LEU A 1 695 ? -12.298 14.331 20.808 1.00 79.25 695 LEU A O 1
ATOM 5630 N N . GLU A 1 696 ? -13.697 16.033 21.260 1.00 80.75 696 GLU A N 1
ATOM 5631 C CA . GLU A 1 696 ? -13.831 16.565 19.900 1.00 80.75 696 GLU A CA 1
ATOM 5632 C C . GLU A 1 696 ? -12.507 17.165 19.385 1.00 80.75 696 GLU A C 1
ATOM 5634 O O . GLU A 1 696 ? -12.082 16.890 18.262 1.00 80.75 696 GLU A O 1
ATOM 5639 N N . GLN A 1 697 ? -11.781 17.900 20.236 1.00 83.19 697 GLN A N 1
ATOM 5640 C CA . GLN A 1 697 ? -10.410 18.335 19.937 1.00 83.19 697 GLN A CA 1
ATOM 5641 C C . GLN A 1 697 ? -9.444 17.146 19.804 1.00 83.19 697 GLN A C 1
ATOM 5643 O O . GLN A 1 697 ? -8.559 17.167 18.948 1.00 83.19 697 GLN A O 1
ATOM 5648 N N . LEU A 1 698 ? -9.617 16.088 20.604 1.00 78.88 698 LEU A N 1
ATOM 5649 C CA . LEU A 1 698 ? -8.802 14.877 20.520 1.00 78.88 698 LEU A CA 1
ATOM 5650 C C . LEU A 1 698 ? -9.043 14.119 19.206 1.00 78.88 698 LEU A C 1
ATOM 5652 O O . LEU A 1 698 ? -8.078 13.635 18.618 1.00 78.88 698 LEU A O 1
ATOM 5656 N N . THR A 1 699 ? -10.282 14.038 18.703 1.00 77.94 699 THR A N 1
ATOM 5657 C CA . THR A 1 699 ? -10.555 13.453 17.379 1.00 77.94 699 THR A CA 1
ATOM 5658 C C . THR A 1 699 ? -9.959 14.285 16.250 1.00 77.94 699 THR A C 1
ATOM 5660 O O . THR A 1 699 ? -9.344 13.701 15.361 1.00 77.94 699 THR A O 1
ATOM 5663 N N . ILE A 1 700 ? -10.029 15.621 16.310 1.00 85.12 700 ILE A N 1
ATOM 5664 C CA . ILE A 1 700 ? -9.356 16.497 15.331 1.00 85.12 700 ILE A CA 1
ATOM 5665 C C . ILE A 1 700 ? -7.837 16.247 15.337 1.00 85.12 700 ILE A C 1
ATOM 5667 O O . ILE A 1 700 ? -7.256 15.978 14.287 1.00 85.12 700 ILE A O 1
ATOM 5671 N N . LEU A 1 701 ? -7.202 16.223 16.515 1.00 80.88 701 LEU A N 1
ATOM 5672 C CA . LEU A 1 701 ? -5.768 15.933 16.657 1.00 80.88 701 LEU A CA 1
ATOM 5673 C C . LEU A 1 701 ? -5.389 14.509 16.206 1.00 80.88 701 LEU A C 1
ATOM 5675 O O . LEU A 1 701 ? -4.277 14.292 15.720 1.00 80.88 701 LEU A O 1
ATOM 5679 N N . MET A 1 702 ? -6.284 13.524 16.340 1.00 78.31 702 MET A N 1
ATOM 5680 C CA . MET A 1 702 ? -6.068 12.172 15.808 1.00 78.31 702 MET A CA 1
ATOM 5681 C C . MET A 1 702 ? -6.164 12.124 14.277 1.00 78.31 702 MET A C 1
ATOM 5683 O O . MET A 1 702 ? -5.369 11.418 13.653 1.00 78.31 702 MET A O 1
ATOM 5687 N N . ASP A 1 703 ? -7.062 12.896 13.664 1.00 80.31 703 ASP A N 1
ATOM 5688 C CA . ASP A 1 703 ? -7.174 13.010 12.207 1.00 80.31 703 ASP A CA 1
ATOM 5689 C C . ASP A 1 703 ? -5.993 13.783 11.598 1.00 80.31 703 ASP A C 1
ATOM 5691 O O . ASP A 1 703 ? -5.403 13.323 10.617 1.00 80.31 703 ASP A O 1
ATOM 5695 N N . GLU A 1 704 ? -5.557 14.884 12.220 1.00 82.69 704 GLU A N 1
ATOM 5696 C CA . GLU A 1 704 ? -4.313 15.579 11.856 1.00 82.69 704 GLU A CA 1
ATOM 5697 C C . GLU A 1 704 ? -3.102 14.644 11.968 1.00 82.69 704 GLU A C 1
ATOM 5699 O O . GLU A 1 704 ? -2.287 14.553 11.045 1.00 82.69 704 GLU A O 1
ATOM 5704 N N . LYS A 1 705 ? -3.009 13.872 13.060 1.00 82.50 705 LYS A N 1
ATOM 5705 C CA . LYS A 1 705 ? -1.964 12.858 13.244 1.00 82.50 705 LYS A CA 1
ATOM 5706 C C . LYS A 1 705 ? -2.024 11.765 12.172 1.00 82.50 705 LYS A C 1
ATOM 5708 O O . LYS A 1 705 ? -0.960 11.345 11.718 1.00 82.50 705 LYS A O 1
ATOM 5713 N N . ARG A 1 706 ? -3.212 11.323 11.732 1.00 84.12 706 ARG A N 1
ATOM 5714 C CA . ARG A 1 706 ? -3.358 10.357 10.623 1.00 84.12 706 ARG A CA 1
ATOM 5715 C C . ARG A 1 706 ? -2.830 10.944 9.313 1.00 84.12 706 ARG A C 1
ATOM 5717 O O . ARG A 1 706 ? -1.984 10.318 8.682 1.00 84.12 706 ARG A O 1
ATOM 5724 N N . GLN A 1 707 ? -3.240 12.163 8.960 1.00 80.81 707 GLN A N 1
ATOM 5725 C CA . GLN A 1 707 ? -2.782 12.844 7.741 1.00 80.81 707 GLN A CA 1
ATOM 5726 C C . GLN A 1 707 ? -1.268 13.114 7.742 1.00 80.81 707 GLN A C 1
ATOM 5728 O O . GLN A 1 707 ? -0.619 13.053 6.695 1.00 80.81 707 GLN A O 1
ATOM 5733 N N . LEU A 1 708 ? -0.685 13.421 8.905 1.00 80.81 708 LEU A N 1
ATOM 5734 C CA . LEU A 1 708 ? 0.765 13.545 9.058 1.00 80.81 708 LEU A CA 1
ATOM 5735 C C . LEU A 1 708 ? 1.462 12.190 8.886 1.00 80.81 708 LEU A C 1
ATOM 5737 O O . LEU A 1 708 ? 2.465 12.130 8.181 1.00 80.81 708 LEU A O 1
ATOM 5741 N N . LEU A 1 709 ? 0.907 11.105 9.437 1.00 79.69 709 LEU A N 1
ATOM 5742 C CA . LEU A 1 709 ? 1.447 9.753 9.268 1.00 79.69 709 LEU A CA 1
ATOM 5743 C C . LEU A 1 709 ? 1.434 9.309 7.795 1.00 79.69 709 LEU A C 1
ATOM 5745 O O . LEU A 1 709 ? 2.432 8.785 7.308 1.00 79.69 709 LEU A O 1
ATOM 5749 N N . GLU A 1 710 ? 0.347 9.567 7.064 1.00 80.00 710 GLU A N 1
ATOM 5750 C CA . GLU A 1 710 ? 0.252 9.290 5.622 1.00 80.00 710 GLU A CA 1
ATOM 5751 C C . GLU A 1 710 ? 1.293 10.086 4.822 1.00 80.00 710 GLU A C 1
ATOM 5753 O O . GLU A 1 710 ? 1.995 9.518 3.981 1.00 80.00 710 GLU A O 1
ATOM 5758 N N . LYS A 1 711 ? 1.475 11.379 5.130 1.00 80.31 711 LYS A N 1
ATOM 5759 C CA . LYS A 1 711 ? 2.538 12.205 4.530 1.00 80.31 711 LYS A CA 1
ATOM 5760 C C . LYS A 1 711 ? 3.932 11.647 4.832 1.00 80.31 711 LYS A C 1
ATOM 5762 O O . LYS A 1 711 ? 4.759 11.603 3.922 1.00 80.31 711 LYS A O 1
ATOM 5767 N N . THR A 1 712 ? 4.185 11.171 6.053 1.00 78.06 712 THR A N 1
ATOM 5768 C CA . THR A 1 712 ? 5.451 10.512 6.416 1.00 78.06 712 THR A CA 1
ATOM 5769 C C . THR A 1 712 ? 5.655 9.211 5.637 1.00 78.06 712 THR A C 1
ATOM 5771 O O . THR A 1 712 ? 6.737 9.005 5.105 1.00 78.06 712 THR A O 1
ATOM 5774 N N . ILE A 1 713 ? 4.627 8.372 5.474 1.00 80.75 713 ILE A N 1
ATOM 5775 C CA . ILE A 1 713 ? 4.709 7.117 4.700 1.00 80.75 713 ILE A CA 1
ATOM 5776 C C . ILE A 1 713 ? 5.011 7.388 3.214 1.00 80.75 713 ILE A C 1
ATOM 5778 O O . ILE A 1 713 ? 5.814 6.679 2.601 1.00 80.75 713 ILE A O 1
ATOM 5782 N N . VAL A 1 714 ? 4.417 8.433 2.627 1.00 79.88 714 VAL A N 1
ATOM 5783 C CA . VAL A 1 714 ? 4.714 8.864 1.248 1.00 79.88 714 VAL A CA 1
ATOM 5784 C C . VAL A 1 714 ? 6.147 9.404 1.126 1.00 79.88 714 VAL A C 1
ATOM 5786 O O . VAL A 1 714 ? 6.840 9.087 0.157 1.00 79.88 714 VAL A O 1
ATOM 5789 N N . GLN A 1 715 ? 6.621 10.166 2.116 1.00 78.12 715 GLN A N 1
ATOM 5790 C CA . GLN A 1 715 ? 8.003 10.655 2.169 1.00 78.12 715 GLN A CA 1
ATOM 5791 C C . GLN A 1 715 ? 9.014 9.512 2.338 1.00 78.12 715 GLN A C 1
ATOM 5793 O O . GLN A 1 715 ? 9.981 9.462 1.583 1.00 78.12 715 GLN A O 1
ATOM 5798 N N . ASP A 1 716 ? 8.769 8.553 3.234 1.00 77.50 716 ASP A N 1
ATOM 5799 C CA . ASP A 1 716 ? 9.603 7.357 3.412 1.00 77.50 716 ASP A CA 1
ATOM 5800 C C . ASP A 1 716 ? 9.689 6.530 2.126 1.00 77.50 716 ASP A C 1
ATOM 5802 O O . ASP A 1 716 ? 10.763 6.036 1.782 1.00 77.50 716 ASP A O 1
ATOM 5806 N N . LYS A 1 717 ? 8.585 6.405 1.374 1.00 78.62 717 LYS A N 1
ATOM 5807 C CA . LYS A 1 717 ? 8.593 5.738 0.066 1.00 78.62 717 LYS A CA 1
ATOM 5808 C C . LYS A 1 717 ? 9.504 6.475 -0.923 1.00 78.62 717 LYS A C 1
ATOM 5810 O O . LYS A 1 717 ? 10.411 5.859 -1.472 1.00 78.62 717 LYS A O 1
ATOM 5815 N N . SER A 1 718 ? 9.348 7.794 -1.054 1.00 76.50 718 SER A N 1
ATOM 5816 C CA . SER A 1 718 ? 10.211 8.628 -1.904 1.00 76.50 718 SER A CA 1
ATOM 5817 C C . SER A 1 718 ? 11.693 8.554 -1.498 1.00 76.50 718 SER A C 1
ATOM 5819 O O . SER A 1 718 ? 12.558 8.391 -2.357 1.00 76.50 718 SER A O 1
ATOM 5821 N N . ILE A 1 719 ? 12.000 8.579 -0.197 1.00 78.31 719 ILE A N 1
ATOM 5822 C CA . ILE A 1 719 ? 13.360 8.399 0.338 1.00 78.31 719 ILE A CA 1
ATOM 5823 C C . ILE A 1 719 ? 13.914 7.012 -0.018 1.00 78.31 719 ILE A C 1
ATOM 5825 O O . ILE A 1 719 ? 15.095 6.884 -0.337 1.00 78.31 719 ILE A O 1
ATOM 5829 N N . LYS A 1 720 ? 13.081 5.968 0.016 1.00 78.50 720 LYS A N 1
ATOM 5830 C CA . LYS A 1 720 ? 13.465 4.586 -0.303 1.00 78.50 720 LYS A CA 1
ATOM 5831 C C . LYS A 1 720 ? 13.759 4.385 -1.790 1.00 78.50 720 LYS A C 1
ATOM 5833 O O . LYS A 1 720 ? 14.695 3.654 -2.112 1.00 78.50 720 LYS A O 1
ATOM 5838 N N . ASP A 1 721 ? 13.013 5.063 -2.656 1.00 77.88 721 ASP A N 1
ATOM 5839 C CA . ASP A 1 721 ? 13.235 5.073 -4.103 1.00 77.88 721 ASP A CA 1
ATOM 5840 C C . ASP A 1 721 ? 14.535 5.839 -4.433 1.00 77.88 721 ASP A C 1
ATOM 5842 O O . ASP A 1 721 ? 15.451 5.263 -5.022 1.00 77.88 721 ASP A O 1
ATOM 5846 N N . ILE A 1 722 ? 14.719 7.047 -3.876 1.00 80.75 722 ILE A N 1
ATOM 5847 C CA . ILE A 1 722 ? 15.977 7.820 -3.962 1.00 80.75 722 ILE A CA 1
ATOM 5848 C C . ILE A 1 722 ? 17.179 7.011 -3.434 1.00 80.75 722 ILE A C 1
ATOM 5850 O O . ILE A 1 722 ? 18.267 7.058 -4.007 1.00 80.75 722 ILE A O 1
ATOM 5854 N N . LEU A 1 723 ? 17.015 6.231 -2.359 1.00 77.88 723 LEU A N 1
ATOM 5855 C CA . LEU A 1 723 ? 18.063 5.351 -1.821 1.00 77.88 723 LEU A CA 1
ATOM 5856 C C . LEU A 1 723 ? 18.404 4.160 -2.727 1.00 77.88 723 LEU A C 1
ATOM 5858 O O . LEU A 1 723 ? 19.458 3.552 -2.530 1.00 77.88 723 LEU A O 1
ATOM 5862 N N . ASN A 1 724 ? 17.549 3.796 -3.682 1.00 78.31 724 ASN A N 1
ATOM 5863 C CA . ASN A 1 724 ? 17.863 2.792 -4.695 1.00 78.31 724 ASN A CA 1
ATOM 5864 C C . ASN A 1 724 ? 18.569 3.432 -5.898 1.00 78.31 724 ASN A C 1
ATOM 5866 O O . ASN A 1 724 ? 19.595 2.901 -6.322 1.00 78.31 724 ASN A O 1
ATOM 5870 N N . ASP A 1 725 ? 18.142 4.617 -6.339 1.00 79.75 725 ASP A N 1
ATOM 5871 C CA . ASP A 1 725 ? 18.838 5.395 -7.379 1.00 79.75 725 ASP A CA 1
ATOM 5872 C C . ASP A 1 725 ? 20.267 5.785 -6.953 1.00 79.75 725 ASP A C 1
ATOM 5874 O O . ASP A 1 725 ? 21.222 5.740 -7.730 1.00 79.75 725 ASP A O 1
ATOM 5878 N N . LEU A 1 726 ? 20.461 6.093 -5.667 1.00 77.88 726 LEU A N 1
ATOM 5879 C CA . LEU A 1 726 ? 21.782 6.376 -5.097 1.00 77.88 726 LEU A CA 1
ATOM 5880 C C . LEU A 1 726 ? 22.643 5.098 -4.963 1.00 77.88 726 LEU A C 1
ATOM 5882 O O . LEU A 1 726 ? 23.867 5.192 -4.878 1.00 77.88 726 LEU A O 1
ATOM 5886 N N . LYS A 1 727 ? 22.050 3.891 -4.988 1.00 77.75 727 LYS A N 1
ATOM 5887 C CA . LYS A 1 727 ? 22.805 2.623 -5.076 1.00 77.75 727 LYS A CA 1
ATOM 5888 C C . LYS A 1 727 ? 23.210 2.296 -6.510 1.00 77.75 727 LYS A C 1
ATOM 5890 O O . LYS A 1 727 ? 24.366 1.925 -6.695 1.00 77.75 727 LYS A O 1
ATOM 5895 N N . SER A 1 728 ? 22.316 2.434 -7.494 1.00 75.62 728 SER A N 1
ATOM 5896 C CA . SER A 1 728 ? 22.654 2.211 -8.910 1.00 75.62 728 SER A CA 1
ATOM 5897 C C . SER A 1 728 ? 23.725 3.203 -9.358 1.00 75.62 728 SER A C 1
ATOM 5899 O O . SER A 1 728 ? 24.819 2.781 -9.718 1.00 75.62 728 SER A O 1
ATOM 5901 N N . SER A 1 729 ? 23.514 4.503 -9.132 1.00 74.50 729 SER A N 1
ATOM 5902 C CA . SER A 1 729 ? 24.504 5.543 -9.445 1.00 74.50 729 SER A CA 1
ATOM 5903 C C . SER A 1 729 ? 25.853 5.339 -8.729 1.00 74.50 729 SER A C 1
ATOM 5905 O O . SER A 1 729 ? 26.908 5.691 -9.261 1.00 74.50 729 SER A O 1
ATOM 5907 N N . LYS A 1 730 ? 25.865 4.715 -7.539 1.00 79.12 730 LYS A N 1
ATOM 5908 C CA . LYS A 1 730 ? 27.107 4.323 -6.850 1.00 79.12 730 LYS A CA 1
ATOM 5909 C C . LYS A 1 730 ? 27.772 3.086 -7.468 1.00 79.12 730 LYS A C 1
ATOM 5911 O O . LYS A 1 730 ? 29.000 3.024 -7.473 1.00 79.12 730 LYS A O 1
ATOM 5916 N N . ALA A 1 731 ? 27.008 2.121 -7.977 1.00 76.25 731 ALA A N 1
ATOM 5917 C CA . ALA A 1 731 ? 27.553 1.008 -8.753 1.00 76.25 731 ALA A CA 1
ATOM 5918 C C . ALA A 1 731 ? 28.169 1.520 -10.065 1.00 76.25 731 ALA A C 1
ATOM 5920 O O . ALA A 1 731 ? 29.325 1.215 -10.346 1.00 76.25 731 ALA A O 1
ATOM 5921 N N . ASP A 1 732 ? 27.469 2.399 -10.785 1.00 82.00 732 ASP A N 1
ATOM 5922 C CA . ASP A 1 732 ? 27.961 3.030 -12.015 1.00 82.00 732 ASP A CA 1
ATOM 5923 C C . ASP A 1 732 ? 29.236 3.848 -11.766 1.00 82.00 732 ASP A C 1
ATOM 5925 O O . ASP A 1 732 ? 30.205 3.742 -12.516 1.00 82.00 732 ASP A O 1
ATOM 5929 N N . TYR A 1 733 ? 29.288 4.607 -10.663 1.00 80.44 733 TYR A N 1
ATOM 5930 C CA . TYR A 1 733 ? 30.497 5.319 -10.242 1.00 80.44 733 TYR A CA 1
ATOM 5931 C C . TYR A 1 733 ? 31.673 4.373 -9.951 1.00 80.44 733 TYR A C 1
ATOM 5933 O O . TYR A 1 733 ? 32.804 4.678 -10.328 1.00 80.44 733 TYR A O 1
ATOM 5941 N N . ASN A 1 734 ? 31.430 3.228 -9.305 1.00 82.12 734 ASN A N 1
ATOM 5942 C CA . ASN A 1 734 ? 32.472 2.233 -9.041 1.00 82.12 734 ASN A CA 1
ATOM 5943 C C . ASN A 1 734 ? 32.972 1.578 -10.342 1.00 82.12 734 ASN A C 1
ATOM 5945 O O . ASN A 1 734 ? 34.179 1.424 -10.511 1.00 82.12 734 ASN A O 1
ATOM 5949 N N . ASN A 1 735 ? 32.069 1.254 -11.272 1.00 82.81 735 ASN A N 1
ATOM 5950 C CA . ASN A 1 735 ? 32.409 0.702 -12.587 1.00 82.81 735 ASN A CA 1
ATOM 5951 C C . ASN A 1 735 ? 33.251 1.706 -13.397 1.00 82.81 735 ASN A C 1
ATOM 5953 O O . ASN A 1 735 ? 34.311 1.363 -13.916 1.00 82.81 735 ASN A O 1
ATOM 5957 N N . LEU A 1 736 ? 32.836 2.978 -13.426 1.00 81.19 736 LEU A N 1
ATOM 5958 C CA . LEU A 1 736 ? 33.575 4.059 -14.083 1.00 81.19 736 LEU A CA 1
ATOM 5959 C C . LEU A 1 736 ? 34.949 4.302 -13.433 1.00 81.19 736 LEU A C 1
ATOM 5961 O O . LEU A 1 736 ? 35.924 4.583 -14.131 1.00 81.19 736 LEU A O 1
ATOM 5965 N N . LEU A 1 737 ? 35.051 4.170 -12.106 1.00 81.69 737 LEU A N 1
ATOM 5966 C CA . LEU A 1 737 ? 36.321 4.242 -11.384 1.00 81.69 737 LEU A CA 1
ATOM 5967 C C . LEU A 1 737 ? 37.244 3.070 -11.754 1.00 81.69 737 LEU A C 1
ATOM 5969 O O . LEU A 1 737 ? 38.436 3.297 -11.963 1.00 81.69 737 LEU A O 1
ATOM 5973 N N . GLN A 1 738 ? 36.708 1.853 -11.897 1.00 80.62 738 GLN A N 1
ATOM 5974 C CA . GLN A 1 738 ? 37.473 0.692 -12.354 1.00 80.62 738 GLN A CA 1
ATOM 5975 C C . GLN A 1 738 ? 38.021 0.924 -13.769 1.00 80.62 738 GLN A C 1
ATOM 5977 O O . GLN A 1 738 ? 39.241 0.903 -13.945 1.00 80.62 738 GLN A O 1
ATOM 5982 N N . SER A 1 739 ? 37.175 1.270 -14.745 1.00 76.31 739 SER A N 1
ATOM 5983 C CA . SER A 1 739 ? 37.644 1.576 -16.105 1.00 76.31 739 SER A CA 1
ATOM 5984 C C . SER A 1 739 ? 38.606 2.768 -16.152 1.00 76.31 739 SER A C 1
ATOM 5986 O O . SER A 1 739 ? 39.541 2.774 -16.949 1.00 76.31 739 SER A O 1
ATOM 5988 N N . SER A 1 740 ? 38.476 3.749 -15.250 1.00 78.06 740 SER A N 1
ATOM 5989 C CA . SER A 1 740 ? 39.469 4.821 -15.106 1.00 78.06 740 SER A CA 1
ATOM 5990 C C . SER A 1 740 ? 40.834 4.299 -14.634 1.00 78.06 740 SER A C 1
ATOM 5992 O O . SER A 1 740 ? 41.865 4.755 -15.134 1.00 78.06 740 SER A O 1
ATOM 5994 N N . THR A 1 741 ? 40.875 3.316 -13.723 1.00 80.00 741 THR A N 1
ATOM 5995 C CA . THR A 1 741 ? 42.137 2.661 -13.331 1.00 80.00 741 THR A CA 1
ATOM 5996 C C . THR A 1 741 ? 42.715 1.774 -14.435 1.00 80.00 741 THR A C 1
ATOM 5998 O O . THR A 1 741 ? 43.929 1.770 -14.621 1.00 80.00 741 THR A O 1
ATOM 6001 N N . GLU A 1 742 ? 41.876 1.097 -15.220 1.00 83.00 742 GLU A N 1
ATOM 6002 C CA . GLU A 1 742 ? 42.296 0.291 -16.375 1.00 83.00 742 GLU A CA 1
ATOM 6003 C C . GLU A 1 742 ? 42.916 1.175 -17.470 1.00 83.00 742 GLU A C 1
ATOM 6005 O O . GLU A 1 742 ? 44.047 0.932 -17.888 1.00 83.00 742 GLU A O 1
ATOM 6010 N N . ILE A 1 743 ? 42.252 2.278 -17.843 1.00 83.19 743 ILE A N 1
ATOM 6011 C CA . ILE A 1 743 ? 42.788 3.290 -18.772 1.00 83.19 743 ILE A CA 1
ATOM 6012 C C . ILE A 1 743 ? 44.102 3.880 -18.241 1.00 83.19 743 ILE A C 1
ATOM 6014 O O . ILE A 1 743 ? 45.068 4.014 -18.992 1.00 83.19 743 ILE A O 1
ATOM 6018 N N . LYS A 1 744 ? 44.189 4.191 -16.940 1.00 83.94 744 LYS A N 1
ATOM 6019 C CA . LYS A 1 744 ? 45.430 4.699 -16.333 1.00 83.94 744 LYS A CA 1
ATOM 6020 C C . LYS A 1 744 ? 46.575 3.683 -16.420 1.00 83.94 744 LYS A C 1
ATOM 6022 O O . LYS A 1 744 ? 47.707 4.079 -16.691 1.00 83.94 744 LYS A O 1
ATOM 6027 N N . ASN A 1 745 ? 46.297 2.396 -16.221 1.00 84.75 745 ASN A N 1
ATOM 6028 C CA . ASN A 1 745 ? 47.295 1.333 -16.337 1.00 84.75 745 ASN A CA 1
ATOM 6029 C C . ASN A 1 745 ? 47.759 1.139 -17.791 1.00 84.75 745 ASN A C 1
ATOM 6031 O O . ASN A 1 745 ? 48.956 0.971 -18.022 1.00 84.75 745 ASN A O 1
ATOM 6035 N N . SER A 1 746 ? 46.849 1.236 -18.766 1.00 85.06 746 SER A N 1
ATOM 6036 C CA . SER A 1 746 ? 47.188 1.225 -20.196 1.00 85.06 746 SER A CA 1
ATOM 6037 C C . SER A 1 746 ? 48.035 2.434 -20.598 1.00 85.06 746 SER A C 1
ATOM 6039 O O . SER A 1 746 ? 49.053 2.266 -21.265 1.00 85.06 746 SER A O 1
ATOM 6041 N N . ASN A 1 747 ? 47.700 3.637 -20.122 1.00 82.25 747 ASN A N 1
ATOM 6042 C CA . ASN A 1 747 ? 48.508 4.835 -20.365 1.00 82.25 747 ASN A CA 1
ATOM 6043 C C . ASN A 1 747 ? 49.919 4.696 -19.768 1.00 82.25 747 ASN A C 1
ATOM 6045 O O . ASN A 1 747 ? 50.890 4.982 -20.455 1.00 82.25 747 ASN A O 1
ATOM 6049 N N . LEU A 1 748 ? 50.055 4.161 -18.547 1.00 86.75 748 LEU A N 1
ATOM 6050 C CA . LEU A 1 748 ? 51.358 3.859 -17.927 1.00 86.75 748 LEU A CA 1
ATOM 6051 C C . LEU A 1 748 ? 52.155 2.755 -18.653 1.00 86.75 748 LEU A C 1
ATOM 6053 O O . LEU A 1 748 ? 53.353 2.609 -18.408 1.00 86.75 748 LEU A O 1
ATOM 6057 N N . LYS A 1 749 ? 51.515 1.948 -19.509 1.00 85.38 749 LYS A N 1
ATOM 6058 C CA . LYS A 1 749 ? 52.188 0.973 -20.380 1.00 85.38 749 LYS A CA 1
ATOM 6059 C C . LYS A 1 749 ? 52.676 1.647 -21.666 1.00 85.38 749 LYS A C 1
ATOM 6061 O O . LYS A 1 749 ? 53.864 1.560 -21.960 1.00 85.38 749 LYS A O 1
ATOM 6066 N N . LEU A 1 750 ? 51.805 2.403 -22.336 1.00 86.31 750 LEU A N 1
ATOM 6067 C CA . LEU A 1 750 ? 52.146 3.210 -23.516 1.00 86.31 750 LEU A CA 1
ATOM 6068 C C . LEU A 1 750 ? 53.248 4.241 -23.219 1.00 86.31 750 LEU A C 1
ATOM 6070 O O . LEU A 1 750 ? 54.127 4.463 -24.042 1.00 86.31 750 LEU A O 1
ATOM 6074 N N . GLU A 1 751 ? 53.248 4.838 -22.026 1.00 85.50 751 GLU A N 1
ATOM 6075 C CA . GLU A 1 751 ? 54.278 5.783 -21.581 1.00 85.50 751 GLU A CA 1
ATOM 6076 C C . GLU A 1 751 ? 55.649 5.105 -21.412 1.00 85.50 751 GLU A C 1
ATOM 6078 O O . GLU A 1 751 ? 56.671 5.713 -21.726 1.00 85.50 751 GLU A O 1
ATOM 6083 N N . ARG A 1 752 ? 55.707 3.831 -20.994 1.00 85.31 752 ARG A N 1
ATOM 6084 C CA . ARG A 1 752 ? 56.967 3.060 -20.977 1.00 85.31 752 ARG A CA 1
ATOM 6085 C C . ARG A 1 752 ? 57.430 2.726 -22.388 1.00 85.31 752 ARG A C 1
ATOM 6087 O O . ARG A 1 752 ? 58.578 2.997 -22.713 1.00 85.31 752 ARG A O 1
ATOM 6094 N N . GLU A 1 753 ? 56.529 2.221 -23.225 1.00 87.62 753 GLU A N 1
ATOM 6095 C CA . GLU A 1 753 ? 56.812 1.869 -24.624 1.00 87.62 753 GLU A CA 1
ATOM 6096 C C . GLU A 1 753 ? 57.306 3.089 -25.423 1.00 87.62 753 GLU A C 1
ATOM 6098 O O . GLU A 1 753 ? 58.271 2.987 -26.177 1.00 87.62 753 GLU A O 1
ATOM 6103 N N . TRP A 1 754 ? 56.725 4.271 -25.189 1.00 88.31 754 TRP A N 1
ATOM 6104 C CA . TRP A 1 754 ? 57.188 5.532 -25.773 1.00 88.31 754 TRP A CA 1
ATOM 6105 C C . TRP A 1 754 ? 58.573 5.951 -25.264 1.00 88.31 754 TRP A C 1
ATOM 6107 O O . TRP A 1 754 ? 59.412 6.368 -26.060 1.00 88.31 754 TRP A O 1
ATOM 6117 N N . ASN A 1 755 ? 58.850 5.818 -23.961 1.00 86.69 755 ASN A N 1
ATOM 6118 C CA . ASN A 1 755 ? 60.178 6.111 -23.410 1.00 86.69 755 ASN A CA 1
ATOM 6119 C C . ASN A 1 755 ? 61.246 5.124 -23.925 1.00 86.69 755 ASN A C 1
ATOM 6121 O O . ASN A 1 755 ? 62.373 5.533 -24.197 1.00 86.69 755 ASN A O 1
ATOM 6125 N N . GLU A 1 756 ? 60.907 3.848 -24.115 1.00 86.94 756 GLU A N 1
ATOM 6126 C CA . GLU A 1 756 ? 61.793 2.853 -24.732 1.00 86.94 756 GLU A CA 1
ATOM 6127 C C . GLU A 1 756 ? 62.086 3.189 -26.203 1.00 86.94 756 GLU A C 1
ATOM 6129 O O . GLU A 1 756 ? 63.256 3.212 -26.591 1.00 86.94 756 GLU A O 1
ATOM 6134 N N . LEU A 1 757 ? 61.069 3.553 -26.996 1.00 87.94 757 LEU A N 1
ATOM 6135 C CA . LEU A 1 757 ? 61.252 4.028 -28.377 1.00 87.94 757 LEU A CA 1
ATOM 6136 C C . LEU A 1 757 ? 62.085 5.318 -28.448 1.00 87.94 757 LEU A C 1
ATOM 6138 O O . LEU A 1 757 ? 62.960 5.442 -29.302 1.00 87.94 757 LEU A O 1
ATOM 6142 N N . SER A 1 758 ? 61.844 6.264 -27.538 1.00 89.12 758 SER A N 1
ATOM 6143 C CA . SER A 1 758 ? 62.589 7.525 -27.436 1.00 89.12 758 SER A CA 1
ATOM 6144 C C . SER A 1 758 ? 64.071 7.275 -27.128 1.00 89.12 758 SER A C 1
ATOM 6146 O O . SER A 1 758 ? 64.950 7.835 -27.781 1.00 89.12 758 SER A O 1
ATOM 6148 N N . ASN A 1 759 ? 64.374 6.353 -26.209 1.00 85.81 759 ASN A N 1
ATOM 6149 C CA . ASN A 1 759 ? 65.749 5.943 -25.917 1.00 85.81 759 ASN A CA 1
ATOM 6150 C C . ASN A 1 759 ? 66.420 5.236 -27.110 1.00 85.81 759 ASN A C 1
ATOM 6152 O O . ASN A 1 759 ? 67.581 5.518 -27.401 1.00 85.81 759 ASN A O 1
ATOM 6156 N N . GLN A 1 760 ? 65.702 4.373 -27.838 1.00 88.69 760 GLN A N 1
ATOM 6157 C CA . GLN A 1 760 ? 66.217 3.755 -29.070 1.00 88.69 760 GLN A CA 1
ATOM 6158 C C . GLN A 1 760 ? 66.514 4.805 -30.152 1.00 88.69 760 GLN A C 1
ATOM 6160 O O . GLN A 1 760 ? 67.589 4.776 -30.748 1.00 88.69 760 GLN A O 1
ATOM 6165 N N . TYR A 1 761 ? 65.613 5.771 -30.358 1.00 88.25 761 TYR A N 1
ATOM 6166 C CA . TYR A 1 761 ? 65.817 6.884 -31.288 1.00 88.25 761 TYR A CA 1
ATOM 6167 C C . TYR A 1 761 ? 67.044 7.729 -30.914 1.00 88.25 761 TYR A C 1
ATOM 6169 O O . TYR A 1 761 ? 67.881 8.009 -31.769 1.00 88.25 761 TYR A O 1
ATOM 6177 N N . ASN A 1 762 ? 67.197 8.086 -29.635 1.00 85.50 762 ASN A N 1
ATOM 6178 C CA . ASN A 1 762 ? 68.344 8.863 -29.160 1.00 85.50 762 ASN A CA 1
ATOM 6179 C C . ASN A 1 762 ? 69.674 8.115 -29.359 1.00 85.50 762 ASN A C 1
ATOM 6181 O O . ASN A 1 762 ? 70.660 8.732 -29.757 1.00 85.50 762 ASN A O 1
ATOM 6185 N N . ASN A 1 763 ? 69.704 6.795 -29.147 1.00 85.69 763 ASN A N 1
ATOM 6186 C CA . ASN A 1 763 ? 70.889 5.978 -29.422 1.00 85.69 763 ASN A CA 1
ATOM 6187 C C . ASN A 1 763 ? 71.235 5.968 -30.922 1.00 85.69 763 ASN A C 1
ATOM 6189 O O . ASN A 1 763 ? 72.388 6.201 -31.278 1.00 85.69 763 ASN A O 1
ATOM 6193 N N . LEU A 1 764 ? 70.244 5.782 -31.800 1.00 87.44 764 LEU A N 1
ATOM 6194 C CA . LEU A 1 764 ? 70.439 5.816 -33.256 1.00 87.44 764 LEU A CA 1
ATOM 6195 C C . LEU A 1 764 ? 70.894 7.198 -33.758 1.00 87.44 764 LEU A C 1
ATOM 6197 O O . LEU A 1 764 ? 71.709 7.284 -34.675 1.00 87.44 764 LEU A O 1
ATOM 6201 N N . GLU A 1 765 ? 70.420 8.288 -33.150 1.00 87.31 765 GLU A N 1
ATOM 6202 C CA . GLU A 1 765 ? 70.867 9.649 -33.479 1.00 87.31 765 GLU A CA 1
ATOM 6203 C C . GLU A 1 765 ? 72.324 9.894 -33.039 1.00 87.31 765 GLU A C 1
ATOM 6205 O O . GLU A 1 765 ? 73.086 10.549 -33.755 1.00 87.31 765 GLU A O 1
ATOM 6210 N N . ILE A 1 766 ? 72.745 9.317 -31.904 1.00 87.38 766 ILE A N 1
ATOM 6211 C CA . ILE A 1 766 ? 74.148 9.316 -31.459 1.00 87.38 766 ILE A CA 1
ATOM 6212 C C . ILE A 1 766 ? 75.019 8.508 -32.432 1.00 87.38 766 ILE A C 1
ATOM 6214 O O . ILE A 1 766 ? 76.050 9.019 -32.869 1.00 87.38 766 ILE A O 1
ATOM 6218 N N . GLU A 1 767 ? 74.595 7.308 -32.839 1.00 86.69 767 GLU A N 1
ATOM 6219 C CA . GLU A 1 767 ? 75.312 6.494 -33.833 1.00 86.69 767 GLU A CA 1
ATOM 6220 C C . GLU A 1 767 ? 75.439 7.225 -35.182 1.00 86.69 767 GLU A C 1
ATOM 6222 O O . GLU A 1 767 ? 76.532 7.297 -35.757 1.00 86.69 767 GLU A O 1
ATOM 6227 N N . ARG A 1 768 ? 74.357 7.863 -35.656 1.00 87.00 768 ARG A N 1
ATOM 6228 C CA . ARG A 1 768 ? 74.368 8.685 -36.878 1.00 87.00 768 ARG A CA 1
ATOM 6229 C C . ARG A 1 768 ? 75.319 9.878 -36.754 1.00 87.00 768 ARG A C 1
ATOM 6231 O O . ARG A 1 768 ? 75.985 10.222 -37.728 1.00 87.00 768 ARG A O 1
ATOM 6238 N N . SER A 1 769 ? 75.402 10.492 -35.573 1.00 83.56 769 SER A N 1
ATOM 6239 C CA . SER A 1 769 ? 76.345 11.574 -35.271 1.00 83.56 769 SER A CA 1
ATOM 6240 C C . SER A 1 769 ? 77.801 11.092 -35.316 1.00 83.56 769 SER A C 1
ATOM 6242 O O . SER A 1 769 ? 78.637 11.724 -35.964 1.00 83.56 769 SER A O 1
ATOM 6244 N N . THR A 1 770 ? 78.110 9.932 -34.721 1.00 85.19 770 THR A N 1
ATOM 6245 C CA . THR A 1 770 ? 79.466 9.359 -34.772 1.00 85.19 770 THR A CA 1
ATOM 6246 C C . THR A 1 770 ? 79.883 8.964 -36.188 1.00 85.19 770 THR A C 1
ATOM 6248 O O . THR A 1 770 ? 80.979 9.325 -36.614 1.00 85.19 770 THR A O 1
ATOM 6251 N N . LEU A 1 771 ? 78.993 8.335 -36.963 1.00 86.44 771 LEU A N 1
ATOM 6252 C CA . LEU A 1 771 ? 79.259 7.983 -38.362 1.00 86.44 771 LEU A CA 1
ATOM 6253 C C . LEU A 1 771 ? 79.445 9.229 -39.242 1.00 86.44 771 LEU A C 1
ATOM 6255 O O . LEU A 1 771 ? 80.316 9.245 -40.109 1.00 86.44 771 LEU A O 1
ATOM 6259 N N . ALA A 1 772 ? 78.681 10.300 -39.004 1.00 82.94 772 ALA A N 1
ATOM 6260 C CA . ALA A 1 772 ? 78.876 11.571 -39.700 1.00 82.94 772 ALA A CA 1
ATOM 6261 C C . ALA A 1 772 ? 80.251 12.195 -39.390 1.00 82.94 772 ALA A C 1
ATOM 6263 O O . ALA A 1 772 ? 80.911 12.692 -40.302 1.00 82.94 772 ALA A O 1
ATOM 6264 N N . ALA A 1 773 ? 80.713 12.125 -38.137 1.00 81.00 773 ALA A N 1
ATOM 6265 C CA . ALA A 1 773 ? 82.036 12.612 -37.745 1.00 81.00 773 ALA A CA 1
ATOM 6266 C C . ALA A 1 773 ? 83.182 11.789 -38.367 1.00 81.00 773 ALA A C 1
ATOM 6268 O O . ALA A 1 773 ? 84.169 12.367 -38.826 1.00 81.00 773 ALA A O 1
ATOM 6269 N N . GLU A 1 774 ? 83.050 10.460 -38.446 1.00 85.56 774 GLU A N 1
ATOM 6270 C CA . GLU A 1 774 ? 84.019 9.605 -39.148 1.00 85.56 774 GLU A CA 1
ATOM 6271 C C . GLU A 1 774 ? 84.044 9.881 -40.657 1.00 85.56 774 GLU A C 1
ATOM 6273 O O . GLU A 1 774 ? 85.122 10.004 -41.241 1.00 85.56 774 GLU A O 1
ATOM 6278 N N . ILE A 1 775 ? 82.878 10.067 -41.286 1.00 81.81 775 ILE A N 1
ATOM 6279 C CA . ILE A 1 775 ? 82.771 10.463 -42.698 1.00 81.81 775 ILE A CA 1
ATOM 6280 C C . ILE A 1 775 ? 83.452 11.817 -42.946 1.00 81.81 775 ILE A C 1
ATOM 6282 O O . ILE A 1 775 ? 84.169 11.957 -43.939 1.00 81.81 775 ILE A O 1
ATOM 6286 N N . GLU A 1 776 ? 83.274 12.811 -42.070 1.00 83.19 776 GLU A N 1
ATOM 6287 C CA . GLU A 1 776 ? 83.927 14.116 -42.239 1.00 83.19 776 GLU A CA 1
ATOM 6288 C C . GLU A 1 776 ? 85.447 14.022 -42.066 1.00 83.19 776 GLU A C 1
ATOM 6290 O O . GLU A 1 776 ? 86.192 14.559 -42.885 1.00 83.19 776 GLU A O 1
ATOM 6295 N N . LYS A 1 777 ? 85.921 13.244 -41.086 1.00 83.88 777 LYS A N 1
ATOM 6296 C CA . LYS A 1 777 ? 87.351 12.967 -40.892 1.00 83.88 777 LYS A CA 1
ATOM 6297 C C . LYS A 1 777 ? 87.976 12.264 -42.104 1.00 83.88 777 LYS A C 1
ATOM 6299 O O . LYS A 1 777 ? 89.043 12.668 -42.559 1.00 83.88 777 LYS A O 1
ATOM 6304 N N . LEU A 1 778 ? 87.289 11.280 -42.691 1.00 83.56 778 LEU A N 1
ATOM 6305 C CA . LEU A 1 778 ? 87.730 10.609 -43.922 1.00 83.56 778 LEU A CA 1
ATOM 6306 C C . LEU A 1 778 ? 87.754 11.559 -45.135 1.00 83.56 778 LEU A C 1
ATOM 6308 O O . LEU A 1 778 ? 88.636 11.442 -45.988 1.00 83.56 778 LEU A O 1
ATOM 6312 N N . LYS A 1 779 ? 86.840 12.541 -45.217 1.00 82.00 779 LYS A N 1
ATOM 6313 C CA . LYS A 1 779 ? 86.919 13.612 -46.231 1.00 82.00 779 LYS A CA 1
ATOM 6314 C C . LYS A 1 779 ? 88.128 14.517 -46.003 1.00 82.00 779 LYS A C 1
ATOM 6316 O O . LYS A 1 779 ? 88.792 14.865 -46.978 1.00 82.00 779 LYS A O 1
ATOM 6321 N N . GLU A 1 780 ? 88.423 14.910 -44.762 1.00 80.19 780 GLU A N 1
ATOM 6322 C CA . GLU A 1 780 ? 89.606 15.723 -44.452 1.00 80.19 780 GLU A CA 1
ATOM 6323 C C . GLU A 1 780 ? 90.901 14.984 -44.809 1.00 80.19 780 GLU A C 1
ATOM 6325 O O . GLU A 1 780 ? 91.748 15.545 -45.508 1.00 80.19 780 GLU A O 1
ATOM 6330 N N . GLU A 1 781 ? 91.019 13.708 -44.436 1.00 81.75 781 GLU A N 1
ATOM 6331 C CA . GLU A 1 781 ? 92.146 12.842 -44.797 1.00 81.75 781 GLU A CA 1
ATOM 6332 C C . GLU A 1 781 ? 92.308 12.764 -46.331 1.00 81.75 781 GLU A C 1
ATOM 6334 O O . GLU A 1 781 ? 93.373 13.114 -46.852 1.00 81.75 781 GLU A O 1
ATOM 6339 N N . LEU A 1 782 ? 91.230 12.493 -47.080 1.00 80.00 782 LEU A N 1
ATOM 6340 C CA . LEU A 1 782 ? 91.213 12.516 -48.554 1.00 80.00 782 LEU A CA 1
ATOM 6341 C C . LEU A 1 782 ? 91.603 13.889 -49.147 1.00 80.00 782 LEU A C 1
ATOM 6343 O O . LEU A 1 782 ? 92.225 13.965 -50.211 1.00 80.00 782 LEU A O 1
ATOM 6347 N N . ILE A 1 783 ? 91.245 14.996 -48.490 1.00 78.81 783 ILE A N 1
ATOM 6348 C CA . ILE A 1 783 ? 91.632 16.354 -48.904 1.00 78.81 783 ILE A CA 1
ATOM 6349 C C . ILE A 1 783 ? 93.125 16.600 -48.642 1.00 78.81 783 ILE A C 1
ATOM 6351 O O . ILE A 1 783 ? 93.776 17.256 -49.461 1.00 78.81 783 ILE A O 1
ATOM 6355 N N . THR A 1 784 ? 93.696 16.076 -47.552 1.00 76.88 784 THR A N 1
ATOM 6356 C CA . THR A 1 784 ? 95.148 16.152 -47.312 1.00 76.88 784 THR A CA 1
ATOM 6357 C C . THR A 1 784 ? 95.940 15.316 -48.316 1.00 76.88 784 THR A C 1
ATOM 6359 O O . THR A 1 784 ? 96.928 15.811 -48.858 1.00 76.88 784 THR A O 1
ATOM 6362 N N . GLU A 1 785 ? 95.462 14.120 -48.666 1.00 75.56 785 GLU A N 1
ATOM 6363 C CA . GLU A 1 785 ? 96.091 13.253 -49.668 1.00 75.56 785 GLU A CA 1
ATOM 6364 C C . GLU A 1 785 ? 96.010 13.852 -51.084 1.00 75.56 785 GLU A C 1
ATOM 6366 O O . GLU A 1 785 ? 97.000 13.898 -51.816 1.00 75.56 785 GLU A O 1
ATOM 6371 N N . LYS A 1 786 ? 94.871 14.451 -51.461 1.00 74.62 786 LYS A N 1
ATOM 6372 C CA . LYS A 1 786 ? 94.763 15.212 -52.720 1.00 74.62 786 LYS A CA 1
ATOM 6373 C C . LYS A 1 786 ? 95.688 16.435 -52.752 1.00 74.62 786 LYS A C 1
ATOM 6375 O O . LYS A 1 786 ? 96.197 16.782 -53.819 1.00 74.62 786 LYS A O 1
ATOM 6380 N N . LYS A 1 787 ? 95.942 17.086 -51.609 1.00 71.75 787 LYS A N 1
ATOM 6381 C CA . LYS A 1 787 ? 96.908 18.197 -51.505 1.00 71.75 787 LYS A CA 1
ATOM 6382 C C . LYS A 1 787 ? 98.358 17.716 -51.622 1.00 71.75 787 LYS A C 1
ATOM 6384 O O . LYS A 1 787 ? 99.137 18.383 -52.301 1.00 71.75 787 LYS A O 1
ATOM 6389 N N . SER A 1 788 ? 98.730 16.580 -51.025 1.00 68.06 788 SER A N 1
ATOM 6390 C CA . SER A 1 788 ? 100.090 16.032 -51.142 1.00 68.06 788 SER A CA 1
ATOM 6391 C C . SER A 1 788 ? 100.381 15.511 -52.555 1.00 68.06 788 SER A C 1
ATOM 6393 O O . SER A 1 788 ? 101.432 15.836 -53.108 1.00 68.06 788 SER A O 1
ATOM 6395 N N . LEU A 1 789 ? 99.423 14.825 -53.191 1.00 66.81 789 LEU A N 1
ATOM 6396 C CA . LEU A 1 789 ? 99.497 14.433 -54.605 1.00 66.81 789 LEU A CA 1
ATOM 6397 C C . LEU A 1 789 ? 99.661 15.645 -55.531 1.00 66.81 789 LEU A C 1
ATOM 6399 O O . LEU A 1 789 ? 100.498 15.617 -56.433 1.00 66.81 789 LEU A O 1
ATOM 6403 N N . LYS A 1 790 ? 98.925 16.739 -55.289 1.00 63.03 790 LYS A N 1
ATOM 6404 C CA . LYS A 1 790 ? 99.077 17.971 -56.076 1.00 63.03 790 LYS A CA 1
ATOM 6405 C C . LYS A 1 790 ? 100.444 18.638 -55.868 1.00 63.03 790 LYS A C 1
ATOM 6407 O O . LYS A 1 790 ? 101.070 19.043 -56.840 1.00 63.03 790 LYS A O 1
ATOM 6412 N N . LEU A 1 791 ? 100.952 18.675 -54.634 1.00 59.00 791 LEU A N 1
ATOM 6413 C CA . LEU A 1 791 ? 102.283 19.217 -54.320 1.00 59.00 791 LEU A CA 1
ATOM 6414 C C . LEU A 1 791 ? 103.436 18.380 -54.919 1.00 59.00 791 LEU A C 1
ATOM 6416 O O . LEU A 1 791 ? 104.522 18.910 -55.153 1.00 59.00 791 LEU A O 1
ATOM 6420 N N . LEU A 1 792 ? 103.211 17.085 -55.162 1.00 58.41 792 LEU A N 1
ATOM 6421 C CA . LEU A 1 792 ? 104.112 16.211 -55.922 1.00 58.41 792 LEU A CA 1
ATOM 6422 C C . LEU A 1 792 ? 104.028 16.479 -57.432 1.00 58.41 792 LEU A C 1
ATOM 6424 O O . LEU A 1 792 ? 105.064 16.592 -58.085 1.00 58.41 792 LEU A O 1
ATOM 6428 N N . LEU A 1 793 ? 102.816 16.639 -57.971 1.00 55.03 793 LEU A N 1
ATOM 6429 C CA . LEU A 1 793 ? 102.581 16.935 -59.387 1.00 55.03 793 LEU A CA 1
ATOM 6430 C C . LEU A 1 793 ? 103.223 18.270 -59.806 1.00 55.03 793 LEU A C 1
ATOM 6432 O O . LEU A 1 793 ? 103.998 18.305 -60.762 1.00 55.03 793 LEU A O 1
ATOM 6436 N N . ASP A 1 794 ? 102.993 19.333 -59.029 1.00 47.22 794 ASP A N 1
ATOM 6437 C CA . ASP A 1 794 ? 103.527 20.681 -59.282 1.00 47.22 794 ASP A CA 1
ATOM 6438 C C . ASP A 1 794 ? 105.068 20.762 -59.135 1.00 47.22 794 ASP A C 1
ATOM 6440 O O . ASP A 1 794 ? 105.685 21.737 -59.563 1.00 47.22 794 ASP A O 1
ATOM 6444 N N . LYS A 1 795 ? 105.720 19.732 -58.568 1.00 52.28 795 LYS A N 1
ATOM 6445 C CA . LYS A 1 795 ? 107.190 19.618 -58.463 1.00 52.28 795 LYS A CA 1
ATOM 6446 C C . LYS A 1 795 ? 107.846 18.774 -59.561 1.00 52.28 795 LYS A C 1
ATOM 6448 O O . LYS A 1 795 ? 109.071 18.763 -59.644 1.00 52.28 795 LYS A O 1
ATOM 6453 N N . SER A 1 796 ? 107.075 18.067 -60.390 1.00 40.47 796 SER A N 1
ATOM 6454 C CA . SER A 1 796 ? 107.602 17.030 -61.294 1.00 40.47 796 SER A CA 1
ATOM 6455 C C . SER A 1 796 ? 107.702 17.448 -62.771 1.00 40.47 796 SER A C 1
ATOM 6457 O O . SER A 1 796 ? 107.922 16.595 -63.630 1.00 40.47 796 SER A O 1
ATOM 6459 N N . LEU A 1 797 ? 107.532 18.735 -63.092 1.00 40.09 797 LEU A N 1
ATOM 6460 C CA . LEU A 1 797 ? 107.344 19.214 -64.471 1.00 40.09 797 LEU A CA 1
ATOM 6461 C C . LEU A 1 797 ? 108.448 20.173 -64.966 1.00 40.09 797 LEU A C 1
ATOM 6463 O O . LEU A 1 797 ? 108.182 21.088 -65.743 1.00 40.09 797 LEU A O 1
ATOM 6467 N N . GLN A 1 798 ? 109.704 19.965 -64.535 1.00 36.72 798 GLN A N 1
ATOM 6468 C CA . GLN A 1 798 ? 110.851 20.746 -65.034 1.00 36.72 798 GLN A CA 1
ATOM 6469 C C . GLN A 1 798 ? 112.198 19.991 -65.124 1.00 36.72 798 GLN A C 1
ATOM 6471 O O . GLN A 1 798 ? 113.240 20.499 -64.716 1.00 36.72 798 GLN A O 1
ATOM 6476 N N . SER A 1 799 ? 112.204 18.797 -65.720 1.00 34.62 799 SER A N 1
ATOM 6477 C CA . SER A 1 799 ? 113.378 18.203 -66.394 1.00 34.62 799 SER A CA 1
ATOM 6478 C C . SER A 1 799 ? 112.939 17.012 -67.258 1.00 34.62 799 SER A C 1
ATOM 6480 O O . SER A 1 799 ? 111.825 16.512 -67.108 1.00 34.62 799 SER A O 1
ATOM 6482 N N . GLN A 1 800 ? 113.758 16.615 -68.236 1.00 31.47 800 GLN A N 1
ATOM 6483 C CA . GLN A 1 800 ? 113.339 15.733 -69.332 1.00 31.47 800 GLN A CA 1
ATOM 6484 C C . GLN A 1 800 ? 114.120 14.405 -69.360 1.00 31.47 800 GLN A C 1
ATOM 6486 O O . GLN A 1 800 ? 115.257 14.323 -68.898 1.00 31.47 800 GLN A O 1
ATOM 6491 N N . THR A 1 801 ? 113.536 13.429 -70.064 1.00 26.62 801 THR A N 1
ATOM 6492 C CA . THR A 1 801 ? 114.138 12.206 -70.644 1.00 26.62 801 THR A CA 1
ATOM 6493 C C . THR A 1 801 ? 114.382 10.952 -69.782 1.00 26.62 801 THR A C 1
ATOM 6495 O O . THR A 1 801 ? 114.848 10.982 -68.652 1.00 26.62 801 THR A O 1
ATOM 6498 N N . THR A 1 802 ? 114.129 9.827 -70.466 1.00 29.03 802 THR A N 1
ATOM 6499 C CA . THR A 1 802 ? 114.672 8.462 -70.310 1.00 29.03 802 THR A CA 1
ATOM 6500 C C . THR A 1 802 ? 114.297 7.562 -69.113 1.00 29.03 802 THR A C 1
ATOM 6502 O O . THR A 1 802 ? 115.033 7.447 -68.144 1.00 29.03 802 THR A O 1
ATOM 6505 N N . GLN A 1 803 ? 113.244 6.760 -69.346 1.00 31.22 803 GLN A N 1
ATOM 6506 C CA . GLN A 1 803 ? 113.354 5.316 -69.676 1.00 31.22 803 GLN A CA 1
ATOM 6507 C C . GLN A 1 803 ? 113.384 4.248 -68.544 1.00 31.22 803 GLN A C 1
ATOM 6509 O O . GLN A 1 803 ? 114.343 4.115 -67.794 1.00 31.22 803 GLN A O 1
ATOM 6514 N N . THR A 1 804 ? 112.362 3.376 -68.608 1.00 28.16 804 THR A N 1
ATOM 6515 C CA . THR A 1 804 ? 112.301 1.936 -68.235 1.00 28.16 804 THR A CA 1
ATOM 6516 C C . THR A 1 804 ? 112.376 1.448 -66.775 1.00 28.16 804 THR A C 1
ATOM 6518 O O . THR A 1 804 ? 113.330 1.676 -66.041 1.00 28.16 804 THR A O 1
ATOM 6521 N N . ASP A 1 805 ? 111.387 0.599 -66.476 1.00 33.16 805 ASP A N 1
ATOM 6522 C CA . ASP A 1 805 ? 111.479 -0.700 -65.792 1.00 33.16 805 ASP A CA 1
ATOM 6523 C C . ASP A 1 805 ? 111.831 -0.764 -64.296 1.00 33.16 805 ASP A C 1
ATOM 6525 O O . ASP A 1 805 ? 112.967 -1.021 -63.889 1.00 33.16 805 ASP A O 1
ATOM 6529 N N . LYS A 1 806 ? 110.763 -0.697 -63.483 1.00 41.88 806 LYS A N 1
ATOM 6530 C CA . LYS A 1 806 ? 110.489 -1.595 -62.337 1.00 41.88 806 LYS A CA 1
ATOM 6531 C C . LYS A 1 806 ? 109.059 -1.387 -61.827 1.00 41.88 806 LYS A C 1
ATOM 6533 O O . LYS A 1 806 ? 108.834 -0.537 -60.974 1.00 41.88 806 LYS A O 1
ATOM 6538 N N . ASN A 1 807 ? 108.092 -2.157 -62.338 1.00 39.84 807 ASN A N 1
ATOM 6539 C CA . ASN A 1 807 ? 106.722 -2.145 -61.797 1.00 39.84 807 ASN A CA 1
ATOM 6540 C C . ASN A 1 807 ? 106.005 -3.512 -61.753 1.00 39.84 807 ASN A C 1
ATOM 6542 O O . ASN A 1 807 ? 104.817 -3.570 -61.439 1.00 39.84 807 ASN A O 1
ATOM 6546 N N . ASP A 1 808 ? 106.734 -4.619 -61.942 1.00 48.34 808 ASP A N 1
ATOM 6547 C CA . ASP A 1 808 ? 106.199 -5.989 -61.803 1.00 48.34 808 ASP A CA 1
ATOM 6548 C C . ASP A 1 808 ? 105.754 -6.350 -60.367 1.00 48.34 808 ASP A C 1
ATOM 6550 O O . ASP A 1 808 ? 105.096 -7.365 -60.158 1.00 48.34 808 ASP A O 1
ATOM 6554 N N . ASN A 1 809 ? 106.050 -5.504 -59.372 1.00 51.84 809 ASN A N 1
ATOM 6555 C CA . ASN A 1 809 ? 105.664 -5.711 -57.969 1.00 51.84 809 ASN A CA 1
ATOM 6556 C C . ASN A 1 809 ? 104.287 -5.135 -57.578 1.00 51.84 809 ASN A C 1
ATOM 6558 O O . ASN A 1 809 ? 103.854 -5.360 -56.453 1.00 51.84 809 ASN A O 1
ATOM 6562 N N . ILE A 1 810 ? 103.587 -4.403 -58.457 1.00 51.09 810 ILE A N 1
ATOM 6563 C CA . ILE A 1 810 ? 102.253 -3.832 -58.141 1.00 51.09 810 ILE A CA 1
ATOM 6564 C C . ILE A 1 810 ? 101.103 -4.745 -58.620 1.00 51.09 810 ILE A C 1
ATOM 6566 O O . ILE A 1 810 ? 99.964 -4.621 -58.165 1.00 51.09 810 ILE A O 1
ATOM 6570 N N . LEU A 1 811 ? 101.388 -5.723 -59.488 1.00 47.25 811 LEU A N 1
ATOM 6571 C CA . LEU A 1 811 ? 100.389 -6.698 -59.938 1.00 47.25 811 LEU A CA 1
ATOM 6572 C C . LEU A 1 811 ? 100.041 -7.728 -58.845 1.00 47.25 811 LEU A C 1
ATOM 6574 O O . LEU A 1 811 ? 98.887 -8.134 -58.727 1.00 47.25 811 LEU A O 1
ATOM 6578 N N . THR A 1 812 ? 101.009 -8.110 -58.00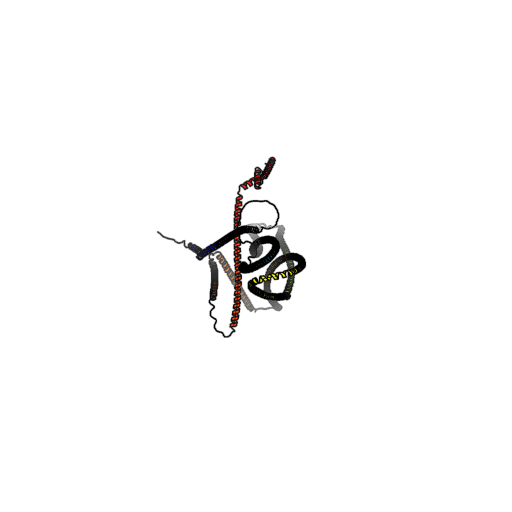9 1.00 52.66 812 THR A N 1
ATOM 6579 C CA . THR A 1 812 ? 100.859 -9.124 -56.951 1.00 52.66 812 THR A CA 1
ATOM 6580 C C . THR A 1 812 ? 99.953 -8.685 -55.799 1.00 52.66 812 THR A C 1
ATOM 6582 O O . THR A 1 812 ? 99.153 -9.488 -55.326 1.00 52.66 812 THR A O 1
ATOM 6585 N N . GLU A 1 813 ? 100.001 -7.421 -55.371 1.00 52.16 813 GLU A N 1
ATOM 6586 C CA . GLU A 1 813 ? 99.150 -6.934 -54.271 1.00 52.16 813 GLU A CA 1
ATOM 6587 C C . GLU A 1 813 ? 97.678 -6.771 -54.697 1.00 52.16 813 GLU A C 1
ATOM 6589 O O . GLU A 1 813 ? 96.756 -7.104 -53.946 1.00 52.16 813 GLU A O 1
ATOM 6594 N N . LYS A 1 814 ? 97.430 -6.349 -55.947 1.00 54.00 814 LYS A N 1
ATOM 6595 C CA . LYS A 1 814 ? 96.062 -6.257 -56.485 1.00 54.00 814 LYS A CA 1
ATOM 6596 C C . LYS A 1 814 ? 95.413 -7.615 -56.751 1.00 54.00 814 LYS A C 1
ATOM 6598 O O . LYS A 1 814 ? 94.187 -7.687 -56.739 1.00 54.00 814 LYS A O 1
ATOM 6603 N N . ILE A 1 815 ? 96.188 -8.688 -56.930 1.00 54.25 815 ILE A N 1
ATOM 6604 C CA . ILE A 1 815 ? 95.638 -10.051 -57.005 1.00 54.25 815 ILE A CA 1
ATOM 6605 C C . ILE A 1 815 ? 95.019 -10.452 -55.659 1.00 54.25 815 ILE A C 1
ATOM 6607 O O . ILE A 1 815 ? 93.853 -10.838 -55.648 1.00 54.25 815 ILE A O 1
ATOM 6611 N N . CYS A 1 816 ? 95.709 -10.242 -54.528 1.00 52.81 816 CYS A N 1
ATOM 6612 C CA . CYS A 1 816 ? 95.139 -10.513 -53.199 1.00 52.81 816 CYS A CA 1
ATOM 6613 C C . CYS A 1 816 ? 93.824 -9.754 -52.958 1.00 52.81 816 CYS A C 1
ATOM 6615 O O . CYS A 1 816 ? 92.837 -10.369 -52.563 1.00 52.81 816 CYS A O 1
ATOM 6617 N N . LYS A 1 817 ? 93.762 -8.450 -53.269 1.00 55.69 817 LYS A N 1
ATOM 6618 C CA . LYS A 1 817 ? 92.526 -7.653 -53.108 1.00 55.69 817 LYS A CA 1
ATOM 6619 C C . LYS A 1 817 ? 91.377 -8.150 -54.001 1.00 55.69 817 LYS A C 1
ATOM 6621 O O . LYS A 1 817 ? 90.218 -8.132 -53.594 1.00 55.69 817 LYS A O 1
ATOM 6626 N N . CYS A 1 818 ? 91.688 -8.621 -55.209 1.00 53.66 818 CYS A N 1
ATOM 6627 C CA . CYS A 1 818 ? 90.710 -9.246 -56.100 1.00 53.66 818 CYS A CA 1
ATOM 6628 C C . CYS A 1 818 ? 90.263 -10.633 -55.616 1.00 53.66 818 CYS A C 1
ATOM 6630 O O . CYS A 1 818 ? 89.130 -11.018 -55.892 1.00 53.66 818 CYS A O 1
ATOM 6632 N N . ASP A 1 819 ? 91.110 -11.387 -54.916 1.00 54.59 819 ASP A N 1
ATOM 6633 C CA . ASP A 1 819 ? 90.756 -12.702 -54.378 1.00 54.59 819 ASP A CA 1
ATOM 6634 C C . ASP A 1 819 ? 90.009 -12.610 -53.034 1.00 54.59 819 ASP A C 1
ATOM 6636 O O . ASP A 1 819 ? 89.114 -13.421 -52.804 1.00 54.59 819 ASP A O 1
ATOM 6640 N N . GLU A 1 820 ? 90.242 -11.566 -52.225 1.00 59.31 820 GLU A N 1
ATOM 6641 C CA . GLU A 1 820 ? 89.349 -11.153 -51.124 1.00 59.31 820 GLU A CA 1
ATOM 6642 C C . GLU A 1 820 ? 87.947 -10.819 -51.668 1.00 59.31 820 GLU A C 1
ATOM 6644 O O . GLU A 1 820 ? 86.958 -11.424 -51.258 1.00 59.31 820 GLU A O 1
ATOM 6649 N N . LEU A 1 821 ? 87.853 -9.947 -52.682 1.00 57.50 821 LEU A N 1
ATOM 6650 C CA . LEU A 1 821 ? 86.570 -9.562 -53.292 1.00 57.50 821 LEU A CA 1
ATOM 6651 C C . LEU A 1 821 ? 85.881 -10.704 -54.063 1.00 57.50 821 LEU A C 1
ATOM 6653 O O . LEU A 1 821 ? 84.655 -10.703 -54.177 1.00 57.50 821 LEU A O 1
ATOM 6657 N N . LYS A 1 822 ? 86.621 -11.707 -54.562 1.00 59.22 822 LYS A N 1
ATOM 6658 C CA . LYS A 1 822 ? 86.049 -12.985 -55.037 1.00 59.22 822 LYS A CA 1
ATOM 6659 C C . LYS A 1 822 ? 85.640 -13.902 -53.888 1.00 59.22 822 LYS A C 1
ATOM 6661 O O . LYS A 1 822 ? 84.726 -14.697 -54.077 1.00 59.22 822 LYS A O 1
ATOM 6666 N N . GLY A 1 823 ? 86.308 -13.833 -52.739 1.00 64.88 823 GLY A N 1
ATOM 6667 C CA . GLY A 1 823 ? 85.915 -14.515 -51.510 1.00 64.88 823 GLY A CA 1
ATOM 6668 C C . GLY A 1 823 ? 84.546 -14.032 -51.052 1.00 64.88 823 GLY A C 1
ATOM 6669 O O . GLY A 1 823 ? 83.626 -14.839 -50.949 1.00 64.88 823 GLY A O 1
ATOM 6670 N N . ASP A 1 824 ? 84.377 -12.718 -50.912 1.00 63.16 824 ASP A N 1
ATOM 6671 C CA . ASP A 1 824 ? 83.100 -12.119 -50.523 1.00 63.16 824 ASP A CA 1
ATOM 6672 C C . ASP A 1 824 ? 82.036 -12.215 -51.624 1.00 63.16 824 ASP A C 1
ATOM 6674 O O . ASP A 1 824 ? 80.886 -12.485 -51.301 1.00 63.16 824 ASP A O 1
ATOM 6678 N N . ASN A 1 825 ? 82.378 -12.139 -52.920 1.00 62.31 825 ASN A N 1
ATOM 6679 C CA . ASN A 1 825 ? 81.408 -12.482 -53.974 1.00 62.31 825 ASN A CA 1
ATOM 6680 C C . ASN A 1 825 ? 81.012 -13.964 -53.945 1.00 62.31 825 ASN A C 1
ATOM 6682 O O . ASN A 1 825 ? 79.851 -14.270 -54.162 1.00 62.31 825 ASN A O 1
ATOM 6686 N N . LYS A 1 826 ? 81.919 -14.904 -53.648 1.00 67.38 826 LYS A N 1
ATOM 6687 C CA . LYS A 1 826 ? 81.545 -16.318 -53.454 1.00 67.38 826 LYS A CA 1
ATOM 6688 C C . LYS A 1 826 ? 80.706 -16.521 -52.200 1.00 67.38 826 LYS A C 1
ATOM 6690 O O . LYS A 1 826 ? 79.859 -17.405 -52.196 1.00 67.38 826 LYS A O 1
ATOM 6695 N N . ARG A 1 827 ? 80.927 -15.719 -51.158 1.00 68.25 827 ARG A N 1
ATOM 6696 C CA . ARG A 1 827 ? 80.139 -15.745 -49.926 1.00 68.25 827 ARG A CA 1
ATOM 6697 C C . ARG A 1 827 ? 78.738 -15.202 -50.174 1.00 68.25 827 ARG A C 1
ATOM 6699 O O . ARG A 1 827 ? 77.788 -15.931 -49.958 1.00 68.25 827 ARG A O 1
ATOM 6706 N N . LEU A 1 828 ? 78.621 -14.028 -50.794 1.00 68.56 828 LEU A N 1
ATOM 6707 C CA . LEU A 1 828 ? 77.352 -13.449 -51.232 1.00 68.56 828 LEU A CA 1
ATOM 6708 C C . LEU A 1 828 ? 76.637 -14.322 -52.268 1.00 68.56 828 LEU A C 1
ATOM 6710 O O . LEU A 1 828 ? 75.429 -14.464 -52.171 1.00 68.56 828 LEU A O 1
ATOM 6714 N N . CYS A 1 829 ? 77.336 -14.976 -53.200 1.00 63.56 829 CYS A N 1
ATOM 6715 C CA . CYS A 1 829 ? 76.723 -15.988 -54.064 1.00 63.56 829 CYS A CA 1
ATOM 6716 C C . CYS A 1 829 ? 76.286 -17.229 -53.276 1.00 63.56 829 CYS A C 1
ATOM 6718 O O . CYS A 1 829 ? 75.236 -17.761 -53.583 1.00 63.56 829 CYS A O 1
ATOM 6720 N N . SER A 1 830 ? 77.017 -17.664 -52.245 1.00 70.81 830 SER A N 1
ATOM 6721 C CA . SER A 1 830 ? 76.602 -18.772 -51.368 1.00 70.81 830 SER A CA 1
ATOM 6722 C C . SER A 1 830 ? 75.451 -18.396 -50.427 1.00 70.81 830 SER A C 1
ATOM 6724 O O . SER A 1 830 ? 74.690 -19.275 -50.030 1.00 70.81 830 SER A O 1
ATOM 6726 N N . ASP A 1 831 ? 75.320 -17.122 -50.063 1.00 72.81 831 ASP A N 1
ATOM 6727 C CA . ASP A 1 831 ? 74.227 -16.584 -49.253 1.00 72.81 831 ASP A CA 1
ATOM 6728 C C . ASP A 1 831 ? 72.999 -16.305 -50.133 1.00 72.81 831 ASP A C 1
ATOM 6730 O O . ASP A 1 831 ? 71.877 -16.551 -49.704 1.00 72.81 831 ASP A O 1
ATOM 6734 N N . ILE A 1 832 ? 73.191 -15.892 -51.393 1.00 72.69 832 ILE A N 1
ATOM 6735 C CA . ILE A 1 832 ? 72.147 -15.826 -52.425 1.00 72.69 832 ILE A CA 1
ATOM 6736 C C . ILE A 1 832 ? 71.690 -17.236 -52.795 1.00 72.69 832 ILE A C 1
ATOM 6738 O O . ILE A 1 832 ? 70.496 -17.478 -52.734 1.00 72.69 832 ILE A O 1
ATOM 6742 N N . ASP A 1 833 ? 72.585 -18.188 -53.071 1.00 72.06 833 ASP A N 1
ATOM 6743 C CA . ASP A 1 833 ? 72.252 -19.607 -53.263 1.00 72.06 833 ASP A CA 1
ATOM 6744 C C . ASP A 1 833 ? 71.572 -20.167 -52.008 1.00 72.06 833 ASP A C 1
ATOM 6746 O O . ASP A 1 833 ? 70.594 -20.896 -52.113 1.00 72.06 833 ASP A O 1
ATOM 6750 N N . GLY A 1 834 ? 72.019 -19.789 -50.807 1.00 73.38 834 GLY A N 1
ATOM 6751 C CA . GLY A 1 834 ? 71.387 -20.153 -49.538 1.00 73.38 834 GLY A CA 1
ATOM 6752 C C . GLY A 1 834 ? 69.967 -19.597 -49.399 1.00 73.38 834 GLY A C 1
ATOM 6753 O O . GLY A 1 834 ? 69.057 -20.332 -49.016 1.00 73.38 834 GLY A O 1
ATOM 6754 N N . LEU A 1 835 ? 69.748 -18.334 -49.775 1.00 74.44 835 LEU A N 1
ATOM 6755 C CA . LEU A 1 835 ? 68.443 -17.670 -49.834 1.00 74.44 835 LEU A CA 1
ATOM 6756 C C . LEU A 1 835 ? 67.579 -18.172 -50.995 1.00 74.44 835 LEU A C 1
ATOM 6758 O O . LEU A 1 835 ? 66.361 -18.161 -50.878 1.00 74.44 835 LEU A O 1
ATOM 6762 N N . GLN A 1 836 ? 68.173 -18.651 -52.083 1.00 65.88 836 GLN A N 1
ATOM 6763 C CA . GLN A 1 836 ? 67.506 -19.197 -53.263 1.00 65.88 836 GLN A CA 1
ATOM 6764 C C . GLN A 1 836 ? 67.160 -20.676 -53.058 1.00 65.88 836 GLN A C 1
ATOM 6766 O O . GLN A 1 836 ? 66.128 -21.131 -53.544 1.00 65.88 836 GLN A O 1
ATOM 6771 N N . ILE A 1 837 ? 67.926 -21.396 -52.235 1.00 71.94 837 ILE A N 1
ATOM 6772 C CA . ILE A 1 837 ? 67.563 -22.671 -51.609 1.00 71.94 837 ILE A CA 1
ATOM 6773 C C . ILE A 1 837 ? 66.473 -22.437 -50.562 1.00 71.94 837 ILE A C 1
ATOM 6775 O O . ILE A 1 837 ? 65.518 -23.201 -50.546 1.00 71.94 837 ILE A O 1
ATOM 6779 N N . TYR A 1 838 ? 66.531 -21.379 -49.745 1.00 72.81 838 TYR A N 1
ATOM 6780 C CA . TYR A 1 838 ? 65.448 -21.042 -48.809 1.00 72.81 838 TYR A CA 1
ATOM 6781 C C . TYR A 1 838 ? 64.164 -20.625 -49.533 1.00 72.81 838 TYR A C 1
ATOM 6783 O O . TYR A 1 838 ? 63.096 -21.076 -49.148 1.00 72.81 838 TYR A O 1
ATOM 6791 N N . LEU A 1 839 ? 64.244 -19.851 -50.616 1.00 74.81 839 LEU A N 1
ATOM 6792 C CA . LEU A 1 839 ? 63.112 -19.510 -51.481 1.00 74.81 839 LEU A CA 1
ATOM 6793 C C . LEU A 1 839 ? 62.622 -20.722 -52.265 1.00 74.81 839 LEU A C 1
ATOM 6795 O O . LEU A 1 839 ? 61.419 -20.882 -52.399 1.00 74.81 839 LEU A O 1
ATOM 6799 N N . SER A 1 840 ? 63.499 -21.618 -52.720 1.00 72.38 840 SER A N 1
ATOM 6800 C CA . SER A 1 840 ? 63.085 -22.895 -53.319 1.00 72.38 840 SER A CA 1
ATOM 6801 C C . SER A 1 840 ? 62.469 -23.831 -52.282 1.00 72.38 840 SER A C 1
ATOM 6803 O O . SER A 1 840 ? 61.570 -24.589 -52.619 1.00 72.38 840 SER A O 1
ATOM 6805 N N . LYS A 1 841 ? 62.899 -23.765 -51.018 1.00 75.06 841 LYS A N 1
ATOM 6806 C CA . LYS A 1 841 ? 62.351 -24.548 -49.908 1.00 75.06 841 LYS A CA 1
ATOM 6807 C C . LYS A 1 841 ? 61.033 -23.974 -49.411 1.00 75.06 841 LYS A C 1
ATOM 6809 O O . LYS A 1 841 ? 60.138 -24.757 -49.178 1.00 75.06 841 LYS A O 1
ATOM 6814 N N . ILE A 1 842 ? 60.871 -22.654 -49.338 1.00 73.62 842 ILE A N 1
ATOM 6815 C CA . ILE A 1 842 ? 59.602 -21.977 -49.032 1.00 73.62 842 ILE A CA 1
ATOM 6816 C C . ILE A 1 842 ? 58.640 -22.098 -50.216 1.00 73.62 842 ILE A C 1
ATOM 6818 O O . ILE A 1 842 ? 57.460 -22.323 -50.009 1.00 73.62 842 ILE A O 1
ATOM 6822 N N . SER A 1 843 ? 59.115 -22.017 -51.460 1.00 70.81 843 SER A N 1
ATOM 6823 C CA . SER A 1 843 ? 58.303 -22.261 -52.659 1.00 70.81 843 SER A CA 1
ATOM 6824 C C . SER A 1 843 ? 57.906 -23.733 -52.769 1.00 70.81 843 SER A C 1
ATOM 6826 O O . SER A 1 843 ? 56.773 -24.026 -53.127 1.00 70.81 843 SER A O 1
ATOM 6828 N N . LYS A 1 844 ? 58.777 -24.669 -52.367 1.00 74.38 844 LYS A N 1
ATOM 6829 C CA . LYS A 1 844 ? 58.430 -26.089 -52.257 1.00 74.38 844 LYS A CA 1
ATOM 6830 C C . LYS A 1 844 ? 57.556 -26.393 -51.045 1.00 74.38 844 LYS A C 1
ATOM 6832 O O . LYS A 1 844 ? 56.643 -27.176 -51.194 1.00 74.38 844 LYS A O 1
ATOM 6837 N N . GLU A 1 845 ? 57.749 -25.767 -49.891 1.00 73.50 845 GLU A N 1
ATOM 6838 C CA . GLU A 1 845 ? 56.848 -25.891 -48.739 1.00 73.50 845 GLU A CA 1
ATOM 6839 C C . GLU A 1 845 ? 55.493 -25.243 -49.049 1.00 73.50 845 GLU A C 1
ATOM 6841 O O . GLU A 1 845 ? 54.477 -25.772 -48.628 1.00 73.50 845 GLU A O 1
ATOM 6846 N N . ASN A 1 846 ? 55.451 -24.185 -49.866 1.00 72.25 846 ASN A N 1
ATOM 6847 C CA . ASN A 1 846 ? 54.230 -23.611 -50.431 1.00 72.25 846 ASN A CA 1
ATOM 6848 C C . ASN A 1 846 ? 53.645 -24.457 -51.571 1.00 72.25 846 ASN A C 1
ATOM 6850 O O . ASN A 1 846 ? 52.433 -24.419 -51.748 1.00 72.25 846 ASN A O 1
ATOM 6854 N N . SER A 1 847 ? 54.441 -25.224 -52.326 1.00 76.00 847 SER A N 1
ATOM 6855 C CA . SER A 1 847 ? 53.931 -26.250 -53.247 1.00 76.00 847 SER A CA 1
ATOM 6856 C C . SER A 1 847 ? 53.347 -27.380 -52.423 1.00 76.00 847 SER A C 1
ATOM 6858 O O . SER A 1 847 ? 52.148 -27.536 -52.442 1.00 76.00 847 SER A O 1
ATOM 6860 N N . ASP A 1 848 ? 54.122 -28.036 -51.561 1.00 71.88 848 ASP A N 1
ATOM 6861 C CA . ASP A 1 848 ? 53.686 -29.073 -50.626 1.00 71.88 848 ASP A CA 1
ATOM 6862 C C . ASP A 1 848 ? 52.496 -28.614 -49.748 1.00 71.88 848 ASP A C 1
ATOM 6864 O O . ASP A 1 848 ? 51.699 -29.454 -49.342 1.00 71.88 848 ASP A O 1
ATOM 6868 N N . LEU A 1 849 ? 52.330 -27.314 -49.449 1.00 72.38 849 LEU A N 1
ATOM 6869 C CA . LEU A 1 849 ? 51.139 -26.748 -48.793 1.00 72.38 849 LEU A CA 1
ATOM 6870 C C . LEU A 1 849 ? 49.976 -26.486 -49.753 1.00 72.38 849 LEU A C 1
ATOM 6872 O O . LEU A 1 849 ? 48.850 -26.737 -49.350 1.00 72.38 849 LEU A O 1
ATOM 6876 N N . ASN A 1 850 ? 50.195 -26.022 -50.988 1.00 71.19 850 ASN A N 1
ATOM 6877 C CA . ASN A 1 850 ? 49.147 -25.898 -52.015 1.00 71.19 850 ASN A CA 1
ATOM 6878 C C . ASN A 1 850 ? 48.712 -27.257 -52.574 1.00 71.19 850 ASN A C 1
ATOM 6880 O O . ASN A 1 850 ? 47.568 -27.405 -52.980 1.00 71.19 850 ASN A O 1
ATOM 6884 N N . ASP A 1 851 ? 49.599 -28.241 -52.571 1.00 71.25 851 ASP A N 1
ATOM 6885 C CA . ASP A 1 851 ? 49.390 -29.625 -52.962 1.00 71.25 851 ASP A CA 1
ATOM 6886 C C . ASP A 1 851 ? 48.713 -30.369 -51.811 1.00 71.25 851 ASP A C 1
ATOM 6888 O O . ASP A 1 851 ? 47.761 -31.089 -52.072 1.00 71.25 851 ASP A O 1
ATOM 6892 N N . LYS A 1 852 ? 49.040 -30.072 -50.539 1.00 68.94 852 LYS A N 1
ATOM 6893 C CA . LYS A 1 852 ? 48.174 -30.421 -49.395 1.00 68.94 852 LYS A CA 1
ATOM 6894 C C . LYS A 1 852 ? 46.839 -29.685 -49.415 1.00 68.94 852 LYS A C 1
ATOM 6896 O O . LYS A 1 852 ? 45.847 -30.275 -49.018 1.00 68.94 852 LYS A O 1
ATOM 6901 N N . LEU A 1 853 ? 46.760 -28.436 -49.879 1.00 61.88 853 LEU A N 1
ATOM 6902 C CA . LEU A 1 853 ? 45.482 -27.728 -50.017 1.00 61.88 853 LEU A CA 1
ATOM 6903 C C . LEU A 1 853 ? 44.640 -28.363 -51.127 1.00 61.88 853 LEU A C 1
ATOM 6905 O O . LEU A 1 853 ? 43.452 -28.575 -50.938 1.00 61.88 853 LEU A O 1
ATOM 6909 N N . ARG A 1 854 ? 45.258 -28.731 -52.254 1.00 66.06 854 ARG A N 1
ATOM 6910 C CA . ARG A 1 854 ? 44.635 -29.476 -53.357 1.00 66.06 854 ARG A CA 1
ATOM 6911 C C . ARG A 1 854 ? 44.300 -30.911 -52.963 1.00 66.06 854 ARG A C 1
ATOM 6913 O O . ARG A 1 854 ? 43.293 -31.411 -53.434 1.00 66.06 854 ARG A O 1
ATOM 6920 N N . GLU A 1 855 ? 45.072 -31.551 -52.090 1.00 63.44 855 GLU A N 1
ATOM 6921 C CA . GLU A 1 855 ? 44.773 -32.860 -51.498 1.00 63.44 855 GLU A CA 1
ATOM 6922 C C . GLU A 1 855 ? 43.612 -32.749 -50.502 1.00 63.44 855 GLU A C 1
ATOM 6924 O O . GLU A 1 855 ? 42.694 -33.557 -50.555 1.00 63.44 855 GLU A O 1
ATOM 6929 N N . ILE A 1 856 ? 43.577 -31.713 -49.657 1.00 57.75 856 ILE A N 1
ATOM 6930 C CA . ILE A 1 856 ? 42.460 -31.407 -48.749 1.00 57.75 856 ILE A CA 1
ATOM 6931 C C . ILE A 1 856 ? 41.187 -31.067 -49.538 1.00 57.75 856 ILE A C 1
ATOM 6933 O O . ILE A 1 856 ? 40.123 -31.545 -49.173 1.00 57.75 856 ILE A O 1
ATOM 6937 N N . ILE A 1 857 ? 41.282 -30.323 -50.644 1.00 53.44 857 ILE A N 1
ATOM 6938 C CA . ILE A 1 857 ? 40.144 -30.001 -51.525 1.00 53.44 857 ILE A CA 1
ATOM 6939 C C . ILE A 1 857 ? 39.716 -31.232 -52.352 1.00 53.44 857 ILE A C 1
ATOM 6941 O O . ILE A 1 857 ? 38.533 -31.524 -52.488 1.00 53.44 857 ILE A O 1
ATOM 6945 N N . ALA A 1 858 ? 40.655 -32.041 -52.850 1.00 53.16 858 ALA A N 1
ATOM 6946 C CA . ALA A 1 858 ? 40.329 -33.287 -53.550 1.00 53.16 858 ALA A CA 1
ATOM 6947 C C . ALA A 1 858 ? 39.780 -34.378 -52.611 1.00 53.16 858 ALA A C 1
ATOM 6949 O O . ALA A 1 858 ? 39.036 -35.246 -53.065 1.00 53.16 858 ALA A O 1
ATOM 6950 N N . THR A 1 859 ? 40.113 -34.335 -51.315 1.00 48.09 859 THR A N 1
ATOM 6951 C CA . THR A 1 859 ? 39.564 -35.234 -50.284 1.00 48.09 859 THR A CA 1
ATOM 6952 C C . THR A 1 859 ? 38.359 -34.659 -49.535 1.00 48.09 859 THR A C 1
ATOM 6954 O O . THR A 1 859 ? 37.649 -35.439 -48.905 1.00 48.09 859 THR A O 1
ATOM 6957 N N . SER A 1 860 ? 38.050 -33.359 -49.650 1.00 47.00 860 SER A N 1
ATOM 6958 C CA . SER A 1 860 ? 36.721 -32.824 -49.307 1.00 47.00 860 SER A CA 1
ATOM 6959 C C . SER A 1 860 ? 35.688 -33.206 -50.360 1.00 47.00 860 SER A C 1
ATOM 6961 O O . SER A 1 860 ? 34.563 -33.561 -50.016 1.00 47.00 860 SER A O 1
ATOM 6963 N N . ASP A 1 861 ? 36.090 -33.205 -51.632 1.00 49.47 861 ASP A N 1
ATOM 6964 C CA . ASP A 1 861 ? 35.184 -33.437 -52.759 1.00 49.47 861 ASP A CA 1
ATOM 6965 C C . ASP A 1 861 ? 35.065 -34.929 -53.139 1.00 49.47 861 ASP A C 1
ATOM 6967 O O . ASP A 1 861 ? 34.231 -35.294 -53.965 1.00 49.47 861 ASP A O 1
ATOM 6971 N N . ASN A 1 862 ? 35.859 -35.815 -52.518 1.00 52.12 862 ASN A N 1
ATOM 6972 C CA . ASN A 1 862 ? 35.723 -37.274 -52.611 1.00 52.12 862 ASN A CA 1
ATOM 6973 C C . ASN A 1 862 ? 36.128 -37.987 -51.306 1.00 52.12 862 ASN A C 1
ATOM 6975 O O . ASN A 1 862 ? 37.234 -38.516 -51.216 1.00 52.12 862 ASN A O 1
ATOM 6979 N N . LEU A 1 863 ? 35.218 -38.062 -50.325 1.00 35.66 863 LEU A N 1
ATOM 6980 C CA . LEU A 1 863 ? 35.208 -39.094 -49.269 1.00 35.66 863 LEU A CA 1
ATOM 6981 C C . LEU A 1 863 ? 33.852 -39.122 -48.518 1.00 35.66 863 LEU A C 1
ATOM 6983 O O . LEU A 1 863 ? 33.650 -38.354 -47.574 1.00 35.66 863 LEU A O 1
ATOM 6987 N N . PRO A 1 864 ? 32.930 -40.050 -48.842 1.00 50.72 864 PRO A N 1
ATOM 6988 C CA . PRO A 1 864 ? 32.171 -40.723 -47.785 1.00 50.72 864 PRO A CA 1
ATOM 6989 C C . PRO A 1 864 ? 33.135 -41.466 -46.828 1.00 50.72 864 PRO A C 1
ATOM 6991 O O . PRO A 1 864 ? 34.317 -41.615 -47.119 1.00 50.72 864 PRO A O 1
ATOM 6994 N N . ASP A 1 865 ? 32.640 -41.954 -45.690 1.00 49.66 865 ASP A N 1
ATOM 6995 C CA . ASP A 1 865 ? 33.373 -42.849 -44.771 1.00 49.66 865 ASP A CA 1
ATOM 6996 C C . ASP A 1 865 ? 34.597 -42.252 -44.031 1.00 49.66 865 ASP A C 1
ATOM 6998 O O . ASP A 1 865 ? 35.608 -42.914 -43.793 1.00 49.66 865 ASP A O 1
ATOM 7002 N N . LYS A 1 866 ? 34.471 -41.005 -43.549 1.00 44.31 866 LYS A N 1
ATOM 7003 C CA . LYS A 1 866 ? 35.252 -40.489 -42.395 1.00 44.31 866 LYS A CA 1
ATOM 7004 C C . LYS A 1 866 ? 34.387 -39.957 -41.239 1.00 44.31 866 LYS A C 1
ATOM 7006 O O . LYS A 1 866 ? 34.849 -39.153 -40.434 1.00 44.31 866 LYS A O 1
ATOM 7011 N N . SER A 1 867 ? 33.144 -40.434 -41.118 1.00 51.69 867 SER A N 1
ATOM 7012 C CA . SER A 1 867 ? 32.278 -40.100 -39.972 1.00 51.69 867 SER A CA 1
ATOM 7013 C C . SER A 1 867 ? 32.776 -40.725 -38.660 1.00 51.69 867 SER A C 1
ATOM 7015 O O . SER A 1 867 ? 32.656 -40.144 -37.582 1.00 51.69 867 SER A O 1
ATOM 7017 N N . ASP A 1 868 ? 33.388 -41.902 -38.774 1.00 53.88 868 ASP A N 1
ATOM 7018 C CA . ASP A 1 868 ? 33.445 -42.881 -37.696 1.00 53.88 868 ASP A CA 1
ATOM 7019 C C . ASP A 1 868 ? 34.392 -42.477 -36.568 1.00 53.88 868 ASP A C 1
ATOM 7021 O O . ASP A 1 868 ? 34.044 -42.657 -35.408 1.00 53.88 868 ASP A O 1
ATOM 7025 N N . ASN A 1 869 ? 35.536 -41.848 -36.864 1.00 52.22 869 ASN A N 1
ATOM 7026 C CA . ASN A 1 869 ? 36.446 -41.371 -35.815 1.00 52.22 869 ASN A CA 1
ATOM 7027 C C . ASN A 1 869 ? 35.825 -40.231 -34.991 1.00 52.22 869 ASN A C 1
ATOM 7029 O O . ASN A 1 869 ? 35.934 -40.238 -33.770 1.00 52.22 869 ASN A O 1
ATOM 7033 N N . PHE A 1 870 ? 35.118 -39.292 -35.631 1.00 52.16 870 PHE A N 1
ATOM 7034 C CA . PHE A 1 870 ? 34.462 -38.185 -34.921 1.00 52.16 870 PHE A CA 1
ATOM 7035 C C . PHE A 1 870 ? 33.242 -38.660 -34.115 1.00 52.16 870 PHE A C 1
ATOM 7037 O O . PHE A 1 870 ? 32.942 -38.111 -33.055 1.00 52.16 870 PHE A O 1
ATOM 7044 N N . ILE A 1 871 ? 32.556 -39.709 -34.587 1.00 59.28 871 ILE A N 1
ATOM 7045 C CA . ILE A 1 871 ? 31.537 -40.420 -33.806 1.00 59.28 871 ILE A CA 1
ATOM 7046 C C . ILE A 1 871 ? 32.185 -41.141 -32.620 1.00 59.28 871 ILE A C 1
ATOM 7048 O O . ILE A 1 871 ? 31.679 -41.018 -31.510 1.00 59.28 871 ILE A O 1
ATOM 7052 N N . ASN A 1 872 ? 33.306 -41.837 -32.826 1.00 61.16 872 ASN A N 1
ATOM 7053 C CA . ASN A 1 872 ? 33.992 -42.607 -31.791 1.00 61.16 872 ASN A CA 1
ATOM 7054 C C . ASN A 1 872 ? 34.532 -41.702 -30.671 1.00 61.16 872 ASN A C 1
ATOM 7056 O O . ASN A 1 872 ? 34.259 -41.970 -29.508 1.00 61.16 872 ASN A O 1
ATOM 7060 N N . ASP A 1 873 ? 35.186 -40.583 -30.996 1.00 65.81 873 ASP A N 1
ATOM 7061 C CA . ASP A 1 873 ? 35.652 -39.606 -29.998 1.00 65.81 873 ASP A CA 1
ATOM 7062 C C . ASP A 1 873 ? 34.477 -38.951 -29.246 1.00 65.81 873 ASP A C 1
ATOM 7064 O O . ASP A 1 873 ? 34.526 -38.770 -28.026 1.00 65.81 873 ASP A O 1
ATOM 7068 N N . MET A 1 874 ? 33.372 -38.650 -29.940 1.00 67.06 874 MET A N 1
ATOM 7069 C CA . MET A 1 874 ? 32.168 -38.107 -29.303 1.00 67.06 874 MET A CA 1
ATOM 7070 C C . MET A 1 874 ? 31.426 -39.151 -28.445 1.00 67.06 874 MET A C 1
ATOM 7072 O O . MET A 1 874 ? 30.825 -38.788 -27.432 1.00 67.06 874 MET A O 1
ATOM 7076 N N . ASP A 1 875 ? 31.455 -40.433 -28.806 1.00 70.62 875 ASP A N 1
ATOM 7077 C CA . ASP A 1 875 ? 30.885 -41.520 -28.004 1.00 70.62 875 ASP A CA 1
ATOM 7078 C C . ASP A 1 875 ? 31.791 -41.888 -26.819 1.00 70.62 875 ASP A C 1
ATOM 7080 O O . ASP A 1 875 ? 31.265 -42.144 -25.735 1.00 70.62 875 ASP A O 1
ATOM 7084 N N . ILE A 1 876 ? 33.119 -41.783 -26.954 1.00 73.50 876 ILE A N 1
ATOM 7085 C CA . ILE A 1 876 ? 34.068 -41.822 -25.831 1.00 73.50 876 ILE A CA 1
ATOM 7086 C C . ILE A 1 876 ? 33.713 -40.715 -24.831 1.00 73.50 876 ILE A C 1
ATOM 7088 O O . ILE A 1 876 ? 33.421 -41.030 -23.674 1.00 73.50 876 ILE A O 1
ATOM 7092 N N . LEU A 1 877 ? 33.585 -39.456 -25.273 1.00 72.50 877 LEU A N 1
ATOM 7093 C CA . LEU A 1 877 ? 33.169 -38.346 -24.403 1.00 72.50 877 LEU A CA 1
ATOM 7094 C C . LEU A 1 877 ? 31.801 -38.589 -23.741 1.00 72.50 877 LEU A C 1
ATOM 7096 O O . LEU A 1 877 ? 31.634 -38.323 -22.550 1.00 72.50 877 LEU A O 1
ATOM 7100 N N . LYS A 1 878 ? 30.814 -39.139 -24.467 1.00 74.12 878 LYS A N 1
ATOM 7101 C CA . LYS A 1 878 ? 29.522 -39.534 -23.870 1.00 74.12 878 LYS A CA 1
ATOM 7102 C C . LYS A 1 878 ? 29.686 -40.638 -22.827 1.00 74.12 878 LYS A C 1
ATOM 7104 O O . LYS A 1 878 ? 28.974 -40.606 -21.824 1.00 74.12 878 LYS A O 1
ATOM 7109 N N . THR A 1 879 ? 30.580 -41.609 -23.033 1.00 74.75 879 THR A N 1
ATOM 7110 C CA . THR A 1 879 ? 30.850 -42.646 -22.027 1.00 74.75 879 THR A CA 1
ATOM 7111 C C . THR A 1 879 ? 31.570 -42.094 -20.804 1.00 74.75 879 THR A C 1
ATOM 7113 O O . THR A 1 879 ? 31.180 -42.461 -19.702 1.00 74.75 879 THR A O 1
ATOM 7116 N N . GLU A 1 880 ? 32.509 -41.155 -20.942 1.00 75.44 880 GLU A N 1
ATOM 7117 C CA . GLU A 1 880 ? 33.145 -40.493 -19.794 1.00 75.44 880 GLU A CA 1
ATOM 7118 C C . GLU A 1 880 ? 32.155 -39.622 -19.011 1.00 75.44 880 GLU A C 1
ATOM 7120 O O . GLU A 1 880 ? 32.057 -39.751 -17.791 1.00 75.44 880 GLU A O 1
ATOM 7125 N N . ILE A 1 881 ? 31.342 -38.807 -19.696 1.00 76.69 881 ILE A N 1
ATOM 7126 C CA . ILE A 1 881 ? 30.271 -38.009 -19.071 1.00 76.69 881 ILE A CA 1
ATOM 7127 C C . ILE A 1 881 ? 29.266 -38.919 -18.352 1.00 76.69 881 ILE A C 1
ATOM 7129 O O . ILE A 1 881 ? 28.808 -38.599 -17.254 1.00 76.69 881 ILE A O 1
ATOM 7133 N N . ARG A 1 882 ? 28.934 -40.073 -18.942 1.00 76.75 882 ARG A N 1
ATOM 7134 C CA . ARG A 1 882 ? 28.048 -41.063 -18.326 1.00 76.75 882 ARG A CA 1
ATOM 7135 C C . ARG A 1 882 ? 28.691 -41.744 -17.119 1.00 76.75 882 ARG A C 1
ATOM 7137 O O . ARG A 1 882 ? 28.041 -41.804 -16.088 1.00 76.75 882 ARG A O 1
ATOM 7144 N N . VAL A 1 883 ? 29.945 -42.188 -17.199 1.00 80.81 883 VAL A N 1
ATOM 7145 C CA . VAL A 1 883 ? 30.670 -42.785 -16.063 1.00 80.81 883 VAL A CA 1
ATOM 7146 C C . VAL A 1 883 ? 30.834 -41.771 -14.930 1.00 80.81 883 VAL A C 1
ATOM 7148 O O . VAL A 1 883 ? 30.640 -42.124 -13.772 1.00 80.81 883 VAL A O 1
ATOM 7151 N N . GLY A 1 884 ? 31.109 -40.501 -15.240 1.00 78.56 884 GLY A N 1
ATOM 7152 C CA . GLY A 1 884 ? 31.124 -39.416 -14.257 1.00 78.56 884 GLY A CA 1
ATOM 7153 C C . GLY A 1 884 ? 29.761 -39.185 -13.598 1.00 78.56 884 GLY A C 1
ATOM 7154 O O . GLY A 1 884 ? 29.700 -38.888 -12.408 1.00 78.56 884 GLY A O 1
ATOM 7155 N N . LYS A 1 885 ? 28.662 -39.378 -14.336 1.00 79.94 885 LYS A N 1
ATOM 7156 C CA . LYS A 1 885 ? 27.299 -39.280 -13.802 1.00 79.94 885 LYS A CA 1
ATOM 7157 C C . LYS A 1 885 ? 26.912 -40.490 -12.950 1.00 79.94 885 LYS A C 1
ATOM 7159 O O . LYS A 1 885 ? 26.464 -40.298 -11.827 1.00 79.94 885 LYS A O 1
ATOM 7164 N N . ASP A 1 886 ? 27.180 -41.703 -13.430 1.00 79.44 886 ASP A N 1
ATOM 7165 C CA . ASP A 1 886 ? 26.988 -42.953 -12.687 1.00 79.44 886 ASP A CA 1
ATOM 7166 C C . ASP A 1 886 ? 27.796 -42.907 -11.361 1.00 79.44 886 ASP A C 1
ATOM 7168 O O . ASP A 1 886 ? 27.282 -43.257 -10.302 1.00 79.44 886 ASP A O 1
ATOM 7172 N N . LYS A 1 887 ? 29.017 -42.341 -11.380 1.00 86.25 887 LYS A N 1
ATOM 7173 C CA . LYS A 1 887 ? 29.862 -42.081 -10.194 1.00 86.25 887 LYS A CA 1
ATOM 7174 C C . LYS A 1 887 ? 29.245 -41.082 -9.204 1.00 86.25 887 LYS A C 1
ATOM 7176 O O . LYS A 1 887 ? 29.415 -41.246 -7.998 1.00 86.25 887 LYS A O 1
ATOM 7181 N N . ILE A 1 888 ? 28.567 -40.038 -9.689 1.00 79.50 888 ILE A N 1
ATOM 7182 C CA . ILE A 1 888 ? 27.857 -39.064 -8.842 1.00 79.50 888 ILE A CA 1
ATOM 7183 C C . ILE A 1 888 ? 26.621 -39.713 -8.210 1.00 79.50 888 ILE A C 1
ATOM 7185 O O . ILE A 1 888 ? 26.396 -39.532 -7.016 1.00 79.50 888 ILE A O 1
ATOM 7189 N N . ASP A 1 889 ? 25.862 -40.502 -8.972 1.00 80.75 889 ASP A N 1
ATOM 7190 C CA . ASP A 1 889 ? 24.681 -41.206 -8.467 1.00 80.75 889 ASP A CA 1
ATOM 7191 C C . ASP A 1 889 ? 25.065 -42.283 -7.425 1.00 80.75 889 ASP A C 1
ATOM 7193 O O . ASP A 1 889 ? 24.388 -42.410 -6.401 1.00 80.75 889 ASP A O 1
ATOM 7197 N N . ASP A 1 890 ? 26.194 -42.983 -7.603 1.00 83.44 890 ASP A N 1
ATOM 7198 C CA . ASP A 1 890 ? 26.771 -43.878 -6.585 1.00 83.44 890 ASP A CA 1
ATOM 7199 C C . ASP A 1 890 ? 27.199 -43.119 -5.313 1.00 83.44 890 ASP A C 1
ATOM 7201 O O . ASP A 1 890 ? 26.864 -43.547 -4.209 1.00 83.44 890 ASP A O 1
ATOM 7205 N N . LEU A 1 891 ? 27.868 -41.964 -5.434 1.00 83.19 891 LEU A N 1
ATOM 7206 C CA . LEU A 1 891 ? 28.256 -41.134 -4.278 1.00 83.19 891 LEU A CA 1
ATOM 7207 C C . LEU A 1 891 ? 27.043 -40.549 -3.535 1.00 83.19 891 LEU A C 1
ATOM 7209 O O . LEU A 1 891 ? 27.048 -40.460 -2.308 1.00 83.19 891 LEU A O 1
ATOM 7213 N N . LEU A 1 892 ? 25.976 -40.174 -4.248 1.00 81.06 892 LEU A N 1
ATOM 7214 C CA . LEU A 1 892 ? 24.708 -39.755 -3.639 1.00 81.06 892 LEU A CA 1
ATOM 7215 C C . LEU A 1 892 ? 24.038 -40.912 -2.885 1.00 81.06 892 LEU A C 1
ATOM 7217 O O . LEU A 1 892 ? 23.423 -40.697 -1.837 1.00 81.06 892 LEU A O 1
ATOM 7221 N N . ARG A 1 893 ? 24.185 -42.143 -3.382 1.00 85.62 893 ARG A N 1
ATOM 7222 C CA . ARG A 1 893 ? 23.678 -43.358 -2.739 1.00 85.62 893 ARG A CA 1
ATOM 7223 C C . ARG A 1 893 ? 24.487 -43.748 -1.504 1.00 85.62 893 ARG A C 1
ATOM 7225 O O . ARG A 1 893 ? 23.888 -44.072 -0.485 1.00 85.62 893 ARG A O 1
ATOM 7232 N N . GLU A 1 894 ? 25.813 -43.661 -1.568 1.00 84.31 894 GLU A N 1
ATOM 7233 C CA . GLU A 1 894 ? 26.717 -43.842 -0.425 1.00 84.31 894 GLU A CA 1
ATOM 7234 C C . GLU A 1 894 ? 26.415 -42.815 0.676 1.00 84.31 894 GLU A C 1
ATOM 7236 O O . GLU A 1 894 ? 26.217 -43.184 1.829 1.00 84.31 894 GLU A O 1
ATOM 7241 N N . ASN A 1 895 ? 26.251 -41.539 0.317 1.00 78.12 895 ASN A N 1
ATOM 7242 C CA . ASN A 1 895 ? 25.877 -40.481 1.258 1.00 78.12 895 ASN A CA 1
ATOM 7243 C C . ASN A 1 895 ? 24.473 -40.708 1.863 1.00 78.12 895 ASN A C 1
ATOM 7245 O O . ASN A 1 895 ? 24.259 -40.470 3.049 1.00 78.12 895 ASN A O 1
ATOM 7249 N N . SER A 1 896 ? 23.526 -41.251 1.087 1.00 80.19 896 SER A N 1
ATOM 7250 C CA . SER A 1 896 ? 22.206 -41.652 1.604 1.00 80.19 896 SER A CA 1
ATOM 7251 C C . SER A 1 896 ? 22.306 -42.795 2.624 1.00 80.19 896 SER A C 1
ATOM 7253 O O . SER A 1 896 ? 21.670 -42.726 3.672 1.00 80.19 896 SER A O 1
ATOM 7255 N N . LEU A 1 897 ? 23.139 -43.808 2.356 1.00 81.38 897 LEU A N 1
ATOM 7256 C CA . LEU A 1 897 ? 23.397 -44.911 3.290 1.00 81.38 897 LEU A CA 1
ATOM 7257 C C . LEU A 1 897 ? 24.115 -44.434 4.559 1.00 81.38 897 LEU A C 1
ATOM 7259 O O . LEU A 1 897 ? 23.756 -44.859 5.649 1.00 81.38 897 LEU A O 1
ATOM 7263 N N . LEU A 1 898 ? 25.065 -43.501 4.446 1.00 80.69 898 LEU A N 1
ATOM 7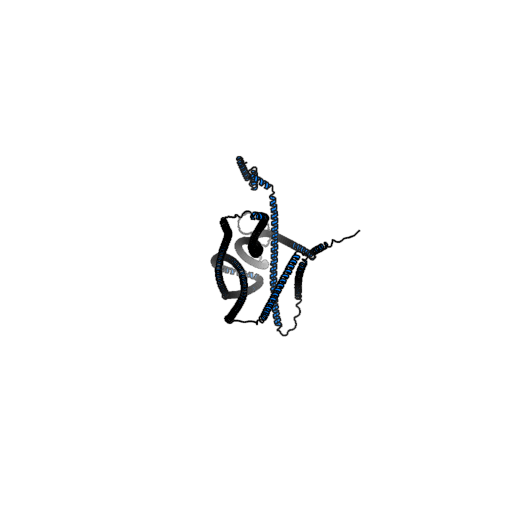264 C CA . LEU A 1 898 ? 25.731 -42.890 5.601 1.00 80.69 898 LEU A CA 1
ATOM 7265 C C . LEU A 1 898 ? 24.762 -42.058 6.455 1.00 80.69 898 LEU A C 1
ATOM 7267 O O . LEU A 1 898 ? 24.911 -42.014 7.675 1.00 80.69 898 LEU A O 1
ATOM 7271 N N . ILE A 1 899 ? 23.752 -41.415 5.859 1.00 79.88 899 ILE A N 1
ATOM 7272 C CA . ILE A 1 899 ? 22.675 -40.744 6.609 1.00 79.88 899 ILE A CA 1
ATOM 7273 C C . ILE A 1 899 ? 21.810 -41.773 7.353 1.00 79.88 899 ILE A C 1
ATOM 7275 O O . ILE A 1 899 ? 21.461 -41.546 8.511 1.00 79.88 899 ILE A O 1
ATOM 7279 N N . GLU A 1 900 ? 21.499 -42.907 6.722 1.00 79.12 900 GLU A N 1
ATOM 7280 C CA . GLU A 1 900 ? 20.724 -44.003 7.317 1.00 79.12 900 GLU A CA 1
ATOM 7281 C C . GLU A 1 900 ? 21.499 -44.684 8.469 1.00 79.12 900 GLU A C 1
ATOM 7283 O O . GLU A 1 900 ? 20.958 -44.839 9.562 1.00 79.12 900 GLU A O 1
ATOM 7288 N N . GLU A 1 901 ? 22.802 -44.940 8.300 1.00 79.94 901 GLU A N 1
ATOM 7289 C CA . GLU A 1 901 ? 23.710 -45.427 9.353 1.00 79.94 901 GLU A CA 1
ATOM 7290 C C . GLU A 1 901 ? 23.845 -44.423 10.512 1.00 79.94 901 GLU A C 1
ATOM 7292 O O . GLU A 1 901 ? 23.811 -44.812 11.678 1.00 79.94 901 GLU A O 1
ATOM 7297 N N . ASN A 1 902 ? 23.931 -43.114 10.237 1.00 72.44 902 ASN A N 1
ATOM 7298 C CA . ASN A 1 902 ? 23.952 -42.093 11.294 1.00 72.44 902 ASN A CA 1
ATOM 7299 C C . ASN A 1 902 ? 22.624 -42.013 12.070 1.00 72.44 902 ASN A C 1
ATOM 7301 O O . ASN A 1 902 ? 22.637 -41.681 13.257 1.00 72.44 902 ASN A O 1
ATOM 7305 N N . LEU A 1 903 ? 21.487 -42.319 11.438 1.00 77.69 903 LEU A N 1
ATOM 7306 C CA . LEU A 1 903 ? 20.199 -42.446 12.127 1.00 77.69 903 LEU A CA 1
ATOM 7307 C C . LEU A 1 903 ? 20.148 -43.724 12.976 1.00 77.69 903 LEU A C 1
ATOM 7309 O O . LEU A 1 903 ? 19.745 -43.658 14.135 1.00 77.69 903 LEU A O 1
ATOM 7313 N N . GLU A 1 904 ? 20.630 -44.854 12.460 1.00 76.12 904 GLU A N 1
ATOM 7314 C CA . GLU A 1 904 ? 20.652 -46.123 13.196 1.00 76.12 904 GLU A CA 1
ATOM 7315 C C . GLU A 1 904 ? 21.628 -46.080 14.391 1.00 76.12 904 GLU A C 1
ATOM 7317 O O . GLU A 1 904 ? 21.289 -46.522 15.489 1.00 76.12 904 GLU A O 1
ATOM 7322 N N . LEU A 1 905 ? 22.797 -45.444 14.241 1.00 76.88 905 LEU A N 1
ATOM 7323 C CA . LEU A 1 905 ? 23.727 -45.150 15.341 1.00 76.88 905 LEU A CA 1
ATOM 7324 C C . LEU A 1 905 ? 23.117 -44.196 16.378 1.00 76.88 905 LEU A C 1
ATOM 7326 O O . LEU A 1 905 ? 23.327 -44.375 17.581 1.00 76.88 905 LEU A O 1
ATOM 7330 N N . LYS A 1 906 ? 22.344 -43.195 15.940 1.00 74.56 906 LYS A N 1
ATOM 7331 C CA . LYS A 1 906 ? 21.633 -42.282 16.843 1.00 74.56 906 LYS A CA 1
ATOM 7332 C C . LYS A 1 906 ? 20.581 -43.029 17.663 1.00 74.56 906 LYS A C 1
ATOM 7334 O O . LYS A 1 906 ? 20.557 -42.856 18.879 1.00 74.56 906 LYS A O 1
ATOM 7339 N N . ASP A 1 907 ? 19.779 -43.890 17.043 1.00 69.12 907 ASP A N 1
ATOM 7340 C CA . ASP A 1 907 ? 18.782 -44.706 17.745 1.00 69.12 907 ASP A CA 1
ATOM 7341 C C . ASP A 1 907 ? 19.438 -45.757 18.658 1.00 69.12 907 ASP A C 1
ATOM 7343 O O . ASP A 1 907 ? 18.959 -45.987 19.772 1.00 69.12 907 ASP A O 1
ATOM 7347 N N . GLN A 1 908 ? 20.593 -46.320 18.282 1.00 73.69 908 GLN A N 1
ATOM 7348 C CA . GLN A 1 908 ? 21.392 -47.160 19.183 1.00 73.69 908 GLN A CA 1
ATOM 7349 C C . GLN A 1 908 ? 21.851 -46.382 20.428 1.00 73.69 908 GLN A C 1
ATOM 7351 O O . GLN A 1 908 ? 21.648 -46.865 21.544 1.00 73.69 908 GLN A O 1
ATOM 7356 N N . ILE A 1 909 ? 22.385 -45.165 20.279 1.00 65.75 909 ILE A N 1
ATOM 7357 C CA . ILE A 1 909 ? 22.765 -44.297 21.412 1.00 65.75 909 ILE A CA 1
ATOM 7358 C C . ILE A 1 909 ? 21.534 -43.935 22.264 1.00 65.75 909 ILE A C 1
ATOM 7360 O O . ILE A 1 909 ? 21.588 -44.009 23.494 1.00 65.75 909 ILE A O 1
ATOM 7364 N N . GLN A 1 910 ? 20.404 -43.616 21.628 1.00 61.41 910 GLN A N 1
ATOM 7365 C CA . GLN A 1 910 ? 19.133 -43.326 22.297 1.00 61.41 910 GLN A CA 1
ATOM 7366 C C . GLN A 1 910 ? 18.607 -44.544 23.087 1.00 61.41 910 GLN A C 1
ATOM 7368 O O . GLN A 1 910 ? 18.028 -44.384 24.162 1.00 61.41 910 GLN A O 1
ATOM 7373 N N . SER A 1 911 ? 18.836 -45.767 22.595 1.00 57.75 911 SER A N 1
ATOM 7374 C CA . SER A 1 911 ? 18.459 -47.012 23.277 1.00 57.75 911 SER A CA 1
ATOM 7375 C C . SER A 1 911 ? 19.358 -47.327 24.482 1.00 57.75 911 SER A C 1
ATOM 7377 O O . SER A 1 911 ? 18.853 -47.687 25.545 1.00 57.75 911 SER A O 1
ATOM 7379 N N . GLN A 1 912 ? 20.675 -47.113 24.364 1.00 50.62 912 GLN A N 1
ATOM 7380 C CA . GLN A 1 912 ? 21.652 -47.383 25.431 1.00 50.62 912 GLN A CA 1
ATOM 7381 C C . GLN A 1 912 ? 21.508 -46.434 26.632 1.00 50.62 912 GLN A C 1
ATOM 7383 O O . GLN A 1 912 ? 21.882 -46.788 27.747 1.00 50.62 912 GLN A O 1
ATOM 7388 N N . LEU A 1 913 ? 20.918 -45.251 26.436 1.00 49.53 913 LEU A N 1
ATOM 7389 C CA . LEU A 1 913 ? 20.614 -44.306 27.517 1.00 49.53 913 LEU A CA 1
ATOM 7390 C C . LEU A 1 913 ? 19.416 -44.716 28.398 1.00 49.53 913 LEU A C 1
ATOM 7392 O O . LEU A 1 913 ? 19.191 -44.085 29.428 1.00 49.53 913 LEU A O 1
ATOM 7396 N N . ASN A 1 914 ? 18.663 -45.762 28.033 1.00 42.12 914 ASN A N 1
ATOM 7397 C CA . ASN A 1 914 ? 17.425 -46.166 28.713 1.00 42.12 914 ASN A CA 1
ATOM 7398 C C . ASN A 1 914 ? 17.551 -47.429 29.598 1.00 42.12 914 ASN A C 1
ATOM 7400 O O . ASN A 1 914 ? 16.540 -48.039 29.945 1.00 42.12 914 ASN A O 1
ATOM 7404 N N . THR A 1 915 ? 18.764 -47.820 30.012 1.00 37.44 915 THR A N 1
ATOM 7405 C CA . THR A 1 915 ? 18.979 -48.948 30.944 1.00 37.44 915 THR A CA 1
ATOM 7406 C C . THR A 1 915 ? 19.552 -48.524 32.304 1.00 37.44 915 THR A C 1
ATOM 7408 O O . THR A 1 915 ? 20.745 -48.263 32.419 1.00 37.44 915 THR A O 1
ATOM 7411 N N . GLU A 1 916 ? 18.694 -48.550 33.334 1.00 32.03 916 GLU A N 1
ATOM 7412 C CA . GLU A 1 916 ? 19.002 -48.743 34.771 1.00 32.03 916 GLU A CA 1
ATOM 7413 C C . GLU A 1 916 ? 20.182 -47.952 35.399 1.00 32.03 916 GLU A C 1
ATOM 7415 O O . GLU A 1 916 ? 21.311 -48.449 35.470 1.00 32.03 916 GLU A O 1
ATOM 7420 N N . PRO A 1 917 ? 19.933 -46.773 36.009 1.00 39.19 917 PRO A N 1
ATOM 7421 C CA . PRO A 1 917 ? 20.926 -46.055 36.811 1.00 39.19 917 PRO A CA 1
ATOM 7422 C C . PRO A 1 917 ? 21.071 -46.661 38.224 1.00 39.19 917 PRO A C 1
ATOM 7424 O O . PRO A 1 917 ? 20.701 -46.047 39.226 1.00 39.19 917 PRO A O 1
ATOM 7427 N N . SER A 1 918 ? 21.634 -47.870 38.329 1.00 35.69 918 SER A N 1
ATOM 7428 C CA . SER A 1 918 ? 21.850 -48.553 39.614 1.00 35.69 918 SER A CA 1
ATOM 7429 C C . SER A 1 918 ? 23.230 -49.216 39.711 1.00 35.69 918 SER A C 1
ATOM 7431 O O . SER A 1 918 ? 23.603 -50.029 38.871 1.00 35.69 918 SER A O 1
ATOM 7433 N N . LYS A 1 919 ? 23.956 -48.914 40.802 1.00 39.84 919 LYS A N 1
ATOM 7434 C CA . LYS A 1 919 ? 25.327 -49.367 41.146 1.00 39.84 919 LYS A CA 1
ATOM 7435 C C . LYS A 1 919 ? 26.479 -48.787 40.292 1.00 39.84 919 LYS A C 1
ATOM 7437 O O . LYS A 1 919 ? 27.046 -49.504 39.484 1.00 39.84 919 LYS A O 1
ATOM 7442 N N . VAL A 1 920 ? 26.976 -47.594 40.644 1.00 34.72 920 VAL A N 1
ATOM 7443 C CA . VAL A 1 920 ? 28.364 -47.411 41.154 1.00 34.72 920 VAL A CA 1
ATOM 7444 C C . VAL A 1 920 ? 28.391 -46.175 42.069 1.00 34.72 920 VAL A C 1
ATOM 7446 O O . VAL A 1 920 ? 28.583 -45.056 41.612 1.00 34.72 920 VAL A O 1
ATOM 7449 N N . MET A 1 921 ? 28.223 -46.358 43.383 1.00 34.66 921 MET A N 1
ATOM 7450 C CA . MET A 1 921 ? 28.437 -45.275 44.362 1.00 34.66 921 MET A CA 1
ATOM 7451 C C . MET A 1 921 ? 29.103 -45.799 45.641 1.00 34.66 921 MET A C 1
ATOM 7453 O O . MET A 1 921 ? 28.527 -45.755 46.727 1.00 34.66 921 MET A O 1
ATOM 7457 N N . LYS A 1 922 ? 30.316 -46.353 45.494 1.00 36.91 922 LYS A N 1
ATOM 7458 C CA . LYS A 1 922 ? 31.265 -46.628 46.593 1.00 36.91 922 LYS A CA 1
ATOM 7459 C C . LYS A 1 922 ? 32.625 -47.091 46.057 1.00 36.91 922 LYS A C 1
ATOM 7461 O O . LYS A 1 922 ? 32.782 -48.260 45.723 1.00 36.91 922 LYS A O 1
ATOM 7466 N N . SER A 1 923 ? 33.608 -46.190 46.018 1.00 34.34 923 SER A N 1
ATOM 7467 C CA . SER A 1 923 ? 34.997 -46.405 46.482 1.00 34.34 923 SER A CA 1
ATOM 7468 C C . SER A 1 923 ? 35.922 -45.251 46.048 1.00 34.34 923 SER A C 1
ATOM 7470 O O . SER A 1 923 ? 35.576 -44.481 45.160 1.00 34.34 923 SER A O 1
ATOM 7472 N N . ILE A 1 924 ? 37.090 -45.156 46.700 1.00 31.91 924 ILE A N 1
ATOM 7473 C CA . ILE A 1 924 ? 38.249 -44.309 46.347 1.00 31.91 924 ILE A CA 1
ATOM 7474 C C . ILE A 1 924 ? 38.013 -42.786 46.472 1.00 31.91 924 ILE A C 1
ATOM 7476 O O . ILE A 1 924 ? 37.769 -42.065 45.509 1.00 31.91 924 ILE A O 1
ATOM 7480 N N . GLN A 1 925 ? 38.189 -42.284 47.699 1.00 33.19 925 GLN A N 1
ATOM 7481 C CA . GLN A 1 925 ? 38.701 -40.925 47.936 1.00 33.19 925 GLN A CA 1
ATOM 7482 C C . GLN A 1 925 ? 40.243 -40.931 47.863 1.00 33.19 925 GLN A C 1
ATOM 7484 O O . GLN A 1 925 ? 40.839 -41.988 48.059 1.00 33.19 925 GLN A O 1
ATOM 7489 N N . LEU A 1 926 ? 40.850 -39.735 47.738 1.00 37.91 926 LEU A N 1
ATOM 7490 C CA . LEU A 1 926 ? 42.296 -39.436 47.870 1.00 37.91 926 LEU A CA 1
ATOM 7491 C C . LEU A 1 926 ? 43.142 -39.999 46.695 1.00 37.91 926 LEU A C 1
ATOM 7493 O O . LEU A 1 926 ? 43.214 -41.203 46.507 1.00 37.91 926 LEU A O 1
ATOM 7497 N N . THR A 1 927 ? 43.834 -39.206 45.866 1.00 37.12 927 THR A N 1
ATOM 7498 C CA . THR A 1 927 ? 44.596 -37.965 46.141 1.00 37.12 927 THR A CA 1
ATOM 7499 C C . THR A 1 927 ? 44.704 -37.021 44.912 1.00 37.12 927 THR A C 1
ATOM 7501 O O . THR A 1 927 ? 44.285 -37.350 43.807 1.00 37.12 927 THR A O 1
ATOM 7504 N N . SER A 1 928 ? 45.317 -35.836 45.091 1.00 41.03 928 SER A N 1
ATOM 7505 C CA . SER A 1 928 ? 45.698 -34.849 44.044 1.00 41.03 928 SER A CA 1
ATOM 7506 C C . SER A 1 928 ? 44.569 -34.182 43.222 1.00 41.03 928 SER A C 1
ATOM 7508 O O . SER A 1 928 ? 44.501 -34.279 41.997 1.00 41.03 928 SER A O 1
ATOM 7510 N N . ASN A 1 929 ? 43.722 -33.391 43.894 1.00 48.44 929 ASN A N 1
ATOM 7511 C CA . ASN A 1 929 ? 42.712 -32.536 43.251 1.00 48.44 929 ASN A CA 1
ATOM 7512 C C . ASN A 1 929 ? 43.329 -31.340 42.494 1.00 48.44 929 ASN A C 1
ATOM 7514 O O . ASN A 1 929 ? 43.378 -30.220 42.998 1.00 48.44 929 ASN A O 1
ATOM 7518 N N . THR A 1 930 ? 43.755 -31.558 41.250 1.00 54.31 930 THR A N 1
ATOM 7519 C CA . THR A 1 930 ? 44.016 -30.468 40.284 1.00 54.31 930 THR A CA 1
ATOM 7520 C C . THR A 1 930 ? 43.513 -30.806 38.874 1.00 54.31 930 THR A C 1
ATOM 7522 O O . THR A 1 930 ? 42.808 -29.975 38.302 1.00 54.31 930 THR A O 1
ATOM 7525 N N . PRO A 1 931 ? 43.721 -32.028 38.332 1.00 53.62 931 PRO A N 1
ATOM 7526 C CA . PRO A 1 931 ? 43.096 -32.424 37.065 1.00 53.62 931 PRO A CA 1
ATOM 7527 C C . PRO A 1 931 ? 41.566 -32.498 37.170 1.00 53.62 931 PRO A C 1
ATOM 7529 O O . PRO A 1 931 ? 40.862 -32.087 36.254 1.00 53.62 931 PRO A O 1
ATOM 7532 N N . ILE A 1 932 ? 41.054 -32.972 38.314 1.00 54.69 932 ILE A N 1
ATOM 7533 C CA . ILE A 1 932 ? 39.617 -33.171 38.560 1.00 54.69 932 ILE A CA 1
ATOM 7534 C C . ILE A 1 932 ? 38.855 -31.839 38.551 1.00 54.69 932 ILE A C 1
ATOM 7536 O O . ILE A 1 932 ? 37.774 -31.773 37.986 1.00 54.69 932 ILE A O 1
ATOM 7540 N N . ILE A 1 933 ? 39.423 -30.759 39.099 1.00 57.62 933 ILE A N 1
ATOM 7541 C CA . ILE A 1 933 ? 38.759 -29.441 39.115 1.00 57.62 933 ILE A CA 1
ATOM 7542 C C . ILE A 1 933 ? 38.617 -28.894 37.686 1.00 57.62 933 ILE A C 1
ATOM 7544 O O . ILE A 1 933 ? 37.547 -28.434 37.310 1.00 57.62 933 ILE A O 1
ATOM 7548 N N . ASN A 1 934 ? 39.661 -29.025 36.862 1.00 60.78 934 ASN A N 1
ATOM 7549 C CA . ASN A 1 934 ? 39.640 -28.589 35.462 1.00 60.78 934 ASN A CA 1
ATOM 7550 C C . ASN A 1 934 ? 38.705 -29.469 34.600 1.00 60.78 934 ASN A C 1
ATOM 7552 O O . ASN A 1 934 ? 37.981 -28.966 33.743 1.00 60.78 934 ASN A O 1
ATOM 7556 N N . MET A 1 935 ? 38.650 -30.780 34.870 1.00 62.19 935 MET A N 1
ATOM 7557 C CA . MET A 1 935 ? 37.673 -31.684 34.249 1.00 62.19 935 MET A CA 1
ATOM 7558 C C . MET A 1 935 ? 36.234 -31.362 34.664 1.00 62.19 935 MET A C 1
ATOM 7560 O O . MET A 1 935 ? 35.366 -31.363 33.797 1.00 62.19 935 MET A O 1
ATOM 7564 N N . ASN A 1 936 ? 35.985 -31.026 35.934 1.00 68.44 936 ASN A N 1
ATOM 7565 C CA . ASN A 1 936 ? 34.671 -30.596 36.412 1.00 68.44 936 ASN A CA 1
ATOM 7566 C C . ASN A 1 936 ? 34.272 -29.261 35.776 1.00 68.44 936 ASN A C 1
ATOM 7568 O O . ASN A 1 936 ? 33.234 -29.205 35.139 1.00 68.44 936 ASN A O 1
ATOM 7572 N N . GLU A 1 937 ? 35.131 -28.236 35.787 1.00 73.31 937 GLU A N 1
ATOM 7573 C CA . GLU A 1 937 ? 34.865 -26.977 35.073 1.00 73.31 937 GLU A CA 1
ATOM 7574 C C . GLU A 1 937 ? 34.553 -27.193 33.584 1.00 73.31 937 GLU A C 1
ATOM 7576 O O . GLU A 1 937 ? 33.727 -26.486 33.006 1.00 73.31 937 GLU A O 1
ATOM 7581 N N . LYS A 1 938 ? 35.234 -28.141 32.931 1.00 78.94 938 LYS A N 1
ATOM 7582 C CA . LYS A 1 938 ? 34.999 -28.474 31.522 1.00 78.94 938 LYS A CA 1
ATOM 7583 C C . LYS A 1 938 ? 33.701 -29.263 31.326 1.00 78.94 938 LYS A C 1
ATOM 7585 O O . LYS A 1 938 ? 33.027 -29.044 30.322 1.00 78.94 938 LYS A O 1
ATOM 7590 N N . TYR A 1 939 ? 33.343 -30.130 32.272 1.00 80.06 939 TYR A N 1
ATOM 7591 C CA . TYR A 1 939 ? 32.064 -30.835 32.331 1.00 80.06 939 TYR A CA 1
ATOM 7592 C C . TYR A 1 939 ? 30.905 -29.863 32.569 1.00 80.06 939 TYR A C 1
ATOM 7594 O O . TYR A 1 939 ? 29.935 -29.905 31.826 1.00 80.06 939 TYR A O 1
ATOM 7602 N N . ASP A 1 940 ? 31.038 -28.921 33.501 1.00 81.62 940 ASP A N 1
ATOM 7603 C CA . ASP A 1 940 ? 30.042 -27.890 33.802 1.00 81.62 940 ASP A CA 1
ATOM 7604 C C . ASP A 1 940 ? 29.844 -26.957 32.600 1.00 81.62 940 ASP A C 1
ATOM 7606 O O . ASP A 1 940 ? 28.714 -26.676 32.210 1.00 81.62 940 ASP A O 1
ATOM 7610 N N . LYS A 1 941 ? 30.928 -26.559 31.915 1.00 83.88 941 LYS A N 1
ATOM 7611 C CA . LYS A 1 941 ? 30.851 -25.808 30.645 1.00 83.88 941 LYS A CA 1
ATOM 7612 C C . LYS A 1 941 ? 30.196 -26.627 29.523 1.00 83.88 941 LYS A C 1
ATOM 7614 O O . LYS A 1 941 ? 29.480 -26.054 28.707 1.00 83.88 941 LYS A O 1
ATOM 7619 N N . LEU A 1 942 ? 30.392 -27.948 29.482 1.00 80.75 942 LEU A N 1
ATOM 7620 C CA . LEU A 1 942 ? 29.693 -28.858 28.561 1.00 80.75 942 LEU A CA 1
ATOM 7621 C C . LEU A 1 942 ? 28.216 -29.054 28.932 1.00 80.75 942 LEU A C 1
ATOM 7623 O O . LEU A 1 942 ? 27.385 -29.146 28.035 1.00 80.75 942 LEU A O 1
ATOM 7627 N N . LEU A 1 943 ? 27.878 -29.079 30.221 1.00 86.88 943 LEU A N 1
ATOM 7628 C CA . LEU A 1 943 ? 26.518 -29.218 30.736 1.00 86.88 943 LEU A CA 1
ATOM 7629 C C . LEU A 1 943 ? 25.709 -27.938 30.498 1.00 86.88 943 LEU A C 1
ATOM 7631 O O . LEU A 1 943 ? 24.596 -28.015 29.988 1.00 86.88 943 LEU A O 1
ATOM 7635 N N . GLN A 1 944 ? 26.308 -26.772 30.749 1.00 87.38 944 GLN A N 1
ATOM 7636 C CA . GLN A 1 944 ? 25.780 -25.467 30.353 1.00 87.38 944 GLN A CA 1
ATOM 7637 C C . GLN A 1 944 ? 25.551 -25.433 28.836 1.00 87.38 944 GLN A C 1
ATOM 7639 O O . GLN A 1 944 ? 24.457 -25.124 28.379 1.00 87.38 944 GLN A O 1
ATOM 7644 N N . ARG A 1 945 ? 26.546 -25.856 28.039 1.00 86.56 945 ARG A N 1
ATOM 7645 C CA . ARG A 1 945 ? 26.428 -25.890 26.575 1.00 86.56 945 ARG A CA 1
ATOM 7646 C C . ARG A 1 945 ? 25.368 -26.874 26.078 1.00 86.56 945 ARG A C 1
ATOM 7648 O O . ARG A 1 945 ? 24.745 -26.622 25.051 1.00 86.56 945 ARG A O 1
ATOM 7655 N N . LYS A 1 946 ? 25.153 -27.978 26.795 1.00 86.06 946 LYS A N 1
ATOM 7656 C CA . LYS A 1 946 ? 24.062 -28.922 26.550 1.00 86.06 946 LYS A CA 1
ATOM 7657 C C . LYS A 1 946 ? 22.709 -28.264 26.847 1.00 86.06 946 LYS A C 1
ATOM 7659 O O . LYS A 1 946 ? 21.837 -28.327 25.992 1.00 86.06 946 LYS A O 1
ATOM 7664 N N . GLN A 1 947 ? 22.561 -27.579 27.981 1.00 88.94 947 GLN A N 1
ATOM 7665 C CA . GLN A 1 947 ? 21.337 -26.855 28.346 1.00 88.94 947 GLN A CA 1
ATOM 7666 C C . GLN A 1 947 ? 21.017 -25.713 27.366 1.00 88.94 947 GLN A C 1
ATOM 7668 O O . GLN A 1 947 ? 19.856 -25.554 26.985 1.00 88.94 947 GLN A O 1
ATOM 7673 N N . ASP A 1 948 ? 22.026 -24.974 26.883 1.00 87.25 948 ASP A N 1
ATOM 7674 C CA . ASP A 1 948 ? 21.875 -23.991 25.797 1.00 87.25 948 ASP A CA 1
ATOM 7675 C C . ASP A 1 948 ? 21.292 -24.654 24.532 1.00 87.25 948 ASP A C 1
ATOM 7677 O O . ASP A 1 948 ? 20.396 -24.113 23.883 1.00 87.25 948 ASP A O 1
ATOM 7681 N N . LEU A 1 949 ? 21.806 -25.837 24.168 1.00 87.25 949 LEU A N 1
ATOM 7682 C CA . LEU A 1 949 ? 21.391 -26.580 22.976 1.00 87.25 949 LEU A CA 1
ATOM 7683 C C . LEU A 1 949 ? 20.009 -27.226 23.136 1.00 87.25 949 LEU A C 1
ATOM 7685 O O . LEU A 1 949 ? 19.230 -27.185 22.192 1.00 87.25 949 LEU A O 1
ATOM 7689 N N . GLU A 1 950 ? 19.665 -27.763 24.306 1.00 87.06 950 GLU A N 1
ATOM 7690 C CA . GLU A 1 950 ? 18.328 -28.297 24.616 1.00 87.06 950 GLU A CA 1
ATOM 7691 C C . GLU A 1 950 ? 17.269 -27.178 24.626 1.00 87.06 950 GLU A C 1
ATOM 7693 O O . GLU A 1 950 ? 16.178 -27.338 24.071 1.00 87.06 950 GLU A O 1
ATOM 7698 N N . SER A 1 951 ? 17.625 -26.000 25.148 1.00 87.69 951 SER A N 1
ATOM 7699 C CA . SER A 1 951 ? 16.803 -24.785 25.041 1.00 87.69 951 SER A CA 1
ATOM 7700 C C . SER A 1 951 ? 16.630 -24.368 23.577 1.00 87.69 951 SER A C 1
ATOM 7702 O O . SER A 1 951 ? 15.517 -24.110 23.125 1.00 87.69 951 SER A O 1
ATOM 7704 N N . ARG A 1 952 ? 17.708 -24.377 22.781 1.00 90.25 952 ARG A N 1
ATOM 7705 C CA . ARG A 1 952 ? 17.632 -24.015 21.359 1.00 90.25 952 ARG A CA 1
ATOM 7706 C C . ARG A 1 952 ? 16.879 -25.046 20.509 1.00 90.25 952 ARG A C 1
ATOM 7708 O O . ARG A 1 952 ? 16.234 -24.666 19.536 1.00 90.25 952 ARG A O 1
ATOM 7715 N N . ILE A 1 953 ? 16.931 -26.330 20.862 1.00 87.62 953 ILE A N 1
ATOM 7716 C CA . ILE A 1 953 ? 16.134 -27.386 20.222 1.00 87.62 953 ILE A CA 1
ATOM 7717 C C . ILE A 1 953 ? 14.651 -27.167 20.528 1.00 87.62 953 ILE A C 1
ATOM 7719 O O . ILE A 1 953 ? 13.857 -27.130 19.594 1.00 87.62 953 ILE A O 1
ATOM 7723 N N . THR A 1 954 ? 14.277 -26.913 21.784 1.00 88.06 954 THR A N 1
ATOM 7724 C CA . THR A 1 954 ? 12.871 -26.650 22.138 1.00 88.06 954 THR A CA 1
ATOM 7725 C C . THR A 1 954 ? 12.333 -25.341 21.541 1.00 88.06 954 THR A C 1
ATOM 7727 O O . THR A 1 954 ? 11.181 -25.305 21.110 1.00 88.06 954 THR A O 1
ATOM 7730 N N . GLU A 1 955 ? 13.152 -24.291 21.390 1.00 88.06 955 GLU A N 1
ATOM 7731 C CA . GLU A 1 955 ? 12.805 -23.107 20.580 1.00 88.06 955 GLU A CA 1
ATOM 7732 C C . GLU A 1 955 ? 12.539 -23.461 19.104 1.00 88.06 955 GLU A C 1
ATOM 7734 O O . GLU A 1 955 ? 11.568 -22.985 18.509 1.00 88.06 955 GLU A O 1
ATOM 7739 N N . LEU A 1 956 ? 13.389 -24.298 18.496 1.00 85.62 956 LEU A N 1
ATOM 7740 C CA . LEU A 1 956 ? 13.242 -24.730 17.103 1.00 85.62 956 LEU A CA 1
ATOM 7741 C C . LEU A 1 956 ? 12.031 -25.654 16.912 1.00 85.62 956 LEU A C 1
ATOM 7743 O O . LEU A 1 956 ? 11.337 -25.534 15.907 1.00 85.62 956 LEU A O 1
ATOM 7747 N N . GLU A 1 957 ? 11.718 -26.518 17.875 1.00 84.25 957 GLU A N 1
ATOM 7748 C CA . GLU A 1 957 ? 10.505 -27.342 17.881 1.00 84.25 957 GLU A CA 1
ATOM 7749 C C . GLU A 1 957 ? 9.241 -26.485 18.015 1.00 84.25 957 GLU A C 1
ATOM 7751 O O . GLU A 1 957 ? 8.275 -26.698 17.284 1.00 84.25 957 GLU A O 1
ATOM 7756 N N . GLN A 1 958 ? 9.237 -25.469 18.885 1.00 84.62 958 GLN A N 1
ATOM 7757 C CA . GLN A 1 958 ? 8.134 -24.504 18.975 1.00 84.62 958 GLN A CA 1
ATOM 7758 C C . GLN A 1 958 ? 7.963 -23.719 17.666 1.00 84.62 958 GLN A C 1
ATOM 7760 O O . GLN A 1 958 ? 6.838 -23.559 17.184 1.00 84.62 958 GLN A O 1
ATOM 7765 N N . MET A 1 959 ? 9.067 -23.289 17.046 1.00 86.62 959 MET A N 1
ATOM 7766 C CA . MET A 1 959 ? 9.052 -22.624 15.742 1.00 86.62 959 MET A CA 1
ATOM 7767 C C . MET A 1 959 ? 8.521 -23.546 14.637 1.00 86.62 959 MET A C 1
ATOM 7769 O O . MET A 1 959 ? 7.669 -23.122 13.860 1.00 86.62 959 MET A O 1
ATOM 7773 N N . ASN A 1 960 ? 8.951 -24.808 14.593 1.00 82.62 960 ASN A N 1
ATOM 7774 C CA . ASN A 1 960 ? 8.510 -25.788 13.599 1.00 82.62 960 ASN A CA 1
ATOM 7775 C C . ASN A 1 960 ? 7.027 -26.166 13.786 1.00 82.62 960 ASN A C 1
ATOM 7777 O O . ASN A 1 960 ? 6.275 -26.244 12.821 1.00 82.62 960 ASN A O 1
ATOM 7781 N N . ASN A 1 961 ? 6.560 -26.289 15.032 1.00 84.62 961 ASN A N 1
ATOM 7782 C CA . ASN A 1 961 ? 5.140 -26.477 15.349 1.00 84.62 961 ASN A CA 1
ATOM 7783 C C . ASN A 1 961 ? 4.277 -25.264 14.954 1.00 84.62 961 ASN A C 1
ATOM 7785 O O . ASN A 1 961 ? 3.126 -25.431 14.553 1.00 84.62 961 ASN A O 1
ATOM 7789 N N . SER A 1 962 ? 4.818 -24.044 15.039 1.00 87.56 962 SER A N 1
ATOM 7790 C CA . SER A 1 962 ? 4.172 -22.835 14.510 1.00 87.56 962 SER A CA 1
ATOM 7791 C C . SER A 1 962 ? 4.157 -22.827 12.974 1.00 87.56 962 SER A C 1
ATOM 7793 O O . SER A 1 962 ? 3.139 -22.514 12.358 1.00 87.56 962 SER A O 1
ATOM 7795 N N . LEU A 1 963 ? 5.257 -23.251 12.342 1.00 84.50 963 LEU A N 1
ATOM 7796 C CA . LEU A 1 963 ? 5.374 -23.361 10.888 1.00 84.50 963 LEU A CA 1
ATOM 7797 C C . LEU A 1 963 ? 4.377 -24.380 10.314 1.00 84.50 963 LEU A C 1
ATOM 7799 O O . LEU A 1 963 ? 3.654 -24.049 9.379 1.00 84.50 963 LEU A O 1
ATOM 7803 N N . ASN A 1 964 ? 4.265 -25.564 10.924 1.00 85.50 964 ASN A N 1
ATOM 7804 C CA . ASN A 1 964 ? 3.303 -26.598 10.534 1.00 85.50 964 ASN A CA 1
ATOM 7805 C C . ASN A 1 964 ? 1.857 -26.095 10.637 1.00 85.50 964 ASN A C 1
ATOM 7807 O O . ASN A 1 964 ? 1.117 -26.203 9.667 1.00 85.50 964 ASN A O 1
ATOM 7811 N N . LYS A 1 965 ? 1.478 -25.417 11.731 1.00 85.38 965 LYS A N 1
ATOM 7812 C CA . LYS A 1 965 ? 0.145 -24.791 11.857 1.00 85.38 965 LYS A CA 1
ATOM 7813 C C . LYS A 1 965 ? -0.136 -23.757 10.760 1.00 85.38 965 LYS A C 1
ATOM 7815 O O . LYS A 1 965 ? -1.268 -23.651 10.291 1.00 85.38 965 LYS A O 1
ATOM 7820 N N . ASN A 1 966 ? 0.881 -23.010 10.324 1.00 86.75 966 ASN A N 1
ATOM 7821 C CA . ASN A 1 966 ? 0.753 -22.094 9.189 1.00 86.75 966 ASN A CA 1
ATOM 7822 C C . ASN A 1 966 ? 0.628 -22.841 7.848 1.00 86.75 966 ASN A C 1
ATOM 7824 O O . ASN A 1 966 ? -0.096 -22.375 6.970 1.00 86.75 966 ASN A O 1
ATOM 7828 N N . VAL A 1 967 ? 1.285 -23.992 7.672 1.00 86.44 967 VAL A N 1
ATOM 7829 C CA . VAL A 1 967 ? 1.099 -24.863 6.496 1.00 86.44 967 VAL A CA 1
ATOM 7830 C C . VAL A 1 967 ? -0.319 -25.441 6.476 1.00 86.44 967 VAL A C 1
ATOM 7832 O O . VAL A 1 967 ? -1.011 -25.273 5.474 1.00 86.44 967 VAL A O 1
ATOM 7835 N N . ASP A 1 968 ? -0.791 -26.006 7.591 1.00 82.88 968 ASP A N 1
ATOM 7836 C CA . ASP A 1 968 ? -2.149 -26.546 7.747 1.00 82.88 968 ASP A CA 1
ATOM 7837 C C . ASP A 1 968 ? -3.216 -25.488 7.421 1.00 82.88 968 ASP A C 1
ATOM 7839 O O . ASP A 1 968 ? -4.136 -25.734 6.639 1.00 82.88 968 ASP A O 1
ATOM 7843 N N . HIS A 1 969 ? -3.070 -24.272 7.962 1.00 86.19 969 HIS A N 1
ATOM 7844 C CA . HIS A 1 969 ? -4.001 -23.171 7.709 1.00 86.19 969 HIS A CA 1
ATOM 7845 C C . HIS A 1 969 ? -3.989 -22.703 6.243 1.00 86.19 969 HIS A C 1
ATOM 7847 O O . HIS A 1 969 ? -5.046 -22.441 5.663 1.00 86.19 969 HIS A O 1
ATOM 7853 N N . ASN A 1 970 ? -2.815 -22.639 5.604 1.00 80.69 970 ASN A N 1
ATOM 7854 C CA . ASN A 1 970 ? -2.726 -22.336 4.174 1.00 80.69 970 ASN A CA 1
ATOM 7855 C C . ASN A 1 970 ? -3.346 -23.452 3.316 1.00 80.69 970 ASN A C 1
ATOM 7857 O O . ASN A 1 970 ? -4.036 -23.157 2.341 1.00 80.69 970 ASN A O 1
ATOM 7861 N N . GLN A 1 971 ? -3.171 -24.721 3.691 1.00 84.69 971 GLN A N 1
ATOM 7862 C CA . GLN A 1 971 ? -3.780 -25.858 3.001 1.00 84.69 971 GLN A CA 1
ATOM 7863 C C . GLN A 1 971 ? -5.313 -25.856 3.143 1.00 84.69 971 GLN A C 1
ATOM 7865 O O . GLN A 1 971 ? -6.024 -26.065 2.157 1.00 84.69 971 GLN A O 1
ATOM 7870 N N . GLU A 1 972 ? -5.838 -25.514 4.323 1.00 85.44 972 GLU A N 1
ATOM 7871 C CA . GLU A 1 972 ? -7.271 -25.294 4.545 1.00 85.44 972 GLU A CA 1
ATOM 7872 C C . GLU A 1 972 ? -7.807 -24.129 3.683 1.00 85.44 972 GLU A C 1
ATOM 7874 O O . GLU A 1 972 ? -8.875 -24.236 3.073 1.00 85.44 972 GLU A O 1
ATOM 7879 N N . LYS A 1 973 ? -7.047 -23.029 3.562 1.00 87.56 973 LYS A N 1
ATOM 7880 C CA . LYS A 1 973 ? -7.384 -21.888 2.690 1.00 87.56 973 LYS A CA 1
ATOM 7881 C C . LYS A 1 973 ? -7.380 -22.274 1.203 1.00 87.56 973 LYS A C 1
ATOM 7883 O O . LYS A 1 973 ? -8.264 -21.835 0.466 1.00 87.56 973 LYS A O 1
ATOM 7888 N N . CYS A 1 974 ? -6.463 -23.136 0.765 1.00 79.19 974 CYS A N 1
ATOM 7889 C CA . CYS A 1 974 ? -6.434 -23.670 -0.600 1.00 79.19 974 CYS A CA 1
ATOM 7890 C C . CYS A 1 974 ? -7.662 -24.539 -0.925 1.00 79.19 974 CYS A C 1
ATOM 7892 O O . CYS A 1 974 ? -8.263 -24.361 -1.984 1.00 79.19 974 CYS A O 1
ATOM 7894 N N . GLU A 1 975 ? -8.097 -25.424 -0.022 1.00 85.75 975 GLU A N 1
ATOM 7895 C CA . GLU A 1 975 ? -9.320 -26.221 -0.229 1.00 85.75 975 GLU A CA 1
ATOM 7896 C C . GLU A 1 975 ? -10.602 -25.360 -0.179 1.00 85.75 975 GLU A C 1
ATOM 7898 O O . GLU A 1 975 ? -11.539 -25.583 -0.955 1.00 85.75 975 GLU A O 1
ATOM 7903 N N . LYS A 1 976 ? -10.633 -24.296 0.638 1.00 87.12 976 LYS A N 1
ATOM 7904 C CA . LYS A 1 976 ? -11.712 -23.285 0.611 1.00 87.12 976 LYS A CA 1
ATOM 7905 C C . LYS A 1 976 ? -11.776 -22.542 -0.733 1.00 87.12 976 LYS A C 1
ATOM 7907 O O . LYS A 1 976 ? -12.860 -22.390 -1.291 1.00 87.12 976 LYS A O 1
ATOM 7912 N N . LEU A 1 977 ? -10.634 -22.141 -1.300 1.00 84.25 977 LEU A N 1
ATOM 7913 C CA . LEU A 1 977 ? -10.576 -21.523 -2.634 1.00 84.25 977 LEU A CA 1
ATOM 7914 C C . LEU A 1 977 ? -11.002 -22.498 -3.743 1.00 84.25 977 LEU A C 1
ATOM 7916 O O . LEU A 1 977 ? -11.808 -22.142 -4.600 1.00 84.25 977 LEU A O 1
ATOM 7920 N N . LYS A 1 978 ? -10.532 -23.747 -3.695 1.00 87.12 978 LYS A N 1
ATOM 7921 C CA . LYS A 1 978 ? -10.885 -24.809 -4.650 1.00 87.12 978 LYS A CA 1
ATOM 7922 C C . LYS A 1 978 ? -12.387 -25.114 -4.651 1.00 87.12 978 LYS A C 1
ATOM 7924 O O . LYS A 1 978 ? -13.014 -25.095 -5.708 1.00 87.12 978 LYS A O 1
ATOM 7929 N N . THR A 1 979 ? -12.996 -25.275 -3.476 1.00 86.44 979 THR A N 1
ATOM 7930 C CA . THR A 1 979 ? -14.455 -25.459 -3.351 1.00 86.44 979 THR A CA 1
ATOM 7931 C C . THR A 1 979 ? -15.269 -24.201 -3.683 1.00 86.44 979 THR A C 1
ATOM 7933 O O . THR A 1 979 ? -16.460 -24.315 -3.977 1.00 86.44 979 THR A O 1
ATOM 7936 N N . SER A 1 980 ? -14.661 -23.008 -3.684 1.00 87.62 980 SER A N 1
ATOM 7937 C CA . SER A 1 980 ? -15.270 -21.790 -4.239 1.00 87.62 980 SER A CA 1
ATOM 7938 C C . SER A 1 980 ? -15.241 -21.798 -5.772 1.00 87.62 980 SER A C 1
ATOM 7940 O O . SER A 1 980 ? -16.280 -21.611 -6.406 1.00 87.62 980 SER A O 1
ATOM 7942 N N . ASN A 1 981 ? -14.098 -22.135 -6.380 1.00 82.50 981 ASN A N 1
ATOM 7943 C CA . ASN A 1 981 ? -13.968 -22.274 -7.834 1.00 82.50 981 ASN A CA 1
ATOM 7944 C C . ASN A 1 981 ? -14.922 -23.340 -8.400 1.00 82.50 981 ASN A C 1
ATOM 7946 O O . ASN A 1 981 ? -15.579 -23.086 -9.404 1.00 82.50 981 ASN A O 1
ATOM 7950 N N . GLU A 1 982 ? -15.096 -24.482 -7.725 1.00 87.94 982 GLU A N 1
ATOM 7951 C CA . GLU A 1 982 ? -16.096 -25.492 -8.117 1.00 87.94 982 GLU A CA 1
ATOM 7952 C C . GLU A 1 982 ? -17.542 -24.957 -8.095 1.00 87.94 982 GLU A C 1
ATOM 7954 O O . GLU A 1 982 ? -18.369 -25.385 -8.901 1.00 87.94 982 GLU A O 1
ATOM 7959 N N . LYS A 1 983 ? -17.875 -24.019 -7.194 1.00 88.56 983 LYS A N 1
ATOM 7960 C CA . LYS A 1 983 ? -19.197 -23.363 -7.162 1.00 88.56 983 LYS A CA 1
ATOM 7961 C C . LYS A 1 983 ? -19.340 -22.331 -8.279 1.00 88.56 983 LYS A C 1
ATOM 7963 O O . LYS A 1 983 ? -20.409 -22.243 -8.877 1.00 88.56 983 LYS A O 1
ATOM 7968 N N . LEU A 1 984 ? -18.286 -21.564 -8.566 1.00 83.94 984 LEU A N 1
ATOM 7969 C CA . LEU A 1 984 ? -18.262 -20.603 -9.673 1.00 83.94 984 LEU A CA 1
ATOM 7970 C C . LEU A 1 984 ? -18.375 -21.310 -11.028 1.00 83.94 984 LEU A C 1
ATOM 7972 O O . LEU A 1 984 ? -19.153 -20.872 -11.869 1.00 83.94 984 LEU A O 1
ATOM 7976 N N . GLN A 1 985 ? -17.688 -22.441 -11.207 1.00 84.94 985 GLN A N 1
ATOM 7977 C CA . GLN A 1 985 ? -17.789 -23.260 -12.413 1.00 84.94 985 GLN A CA 1
ATOM 7978 C C . GLN A 1 985 ? -19.219 -23.779 -12.624 1.00 84.94 985 GLN A C 1
ATOM 7980 O O . GLN A 1 985 ? -19.781 -23.568 -13.692 1.00 84.94 985 GLN A O 1
ATOM 7985 N N . ARG A 1 986 ? -19.868 -24.331 -11.587 1.00 86.31 986 ARG A N 1
ATOM 7986 C CA . ARG A 1 986 ? -21.275 -24.770 -11.687 1.00 86.31 986 ARG A CA 1
ATOM 7987 C C . ARG A 1 986 ? -22.236 -23.626 -12.027 1.00 86.31 986 ARG A C 1
ATOM 7989 O O . ARG A 1 986 ? -23.146 -23.833 -12.819 1.00 86.31 986 ARG A O 1
ATOM 7996 N N . LYS A 1 987 ? -22.022 -22.422 -11.478 1.00 83.81 987 LYS A N 1
ATOM 7997 C CA . LYS A 1 987 ? -22.801 -21.223 -11.843 1.00 83.81 987 LYS A CA 1
ATOM 7998 C C . LYS A 1 987 ? -22.576 -20.793 -13.295 1.00 83.81 987 LYS A C 1
ATOM 8000 O O . LYS A 1 987 ? -23.511 -20.327 -13.937 1.00 83.81 987 LYS A O 1
ATOM 8005 N N . LEU A 1 988 ? -21.354 -20.935 -13.811 1.00 83.12 988 LEU A N 1
ATOM 8006 C CA . LEU A 1 988 ? -21.043 -20.669 -15.215 1.00 83.12 988 LEU A CA 1
ATOM 8007 C C . LEU A 1 988 ? -21.742 -21.685 -16.130 1.00 83.12 988 LEU A C 1
ATOM 8009 O O . LEU A 1 988 ? -22.386 -21.280 -17.093 1.00 83.12 988 LEU A O 1
ATOM 8013 N N . ASP A 1 989 ? -21.693 -22.975 -15.792 1.00 84.00 989 ASP A N 1
ATOM 8014 C CA . ASP A 1 989 ? -22.399 -24.035 -16.523 1.00 84.00 989 ASP A CA 1
ATOM 8015 C C . ASP A 1 989 ? -23.925 -23.789 -16.533 1.00 84.00 989 ASP A C 1
ATOM 8017 O O . ASP A 1 989 ? -24.568 -23.862 -17.580 1.00 84.00 989 ASP A O 1
ATOM 8021 N N . GLU A 1 990 ? -24.506 -23.417 -15.387 1.00 84.06 990 GLU A N 1
ATOM 8022 C CA . GLU A 1 990 ? -25.928 -23.073 -15.223 1.00 84.06 990 GLU A CA 1
ATOM 8023 C C . GLU A 1 990 ? -26.336 -21.828 -16.040 1.00 84.06 990 GLU A C 1
ATOM 8025 O O . GLU A 1 990 ? -27.386 -21.815 -16.694 1.00 84.06 990 GLU A O 1
ATOM 8030 N N . ALA A 1 991 ? -25.478 -20.803 -16.093 1.00 78.75 991 ALA A N 1
ATOM 8031 C CA . ALA A 1 991 ? -25.680 -19.621 -16.931 1.00 78.75 991 ALA A CA 1
ATOM 8032 C C . ALA A 1 991 ? -25.577 -19.940 -18.437 1.00 78.75 991 ALA A C 1
ATOM 8034 O O . ALA A 1 991 ? -26.379 -19.441 -19.227 1.00 78.75 991 ALA A O 1
AT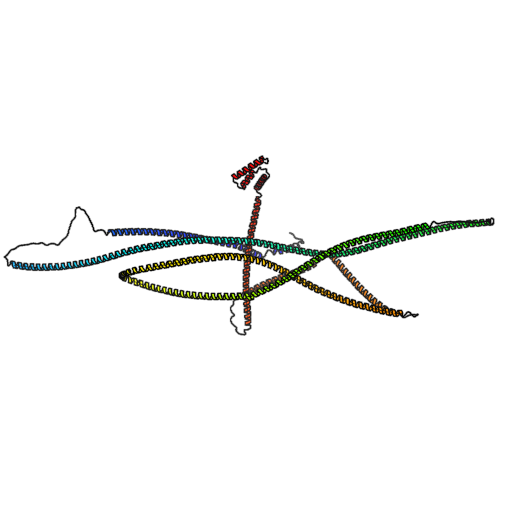OM 8035 N N . LEU A 1 992 ? -24.641 -20.804 -18.844 1.00 79.62 992 LEU A N 1
ATOM 8036 C CA . LEU A 1 992 ? -24.481 -21.247 -20.236 1.00 79.62 992 LEU A CA 1
ATOM 8037 C C . LEU A 1 992 ? -25.653 -22.126 -20.708 1.00 79.62 992 LEU A C 1
ATOM 8039 O O . LEU A 1 992 ? -26.103 -21.993 -21.848 1.00 79.62 992 LEU A O 1
ATOM 8043 N N . VAL A 1 993 ? -26.198 -22.977 -19.832 1.00 81.00 993 VAL A N 1
ATOM 8044 C CA . VAL A 1 993 ? -27.450 -23.713 -20.084 1.00 81.00 993 VAL A CA 1
ATOM 8045 C C . VAL A 1 993 ? -28.627 -22.743 -20.226 1.00 81.00 993 VAL A C 1
ATOM 8047 O O . VAL A 1 993 ? -29.398 -22.851 -21.180 1.00 81.00 993 VAL A O 1
ATOM 8050 N N . SER A 1 994 ? -28.726 -21.741 -19.350 1.00 76.12 994 SER A N 1
ATOM 8051 C CA . SER A 1 994 ? -29.771 -20.707 -19.425 1.00 76.12 994 SER A CA 1
ATOM 8052 C C . SER A 1 994 ? -29.707 -19.910 -20.737 1.00 76.12 994 SER A C 1
ATOM 8054 O O . SER A 1 994 ? -30.728 -19.727 -21.396 1.00 76.12 994 SER A O 1
ATOM 8056 N N . LEU A 1 995 ? -28.508 -19.512 -21.179 1.00 70.69 995 LEU A N 1
ATOM 8057 C CA . LEU A 1 995 ? -28.285 -18.849 -22.472 1.00 70.69 995 LEU A CA 1
ATOM 8058 C C . LEU A 1 995 ? -28.694 -19.725 -23.668 1.00 70.69 995 LEU A C 1
ATOM 8060 O O . LEU A 1 995 ? -29.310 -19.225 -24.608 1.00 70.69 995 LEU A O 1
ATOM 8064 N N . ARG A 1 996 ? -28.430 -21.040 -23.620 1.00 67.75 996 ARG A N 1
ATOM 8065 C CA . ARG A 1 996 ? -28.929 -21.991 -24.632 1.00 67.75 996 ARG A CA 1
ATOM 8066 C C . ARG A 1 996 ? -30.456 -22.017 -24.707 1.00 67.75 996 ARG A C 1
ATOM 8068 O O . ARG A 1 996 ? -30.998 -22.080 -25.808 1.00 67.75 996 ARG A O 1
ATOM 8075 N N . HIS A 1 997 ? -31.146 -21.937 -23.570 1.00 64.50 997 HIS A N 1
ATOM 8076 C CA . HIS A 1 997 ? -32.608 -21.860 -23.551 1.00 64.50 997 HIS A CA 1
ATOM 8077 C C . HIS A 1 997 ? -33.139 -20.514 -24.072 1.00 64.50 997 HIS A C 1
ATOM 8079 O O . HIS A 1 997 ? -34.142 -20.513 -24.784 1.00 64.50 997 HIS A O 1
ATOM 8085 N N . LEU A 1 998 ? -32.449 -19.389 -23.829 1.00 58.00 998 LEU A N 1
ATOM 8086 C CA . LEU A 1 998 ? -32.800 -18.112 -24.471 1.00 58.00 998 LEU A CA 1
ATOM 8087 C C . LEU A 1 998 ? -32.687 -18.168 -26.001 1.00 58.00 998 LEU A C 1
ATOM 8089 O O . LEU A 1 998 ? -33.570 -17.656 -26.679 1.00 58.00 998 LEU A O 1
ATOM 8093 N N . HIS A 1 999 ? -31.669 -18.825 -26.560 1.00 58.25 999 HIS A N 1
ATOM 8094 C CA . HIS A 1 999 ? -31.541 -18.930 -28.020 1.00 58.25 999 HIS A CA 1
ATOM 8095 C C . HIS A 1 999 ? -32.693 -19.752 -28.641 1.00 58.25 999 HIS A C 1
ATOM 8097 O O . HIS A 1 999 ? -33.186 -19.409 -29.709 1.00 58.25 999 HIS A O 1
ATOM 8103 N N . SER A 1 1000 ? -33.223 -20.760 -27.929 1.00 55.69 1000 SER A N 1
ATOM 8104 C CA . SER A 1 1000 ? -34.434 -21.486 -28.365 1.00 55.69 1000 SER A CA 1
ATOM 8105 C C . SER A 1 1000 ? -35.732 -20.664 -28.304 1.00 55.69 1000 SER A C 1
ATOM 8107 O O . SER A 1 1000 ? -36.751 -21.094 -28.840 1.00 55.69 1000 SER A O 1
ATOM 8109 N N . LEU A 1 1001 ? -35.724 -19.474 -27.686 1.00 53.53 1001 LEU A N 1
ATOM 8110 C CA . LEU A 1 1001 ? -36.865 -18.556 -27.731 1.00 53.53 1001 LEU A CA 1
ATOM 8111 C C . LEU A 1 1001 ? -36.905 -17.711 -29.016 1.00 53.53 1001 LEU A C 1
ATOM 8113 O O . LEU A 1 1001 ? -37.996 -17.274 -29.379 1.00 53.53 1001 LEU A O 1
ATOM 8117 N N . GLU A 1 1002 ? -35.786 -17.532 -29.733 1.00 53.59 1002 GLU A N 1
ATOM 8118 C CA . GLU A 1 1002 ? -35.758 -16.818 -31.025 1.00 53.59 1002 GLU A CA 1
ATOM 8119 C C . GLU A 1 1002 ? -36.456 -17.588 -32.160 1.00 53.59 1002 GLU A C 1
ATOM 8121 O O . GLU A 1 1002 ? -36.902 -16.968 -33.123 1.00 53.59 1002 GLU A O 1
ATOM 8126 N N . GLU A 1 1003 ? -36.627 -18.907 -32.023 1.00 54.41 1003 GLU A N 1
ATOM 8127 C CA . GLU A 1 1003 ? -37.360 -19.759 -32.974 1.00 54.41 1003 GLU A CA 1
ATOM 8128 C C . GLU A 1 1003 ? -38.894 -19.744 -32.760 1.00 54.41 1003 GLU A C 1
ATOM 8130 O O . GLU A 1 1003 ? -39.626 -20.458 -33.448 1.00 54.41 1003 GLU A O 1
ATOM 8135 N N . ASN A 1 1004 ? -39.426 -18.934 -31.830 1.00 56.62 1004 ASN A N 1
ATOM 8136 C CA . ASN A 1 1004 ? -40.878 -18.827 -31.642 1.00 56.62 1004 ASN A CA 1
ATOM 8137 C C . ASN A 1 1004 ? -41.552 -18.065 -32.789 1.00 56.62 1004 ASN A C 1
ATOM 8139 O O . ASN A 1 1004 ? -41.408 -16.848 -32.930 1.00 56.62 1004 ASN A O 1
ATOM 8143 N N . THR A 1 1005 ? -42.408 -18.776 -33.522 1.00 59.41 1005 THR A N 1
ATOM 8144 C CA . THR A 1 1005 ? -43.243 -18.249 -34.614 1.00 59.41 1005 THR A CA 1
ATOM 8145 C C . THR A 1 1005 ? -44.121 -17.062 -34.200 1.00 59.41 1005 THR A C 1
ATOM 8147 O O . THR A 1 1005 ? -44.442 -16.214 -35.030 1.00 59.41 1005 THR A O 1
ATOM 8150 N N . GLU A 1 1006 ? -44.464 -16.936 -32.914 1.00 64.06 1006 GLU A N 1
ATOM 8151 C CA . GLU A 1 1006 ? -45.187 -15.784 -32.357 1.00 64.06 1006 GLU A CA 1
ATOM 8152 C C . GLU A 1 1006 ? -44.389 -14.468 -32.461 1.00 64.06 1006 GLU A C 1
ATOM 8154 O O . GLU A 1 1006 ? -44.964 -13.415 -32.750 1.00 64.06 1006 GLU A O 1
ATOM 8159 N N . LEU A 1 1007 ? -43.061 -14.515 -32.283 1.00 65.56 1007 LEU A N 1
ATOM 8160 C CA . LEU A 1 1007 ? -42.181 -13.346 -32.412 1.00 65.56 1007 LEU A CA 1
ATOM 8161 C C . LEU A 1 1007 ? -41.944 -12.970 -33.879 1.00 65.56 1007 LEU A C 1
ATOM 8163 O O . LEU A 1 1007 ? -41.823 -11.786 -34.196 1.00 65.56 1007 LEU A O 1
ATOM 8167 N N . GLU A 1 1008 ? -41.916 -13.952 -34.781 1.00 68.62 1008 GLU A N 1
ATOM 8168 C CA . GLU A 1 1008 ? -41.869 -13.716 -36.228 1.00 68.62 1008 GLU A CA 1
ATOM 8169 C C . GLU A 1 1008 ? -43.185 -13.098 -36.733 1.00 68.62 1008 GLU A C 1
ATOM 8171 O O . GLU A 1 1008 ? -43.172 -12.091 -37.442 1.00 68.62 1008 GLU A O 1
ATOM 8176 N N . TYR A 1 1009 ? -44.331 -13.613 -36.280 1.00 67.94 1009 TYR A N 1
ATOM 8177 C CA . TYR A 1 1009 ? -45.649 -13.043 -36.569 1.00 67.94 1009 TYR A CA 1
ATOM 8178 C C . TYR A 1 1009 ? -45.777 -11.594 -36.067 1.00 67.94 1009 TYR A C 1
ATOM 8180 O O . TYR A 1 1009 ? -46.219 -10.715 -36.811 1.00 67.94 1009 TYR A O 1
ATOM 8188 N N . LEU A 1 1010 ? -45.312 -11.305 -34.845 1.00 71.31 1010 LEU A N 1
ATOM 8189 C CA . LEU A 1 1010 ? -45.275 -9.941 -34.306 1.00 71.31 1010 LEU A CA 1
ATOM 8190 C C . LEU A 1 1010 ? -44.357 -9.014 -35.123 1.00 71.31 1010 LEU A C 1
ATOM 8192 O O . LEU A 1 1010 ? -44.719 -7.863 -35.382 1.00 71.31 1010 LEU A O 1
ATOM 8196 N N . ARG A 1 1011 ? -43.193 -9.513 -35.564 1.00 73.75 1011 ARG A N 1
ATOM 8197 C CA . ARG A 1 1011 ? -42.245 -8.785 -36.425 1.00 73.75 1011 ARG A CA 1
ATOM 8198 C C . ARG A 1 1011 ? -42.878 -8.414 -37.769 1.00 73.75 1011 ARG A C 1
ATOM 8200 O O . ARG A 1 1011 ? -42.717 -7.279 -38.214 1.00 73.75 1011 ARG A O 1
ATOM 8207 N N . ASN A 1 1012 ? -43.646 -9.324 -38.366 1.00 69.25 1012 ASN A N 1
ATOM 8208 C CA . ASN A 1 1012 ? -44.335 -9.090 -39.636 1.00 69.25 1012 ASN A CA 1
ATOM 8209 C C . ASN A 1 1012 ? -45.458 -8.046 -39.499 1.00 69.25 1012 ASN A C 1
ATOM 8211 O O . ASN A 1 1012 ? -45.494 -7.101 -40.284 1.00 69.25 1012 ASN A O 1
ATOM 8215 N N . ILE A 1 1013 ? -46.289 -8.113 -38.449 1.00 68.75 1013 ILE A N 1
ATOM 8216 C CA . ILE A 1 1013 ? -47.318 -7.085 -38.182 1.00 68.75 1013 ILE A CA 1
ATOM 8217 C C . ILE A 1 1013 ? -46.684 -5.698 -37.960 1.00 68.75 1013 ILE A C 1
ATOM 8219 O O . ILE A 1 1013 ? -47.201 -4.687 -38.444 1.00 68.75 1013 ILE A O 1
ATOM 8223 N N . LEU A 1 1014 ? -45.560 -5.624 -37.238 1.00 68.75 1014 LEU A N 1
ATOM 8224 C CA . LEU A 1 1014 ? -44.815 -4.372 -37.052 1.00 68.75 1014 LEU A CA 1
ATOM 8225 C C . LEU A 1 1014 ? -44.266 -3.831 -38.381 1.00 68.75 1014 LEU A C 1
ATOM 8227 O O . LEU A 1 1014 ? -44.321 -2.624 -38.617 1.00 68.75 1014 LEU A O 1
ATOM 8231 N N . TYR A 1 1015 ? -43.784 -4.705 -39.266 1.00 70.31 1015 TYR A N 1
ATOM 8232 C CA . TYR A 1 1015 ? -43.300 -4.321 -40.591 1.00 70.31 1015 TYR A CA 1
ATOM 8233 C C . TYR A 1 1015 ? -44.426 -3.785 -41.493 1.00 70.31 1015 TYR A C 1
ATOM 8235 O O . TYR A 1 1015 ? -44.266 -2.730 -42.105 1.00 70.31 1015 TYR A O 1
ATOM 8243 N N . GLU A 1 1016 ? -45.594 -4.433 -41.526 1.00 68.38 1016 GLU A N 1
ATOM 8244 C CA . GLU A 1 1016 ? -46.779 -3.969 -42.275 1.00 68.38 1016 GLU A CA 1
ATOM 8245 C C . GLU A 1 1016 ? -47.346 -2.641 -41.743 1.00 68.38 1016 GLU A C 1
ATOM 8247 O O . GLU A 1 1016 ? -47.851 -1.813 -42.507 1.00 68.38 1016 GLU A O 1
ATOM 8252 N N . TYR A 1 1017 ? -47.233 -2.401 -40.432 1.00 69.12 1017 TYR A N 1
ATOM 8253 C CA . TYR A 1 1017 ? -47.584 -1.119 -39.823 1.00 69.12 1017 TYR A CA 1
ATOM 8254 C C . TYR A 1 1017 ? -46.614 -0.001 -40.236 1.00 69.12 1017 TYR A C 1
ATOM 8256 O O . TYR A 1 1017 ? -47.052 1.091 -40.598 1.00 69.12 1017 TYR A O 1
ATOM 8264 N N . LEU A 1 1018 ? -45.303 -0.272 -40.218 1.00 63.50 1018 LEU A N 1
ATOM 8265 C CA . LEU A 1 1018 ? -44.259 0.701 -40.567 1.00 63.50 1018 LEU A CA 1
ATOM 8266 C C . LEU A 1 1018 ? -44.169 0.988 -42.074 1.00 63.50 1018 LEU A C 1
ATOM 8268 O O . LEU A 1 1018 ? -43.825 2.102 -42.458 1.00 63.50 1018 LEU A O 1
ATOM 8272 N N . THR A 1 1019 ? -44.506 0.018 -42.926 1.00 66.56 1019 THR A N 1
ATOM 8273 C CA . THR A 1 1019 ? -44.552 0.181 -44.393 1.00 66.56 1019 THR A CA 1
ATOM 8274 C C . THR A 1 1019 ? -45.843 0.833 -44.901 1.00 66.56 1019 THR A C 1
ATOM 8276 O O . THR A 1 1019 ? -45.988 1.063 -46.099 1.00 66.56 1019 THR A O 1
ATOM 8279 N N . GLY A 1 1020 ? -46.769 1.186 -44.004 1.00 61.12 1020 GLY A N 1
ATOM 8280 C CA . GLY A 1 1020 ? -47.923 2.037 -44.307 1.00 61.12 1020 GLY A CA 1
ATOM 8281 C C . GLY A 1 1020 ? -49.133 1.330 -44.922 1.00 61.12 1020 GLY A C 1
ATOM 8282 O O . GLY A 1 1020 ? -50.168 1.970 -45.063 1.00 61.12 1020 GLY A O 1
ATOM 8283 N N . ALA A 1 1021 ? -49.062 0.026 -45.214 1.00 60.81 1021 ALA A N 1
ATOM 8284 C CA . ALA A 1 1021 ? -50.182 -0.732 -45.788 1.00 60.81 1021 ALA A CA 1
ATOM 8285 C C . ALA A 1 1021 ? -51.424 -0.776 -44.872 1.00 60.81 1021 ALA A C 1
ATOM 8287 O O . ALA A 1 1021 ? -52.546 -0.931 -45.349 1.00 60.81 1021 ALA A O 1
ATOM 8288 N N . GLY A 1 1022 ? -51.237 -0.631 -43.553 1.00 60.28 1022 GLY A N 1
ATOM 8289 C CA . GLY A 1 1022 ? -52.282 -0.281 -42.577 1.00 60.28 1022 GLY A CA 1
ATOM 8290 C C . GLY A 1 1022 ? -53.352 -1.340 -42.274 1.00 60.28 1022 GLY A C 1
ATOM 8291 O O . GLY A 1 1022 ? -53.996 -1.255 -41.228 1.00 60.28 1022 GLY A O 1
ATOM 8292 N N . THR A 1 1023 ? -53.510 -2.360 -43.120 1.00 64.38 1023 THR A N 1
ATOM 8293 C CA . THR A 1 1023 ? -54.499 -3.452 -43.024 1.00 64.38 1023 THR A CA 1
ATOM 8294 C C . THR A 1 1023 ? -54.571 -4.101 -41.641 1.00 64.38 1023 THR A C 1
ATOM 8296 O O . THR A 1 1023 ? -55.664 -4.380 -41.146 1.00 64.38 1023 THR A O 1
ATOM 8299 N N . HIS A 1 1024 ? -53.423 -4.288 -40.984 1.00 68.38 1024 HIS A N 1
ATOM 8300 C CA . HIS A 1 1024 ? -53.312 -4.961 -39.687 1.00 68.38 1024 HIS A CA 1
ATOM 8301 C C . HIS A 1 1024 ? -53.068 -4.012 -38.499 1.00 68.38 1024 HIS A C 1
ATOM 8303 O O . HIS A 1 1024 ? -52.850 -4.478 -37.378 1.00 68.38 1024 HIS A O 1
ATOM 8309 N N . SER A 1 1025 ? -53.173 -2.686 -38.677 1.00 75.38 1025 SER A N 1
ATOM 8310 C CA . SER A 1 1025 ? -52.887 -1.725 -37.596 1.00 75.38 1025 SER A CA 1
ATOM 8311 C C . SER A 1 1025 ? -53.847 -1.836 -36.403 1.00 75.38 1025 SER A C 1
ATOM 8313 O O . SER A 1 1025 ? -53.414 -1.722 -35.256 1.00 75.38 1025 SER A O 1
ATOM 8315 N N . LEU A 1 1026 ? -55.123 -2.176 -36.634 1.00 78.38 1026 LEU A N 1
ATOM 8316 C CA . LEU A 1 1026 ? -56.069 -2.493 -35.554 1.00 78.38 1026 LEU A CA 1
ATOM 8317 C C . LEU A 1 1026 ? -55.673 -3.756 -34.771 1.00 78.38 1026 LEU A C 1
ATOM 8319 O O . LEU A 1 1026 ? -55.937 -3.840 -33.572 1.00 78.38 1026 LEU A O 1
ATOM 8323 N N . THR A 1 1027 ? -55.055 -4.741 -35.429 1.00 76.88 1027 THR A N 1
ATOM 8324 C CA . THR A 1 1027 ? -54.551 -5.956 -34.773 1.00 76.88 1027 THR A CA 1
ATOM 8325 C C . THR A 1 1027 ? -53.333 -5.623 -33.919 1.00 76.88 1027 THR A C 1
ATOM 8327 O O . THR A 1 1027 ? -53.295 -6.016 -32.755 1.00 76.88 1027 THR A O 1
ATOM 8330 N N . LEU A 1 1028 ? -52.398 -4.818 -34.437 1.00 77.94 1028 LEU A N 1
ATOM 8331 C CA . LEU A 1 1028 ? -51.262 -4.322 -33.657 1.00 77.94 1028 LEU A CA 1
ATOM 8332 C C . LEU A 1 1028 ? -51.725 -3.524 -32.429 1.00 77.94 1028 LEU A C 1
ATOM 8334 O O . LEU A 1 1028 ? -51.249 -3.772 -31.327 1.00 77.94 1028 LEU A O 1
ATOM 8338 N N . ALA A 1 1029 ? -52.709 -2.632 -32.584 1.00 79.62 1029 ALA A N 1
ATOM 8339 C CA . ALA A 1 1029 ? -53.276 -1.865 -31.475 1.00 79.62 1029 ALA A CA 1
ATOM 8340 C C . ALA A 1 1029 ? -53.914 -2.758 -30.389 1.00 79.62 1029 ALA A C 1
ATOM 8342 O O . ALA A 1 1029 ? -53.765 -2.470 -29.199 1.00 79.62 1029 ALA A O 1
ATOM 8343 N N . LYS A 1 1030 ? -54.563 -3.875 -30.764 1.00 79.31 1030 LYS A N 1
ATOM 8344 C CA . LYS A 1 1030 ? -55.043 -4.889 -29.801 1.00 79.31 1030 LYS A CA 1
ATOM 8345 C C . LYS A 1 1030 ? -53.892 -5.581 -29.076 1.00 79.31 1030 LYS A C 1
ATOM 8347 O O . LYS A 1 1030 ? -53.921 -5.666 -27.851 1.00 79.31 1030 LYS A O 1
ATOM 8352 N N . VAL A 1 1031 ? -52.890 -6.058 -29.817 1.00 77.56 1031 VAL A N 1
ATOM 8353 C CA . VAL A 1 1031 ? -51.737 -6.777 -29.251 1.00 77.56 1031 VAL A CA 1
ATOM 8354 C C . VAL A 1 1031 ? -50.947 -5.873 -28.302 1.00 77.56 1031 VAL A C 1
ATOM 8356 O O . VAL A 1 1031 ? -50.665 -6.279 -27.180 1.00 77.56 1031 VAL A O 1
ATOM 8359 N N . LEU A 1 1032 ? -50.678 -4.622 -28.684 1.00 75.81 1032 LEU A N 1
ATOM 8360 C CA . LEU A 1 1032 ? -50.010 -3.645 -27.821 1.00 75.81 1032 LEU A CA 1
ATOM 8361 C C . LEU A 1 1032 ? -50.832 -3.322 -26.564 1.00 75.81 1032 LEU A C 1
ATOM 8363 O O . LEU A 1 1032 ? -50.270 -3.304 -25.472 1.00 75.81 1032 LEU A O 1
ATOM 8367 N N . SER A 1 1033 ? -52.155 -3.145 -26.680 1.00 81.50 1033 SER A N 1
ATOM 8368 C CA . SER A 1 1033 ? -53.023 -2.919 -25.509 1.00 81.50 1033 SER A CA 1
ATOM 8369 C C . SER A 1 1033 ? -52.990 -4.104 -24.531 1.00 81.50 1033 SER A C 1
ATOM 8371 O O . SER A 1 1033 ? -52.952 -3.899 -23.319 1.00 81.50 1033 SER A O 1
ATOM 8373 N N . ALA A 1 1034 ? -52.930 -5.339 -25.043 1.00 77.31 1034 ALA A N 1
ATOM 8374 C CA . ALA A 1 1034 ? -52.800 -6.548 -24.229 1.00 77.31 1034 ALA A CA 1
ATOM 8375 C C . ALA A 1 1034 ? -51.406 -6.688 -23.582 1.00 77.31 1034 ALA A C 1
ATOM 8377 O O . ALA A 1 1034 ? -51.314 -7.006 -22.397 1.00 77.31 1034 ALA A O 1
ATOM 8378 N N . VAL A 1 1035 ? -50.326 -6.398 -24.319 1.00 74.25 1035 VAL A N 1
ATOM 8379 C CA . VAL A 1 1035 ? -48.938 -6.428 -23.812 1.00 74.25 1035 VAL A CA 1
ATOM 8380 C C . VAL A 1 1035 ? -48.721 -5.390 -22.705 1.00 74.25 1035 VAL A C 1
ATOM 8382 O O . VAL A 1 1035 ? -48.109 -5.700 -21.684 1.00 74.25 1035 VAL A O 1
ATOM 8385 N N . VAL A 1 1036 ? -49.272 -4.182 -22.864 1.00 77.88 1036 VAL A N 1
ATOM 8386 C CA . VAL A 1 1036 ? -49.217 -3.103 -21.857 1.00 77.88 1036 VAL A CA 1
ATOM 8387 C C . VAL A 1 1036 ? -50.273 -3.290 -20.746 1.00 77.88 1036 VAL A C 1
ATOM 8389 O O . VAL A 1 1036 ? -50.248 -2.585 -19.741 1.00 77.88 1036 VAL A O 1
ATOM 8392 N N . LYS A 1 1037 ? -51.151 -4.300 -20.866 1.00 83.69 1037 LYS A N 1
ATOM 8393 C CA . LYS A 1 1037 ? -52.202 -4.668 -19.895 1.00 83.69 1037 LYS A CA 1
ATOM 8394 C C . LYS A 1 1037 ? -53.197 -3.537 -19.602 1.00 83.69 1037 LYS A C 1
ATOM 8396 O O . LYS A 1 1037 ? -53.590 -3.329 -18.454 1.00 83.69 1037 LYS A O 1
ATOM 8401 N N . PHE A 1 1038 ? -53.608 -2.816 -20.643 1.00 86.56 1038 PHE A N 1
ATOM 8402 C CA . PHE A 1 1038 ? -54.685 -1.830 -20.551 1.00 86.56 1038 PHE A CA 1
ATOM 8403 C C . PHE A 1 1038 ? -56.018 -2.480 -20.163 1.00 86.56 1038 PHE A C 1
ATOM 8405 O O . PHE A 1 1038 ? -56.309 -3.615 -20.543 1.00 86.56 1038 PHE A O 1
ATOM 8412 N N . ASP A 1 1039 ? -56.856 -1.739 -19.434 1.00 84.06 1039 ASP A N 1
ATOM 8413 C CA . ASP A 1 1039 ? -58.217 -2.186 -19.138 1.00 84.06 1039 ASP A CA 1
ATOM 8414 C C . ASP A 1 1039 ? -59.099 -2.193 -20.407 1.00 84.06 1039 ASP A C 1
ATOM 8416 O O . ASP A 1 1039 ? -58.732 -1.657 -21.459 1.00 84.06 1039 ASP A O 1
ATOM 8420 N N . ASN A 1 1040 ? -60.280 -2.814 -20.334 1.00 84.56 1040 ASN A N 1
ATOM 8421 C CA . ASN A 1 1040 ? -61.176 -2.938 -21.491 1.00 84.56 1040 ASN A CA 1
ATOM 8422 C C . ASN A 1 1040 ? -61.597 -1.573 -22.072 1.00 84.56 1040 ASN A C 1
ATOM 8424 O O . ASN A 1 1040 ? -61.716 -1.438 -23.286 1.00 84.56 1040 ASN A O 1
ATOM 8428 N N . LYS A 1 1041 ? -61.784 -0.552 -21.229 1.00 83.81 1041 LYS A N 1
ATOM 8429 C CA . LYS A 1 1041 ? -62.233 0.791 -21.624 1.00 83.81 1041 LYS A CA 1
ATOM 8430 C C . LYS A 1 1041 ? -61.092 1.598 -22.249 1.00 83.81 1041 LYS A C 1
ATOM 8432 O O . LYS A 1 1041 ? -61.305 2.287 -23.243 1.00 83.81 1041 LYS A O 1
ATOM 8437 N N . GLN A 1 1042 ? -59.881 1.480 -21.707 1.00 82.50 1042 GLN A N 1
ATOM 8438 C CA . GLN A 1 1042 ? -58.651 2.005 -22.310 1.00 82.50 1042 GLN A CA 1
ATOM 8439 C C . GLN A 1 1042 ? -58.390 1.351 -23.675 1.00 82.50 1042 GLN A C 1
ATOM 8441 O O . GLN A 1 1042 ? -58.151 2.044 -24.663 1.00 82.50 1042 GLN A O 1
ATOM 8446 N N . THR A 1 1043 ? -58.516 0.024 -23.752 1.00 84.75 1043 THR A N 1
ATOM 8447 C CA . THR A 1 1043 ? -58.356 -0.752 -24.990 1.00 84.75 1043 THR A CA 1
ATOM 8448 C C . THR A 1 1043 ? -59.379 -0.331 -26.049 1.00 84.75 1043 THR A C 1
ATOM 8450 O O . THR A 1 1043 ? -59.007 -0.067 -27.191 1.00 84.75 1043 THR A O 1
ATOM 8453 N N . GLU A 1 1044 ? -60.659 -0.180 -25.691 1.00 86.06 1044 GLU A N 1
ATOM 8454 C CA . GLU A 1 1044 ? -61.679 0.345 -26.609 1.00 86.06 1044 GLU A CA 1
ATOM 8455 C C . GLU A 1 1044 ? -61.363 1.768 -27.091 1.00 86.06 1044 GLU A C 1
ATOM 8457 O O . GLU A 1 1044 ? -61.500 2.040 -28.283 1.00 86.06 1044 GLU A O 1
ATOM 8462 N N . GLN A 1 1045 ? -60.882 2.660 -26.218 1.00 85.88 1045 GLN A N 1
ATOM 8463 C CA . GLN A 1 1045 ? -60.487 4.022 -26.602 1.00 85.88 1045 GLN A CA 1
ATOM 8464 C C . GLN A 1 1045 ? -59.307 4.042 -27.586 1.00 85.88 1045 GLN A C 1
ATOM 8466 O O . GLN A 1 1045 ? -59.353 4.782 -28.570 1.00 85.88 1045 GLN A O 1
ATOM 8471 N N . VAL A 1 1046 ? -58.283 3.209 -27.371 1.00 83.00 1046 VAL A N 1
ATOM 8472 C CA . VAL A 1 1046 ? -57.139 3.067 -28.292 1.00 83.00 1046 VAL A CA 1
ATOM 8473 C C . VAL A 1 1046 ? -57.599 2.535 -29.653 1.00 83.00 1046 VAL A C 1
ATOM 8475 O O . VAL A 1 1046 ? -57.226 3.081 -30.691 1.00 83.00 1046 VAL A O 1
ATOM 8478 N N . LEU A 1 1047 ? -58.471 1.524 -29.672 1.00 85.56 1047 LEU A N 1
ATOM 8479 C CA . LEU A 1 1047 ? -59.011 0.962 -30.914 1.00 85.56 1047 LEU A CA 1
ATOM 8480 C C . LEU A 1 1047 ? -59.954 1.924 -31.644 1.00 85.56 1047 LEU A C 1
ATOM 8482 O O . LEU A 1 1047 ? -59.989 1.928 -32.873 1.00 85.56 1047 LEU A O 1
ATOM 8486 N N . GLN A 1 1048 ? -60.705 2.747 -30.914 1.00 85.12 1048 GLN A N 1
ATOM 8487 C CA . GLN A 1 1048 ? -61.538 3.798 -31.493 1.00 85.12 1048 GLN A CA 1
ATOM 8488 C C . GLN A 1 1048 ? -60.666 4.883 -32.143 1.00 85.12 1048 GLN A C 1
ATOM 8490 O O . GLN A 1 1048 ? -60.900 5.238 -33.298 1.00 85.12 1048 GLN A O 1
ATOM 8495 N N . LYS A 1 1049 ? -59.603 5.329 -31.458 1.00 83.12 1049 LYS A N 1
ATOM 8496 C CA . LYS A 1 1049 ? -58.613 6.273 -32.001 1.00 83.12 1049 LYS A CA 1
ATOM 8497 C C . LYS A 1 1049 ? -57.906 5.742 -33.245 1.00 83.12 1049 LYS A C 1
ATOM 8499 O O . LYS A 1 1049 ? -57.711 6.491 -34.197 1.00 83.12 1049 LYS A O 1
ATOM 8504 N N . GLU A 1 1050 ? -57.568 4.456 -33.274 1.00 83.62 1050 GLU A N 1
ATOM 8505 C CA . GLU A 1 1050 ? -56.920 3.854 -34.440 1.00 83.62 1050 GLU A CA 1
ATOM 8506 C C . GLU A 1 1050 ? -57.880 3.706 -35.637 1.00 83.62 1050 GLU A C 1
ATOM 8508 O O . GLU A 1 1050 ? -57.472 3.950 -36.771 1.00 83.62 1050 GLU A O 1
ATOM 8513 N N . LYS A 1 1051 ? -59.175 3.427 -35.412 1.00 81.69 1051 LYS A N 1
ATOM 8514 C CA . LYS A 1 1051 ? -60.203 3.504 -36.473 1.00 81.69 1051 LYS A CA 1
ATOM 8515 C C . LYS A 1 1051 ? -60.369 4.928 -37.012 1.00 81.69 1051 LYS A C 1
ATOM 8517 O O . LYS A 1 1051 ? -60.469 5.108 -38.222 1.00 81.69 1051 LYS A O 1
ATOM 8522 N N . GLU A 1 1052 ? -60.397 5.934 -36.133 1.00 81.94 1052 GLU A N 1
ATOM 8523 C CA . GLU A 1 1052 ? -60.444 7.353 -36.523 1.00 81.94 1052 GLU A CA 1
ATOM 8524 C C . GLU A 1 1052 ? -59.226 7.719 -37.393 1.00 81.94 1052 GLU A C 1
ATOM 8526 O O . GLU A 1 1052 ? -59.382 8.346 -38.442 1.00 81.94 1052 GLU A O 1
ATOM 8531 N N . ARG A 1 1053 ? -58.025 7.256 -37.012 1.00 82.88 1053 ARG A N 1
ATOM 8532 C CA . ARG A 1 1053 ? -56.777 7.454 -37.769 1.00 82.88 1053 ARG A CA 1
ATOM 8533 C C . ARG A 1 1053 ? -56.802 6.763 -39.136 1.00 82.88 1053 ARG A C 1
ATOM 8535 O O . ARG A 1 1053 ? -56.473 7.406 -40.133 1.00 82.88 1053 ARG A O 1
ATOM 8542 N N . GLN A 1 1054 ? -57.217 5.493 -39.204 1.00 76.94 1054 GLN A N 1
ATOM 8543 C CA . GLN A 1 1054 ? -57.397 4.770 -40.471 1.00 76.94 1054 GLN A CA 1
ATOM 8544 C C . GLN A 1 1054 ? -58.400 5.486 -41.389 1.00 76.94 1054 GLN A C 1
ATOM 8546 O O . GLN A 1 1054 ? -58.129 5.659 -42.575 1.00 76.94 1054 GLN A O 1
ATOM 8551 N N . GLY A 1 1055 ? -59.534 5.941 -40.842 1.00 75.31 1055 GLY A N 1
ATOM 8552 C CA . GLY A 1 1055 ? -60.548 6.688 -41.588 1.00 75.31 1055 GLY A CA 1
ATOM 8553 C C . GLY A 1 1055 ? -59.990 7.970 -42.209 1.00 75.31 1055 GLY A C 1
ATOM 8554 O O . GLY A 1 1055 ? -60.187 8.203 -43.399 1.00 75.31 1055 GLY A O 1
ATOM 8555 N N . LEU A 1 1056 ? -59.227 8.747 -41.434 1.00 75.38 1056 LEU A N 1
ATOM 8556 C CA . LEU A 1 1056 ? -58.535 9.954 -41.900 1.00 75.38 1056 LEU A CA 1
ATOM 8557 C C . LEU A 1 1056 ? -57.527 9.669 -43.021 1.00 75.38 1056 LEU A C 1
ATOM 8559 O O . LEU A 1 1056 ? -57.569 10.324 -44.058 1.00 75.38 1056 LEU A O 1
ATOM 8563 N N . LEU A 1 1057 ? -56.649 8.677 -42.850 1.00 71.56 1057 LEU A N 1
ATOM 8564 C CA . LEU A 1 1057 ? -55.661 8.296 -43.870 1.00 71.56 1057 LEU A CA 1
ATOM 8565 C C . LEU A 1 1057 ? -56.323 7.826 -45.173 1.00 71.56 1057 LEU A C 1
ATOM 8567 O O . LEU A 1 1057 ? -55.903 8.229 -46.256 1.00 71.56 1057 LEU A O 1
ATOM 8571 N N . ARG A 1 1058 ? -57.408 7.054 -45.070 1.00 73.81 1058 ARG A N 1
ATOM 8572 C CA . ARG A 1 1058 ? -58.195 6.595 -46.222 1.00 73.81 1058 ARG A CA 1
ATOM 8573 C C . ARG A 1 1058 ? -58.938 7.735 -46.921 1.00 73.81 1058 ARG A C 1
ATOM 8575 O O . ARG A 1 1058 ? -59.049 7.755 -48.141 1.00 73.81 1058 ARG A O 1
ATOM 8582 N N . GLN A 1 1059 ? -59.406 8.725 -46.162 1.00 71.44 1059 GLN A N 1
ATOM 8583 C CA . GLN A 1 1059 ? -60.021 9.943 -46.699 1.00 71.44 1059 GLN A CA 1
ATOM 8584 C C . GLN A 1 1059 ? -58.995 10.883 -47.366 1.00 71.44 1059 GLN A C 1
ATOM 8586 O O . GLN A 1 1059 ? -59.370 11.697 -48.207 1.00 71.44 1059 GLN A O 1
ATOM 8591 N N . LEU A 1 1060 ? -57.707 10.735 -47.034 1.00 68.44 1060 LEU A N 1
ATOM 8592 C CA . LEU A 1 1060 ? -56.568 11.405 -47.671 1.00 68.44 1060 LEU A CA 1
ATOM 8593 C C . LEU A 1 1060 ? -55.960 10.610 -48.847 1.00 68.44 1060 LEU A C 1
ATOM 8595 O O . LEU A 1 1060 ? -55.017 11.093 -49.469 1.00 68.44 1060 LEU A O 1
ATOM 8599 N N . GLY A 1 1061 ? -56.472 9.412 -49.162 1.00 64.19 1061 GLY A N 1
ATOM 8600 C CA . GLY A 1 1061 ? -55.937 8.553 -50.230 1.00 64.19 1061 GLY A CA 1
ATOM 8601 C C . GLY A 1 1061 ? -54.579 7.913 -49.913 1.00 64.19 1061 GLY A C 1
ATOM 8602 O O . GLY A 1 1061 ? -53.843 7.554 -50.828 1.00 64.19 1061 GLY A O 1
ATOM 8603 N N . LEU A 1 1062 ? -54.238 7.798 -48.625 1.00 59.53 1062 LEU A N 1
ATOM 8604 C CA . LEU A 1 1062 ? -53.002 7.191 -48.113 1.00 59.53 1062 LEU A CA 1
ATOM 8605 C C . LEU A 1 1062 ? -53.225 5.762 -47.560 1.00 59.53 1062 LEU A C 1
ATOM 8607 O O . LEU A 1 1062 ? -52.293 5.177 -47.013 1.00 59.53 1062 LEU A O 1
ATOM 8611 N N . LEU A 1 1063 ? -54.454 5.235 -47.696 1.00 56.94 1063 LEU A N 1
ATOM 8612 C CA . LEU A 1 1063 ? -54.951 3.867 -47.434 1.00 56.94 1063 LEU A CA 1
ATOM 8613 C C . LEU A 1 1063 ? -56.151 3.570 -48.360 1.00 56.94 1063 LEU A C 1
ATOM 8615 O O . LEU A 1 1063 ? -56.538 2.387 -48.493 1.00 56.94 1063 LEU A O 1
#

Secondary structure (DSSP, 8-state):
--------STTTHHHHHHHHHHHTTSSS--HHHHHHHHHHHHHHHHHHHHHHHHHHHHHHHHHHHHHHHHHHHHHHHHHHHHHHHHHHHHHHHHHHHHHHHHHHHHHHHHHHHHHHHHHGGGS---------------------------------------S-SHHHHHHHHHHHHHHHHHHHHHHHHHHHHHHHHHHHHHHHHHHHHHHHHHHHHHHHHHHHHHHHHHHHHHHHHHHHHHHHHHHHHHHHHHHHHHHHHHHHHHHHHHHHHHHHHHHHHHHHHHHHHHHHHHHHHHHHHHHHHHHHHHHHHHHHHHHHHHHHHHHHHHHHHHHHHHHHHHHHHHHHHHHHHHHHHHHHHHHHHHHHHHHHHHHHHHHHHHHHHHHHHHHHHHHHHHHHHHHHHHHHHHHHHHHHHHHHHHHHHHHHHHHHHHHSSS----------------SHHHHHHHHHHHHHHHHHHHHHHHHHHHHHHHHHHHHHHHHHHHHHHHHHHHHHHHHHHHHHHHHHHHHHHHHHHHHHHHHHHHHHHHHHHHHHHHHHHHIIIIIHHHHHHHHHHHHHHHHHHHHHHHHHHHHHHHHHHHHHHHHHHHHHHHHHHHHHHHHHHHHHHHHHHHHTTTGGGHHHHHHHHTTHHHHHHTTTHHHHHHHHHHHHHHHHHHHHHHHHHHHHHHHHHHHHHHHHHHHHHHHHHHHHHHHHHHHHHHHHHHHHHHHHHHHHHHHHHHHHHHHHHHHHHHHHHHHHHHHHHHHHHHHHHHHHHHHHHHHHHHHHHHHHHHHHHHHHHTTSSS---------TTSHHHHHHHHHHHHHHHHHHHHHHHHHHHHHHHHHHHHHHHHHHHHHHHHHHSS-S---HHHHHHHHHHHHHHHHHHHHHHHHHHHHHHHHHHHHHHHHHHHHHTTS---S-------S--SHHHHHHHHHHHHHHHHHHHHHHHHHHHHHHHHHHHHHHHHHHHHHHHHHHHHHHHHHHHHHHHHHHHHHTTTT-HHHHHHHHHHHHHHTT--TTHHHHHHHHHHHTT--HHHHHHHHHHHHHHHHHHHHTT--

pLDDT: mean 72.98, std 17.05, range [23.56, 93.62]

Sequence (1063 aa):
MHNENNVNSINLGIISIFYRKKLSHLAVGSPFNKMFKKFKDKLAEEVKSSPQRIQQFAQAAQNVLVETQDKALRRISELKEQCSLEQSAKAHLEKALRVELDEKSMKIDALSTQISLIQNKNIHEKDFQNSNENINNQVQLITLNDEHESEENLQSPTATETVVLNNKIEKLEQLLSKYKESLKLSKEKNSQLSTDIQKLALEIESVSKENDKLKSECERVSEDKKLIKELLEKNEVLENTNKALEFSKNKEIAITASSLKIAEQEISSLQKNIEDLKKREEEYAISLAENKLSIHKELEDKEAEIKSLKESVSISQTEHNELNKIINESKNKIVELENERSAMLKDLTEVNSLRTKIHEISLDNNVLLEQIKTFDNNKGRLDEEYKCLELQLKQETAEKLAMIDRNVYLESRNTQLTEENIKKSTHINSLEAQLLELNAKIESIQAHKSDGETAELKIKCNNLESEIQEERVELVKLQTEIEKLLYHHETLQNQNLELNIALDLLKTENDTLQQKLSKMNEMNTCFNECKLKLTEIRKMINIASKDSKSLRDQILSELLPKVREAIIKQNSLIQEELETSKAEFHDRNNTLNVTNSELKFKHDQFIKDMELLEEENKRLKVNLQEKDSDYSKLLEMKNLISAEQEQRIGNLDKNCEKLSEDNKKLLEVVGLSETNINNLKKELNMIQSKNNSNLEQLTILMDEKRQLLEKTIVQDKSIKDILNDLKSSKADYNNLLQSSTEIKNSNLKLEREWNELSNQYNNLEIERSTLAAEIEKLKEELITEKKSLKLLLDKSLQSQTTQTDKNDNILTEKICKCDELKGDNKRLCSDIDGLQIYLSKISKENSDLNDKLREIIATSDNLPDKSDNFINDMDILKTEIRVGKDKIDDLLRENSLLIEENLELKDQIQSQLNTEPSKVMKSIQLTSNTPIINMNEKYDKLLQRKQDLESRITELEQMNNSLNKNVDHNQEKCEKLKTSNEKLQRKLDEALVSLRHLHSLEENTELEYLRNILYEYLTGAGTHSLTLAKVLSAVVKFDNKQTEQVLQKEKERQGLLRQLGLL

Foldseek 3Di:
DDDDDDDDPPVPVVVVVVVVVVVVPVPPDDPCVVVVVVVVVVVCVCVVCVVVVVVVVVVVVVVVVVVVVVVVVVVVVVVVVVVVVVVVVVVVVVVVVVVVVVVVVVVVVVVVVVVVVVVVVPDDDDDDDDDDDDDDDDDDDDDDDDDDDDDDDDDDDDDDDDVDDPVVVVVVVVVVVVVVVVVVVVVVVVVVVVVVVVVVVVVVVVVVVVVVVVVVVVVVVVVVVVVVVVVVVVVVVVVVVVVVVVVVVVVVVVVVVVVVVVVVVVVVVVVVVVVVVVVVVVVVVVVVVVVVVVVVVVVVVVVVVVVVVVVVVVVVVVVVVVVVVVVVVVVVVVVVVVVVVVVVVVVVVVVVVVVVVVVVVVVVVVVVVVVVVVVVVVVVVVVVVVVVVVVVVVVVVVVVVVVVVVVVVVVVVVVVVVVVVVVVVVVVVVCVVVVVVPDDDDDDDDDDDDDDDPPPVVVVVVVVVVVVVVVVVVVVVVVVVVVVVVVVVVVVVVVVVVVVVVVVVVVVVVVVVVVVVVVVVVVVVVVVVVVVVVVVVVVVVVVVVVVVVVVVVCCVPPVVVVVVVVVVVVVVVVVVVVVVVVVVVVVVVVVVVVVVVVVVVVVVVVVVVVVVVVVVVVVVVVVVVVCVVVPVVVVVVVVVVVVVVVVVVVVVVVVVVVVVVVVVVVVVVVVVVVVVVVVVVVVVVVVVVVVVVVVVVVVVVVVVVVVVVVVVVVVVVVVVVVVVVVVVVVVVVVVVVVVVVVVVVVVVVVVVVVVVVVVVVVVVVVVVVVVVVVVVVVVVVVVVVVVVVVVVVVPPPPDDDDDDDDDPVVVVVVVVVVVVVVVVVVVVVVVVVVVVVVVVVVVVVVVVVVVVVVVVVVVVVDDDPPPVVVVVVVVVVVVVVVVVVVVVVVVVVVVVVVVVVVVVVVVVVVVVVPDDPDDDDDDDDDDDPDVVVVVVVVVVVVVVVVVVVVVVVVVVVVVVVVVVVVVVVVVVVVVVVVVVVVVVVVVVVVVVVVVVVVVVVVPDVVVVVLVVLVVCVVVQVLPCVLVNLQVVCVVVVPDPVVSVVSSVVSVVVVVVCVVVVSD

Radius of gyration: 91.25 Å; chains: 1; bounding box: 236×115×328 Å

InterPro domains:
  IPR000237 GRIP domain [PF01465] (1004-1045)
  IPR000237 GRIP domain [PS50913] (1000-1049)
  IPR000237 GRIP domain [SM00755] (1003-1049)

Organism: NCBI:txid189913